Protein AF-0000000067283110 (afdb_homodimer)

Solvent-accessible surface area (backbone atoms only — not comparable to full-atom values): 58412 Å² total; per-residue (Å²): 108,68,33,59,52,44,34,51,53,49,51,52,48,57,60,72,46,69,89,55,92,74,64,93,56,37,54,59,49,19,28,51,47,27,44,28,62,72,72,53,41,29,33,39,37,26,55,25,31,50,46,54,70,70,47,65,63,54,57,22,48,48,50,26,48,62,68,42,80,55,42,30,35,39,29,29,51,67,73,54,46,50,47,38,65,72,44,50,48,54,55,47,30,65,75,69,70,52,62,61,26,34,45,78,48,74,61,65,90,55,88,87,64,50,27,40,36,38,27,35,52,66,42,50,49,50,48,71,71,40,82,66,87,61,64,81,72,61,49,34,32,37,35,52,58,47,78,47,42,65,59,55,50,46,59,70,56,42,38,75,46,44,68,67,53,53,54,45,47,34,38,47,34,46,86,49,30,69,57,52,52,48,45,53,50,51,48,49,55,58,59,68,66,52,76,90,52,98,76,37,53,39,60,64,47,71,69,51,46,49,51,53,48,56,51,53,75,73,48,67,59,87,76,43,57,67,69,54,37,51,42,51,54,42,47,49,39,48,56,74,63,75,69,78,72,72,77,68,74,63,76,78,70,84,83,63,82,74,71,73,83,72,78,89,45,48,26,44,50,32,36,38,54,42,72,93,78,72,42,56,34,40,35,36,29,58,68,61,50,14,79,72,38,30,62,60,58,71,43,26,28,37,39,38,30,27,27,53,78,46,94,51,56,74,25,64,66,62,30,56,54,48,31,52,71,84,79,47,48,55,40,59,53,76,61,82,84,50,54,44,28,33,33,32,57,69,83,87,54,55,50,81,92,41,86,61,16,60,63,52,49,52,52,50,50,52,52,53,51,59,45,40,68,79,27,86,34,27,33,36,38,36,28,77,50,66,71,58,38,53,51,52,41,51,55,48,25,73,73,59,39,86,39,43,36,69,75,59,82,87,66,56,73,61,11,32,37,35,27,36,63,67,59,43,64,73,42,52,85,83,42,78,53,25,41,33,38,36,34,47,57,75,65,51,71,50,68,82,39,38,70,48,34,53,51,41,50,50,26,52,74,66,73,42,63,38,54,75,71,43,34,48,47,53,18,50,37,52,52,36,54,65,48,22,48,24,28,77,55,52,12,37,38,36,45,60,36,38,54,48,77,74,39,84,64,15,60,58,52,54,57,58,57,49,54,62,43,81,40,89,72,93,50,61,69,76,47,51,71,84,66,80,66,88,109,106,69,35,59,52,45,33,51,53,49,51,52,48,57,59,71,46,69,89,56,92,74,64,91,56,36,54,60,48,20,28,51,47,26,43,26,63,74,72,53,41,28,32,39,38,27,56,24,32,49,46,53,71,71,47,66,64,52,55,21,50,48,50,26,49,62,69,41,80,54,41,32,36,39,29,29,51,67,73,55,46,50,46,38,64,71,45,50,48,54,54,48,28,64,74,70,68,51,63,61,26,34,47,76,49,74,62,64,89,56,89,87,64,50,27,40,38,37,26,35,52,68,41,49,48,49,46,71,72,40,82,66,85,58,64,80,71,60,48,35,32,38,36,52,59,46,78,47,42,66,59,55,50,45,59,70,57,43,39,74,47,44,68,66,53,53,55,45,48,35,38,46,35,47,83,50,28,68,57,52,52,48,46,53,50,50,47,50,55,58,59,69,66,52,77,88,52,97,77,36,52,39,59,64,48,71,68,52,47,50,52,50,48,57,52,54,73,72,49,69,58,88,76,44,57,66,70,54,38,51,43,51,54,43,46,50,38,48,56,74,65,75,70,80,70,73,76,69,73,65,77,79,70,83,83,64,83,73,69,74,82,71,77,91,44,49,26,45,50,32,33,38,54,43,72,93,78,71,44,57,32,41,36,36,29,61,69,62,50,15,79,72,38,30,62,60,59,71,42,24,28,38,38,38,33,25,27,53,80,48,94,51,56,76,26,64,66,61,30,55,56,47,33,52,72,84,81,46,49,58,40,60,53,77,63,83,83,51,53,45,29,34,34,33,58,70,82,88,53,54,48,82,91,42,86,62,16,61,61,52,49,51,53,50,50,52,52,51,51,60,45,40,67,78,28,86,34,28,34,36,39,36,29,76,51,66,70,58,38,53,50,50,41,52,55,47,25,73,75,57,38,85,37,41,37,69,75,58,83,89,67,57,74,61,12,34,37,35,27,37,64,68,61,43,65,74,43,51,85,82,43,78,53,25,42,30,37,38,34,46,56,75,65,51,73,49,66,82,40,37,69,50,32,51,51,40,51,51,26,51,74,67,73,41,64,41,54,73,71,43,34,48,46,52,18,51,36,50,51,36,53,65,47,24,47,24,26,78,55,53,14,35,38,35,45,60,36,38,55,48,77,74,39,84,66,14,61,58,52,53,57,58,58,48,56,61,43,81,40,88,71,94,52,61,68,75,47,51,72,86,65,80,66,87,110

Secondary structure (DSSP, 8-state):
-HHHHHHHHHHHHHHHTTTS---TTHHHHHHHHHHHHHHT--EEEE--HHHHHH-TTHHHHHHHHHH-SS-EEEE--HHHHHHIIIIIHHHHHHHHT----EEESSS---TT--SEEEE-HHHHHHHHHS-SS-S-SS--EEEE-GGGHHHHHHHHH-EEE-HHHHHHHHHH-GGGHHHHHHHHHHHHHHHTTSPP-TT-EEEPPHHHHHHHHHHHHTS-GGGS-HHHHHHHHHHHHHTT-S-----------TTS----------EEEEEEEETTTTEEEEEEEES--HHHHHHHHHHS-EEEEESS--SSTT-HHHHHHHT--S--EEEE---TTSPPEEEE--SSPPPTTSTHHHHHHHHHHHHHHHHHTTS-SEEEEE--SHHHHHHHHHHHHHHHGGGEEES-S---TT-EEEE-HHHHHHHGGGSPPEEEEEE-S--PPPTTSHHHHHHHHHHHHTT--HIIIIIHHHHHHHHHHHHHHHHHHT-EEEE--THHHHSTTHHHHHHHH-SEEEE-S--GGGTS---STT-/-HHHHHHHHHHHHHHHTTTS---TTHHHHHHHHHHHHHHT--EEEE--HHHHHH-TTHHHHHHHHHH-SS-EEEE--HHHHHHIIIIIHHHHHHHHT----EEESSS---TT--SEEEE-HHHHHHHHHS-SS-S-SS--EEEE-GGGHHHHHHHHH-EEE-HHHHHHHHHH-GGGHHHHHHHHHHHHHHHHTSPP-TT-EEEPPHHHHHHHHHHHHTS-GGGS-HHHHHHHHHHHHHTT-S-----------SSS----------EEEEEEEETTTTEEEEEEEES--HHHHHHHHHHS-EEEEES---SSTT-HHHHHHHT--S--EEEE---TTSPPEEEE--SSPPPTTSTHHHHHHHHHHHHHHHHHTTS-SEEEEE--SHHHHHHHHHHHHHHHGGGEEES-S---TT-EEEE-HHHHHHHGGGSPPEEEEEE-S--PPPTTSHHHHHHHHHHHHTT--HIIIIIHHHHHHHHHHHHHHHHHHT-EEEE--THHHHSTTHHHHHHHH-SEEEE-S--GGGTS---STT-

Nearest PDB structures (foldseek):
  7xex-assembly2_B  TM=6.942E-01  e=8.474E-16  Pseudomonas aeruginosa
  8rfj-assembly1_K  TM=5.687E-01  e=2.914E-15  Ectopseudomonas oleovorans
  5a9j-assembly4_D  TM=4.297E-01  e=9.945E-07  Homo sapiens
  8po6-assembly1_A  TM=5.218E-01  e=4.519E-04  Escherichia coli K-12
  8i0w-assembly1_Z  TM=4.887E-01  e=4.269E-03  Homo sapiens

pLDDT: mean 87.1, std 14.89, range [22.47, 98.56]

Sequence (1070 aa):
MIEAEVHLSLHNFLRSQAGFPSWPHHLTMARLVARALRLGRSALIQVGAACSYQGRYRTSFVASALMWHSPVIIVAAEVVQQRLVKVEIPRLQQWLGINKPIRIGDAWPGGDFQGLFLISPQAWLKAQLTPQEKFPAGIPTIIDGVDDLEVWARDQLTITWEAHDWDQLILGYPHIAEEIRSVRAKLTHELFQHPANPYECYLISQAETEILSSLYSNLDIDTLPDAWKQFWQQFQHCCSLTPPLPLIPTPLGEWGPRVPHRPTTPSLLWATIARRQGLFSLHSAPIDIAEILTPIWQRQPVVLIGSSLEPETEAPIFRQHLGLGEELTCLKFSDSQTEAIQLYIPYQLPLPNTPEFQAAFIHKVRTLVCLSATSPGLTVVLVGDVPLKSQVGAILASEFGSRVQVEKTCLDENGILISGWEFWREHQKVLPAPQLIIIATLPLPSLEHPLVAGRVAHYKRSHQDWFRLYLLPSALNELQRAIAPVRESQGIVALLDSRVINRSYGAQILTALSPLARINYLDPSLFSQHSKDDSMIEAEVHLSLHNFLRSQAGFPSWPHHLTMARLVARALRLGRSALIQVGAACSYQGRYRTSFVASALMWHSPVIIVAAEVVQQRLVKVEIPRLQQWLGINKPIRIGDAWPGGDFQGLFLISPQAWLKAQLTPQEKFPAGIPTIIDGVDDLEVWARDQLTITWEAHDWDQLILGYPHIAEEIRSVRAKLTHELFQHPANPYECYLISQAETEILSSLYSNLDIDTLPDAWKQFWQQFQHCCSLTPPLPLIPTPLGEWGPRVPHRPTTPSLLWATIARRQGLFSLHSAPIDIAEILTPIWQRQPVVLIGSSLEPETEAPIFRQHLGLGEELTCLKFSDSQTEAIQLYIPYQLPLPNTPEFQAAFIHKVRTLVCLSATSPGLTVVLVGDVPLKSQVGAILASEFGSRVQVEKTCLDENGILISGWEFWREHQKVLPAPQLIIIATLPLPSLEHPLVAGRVAHYKRSHQDWFRLYLLPSALNELQRAIAPVRESQGIVALLDSRVINRSYGAQILTALSPLARINYLDPSLFSQHSKDDS

Radius of gyration: 35.04 Å; Cα contacts (8 Å, |Δi|>4): 1730; chains: 2; bounding box: 68×96×82 Å

Foldseek 3Di:
DLLVVLLVLVVVLVVVVPPDDADPCLSVLLSVLLVCQVVQFAAEEAEAQLCLLVVRSVLRNLSSCQSDQAEEEEEDAPVVVVCCVVPNNVSSCVSVVGDFDEEEDLFDPDDRRGHYYYYYLLSVLLVLLDPDPGDAFAHEYEYEACVCVLVSNQVSQKFKAWPVNLVVVCVVCVVCNVLSVVLVVVLLVVLVPDDDDPQQKFFQDPVNLVSVVVVVVVDDLVSDPPSSVSVVVLSCLQVVPDDPPPPPPPDPDDDDPPPPPPPSAHKTWMKGDDVVVSIMMIMIGGLACQVVQQVVCVRGHYYYYHHPLDPDQQNVLVCRRNNNDDRYHTYYDDCVVFFAAAEEEADPQDAPVDPCNLVSLLVVVVVQLVLLVVFWFEEEEEDADPVSLVVSQVVVCVVVNPLEDELDQDHDRHHYYRYYLVSLLVCVSVHAQGQEYEYSEQPFDDCVPNSLVVSLVVCVVVVHDCCVSPRVSSRLSSVRNNNSSNSVVSHYYYYHHCCLPVPPCVVVSVVSNPPYDYDHDDDSVRNVDPPPPVD/DLLVVLLVLVVVLVVVVPPDDADPCLSVLLSVLLCCQVVQFAAEEAEAQLCLLVVRSVLRNLSSCQSDQAEEEEEDAPVVVVCCVVPSNVSSCVSVVGDFDEEEDLFDPDDRRGHYYYYYLLSVLLVLLDPPPGDAFAHEYEYEACVCVLVSNQVSQKFKAWPVNLVVVCVVCVVCNVLSVVLVVVLLVVLVPDDDDPQQKFFQDPVNLVSVVVVVVVDDLVSDPPSVVSVVVLSCLQVVPDDPPPPPPPDPDDDDPPPPPPPSAHKTWMKGDDVVVSIMMIMITGLACLVVQQVVCVRGHYYYYHHDQDPDQQNVLVCRRNNNDPRHHTYYDDCVVFFAAAEEEADPADAPPDPCNLVSLLVVVVVQLVLLVVFWFEEEEEDADPVSLVVSQVVVCVVVNPLGDELDQDHDRHHYYRYYLVSLLVCVSVHAQGQEYEYSEQPFDDCVPNSLVVSLVVCVVVVHDCCVSPRVSVRLSSVRNNNSSNSVVSHYYYYHHCCLVVPPCVVVSVVSSPPYDYDHDDDSVRNVDPPPPVD

Organism: NCBI:txid741277

Structure (mmCIF, N/CA/C/O backbone):
data_AF-0000000067283110-model_v1
#
loop_
_entity.id
_entity.type
_entity.pdbx_description
1 polymer 'ATP-dependent helicase C-terminal domain-containing protein'
#
loop_
_atom_site.group_PDB
_atom_site.id
_atom_site.type_symbol
_atom_site.label_atom_id
_atom_site.label_alt_id
_atom_site.label_comp_id
_atom_site.label_asym_id
_atom_site.label_entity_id
_atom_site.label_seq_id
_atom_site.pdbx_PDB_ins_code
_atom_site.Cartn_x
_atom_site.Cartn_y
_atom_site.Cartn_z
_atom_site.occupancy
_atom_site.B_iso_or_equiv
_atom_site.auth_seq_id
_atom_site.auth_comp_id
_atom_site.auth_asym_id
_atom_site.auth_atom_id
_atom_site.pdbx_PDB_model_num
ATOM 1 N N . MET A 1 1 ? -30.047 33.844 -3.631 1 85.94 1 MET A N 1
ATOM 2 C CA . MET A 1 1 ? -28.609 33.562 -3.689 1 85.94 1 MET A CA 1
ATOM 3 C C . MET A 1 1 ? -28.234 32.438 -2.707 1 85.94 1 MET A C 1
ATOM 5 O O . MET A 1 1 ? -28.891 32.281 -1.676 1 85.94 1 MET A O 1
ATOM 9 N N . ILE A 1 2 ? -27.438 31.531 -3.057 1 91.75 2 ILE A N 1
ATOM 10 C CA . ILE A 1 2 ? -27.094 30.375 -2.242 1 91.75 2 ILE A CA 1
ATOM 11 C C . ILE A 1 2 ? -26.641 30.828 -0.857 1 91.75 2 ILE A C 1
ATOM 13 O O . ILE A 1 2 ? -26.859 30.125 0.135 1 91.75 2 ILE A O 1
ATOM 17 N N . GLU A 1 3 ? -26.141 32.031 -0.716 1 93.5 3 GLU A N 1
ATOM 18 C CA . GLU A 1 3 ? -25.703 32.562 0.577 1 93.5 3 GLU A CA 1
ATOM 19 C C . GLU A 1 3 ? -26.875 32.719 1.543 1 93.5 3 GLU A C 1
ATOM 21 O O . GLU A 1 3 ? -26.766 32.312 2.711 1 93.5 3 GLU A O 1
ATOM 26 N N . ALA A 1 4 ? -27.922 33.25 1.039 1 93.44 4 ALA A N 1
ATOM 27 C CA . ALA A 1 4 ? -29.109 33.438 1.869 1 93.44 4 ALA A CA 1
ATOM 28 C C . ALA A 1 4 ? -29.75 32.125 2.234 1 93.44 4 ALA A C 1
ATOM 30 O O . ALA A 1 4 ? -30.203 31.938 3.363 1 93.44 4 ALA A O 1
ATOM 31 N N . GLU A 1 5 ? -29.766 31.312 1.325 1 93.94 5 GLU A N 1
ATOM 32 C CA . GLU A 1 5 ? -30.375 30 1.549 1 93.94 5 GLU A CA 1
ATOM 33 C C . GLU A 1 5 ? -29.625 29.219 2.609 1 93.94 5 GLU A C 1
ATOM 35 O O . GLU A 1 5 ? -30.219 28.625 3.51 1 93.94 5 GLU A O 1
ATOM 40 N N . VAL A 1 6 ? -28.328 29.234 2.479 1 94.88 6 VAL A N 1
ATOM 41 C CA . VAL A 1 6 ? -27.516 28.5 3.438 1 94.88 6 VAL A CA 1
ATOM 42 C C . VAL A 1 6 ? -27.656 29.141 4.82 1 94.88 6 VAL A C 1
ATOM 44 O O . VAL A 1 6 ? -27.75 28.422 5.828 1 94.88 6 VAL A O 1
ATOM 47 N N . HIS A 1 7 ? -27.656 30.453 4.832 1 94.44 7 HIS A N 1
ATOM 48 C CA . HIS A 1 7 ? -27.812 31.172 6.094 1 94.44 7 HIS A CA 1
ATOM 49 C C . HIS A 1 7 ? -29.094 30.766 6.809 1 94.44 7 HIS A C 1
ATOM 51 O O . HIS A 1 7 ? -29.078 30.422 7.992 1 94.44 7 HIS A O 1
ATOM 57 N N . LEU A 1 8 ? -30.141 30.781 6.105 1 93.81 8 LEU A N 1
ATOM 58 C CA . LEU A 1 8 ? -31.438 30.469 6.68 1 93.81 8 LEU A CA 1
ATOM 59 C C . LEU A 1 8 ? -31.531 29.016 7.113 1 93.81 8 LEU A C 1
ATOM 61 O O . LEU A 1 8 ? -31.969 28.719 8.219 1 93.81 8 LEU A O 1
ATOM 65 N N . SER A 1 9 ? -31.172 28.156 6.285 1 94 9 SER A N 1
ATOM 66 C CA . SER A 1 9 ? -31.25 26.734 6.562 1 94 9 SER A CA 1
ATOM 67 C C . SER A 1 9 ? -30.391 26.359 7.766 1 94 9 SER A C 1
ATOM 69 O O . SER A 1 9 ? -30.828 25.609 8.641 1 94 9 SER A O 1
ATOM 71 N N . LEU A 1 10 ? -29.156 26.906 7.773 1 92.94 10 LEU A N 1
ATOM 72 C CA . LEU A 1 10 ? -28.266 26.594 8.883 1 92.94 10 LEU A CA 1
ATOM 73 C C . LEU A 1 10 ? -28.766 27.219 10.18 1 92.94 10 LEU A C 1
ATOM 75 O O . LEU A 1 10 ? -28.656 26.609 11.25 1 92.94 10 LEU A O 1
ATOM 79 N N . HIS A 1 11 ? -29.25 28.406 10.023 1 92.81 11 HIS A N 1
ATOM 80 C CA . HIS A 1 11 ? -29.828 29.047 11.195 1 92.81 11 HIS A CA 1
ATOM 81 C C . HIS A 1 11 ? -30.922 28.172 11.82 1 92.81 11 HIS A C 1
ATOM 83 O O . HIS A 1 11 ? -30.938 27.969 13.031 1 92.81 11 HIS A O 1
ATOM 89 N N . ASN A 1 12 ? -31.766 27.703 11.023 1 92.5 12 ASN A N 1
ATOM 90 C CA . ASN A 1 12 ? -32.844 26.844 11.492 1 92.5 12 ASN A CA 1
ATOM 91 C C . ASN A 1 12 ? -32.312 25.531 12.062 1 92.5 12 ASN A C 1
ATOM 93 O O . ASN A 1 12 ? -32.844 25.031 13.062 1 92.5 12 ASN A O 1
ATOM 97 N N . PHE A 1 13 ? -31.422 25.047 11.422 1 92.75 13 PHE A N 1
ATOM 98 C CA . PHE A 1 13 ? -30.797 23.812 11.906 1 92.75 13 PHE A CA 1
ATOM 99 C C . PHE A 1 13 ? -30.203 24.016 13.297 1 92.75 13 PHE A C 1
ATOM 101 O O . PHE A 1 13 ? -30.453 23.219 14.203 1 92.75 13 PHE A O 1
ATOM 108 N N . LEU A 1 14 ? -29.406 25.078 13.445 1 92.25 14 LEU A N 1
ATOM 109 C CA . LEU A 1 14 ? -28.734 25.344 14.711 1 92.25 14 LEU A CA 1
ATOM 110 C C . LEU A 1 14 ? -29.75 25.594 15.82 1 92.25 14 LEU A C 1
ATOM 112 O O . LEU A 1 14 ? -29.531 25.188 16.969 1 92.25 14 LEU A O 1
ATOM 116 N N . ARG A 1 15 ? -30.828 26.156 15.469 1 89.44 15 ARG A N 1
ATOM 117 C CA . ARG A 1 15 ? -31.875 26.406 16.438 1 89.44 15 ARG A CA 1
ATOM 118 C C . ARG A 1 15 ? -32.531 25.094 16.891 1 89.44 15 ARG A C 1
ATOM 120 O O . ARG A 1 15 ? -32.906 24.953 18.047 1 89.44 15 ARG A O 1
ATOM 127 N N . SER A 1 16 ? -32.688 24.188 15.977 1 88.44 16 SER A N 1
ATOM 128 C CA . SER A 1 16 ? -33.281 22.891 16.281 1 88.44 16 SER A CA 1
ATOM 129 C C . SER A 1 16 ? -32.375 22.047 17.172 1 88.44 16 SER A C 1
ATOM 131 O O . SER A 1 16 ? -32.844 21.109 17.828 1 88.44 16 SER A O 1
ATOM 133 N N . GLN A 1 17 ? -31.172 22.359 17.047 1 81.38 17 GLN A N 1
ATOM 134 C CA . GLN A 1 17 ? -30.203 21.641 17.844 1 81.38 17 GLN A CA 1
ATOM 135 C C . GLN A 1 17 ? -30.016 22.281 19.219 1 81.38 17 GLN A C 1
ATOM 137 O O . GLN A 1 17 ? -28.922 22.25 19.781 1 81.38 17 GLN A O 1
ATOM 142 N N . ALA A 1 18 ? -31.016 22.75 19.734 1 71.44 18 ALA A N 1
ATOM 143 C CA . ALA A 1 18 ? -30.953 23.469 21 1 71.44 18 ALA A CA 1
ATOM 144 C C . ALA A 1 18 ? -30.281 22.625 22.094 1 71.44 18 ALA A C 1
ATOM 146 O O . ALA A 1 18 ? -30.562 21.438 22.203 1 71.44 18 ALA A O 1
ATOM 147 N N . GLY A 1 19 ? -29.219 23.203 22.781 1 67.38 19 GLY A N 1
ATOM 148 C CA . GLY A 1 19 ? -28.5 22.547 23.875 1 67.38 19 GLY A CA 1
ATOM 149 C C . GLY A 1 19 ? -27.094 22.141 23.484 1 67.38 19 GLY A C 1
ATOM 150 O O . GLY A 1 19 ? -26.281 21.797 24.344 1 67.38 19 GLY A O 1
ATOM 151 N N . PHE A 1 20 ? -26.844 22.141 22.219 1 68.69 20 PHE A N 1
ATOM 152 C CA . PHE A 1 20 ? -25.5 21.734 21.812 1 68.69 20 PHE A CA 1
ATOM 153 C C . PHE A 1 20 ? -24.578 22.953 21.688 1 68.69 20 PHE A C 1
ATOM 155 O O . PHE A 1 20 ? -25.031 24.047 21.344 1 68.69 20 PHE A O 1
ATOM 162 N N . PRO A 1 21 ? -23.375 22.812 22.25 1 68.44 21 PRO A N 1
ATOM 163 C CA . PRO A 1 21 ? -22.422 23.906 22.094 1 68.44 21 PRO A CA 1
ATOM 164 C C . PRO A 1 21 ? -22.312 24.391 20.656 1 68.44 21 PRO A C 1
ATOM 166 O O . PRO A 1 21 ? -22.297 23.578 19.719 1 68.44 21 PRO A O 1
ATOM 169 N N . SER A 1 22 ? -22.5 25.75 20.641 1 76.62 22 SER A N 1
ATOM 170 C CA . SER A 1 22 ? -22.5 26.297 19.281 1 76.62 22 SER A CA 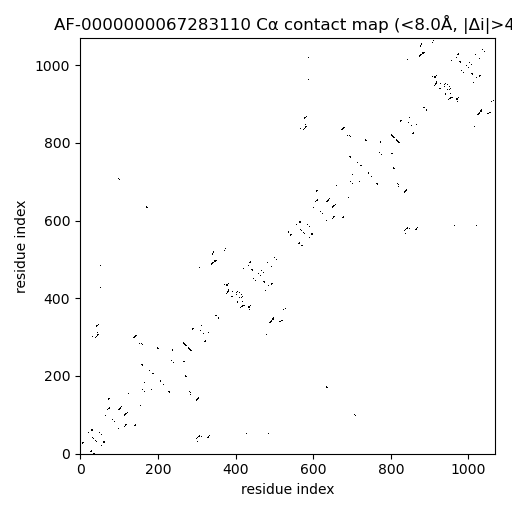1
ATOM 171 C C . SER A 1 22 ? -21.359 27.281 19.078 1 76.62 22 SER A C 1
ATOM 173 O O . SER A 1 22 ? -20.828 27.844 20.047 1 76.62 22 SER A O 1
ATOM 175 N N . TRP A 1 23 ? -20.844 27.359 18 1 87.25 23 TRP A N 1
ATOM 176 C CA . TRP A 1 23 ? -19.891 28.359 17.531 1 87.25 23 TRP A CA 1
ATOM 177 C C . TRP A 1 23 ? -20.609 29.578 16.984 1 87.25 23 TRP A C 1
ATOM 179 O O . TRP A 1 23 ? -21.484 29.469 16.125 1 87.25 23 TRP A O 1
ATOM 189 N N . PRO A 1 24 ? -20.359 30.734 17.531 1 87.88 24 PRO A N 1
ATOM 190 C CA . PRO A 1 24 ? -21.141 31.938 17.219 1 87.88 24 PRO A CA 1
ATOM 191 C C . PRO A 1 24 ? -21 32.375 15.766 1 87.88 24 PRO A C 1
ATOM 193 O O . PRO A 1 24 ? -21.844 33.125 15.25 1 87.88 24 PRO A O 1
ATOM 196 N N . HIS A 1 25 ? -19.984 31.922 15.07 1 92.69 25 HIS A N 1
ATOM 197 C CA . HIS A 1 25 ? -19.719 32.438 13.734 1 92.69 25 HIS A CA 1
ATOM 198 C C . HIS A 1 25 ? -20.156 31.438 12.664 1 92.69 25 HIS A C 1
ATOM 200 O O . HIS A 1 25 ? -19.703 31.531 11.516 1 92.69 25 HIS A O 1
ATOM 206 N N . HIS A 1 26 ? -21.016 30.5 13.016 1 93.75 26 HIS A N 1
ATOM 207 C CA . HIS A 1 26 ? -21.469 29.484 12.078 1 93.75 26 HIS A CA 1
ATOM 208 C C . HIS A 1 26 ? -22.047 30.109 10.812 1 93.75 26 HIS A C 1
ATOM 210 O O . HIS A 1 26 ? -21.672 29.75 9.703 1 93.75 26 HIS A O 1
ATOM 216 N N . LEU A 1 27 ? -22.906 31.062 11.016 1 95 27 LEU A N 1
ATOM 217 C CA . LEU A 1 27 ? -23.672 31.641 9.906 1 95 27 LEU A CA 1
ATOM 218 C C . LEU A 1 27 ? -22.75 32.469 9 1 95 27 LEU A C 1
ATOM 220 O O . LEU A 1 27 ? -22.844 32.375 7.77 1 95 27 LEU A O 1
ATOM 224 N N . THR A 1 28 ? -21.859 33.188 9.602 1 94.75 28 THR A N 1
ATOM 225 C CA . THR A 1 28 ? -20.922 33.969 8.828 1 94.75 28 THR A CA 1
ATOM 226 C C . THR A 1 28 ? -20.016 33.094 7.988 1 94.75 28 THR A C 1
ATOM 228 O O . THR A 1 28 ? -19.781 33.344 6.809 1 94.75 28 THR A O 1
ATOM 231 N N . MET A 1 29 ? -19.516 32.062 8.562 1 95.5 29 MET A N 1
ATOM 232 C CA . MET A 1 29 ? -18.641 31.125 7.844 1 95.5 29 MET A CA 1
ATOM 233 C C . MET A 1 29 ? -19.375 30.469 6.688 1 95.5 29 MET A C 1
ATOM 235 O O . MET A 1 29 ? -18.859 30.391 5.574 1 95.5 29 MET A O 1
ATOM 239 N N . ALA A 1 30 ? -20.562 30.016 6.969 1 96.75 30 ALA A N 1
ATOM 240 C CA . ALA A 1 30 ? -21.359 29.344 5.938 1 96.75 30 ALA A CA 1
ATOM 241 C C . ALA A 1 30 ? -21.594 30.266 4.75 1 96.75 30 ALA A C 1
ATOM 243 O O . ALA A 1 30 ? -21.516 29.844 3.596 1 96.75 30 ALA A O 1
ATOM 244 N N . ARG A 1 31 ? -21.891 31.516 5.059 1 96.31 31 ARG A N 1
ATOM 245 C CA . ARG A 1 31 ? -22.141 32.5 4 1 96.31 31 ARG A CA 1
ATOM 246 C C . ARG A 1 31 ? -20.875 32.719 3.174 1 96.31 31 ARG A C 1
ATOM 248 O O . ARG A 1 31 ? -20.938 32.844 1.947 1 96.31 31 ARG A O 1
ATOM 255 N N . LEU A 1 32 ? -19.812 32.844 3.848 1 95.56 32 LEU A N 1
ATOM 256 C CA . LEU A 1 32 ? -18.547 33.094 3.166 1 95.56 32 LEU A CA 1
ATOM 257 C C . LEU A 1 32 ? -18.188 31.938 2.252 1 95.56 32 LEU A C 1
ATOM 259 O O . LEU A 1 32 ? -17.75 32.125 1.117 1 95.56 32 LEU A O 1
ATOM 263 N N . VAL A 1 33 ? -18.312 30.766 2.729 1 97.38 33 VAL A N 1
ATOM 264 C CA . VAL A 1 33 ? -18.016 29.578 1.939 1 97.38 33 VAL A CA 1
ATOM 265 C C . VAL A 1 33 ? -18.969 29.484 0.747 1 97.38 33 VAL A C 1
ATOM 267 O O . VAL A 1 33 ? -18.531 29.219 -0.378 1 97.38 33 VAL A O 1
ATOM 270 N N . ALA A 1 34 ? -20.25 29.719 0.967 1 97.31 34 ALA A N 1
ATOM 271 C CA . ALA A 1 34 ? -21.234 29.719 -0.114 1 97.31 34 ALA A CA 1
ATOM 272 C C . ALA A 1 34 ? -20.875 30.734 -1.188 1 97.31 34 ALA A C 1
ATOM 274 O O . ALA A 1 34 ? -21 30.453 -2.383 1 97.31 34 ALA A O 1
ATOM 275 N N . ARG A 1 35 ? -20.438 31.859 -0.737 1 95.5 35 ARG A N 1
ATOM 276 C CA . ARG A 1 35 ? -20.047 32.906 -1.663 1 95.5 35 ARG A CA 1
ATOM 277 C C . ARG A 1 35 ? -18.844 32.469 -2.506 1 95.5 35 ARG A C 1
ATOM 279 O O . ARG A 1 35 ? -18.812 32.719 -3.713 1 95.5 35 ARG A O 1
ATOM 286 N N . ALA A 1 36 ? -17.859 31.891 -1.847 1 94.62 36 ALA A N 1
ATOM 287 C CA . ALA A 1 36 ? -16.688 31.375 -2.562 1 94.62 36 ALA A CA 1
ATOM 288 C C . ALA A 1 36 ? -17.094 30.359 -3.615 1 94.62 36 ALA A C 1
ATOM 290 O O . ALA A 1 36 ? -16.547 30.344 -4.723 1 94.62 36 ALA A O 1
ATOM 291 N N . LEU A 1 37 ? -18.031 29.5 -3.305 1 95.5 37 LEU A N 1
ATOM 292 C CA . LEU A 1 37 ? -18.516 28.5 -4.242 1 95.5 37 LEU A CA 1
ATOM 293 C C . LEU A 1 37 ? -19.219 29.156 -5.426 1 95.5 37 LEU A C 1
ATOM 295 O O . LEU A 1 37 ? -19 28.781 -6.578 1 95.5 37 LEU A O 1
ATOM 299 N N . ARG A 1 38 ? -20 30.125 -5.211 1 94.88 38 ARG A N 1
ATOM 300 C CA . ARG A 1 38 ? -20.812 30.766 -6.234 1 94.88 38 ARG A CA 1
ATOM 301 C C . ARG A 1 38 ? -19.938 31.625 -7.156 1 94.88 38 ARG A C 1
ATOM 303 O O . ARG A 1 38 ? -20.047 31.531 -8.383 1 94.88 38 ARG A O 1
ATOM 310 N N . LEU A 1 39 ? -19.078 32.438 -6.562 1 93.81 39 LEU A N 1
ATOM 311 C CA . LEU A 1 39 ? -18.297 33.406 -7.324 1 93.81 39 LEU A CA 1
ATOM 312 C C . LEU A 1 39 ? -17.047 32.781 -7.922 1 93.81 39 LEU A C 1
ATOM 314 O O . LEU A 1 39 ? -16.453 33.312 -8.844 1 93.81 39 LEU A O 1
ATOM 318 N N . GLY A 1 40 ? -16.656 31.656 -7.328 1 93.12 40 GLY A N 1
ATOM 319 C CA . GLY A 1 40 ? -15.406 31.047 -7.77 1 93.12 40 GLY A CA 1
ATOM 320 C C . GLY A 1 40 ? -14.172 31.812 -7.312 1 93.12 40 GLY A C 1
ATOM 321 O O . GLY A 1 40 ? -13.156 31.828 -8.008 1 93.12 40 GLY A O 1
ATOM 322 N N . ARG A 1 41 ? -14.328 32.562 -6.25 1 93.38 41 ARG A N 1
ATOM 323 C CA . ARG A 1 41 ? -13.211 33.281 -5.664 1 93.38 41 ARG A CA 1
ATOM 324 C C . ARG A 1 41 ? -12.703 32.594 -4.406 1 93.38 41 ARG A C 1
ATOM 326 O O . ARG A 1 41 ? -13.484 32.25 -3.518 1 93.38 41 ARG A O 1
ATOM 333 N N . SER A 1 42 ? -11.422 32.438 -4.375 1 96.19 42 SER A N 1
ATOM 334 C CA . SER A 1 42 ? -10.805 31.734 -3.266 1 96.19 42 SER A CA 1
ATOM 335 C C . SER A 1 42 ? -10.875 32.531 -1.974 1 96.19 42 SER A C 1
ATOM 337 O O . SER A 1 42 ? -11.023 33.75 -2.006 1 96.19 42 SER A O 1
ATOM 339 N N . ALA A 1 43 ? -10.812 31.859 -0.898 1 97.19 43 ALA A N 1
ATOM 340 C CA . ALA A 1 43 ? -10.891 32.469 0.418 1 97.19 43 ALA A CA 1
ATOM 341 C C . ALA A 1 43 ? -9.93 31.812 1.401 1 97.19 43 ALA A C 1
ATOM 343 O O . ALA A 1 43 ? -9.633 30.625 1.274 1 97.19 43 ALA A O 1
ATOM 344 N N . LEU A 1 44 ? -9.375 32.625 2.316 1 97.25 44 LEU A N 1
ATOM 345 C CA . LEU A 1 44 ? -8.562 32.156 3.438 1 97.25 44 LEU A CA 1
ATOM 346 C C . LEU A 1 44 ? -9.227 32.5 4.766 1 97.25 44 LEU A C 1
ATOM 348 O O . LEU A 1 44 ? -9.438 33.688 5.07 1 97.25 44 LEU A O 1
ATOM 352 N N . ILE A 1 45 ? -9.578 31.469 5.512 1 96.94 45 ILE A N 1
ATOM 353 C CA . ILE A 1 45 ? -10.328 31.688 6.742 1 96.94 45 ILE A CA 1
ATOM 354 C C . ILE A 1 45 ? -9.508 31.188 7.934 1 96.94 45 ILE A C 1
ATOM 356 O O . ILE A 1 45 ? -9 30.062 7.934 1 96.94 45 ILE A O 1
ATOM 360 N N . GLN A 1 46 ? -9.289 32 8.953 1 95.62 46 GLN A N 1
ATOM 361 C CA . GLN A 1 46 ? -8.656 31.656 10.219 1 95.62 46 GLN A CA 1
ATOM 362 C C . GLN A 1 46 ? -9.688 31.547 11.336 1 95.62 46 GLN A C 1
ATOM 364 O O . GLN A 1 46 ? -10.289 32.531 11.727 1 95.62 46 GLN A O 1
ATOM 369 N N . VAL A 1 47 ? -9.867 30.375 11.891 1 94.38 47 VAL A N 1
ATOM 370 C CA . VAL A 1 47 ? -10.961 30.141 12.82 1 94.38 47 VAL A CA 1
ATOM 371 C C . VAL A 1 47 ? -10.453 30.266 14.258 1 94.38 47 VAL A C 1
ATOM 373 O O . VAL A 1 47 ? -11.25 30.344 15.195 1 94.38 47 VAL A O 1
ATOM 376 N N . GLY A 1 48 ? -9.164 30.25 14.5 1 91.31 48 GLY A N 1
ATOM 377 C CA . GLY A 1 48 ? -8.594 30.234 15.844 1 91.31 48 GLY A CA 1
ATOM 378 C C . GLY A 1 48 ? -8.211 28.844 16.312 1 91.31 48 GLY A C 1
ATOM 379 O O . GLY A 1 48 ? -8.82 27.859 15.906 1 91.31 48 GLY A O 1
ATOM 380 N N . ALA A 1 49 ? -7.238 28.781 17.141 1 91.25 49 ALA A N 1
ATOM 381 C CA . ALA A 1 49 ? -6.676 27.5 17.562 1 91.25 49 ALA A CA 1
ATOM 382 C C . ALA A 1 49 ? -7.68 26.719 18.406 1 91.25 49 ALA A C 1
ATOM 384 O O . ALA A 1 49 ? -7.824 25.5 18.234 1 91.25 49 ALA A O 1
ATOM 385 N N . ALA A 1 50 ? -8.352 27.391 19.328 1 90.44 50 ALA A N 1
ATOM 386 C CA . ALA A 1 50 ? -9.32 26.719 20.188 1 90.44 50 ALA A CA 1
ATOM 387 C C . ALA A 1 50 ? -10.469 26.125 19.375 1 90.44 50 ALA A C 1
ATOM 389 O O . ALA A 1 50 ? -10.875 24.984 19.594 1 90.44 50 ALA A O 1
ATOM 390 N N . CYS A 1 51 ? -10.938 26.938 18.484 1 91.31 51 CYS A N 1
ATOM 391 C CA . CYS A 1 51 ? -12.031 26.484 17.625 1 91.31 51 CYS A CA 1
ATOM 392 C C . CYS A 1 51 ? -11.586 25.328 16.734 1 91.31 51 CYS A C 1
ATOM 394 O O . CYS A 1 51 ? -12.359 24.391 16.5 1 91.31 51 CYS A O 1
ATOM 396 N N . SER A 1 52 ? -10.406 25.469 16.219 1 92.56 52 SER A N 1
ATOM 397 C CA . SER A 1 52 ? -9.867 24.391 15.398 1 92.56 52 SER A CA 1
ATOM 398 C C . SER A 1 52 ? -9.773 23.078 16.188 1 92.56 52 SER A C 1
ATOM 400 O O . SER A 1 52 ? -10.039 22 15.648 1 92.56 52 SER A O 1
ATOM 402 N N . TYR A 1 53 ? -9.367 23.188 17.422 1 91.81 53 TYR A N 1
ATOM 403 C CA . TYR A 1 53 ? -9.281 22.031 18.297 1 91.81 53 TYR A CA 1
ATOM 404 C C . TYR A 1 53 ? -10.648 21.391 18.516 1 91.81 53 TYR A C 1
ATOM 406 O O . TYR A 1 53 ? -10.789 20.172 18.469 1 91.81 53 TYR A O 1
ATOM 414 N N . GLN A 1 54 ? -11.695 22.203 18.703 1 89.88 54 GLN A N 1
ATOM 415 C CA . GLN A 1 54 ? -13.047 21.703 18.938 1 89.88 54 GLN A CA 1
ATOM 416 C C . GLN A 1 54 ? -13.672 21.156 17.656 1 89.88 54 GLN A C 1
ATOM 418 O O . GLN A 1 54 ? -14.406 20.172 17.688 1 89.88 54 GLN A O 1
ATOM 423 N N . GLY A 1 55 ? -13.461 21.859 16.547 1 91.5 55 GLY A N 1
ATOM 424 C CA . GLY A 1 55 ? -13.891 21.375 15.234 1 91.5 55 GLY A CA 1
ATOM 425 C C . GLY A 1 55 ? -15.336 21.719 14.922 1 91.5 55 GLY A C 1
ATOM 426 O O . GLY A 1 55 ? -15.891 21.234 13.93 1 91.5 55 GLY A O 1
ATOM 427 N N . ARG A 1 56 ? -16 22.594 15.672 1 90.94 56 ARG A N 1
ATOM 428 C CA . ARG A 1 56 ? -17.422 22.859 15.539 1 90.94 56 ARG A CA 1
ATOM 429 C C . ARG A 1 56 ? -17.719 23.609 14.242 1 90.94 56 ARG A C 1
ATOM 431 O O . ARG A 1 56 ? -18.812 23.484 13.68 1 90.94 56 ARG A O 1
ATOM 438 N N . TYR A 1 57 ? -16.703 24.359 13.766 1 94.75 57 TYR A N 1
ATOM 439 C CA . TYR A 1 57 ? -16.906 25.203 12.594 1 94.75 57 TYR A CA 1
ATOM 440 C C . TYR A 1 57 ? -17.188 24.359 11.359 1 94.75 57 TYR A C 1
ATOM 442 O O . TYR A 1 57 ? -17.688 24.859 10.352 1 94.75 57 TYR A O 1
ATOM 450 N N . ARG A 1 58 ? -16.875 23.109 11.352 1 96.5 58 ARG A N 1
ATOM 451 C CA . ARG A 1 58 ? -16.938 22.25 10.172 1 96.5 58 ARG A CA 1
ATOM 452 C C . ARG A 1 58 ? -18.391 22.047 9.719 1 96.5 58 ARG A C 1
ATOM 454 O O . ARG A 1 58 ? -18.641 21.859 8.531 1 96.5 58 ARG A O 1
ATOM 461 N N . THR A 1 59 ? -19.344 22.141 10.648 1 95.19 59 THR A N 1
ATOM 462 C CA . THR A 1 59 ? -20.766 22.062 10.305 1 95.19 59 THR A CA 1
ATOM 463 C C . THR A 1 59 ? -21.125 23.141 9.289 1 95.19 59 THR A C 1
ATOM 465 O O . THR A 1 59 ? -21.938 22.906 8.391 1 95.19 59 THR A O 1
ATOM 468 N N . SER A 1 60 ? -20.469 24.297 9.406 1 96 60 SER A N 1
ATOM 469 C CA . SER A 1 60 ? -20.797 25.453 8.578 1 96 60 SER A CA 1
ATOM 470 C C . SER A 1 60 ? -20.406 25.219 7.125 1 96 60 SER A C 1
ATOM 472 O O . SER A 1 60 ? -21.219 25.375 6.215 1 96 60 SER A O 1
ATOM 474 N N . PHE A 1 61 ? -19.125 24.797 6.902 1 97.31 61 PHE A N 1
ATOM 475 C CA . PHE A 1 61 ? -18.719 24.656 5.508 1 97.31 61 PHE A CA 1
ATOM 476 C C . PHE A 1 61 ? -19.328 23.406 4.895 1 97.31 61 PHE A C 1
ATOM 478 O O . PHE A 1 61 ? -19.5 23.328 3.678 1 97.31 61 PHE A O 1
ATOM 485 N N . VAL A 1 62 ? -19.672 22.406 5.684 1 97.5 62 VAL A N 1
ATOM 486 C CA . VAL A 1 62 ? -20.328 21.219 5.176 1 97.5 62 VAL A CA 1
ATOM 487 C C . VAL A 1 62 ? -21.734 21.562 4.691 1 97.5 62 VAL A C 1
ATOM 489 O O . VAL A 1 62 ? -22.172 21.094 3.643 1 97.5 62 VAL A O 1
ATOM 492 N N . ALA A 1 63 ? -22.453 22.406 5.461 1 96.81 63 ALA A N 1
ATOM 493 C CA . ALA A 1 63 ? -23.781 22.844 5.051 1 96.81 63 ALA A CA 1
ATOM 494 C C . ALA A 1 63 ? -23.734 23.531 3.688 1 96.81 63 ALA A C 1
ATOM 496 O O . ALA A 1 63 ? -24.547 23.219 2.807 1 96.81 63 ALA A O 1
ATOM 497 N N . SER A 1 64 ? -22.766 24.438 3.533 1 97.69 64 SER A N 1
ATOM 498 C CA . SER A 1 64 ? -22.609 25.141 2.264 1 97.69 64 SER A CA 1
ATOM 499 C C . SER A 1 64 ? -22.297 24.188 1.131 1 97.69 64 SER A C 1
ATOM 501 O O . SER A 1 64 ? -22.828 24.297 0.032 1 97.69 64 SER A O 1
ATOM 503 N N . ALA A 1 65 ? -21.422 23.234 1.412 1 97.56 65 ALA A N 1
ATOM 504 C CA . ALA A 1 65 ? -21 22.25 0.406 1 97.56 65 ALA A CA 1
ATOM 505 C C . ALA A 1 65 ? -22.172 21.359 -0.003 1 97.56 65 ALA A C 1
ATOM 507 O O . ALA A 1 65 ? -22.312 21.016 -1.178 1 97.56 65 ALA A O 1
ATOM 508 N N . LEU A 1 66 ? -22.984 20.953 0.963 1 96.5 66 LEU A N 1
ATOM 509 C CA . LEU A 1 66 ? -24.109 20.078 0.701 1 96.5 66 LEU A CA 1
ATOM 510 C C . LEU A 1 66 ? -25.188 20.812 -0.109 1 96.5 66 LEU A C 1
ATOM 512 O O . LEU A 1 66 ? -25.828 20.203 -0.97 1 96.5 66 LEU A O 1
ATOM 516 N N . MET A 1 67 ? -25.359 22.078 0.15 1 96.44 67 MET A N 1
ATOM 517 C CA . MET A 1 67 ? -26.438 22.844 -0.47 1 96.44 67 MET A CA 1
ATOM 518 C C . MET A 1 67 ? -26.047 23.312 -1.859 1 96.44 67 MET A C 1
ATOM 520 O O . MET A 1 67 ? -26.891 23.672 -2.67 1 96.44 67 MET A O 1
ATOM 524 N N . TRP A 1 68 ? -24.703 23.375 -2.09 1 95.56 68 TRP A N 1
ATOM 525 C CA . TRP A 1 68 ? -24.25 23.75 -3.418 1 95.56 68 TRP A CA 1
ATOM 526 C C . TRP A 1 68 ? -24.625 22.703 -4.453 1 95.56 68 TRP A C 1
ATOM 528 O O . TRP A 1 68 ? -24.438 21.5 -4.227 1 95.56 68 TRP A O 1
ATOM 538 N N . HIS A 1 69 ? -25.125 23.047 -5.605 1 93.19 69 HIS A N 1
ATOM 539 C CA . HIS A 1 69 ? -25.703 22.125 -6.582 1 93.19 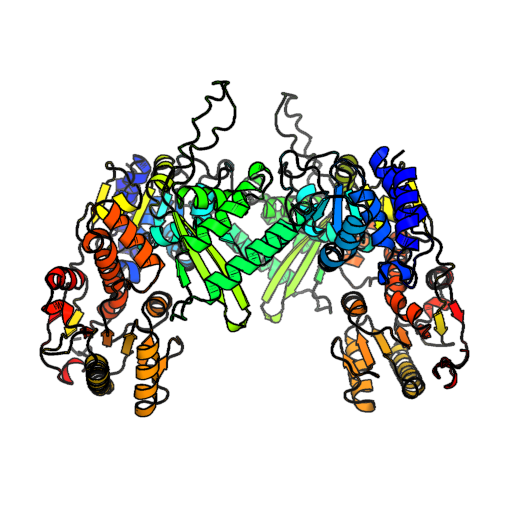69 HIS A CA 1
ATOM 540 C C . HIS A 1 69 ? -24.625 21.375 -7.355 1 93.19 69 HIS A C 1
ATOM 542 O O . HIS A 1 69 ? -24.875 20.297 -7.891 1 93.19 69 HIS A O 1
ATOM 548 N N . SER A 1 70 ? -23.484 22 -7.477 1 93.81 70 SER A N 1
ATOM 549 C CA . SER A 1 70 ? -22.391 21.391 -8.234 1 93.81 70 SER A CA 1
ATOM 550 C C . SER A 1 70 ? -21.422 20.656 -7.316 1 93.81 70 SER A C 1
ATOM 552 O O . SER A 1 70 ? -21.547 20.719 -6.094 1 93.81 70 SER A O 1
ATOM 554 N N . PRO A 1 71 ? -20.484 19.859 -7.902 1 95.06 71 PRO A N 1
ATOM 555 C CA . PRO A 1 71 ? -19.562 19.094 -7.078 1 95.06 71 PRO A CA 1
ATOM 556 C C . PRO A 1 71 ? -18.641 19.984 -6.23 1 95.06 71 PRO A C 1
ATOM 558 O O . PRO A 1 71 ? -18.281 21.078 -6.652 1 95.06 71 PRO A O 1
ATOM 561 N N . VAL A 1 72 ? -18.344 19.484 -5.086 1 97.25 72 VAL A N 1
ATOM 562 C CA . VAL A 1 72 ? -17.406 20.141 -4.18 1 97.25 72 VAL A CA 1
ATOM 563 C C . VAL A 1 72 ? -16.422 19.109 -3.637 1 97.25 72 VAL A C 1
ATOM 565 O O . VAL A 1 72 ? -16.781 17.969 -3.357 1 97.25 72 VAL A O 1
ATOM 568 N N . ILE A 1 73 ? -15.195 19.5 -3.514 1 96.94 73 ILE A N 1
ATOM 569 C CA . ILE A 1 73 ? -14.18 18.641 -2.924 1 96.94 73 ILE A CA 1
ATOM 570 C C . ILE A 1 73 ? -13.836 19.125 -1.519 1 96.94 73 ILE A C 1
ATOM 572 O O . ILE A 1 73 ? -13.633 20.328 -1.305 1 96.94 73 ILE A O 1
ATOM 576 N N . ILE A 1 74 ? -13.828 18.25 -0.594 1 98.31 74 ILE A N 1
ATOM 577 C CA . ILE A 1 74 ? -13.352 18.547 0.752 1 98.31 74 ILE A CA 1
ATOM 578 C C . ILE A 1 74 ? -12.062 17.781 1.032 1 98.31 74 ILE A C 1
ATOM 580 O O . ILE A 1 74 ? -12.047 16.547 1.009 1 98.31 74 ILE A O 1
ATOM 584 N N . VAL A 1 75 ? -11.031 18.484 1.229 1 98.38 75 VAL A N 1
ATOM 585 C CA . VAL A 1 75 ? -9.742 17.922 1.598 1 98.38 75 VAL A CA 1
ATOM 586 C C . VAL A 1 75 ? -9.57 17.969 3.115 1 98.38 75 VAL A C 1
ATOM 588 O O . VAL A 1 75 ? -9.516 19.047 3.707 1 98.38 75 VAL A O 1
ATOM 591 N N . ALA A 1 76 ? -9.492 16.844 3.73 1 98.06 76 ALA A N 1
ATOM 592 C CA . ALA A 1 76 ? -9.367 16.781 5.184 1 98.06 76 ALA A CA 1
ATOM 593 C C . ALA A 1 76 ? -8.648 15.5 5.617 1 98.06 76 ALA A C 1
ATOM 595 O O . ALA A 1 76 ? -8.648 14.508 4.891 1 98.06 76 ALA A O 1
ATOM 596 N N . ALA A 1 77 ? -8.039 15.594 6.797 1 95.94 77 ALA A N 1
ATOM 597 C CA . ALA A 1 77 ? -7.402 14.406 7.359 1 95.94 77 ALA A CA 1
ATOM 598 C C . ALA A 1 77 ? -8.414 13.281 7.559 1 95.94 77 ALA A C 1
ATOM 600 O O . ALA A 1 77 ? -9.617 13.539 7.68 1 95.94 77 ALA A O 1
ATOM 601 N N . GLU A 1 78 ? -7.91 12.125 7.637 1 94.31 78 GLU A N 1
ATOM 602 C CA . GLU A 1 78 ? -8.766 10.945 7.699 1 94.31 78 GLU A CA 1
ATOM 603 C C . GLU A 1 78 ? -9.672 10.984 8.93 1 94.31 78 GLU A C 1
ATOM 605 O O . GLU A 1 78 ? -10.844 10.625 8.844 1 94.31 78 GLU A O 1
ATOM 610 N N . VAL A 1 79 ? -9.148 11.328 10.055 1 92.38 79 VAL A N 1
ATOM 611 C CA . VAL A 1 79 ? -9.93 11.383 11.289 1 92.38 79 VAL A CA 1
ATOM 612 C C . VAL A 1 79 ? -11.07 12.383 11.133 1 92.38 79 VAL A C 1
ATOM 614 O O . VAL A 1 79 ? -12.188 12.133 11.602 1 92.38 79 VAL A O 1
ATOM 617 N N . VAL A 1 80 ? -10.805 13.469 10.469 1 95.75 80 VAL A N 1
ATOM 618 C CA . VAL A 1 80 ? -11.828 14.484 10.242 1 95.75 80 VAL A CA 1
ATOM 619 C C . VAL A 1 80 ? -12.867 13.961 9.25 1 95.75 80 VAL A C 1
ATOM 621 O O . VAL A 1 80 ? -14.07 14.156 9.438 1 95.75 80 VAL A O 1
ATOM 624 N N . GLN A 1 81 ? -12.414 13.289 8.211 1 96.12 81 GLN A N 1
ATOM 625 C CA . GLN A 1 81 ? -13.344 12.703 7.246 1 96.12 81 GLN A CA 1
ATOM 626 C C . GLN A 1 81 ? -14.328 11.758 7.934 1 96.12 81 GLN A C 1
ATOM 628 O O . GLN A 1 81 ? -15.523 11.789 7.645 1 96.12 81 GLN A O 1
ATOM 633 N N . GLN A 1 82 ? -13.844 11.008 8.82 1 92.31 82 GLN A N 1
ATOM 634 C CA . GLN A 1 82 ? -14.688 10.055 9.531 1 92.31 82 GLN A CA 1
ATOM 635 C C . GLN A 1 82 ? -15.766 10.766 10.336 1 92.31 82 GLN A C 1
ATOM 637 O O . GLN A 1 82 ? -16.922 10.359 10.328 1 92.31 82 GLN A O 1
ATOM 642 N N . ARG A 1 83 ? -15.359 11.766 10.938 1 93.12 83 ARG A N 1
ATOM 643 C CA . ARG A 1 83 ? -16.328 12.531 11.711 1 93.12 83 ARG A CA 1
ATOM 644 C C . ARG A 1 83 ? -17.359 13.188 10.805 1 93.12 83 ARG A C 1
ATOM 646 O O . ARG A 1 83 ? -18.547 13.211 11.133 1 93.12 83 ARG A O 1
ATOM 653 N N . LEU A 1 84 ? -16.891 13.719 9.711 1 96 84 LEU A N 1
ATOM 654 C CA . LEU A 1 84 ? -17.812 14.352 8.766 1 96 84 LEU A CA 1
ATOM 655 C C . LEU A 1 84 ? -18.859 13.352 8.266 1 96 84 LEU A C 1
ATOM 657 O O . LEU A 1 84 ? -20.047 13.648 8.266 1 96 84 LEU A O 1
ATOM 661 N N . VAL A 1 85 ? -18.406 12.188 7.934 1 93.62 85 VAL A N 1
ATOM 662 C CA . VAL A 1 85 ? -19.266 11.203 7.266 1 93.62 85 VAL A CA 1
ATOM 663 C C . VAL A 1 85 ? -20.172 10.531 8.289 1 93.62 85 VAL A C 1
ATOM 665 O O . VAL A 1 85 ? -21.328 10.203 7.984 1 93.62 85 VAL A O 1
ATOM 668 N N . LYS A 1 86 ? -19.781 10.422 9.516 1 90.06 86 LYS A N 1
ATOM 669 C CA . LYS A 1 86 ? -20.547 9.672 10.516 1 90.06 86 LYS A CA 1
ATOM 670 C C . LYS A 1 86 ? -21.469 10.586 11.312 1 90.06 86 LYS A C 1
ATOM 672 O O . LYS A 1 86 ? -22.5 10.148 11.828 1 90.06 86 LYS A O 1
ATOM 677 N N . VAL A 1 87 ? -21.109 11.867 11.297 1 91.44 87 VAL A N 1
ATOM 678 C CA . VAL A 1 87 ? -21.844 12.711 12.227 1 91.44 87 VAL A CA 1
ATOM 679 C C . VAL A 1 87 ? -22.391 13.93 11.5 1 91.44 87 VAL A C 1
ATOM 681 O O . VAL A 1 87 ? -23.609 14.062 11.305 1 91.44 87 VAL A O 1
ATOM 684 N N . GLU A 1 88 ? -21.547 14.742 10.969 1 92.94 88 GLU A N 1
ATOM 685 C CA . GLU A 1 88 ? -21.938 16.062 10.484 1 92.94 88 GLU A CA 1
ATOM 686 C C . GLU A 1 88 ? -22.828 15.961 9.25 1 92.94 88 GLU A C 1
ATOM 688 O O . GLU A 1 88 ? -23.891 16.578 9.188 1 92.94 88 GLU A O 1
ATOM 693 N N . ILE A 1 89 ? -22.391 15.148 8.336 1 94.69 89 ILE A N 1
ATOM 694 C CA . ILE A 1 89 ? -23.062 15.102 7.047 1 94.69 89 ILE A CA 1
ATOM 695 C C . ILE A 1 89 ? -24.438 14.453 7.215 1 94.69 89 ILE A C 1
ATOM 697 O O . ILE A 1 89 ? -25.453 15.016 6.785 1 94.69 89 ILE A O 1
ATOM 701 N N . PRO A 1 90 ? -24.516 13.305 7.902 1 90.12 90 PRO A N 1
ATOM 702 C CA . PRO A 1 90 ? -25.844 12.695 8.047 1 90.12 90 PRO A CA 1
ATOM 703 C C . PRO A 1 90 ? -26.828 13.602 8.773 1 90.12 90 PRO A C 1
ATOM 705 O O . PRO A 1 90 ? -28 13.672 8.391 1 90.12 90 PRO A O 1
ATOM 708 N N . ARG A 1 91 ? -26.391 14.312 9.781 1 90.5 91 ARG A N 1
ATOM 709 C CA . ARG A 1 91 ? -27.25 15.211 10.547 1 90.5 91 ARG A CA 1
ATOM 710 C C . ARG A 1 91 ? -27.781 16.344 9.664 1 90.5 91 ARG A C 1
ATOM 712 O O . ARG A 1 91 ? -28.969 16.656 9.711 1 90.5 91 ARG A O 1
ATOM 719 N N . LEU A 1 92 ? -26.938 16.859 8.914 1 93.62 92 LEU A N 1
ATOM 720 C CA . LEU A 1 92 ? -27.328 17.969 8.055 1 93.62 92 LEU A CA 1
ATOM 721 C C . LEU A 1 92 ? -28.188 17.484 6.895 1 93.62 92 LEU A C 1
ATOM 723 O O . LEU A 1 92 ? -29.156 18.156 6.52 1 93.62 92 LEU A O 1
ATOM 727 N N . GLN A 1 93 ? -27.859 16.375 6.289 1 92.12 93 GLN A N 1
ATOM 728 C CA . GLN A 1 93 ? -28.641 15.828 5.184 1 92.12 93 GLN A CA 1
ATOM 729 C C . GLN A 1 93 ? -30.078 15.539 5.613 1 92.12 93 GLN A C 1
ATOM 731 O O . GLN A 1 93 ? -31.031 15.852 4.883 1 92.12 93 GLN A O 1
ATOM 736 N N . GLN A 1 94 ? -30.234 14.961 6.762 1 88.06 94 GLN A N 1
ATOM 737 C CA . GLN A 1 94 ? -31.547 14.633 7.293 1 88.06 94 GLN A CA 1
ATOM 738 C C . GLN A 1 94 ? -32.375 15.898 7.531 1 88.06 94 GLN A C 1
ATOM 740 O O . GLN A 1 94 ? -33.531 15.961 7.145 1 88.06 94 GLN A O 1
ATOM 745 N N . TRP A 1 95 ? -31.828 16.875 8.109 1 90.25 95 TRP A N 1
ATOM 746 C CA . TRP A 1 95 ? -32.531 18.109 8.461 1 90.25 95 TRP A CA 1
ATOM 747 C C . TRP A 1 95 ? -32.844 18.922 7.215 1 90.25 95 TRP A C 1
ATOM 749 O O . TRP A 1 95 ? -33.938 19.469 7.094 1 90.25 95 TRP A O 1
ATOM 759 N N . LEU A 1 96 ? -31.859 18.984 6.27 1 91.25 96 LEU A N 1
ATOM 760 C CA . LEU A 1 96 ? -32 19.828 5.082 1 91.25 96 LEU A CA 1
ATOM 761 C C . LEU A 1 96 ? -32.812 19.094 4.016 1 91.25 96 LEU A C 1
ATOM 763 O O . LEU A 1 96 ? -33.344 19.719 3.086 1 91.25 96 LEU A O 1
ATOM 767 N N . GLY A 1 97 ? -32.938 17.797 4.145 1 89.88 97 GLY A N 1
ATOM 768 C CA . GLY A 1 97 ? -33.625 17.016 3.137 1 89.88 97 GLY A CA 1
ATOM 769 C C . GLY A 1 97 ? -32.875 16.953 1.814 1 89.88 97 GLY A C 1
ATOM 770 O O . GLY A 1 97 ? -33.5 17.031 0.749 1 89.88 97 GLY A O 1
ATOM 771 N N . ILE A 1 98 ? -31.562 17 1.927 1 90.25 98 ILE A N 1
ATOM 772 C CA . ILE A 1 98 ? -30.719 16.969 0.73 1 90.25 98 ILE A CA 1
ATOM 773 C C . ILE A 1 98 ? -30.109 15.57 0.56 1 90.25 98 ILE A C 1
ATOM 775 O O . ILE A 1 98 ? -29.672 14.961 1.533 1 90.25 98 ILE A O 1
ATOM 779 N N . ASN A 1 99 ? -30.141 15.086 -0.733 1 88 99 ASN A N 1
ATOM 780 C CA . ASN A 1 99 ? -29.609 13.758 -1.034 1 88 99 ASN A CA 1
ATOM 781 C C . ASN A 1 99 ? -28.391 13.836 -1.956 1 88 99 ASN A C 1
ATOM 783 O O . ASN A 1 99 ? -28.297 13.07 -2.914 1 88 99 ASN A O 1
ATOM 787 N N . LYS A 1 100 ? -27.547 14.766 -1.619 1 92.06 100 LYS A N 1
ATOM 788 C CA . LYS A 1 100 ? -26.328 14.898 -2.4 1 92.06 100 LYS A CA 1
ATOM 789 C C . LYS A 1 100 ? -25.406 13.703 -2.186 1 92.06 100 LYS A C 1
ATOM 791 O O . LYS A 1 100 ? -25.125 13.328 -1.045 1 92.06 100 LYS A O 1
ATOM 796 N N . PRO A 1 101 ? -24.938 13.023 -3.262 1 90.69 101 PRO A N 1
ATOM 797 C CA . PRO A 1 101 ? -24.062 11.875 -3.105 1 90.69 101 PRO A CA 1
ATOM 798 C C . PRO A 1 101 ? -22.719 12.242 -2.477 1 90.69 101 PRO A C 1
ATOM 800 O O . PRO A 1 101 ? -22.172 13.312 -2.758 1 90.69 101 PRO A O 1
ATOM 803 N N . ILE A 1 102 ? -22.219 11.367 -1.571 1 93.44 102 ILE A N 1
ATOM 804 C CA . ILE A 1 102 ? -20.922 11.562 -0.909 1 93.44 102 ILE A CA 1
ATOM 805 C C . ILE A 1 102 ? -19.969 10.43 -1.294 1 93.44 102 ILE A C 1
ATOM 807 O O . ILE A 1 102 ? -20.344 9.258 -1.264 1 93.44 102 ILE A O 1
ATOM 811 N N . ARG A 1 103 ? -18.812 10.781 -1.72 1 91.06 103 ARG A N 1
ATOM 812 C CA . ARG A 1 103 ? -17.797 9.789 -2.055 1 91.06 103 ARG A CA 1
ATOM 813 C C . ARG A 1 103 ? -16.484 10.094 -1.337 1 91.06 103 ARG A C 1
ATOM 815 O O . ARG A 1 103 ? -16.094 11.258 -1.214 1 91.06 103 ARG A O 1
ATOM 822 N N . ILE A 1 104 ? -15.875 9.023 -0.793 1 91.69 104 ILE A N 1
ATOM 823 C CA . ILE A 1 104 ? -14.562 9.125 -0.163 1 91.69 104 ILE A CA 1
ATOM 824 C C . ILE A 1 104 ? -13.547 8.32 -0.961 1 91.69 104 ILE A C 1
ATOM 826 O O . ILE A 1 104 ? -13.82 7.191 -1.374 1 91.69 104 ILE A O 1
ATOM 830 N N . GLY A 1 105 ? -12.383 8.898 -1.267 1 88.31 105 GLY A N 1
ATOM 831 C CA . GLY A 1 105 ? -11.375 8.125 -1.981 1 88.31 105 GLY A CA 1
ATOM 832 C C . GLY A 1 105 ? -10.125 8.922 -2.289 1 88.31 105 GLY A C 1
ATOM 833 O O . GLY A 1 105 ? -9.969 10.055 -1.836 1 88.31 105 GLY A O 1
ATOM 834 N N . ASP A 1 106 ? -9.266 8.281 -3.072 1 87.88 106 ASP A N 1
ATOM 835 C CA . ASP A 1 106 ? -7.988 8.898 -3.416 1 87.88 106 ASP A CA 1
ATOM 836 C C . ASP A 1 106 ? -7.988 9.398 -4.859 1 87.88 106 ASP A C 1
ATOM 838 O O . ASP A 1 106 ? -7.039 10.055 -5.293 1 87.88 106 ASP A O 1
ATOM 842 N N . ALA A 1 107 ? -9.031 9.031 -5.543 1 83.88 107 ALA A N 1
ATOM 843 C CA . ALA A 1 107 ? -9.141 9.469 -6.934 1 83.88 107 ALA A CA 1
ATOM 844 C C . ALA A 1 107 ? -10.555 9.969 -7.238 1 83.88 107 ALA A C 1
ATOM 846 O O . ALA A 1 107 ? -11.531 9.445 -6.703 1 83.88 107 ALA A O 1
ATOM 847 N N . TRP A 1 108 ? -10.555 10.883 -8.062 1 86.94 108 TRP A N 1
ATOM 848 C CA . TRP A 1 108 ? -11.836 11.453 -8.477 1 86.94 108 TRP A CA 1
ATOM 849 C C . TRP A 1 108 ? -12.727 10.391 -9.102 1 86.94 108 TRP A C 1
ATOM 851 O O . TRP A 1 108 ? -12.281 9.602 -9.938 1 86.94 108 TRP A O 1
ATOM 861 N N . PRO A 1 109 ? -13.891 10.188 -8.695 1 79.75 109 PRO A N 1
ATOM 862 C CA . PRO A 1 109 ? -14.789 9.133 -9.188 1 79.75 109 PRO A CA 1
ATOM 863 C C . PRO A 1 109 ? -15.023 9.219 -10.695 1 79.75 109 PRO A C 1
ATOM 865 O O . PRO A 1 109 ? -15.305 8.203 -11.336 1 79.75 109 PRO A O 1
ATOM 868 N N . GLY A 1 110 ? -14.859 10.359 -11.375 1 75.19 110 GLY A N 1
ATOM 869 C CA . GLY A 1 110 ? -15.031 10.5 -12.812 1 75.19 110 GLY A CA 1
ATOM 870 C C . GLY A 1 110 ? -16.469 10.797 -13.211 1 75.19 110 GLY A C 1
ATOM 871 O O . GLY A 1 110 ? -17.328 11.008 -12.359 1 75.19 110 GLY A O 1
ATOM 872 N N . GLY A 1 111 ? -16.688 10.945 -14.484 1 71.19 111 GLY A N 1
ATOM 873 C CA . GLY A 1 111 ? -18 11.133 -15.062 1 71.19 111 GLY A CA 1
ATOM 874 C C . GLY A 1 111 ? -18.641 12.453 -14.68 1 71.19 111 GLY A C 1
ATOM 875 O O . GLY A 1 111 ? -17.969 13.477 -14.617 1 71.19 111 GLY A O 1
ATOM 876 N N . ASP A 1 112 ? -20.016 12.328 -14.484 1 79.19 112 ASP A N 1
ATOM 877 C CA . ASP A 1 112 ? -20.844 13.484 -14.156 1 79.19 112 ASP A CA 1
ATOM 878 C C . ASP A 1 112 ? -21.156 13.531 -12.664 1 79.19 112 ASP A C 1
ATOM 880 O O . ASP A 1 112 ? -22.266 13.883 -12.266 1 79.19 112 ASP A O 1
ATOM 884 N N . PHE A 1 113 ? -20.031 13.172 -11.906 1 85.81 113 PHE A N 1
ATOM 885 C CA . PHE A 1 113 ? -20.219 13.188 -10.461 1 85.81 113 PHE A CA 1
ATOM 886 C C . PHE A 1 113 ? -20.594 14.586 -9.977 1 85.81 113 PHE A C 1
ATOM 888 O O . PHE A 1 113 ? -19.859 15.547 -10.219 1 85.81 113 PHE A O 1
ATOM 895 N N . GLN A 1 114 ? -21.734 14.734 -9.297 1 88.88 114 GLN A N 1
ATOM 896 C CA . GLN A 1 114 ? -22.219 16.031 -8.836 1 88.88 114 GLN A CA 1
ATOM 897 C C . GLN A 1 114 ? -22.328 16.062 -7.316 1 88.88 114 GLN A C 1
ATOM 899 O O . GLN A 1 114 ? -23.094 16.859 -6.766 1 88.88 114 GLN A O 1
ATOM 904 N N . GLY A 1 115 ? -21.531 15.227 -6.664 1 92.81 115 GLY A N 1
ATOM 905 C CA . GLY A 1 115 ? -21.656 15.109 -5.219 1 92.81 115 GLY A CA 1
ATOM 906 C C . GLY A 1 115 ? -20.5 15.727 -4.461 1 92.81 115 GLY A C 1
ATOM 907 O O . GLY A 1 115 ? -19.875 16.672 -4.941 1 92.81 115 GLY A O 1
ATOM 908 N N . LEU A 1 116 ? -20.406 15.336 -3.219 1 95.88 116 LEU A N 1
ATOM 909 C CA . LEU A 1 116 ? -19.344 15.758 -2.322 1 95.88 116 LEU A CA 1
ATOM 910 C C . LEU A 1 116 ? -18.234 14.719 -2.277 1 95.88 116 LEU A C 1
ATOM 912 O O . LEU A 1 116 ? -18.484 13.547 -1.979 1 95.88 116 LEU A O 1
ATOM 916 N N . PHE A 1 117 ? -17.062 15.156 -2.633 1 95.38 117 PHE A N 1
ATOM 917 C CA . PHE A 1 117 ? -15.938 14.242 -2.672 1 95.38 117 PHE A CA 1
ATOM 918 C C . PHE A 1 117 ? -14.961 14.531 -1.535 1 95.38 117 PHE A C 1
ATOM 920 O O . PHE A 1 117 ? -14.445 15.648 -1.423 1 95.38 117 PHE A O 1
ATOM 927 N N . LEU A 1 118 ? -14.758 13.539 -0.658 1 97 118 LEU A N 1
ATOM 928 C CA . LEU A 1 118 ? -13.812 13.664 0.444 1 97 118 LEU A CA 1
ATOM 929 C C . LEU A 1 118 ? -12.492 12.984 0.104 1 97 118 LEU A C 1
ATOM 931 O O . LEU A 1 118 ? -12.477 11.828 -0.327 1 97 118 LEU A O 1
ATOM 935 N N . ILE A 1 119 ? -11.406 13.695 0.305 1 96.31 119 ILE A N 1
ATOM 936 C CA . ILE A 1 119 ? -10.086 13.172 -0.046 1 96.31 119 ILE A CA 1
ATOM 937 C C . ILE A 1 119 ? -9.062 13.625 0.992 1 96.31 119 ILE A C 1
ATOM 939 O O . ILE A 1 119 ? -9.203 14.695 1.592 1 96.31 119 ILE A O 1
ATOM 943 N N . SER A 1 120 ? -8.055 12.891 1.231 1 97.38 120 SER A N 1
ATOM 944 C CA . SER A 1 120 ? -6.992 13.273 2.152 1 97.38 120 SER A CA 1
ATOM 945 C C . SER A 1 120 ? -6.078 14.328 1.535 1 97.38 120 SER A C 1
ATOM 947 O O . SER A 1 120 ? -5.977 14.422 0.311 1 97.38 120 SER A O 1
ATOM 949 N N . PRO A 1 121 ? -5.445 15.023 2.408 1 97.38 121 PRO A N 1
ATOM 950 C CA . PRO A 1 121 ? -4.52 16.016 1.871 1 97.38 121 PRO A CA 1
ATOM 951 C C . PRO A 1 121 ? -3.389 15.391 1.053 1 97.38 121 PRO A C 1
ATOM 953 O O . PRO A 1 121 ? -3 15.938 0.016 1 97.38 121 PRO A O 1
ATOM 956 N N . GLN A 1 122 ? -2.91 14.352 1.531 1 95.5 122 GLN A N 1
ATOM 957 C CA . GLN A 1 122 ? -1.826 13.672 0.827 1 95.5 122 GLN A CA 1
ATOM 958 C C . GLN A 1 122 ? -2.266 13.234 -0.568 1 95.5 122 GLN A C 1
ATOM 960 O O . GLN A 1 122 ? -1.561 13.477 -1.55 1 95.5 122 GLN A O 1
ATOM 965 N N . ALA A 1 123 ? -3.377 12.594 -0.605 1 93.81 123 ALA A N 1
ATOM 966 C CA . ALA A 1 123 ? -3.891 12.125 -1.887 1 93.81 123 ALA A CA 1
ATOM 967 C C . ALA A 1 123 ? -4.223 13.289 -2.812 1 93.81 123 ALA A C 1
ATOM 969 O O . ALA A 1 123 ? -3.982 13.219 -4.02 1 93.81 123 ALA A O 1
ATOM 970 N N . TRP A 1 124 ? -4.801 14.305 -2.281 1 95.81 124 TRP A N 1
ATOM 971 C CA . TRP A 1 124 ? -5.168 15.477 -3.078 1 95.81 124 TRP A CA 1
ATOM 972 C C . TRP A 1 124 ? -3.93 16.141 -3.668 1 95.81 124 TRP A C 1
ATOM 974 O O . TRP A 1 124 ? -3.896 16.453 -4.859 1 95.81 124 TRP A O 1
ATOM 984 N N . LEU A 1 125 ? -2.906 16.359 -2.812 1 95.31 125 LEU A N 1
ATOM 985 C CA . LEU A 1 125 ? -1.675 16.984 -3.273 1 95.31 125 LEU A CA 1
ATOM 986 C C . LEU A 1 125 ? -0.982 16.125 -4.324 1 95.31 125 LEU A C 1
ATOM 988 O O . LEU A 1 125 ? -0.466 16.641 -5.316 1 95.31 125 LEU A O 1
ATOM 992 N N . LYS A 1 126 ? -0.922 14.906 -4.039 1 91.44 126 LYS A N 1
ATOM 993 C CA . LYS A 1 126 ? -0.333 14 -5.02 1 91.44 126 LYS A CA 1
ATOM 994 C C . LYS A 1 126 ? -1.019 14.141 -6.379 1 91.44 126 LYS A C 1
ATOM 996 O O . LYS A 1 126 ? -0.351 14.203 -7.41 1 91.44 126 LYS A O 1
ATOM 1001 N N . ALA A 1 127 ? -2.297 14.172 -6.402 1 90.62 127 ALA A N 1
ATOM 1002 C CA . ALA A 1 127 ? -3.072 14.297 -7.633 1 90.62 127 ALA A CA 1
ATOM 1003 C C . ALA A 1 127 ? -2.801 15.633 -8.32 1 90.62 127 ALA A C 1
ATOM 1005 O O . ALA A 1 127 ? -2.725 15.703 -9.547 1 90.62 127 ALA A O 1
ATOM 1006 N N . GLN A 1 128 ? -2.691 16.609 -7.543 1 91.44 128 GLN A N 1
ATOM 1007 C CA . GLN A 1 128 ? -2.473 17.953 -8.094 1 91.44 128 GLN A CA 1
ATOM 1008 C C . GLN A 1 128 ? -1.066 18.078 -8.672 1 91.44 128 GLN A C 1
ATOM 1010 O O . GLN A 1 128 ? -0.855 18.812 -9.648 1 91.44 128 GLN A O 1
ATOM 1015 N N . LEU A 1 129 ? -0.163 17.406 -8.031 1 87.88 129 LEU A N 1
ATOM 1016 C CA . LEU A 1 129 ? 1.239 17.562 -8.398 1 87.88 129 LEU A CA 1
ATOM 1017 C C . LEU A 1 129 ? 1.618 16.609 -9.523 1 87.88 129 LEU A C 1
ATOM 1019 O O . LEU A 1 129 ? 2.641 16.797 -10.188 1 87.88 129 LEU A O 1
ATOM 1023 N N . THR A 1 130 ? 0.861 15.484 -9.688 1 78.12 130 THR A N 1
ATOM 1024 C CA . THR A 1 130 ? 1.156 14.531 -10.758 1 78.12 130 THR A CA 1
ATOM 1025 C C . THR A 1 130 ? 0.453 14.938 -12.047 1 78.12 130 THR A C 1
ATOM 1027 O O . THR A 1 130 ? -0.69 15.398 -12.023 1 78.12 130 THR A O 1
ATOM 1030 N N . PRO A 1 131 ? 1.159 14.859 -13.125 1 63.78 131 PRO A N 1
ATOM 1031 C CA . PRO A 1 131 ? 0.607 15.297 -14.414 1 63.78 131 PRO A CA 1
ATOM 1032 C C . PRO A 1 131 ? -0.604 14.477 -14.844 1 63.78 131 PRO A C 1
ATOM 1034 O O . PRO A 1 131 ? -1.39 14.922 -15.688 1 63.78 131 PRO A O 1
ATOM 1037 N N . GLN A 1 132 ? -0.702 13.328 -14.383 1 59.5 132 GLN A N 1
ATOM 1038 C CA . GLN A 1 132 ? -1.759 12.5 -14.961 1 59.5 132 GLN A CA 1
ATOM 1039 C C . GLN A 1 132 ? -3.139 13.062 -14.617 1 59.5 132 GLN A C 1
ATOM 1041 O O . GLN A 1 132 ? -3.34 13.617 -13.539 1 59.5 132 GLN A O 1
ATOM 1046 N N . GLU A 1 133 ? -3.932 13.594 -15.633 1 59 133 GLU A N 1
ATOM 1047 C CA . GLU A 1 133 ? -5.227 14.25 -15.742 1 59 133 GLU A CA 1
ATOM 1048 C C . GLU A 1 133 ? -6.289 13.531 -14.914 1 59 133 GLU A C 1
ATOM 1050 O O . GLU A 1 133 ? -7.336 13.148 -15.438 1 59 133 GLU A O 1
ATOM 1055 N N . LYS A 1 134 ? -5.902 13.344 -13.562 1 66.38 134 LYS A N 1
ATOM 1056 C CA . LYS A 1 134 ? -6.977 12.547 -12.984 1 66.38 134 LYS A CA 1
ATOM 1057 C C . LYS A 1 134 ? -7.941 13.414 -12.188 1 66.38 134 LYS A C 1
ATOM 1059 O O . LYS A 1 134 ? -9.039 12.969 -11.828 1 66.38 134 LYS A O 1
ATOM 1064 N N . PHE A 1 135 ? -7.516 14.789 -11.953 1 76.25 135 PHE A N 1
ATOM 1065 C CA . PHE A 1 135 ? -8.43 15.602 -11.164 1 76.25 135 PHE A CA 1
ATOM 1066 C C . PHE A 1 135 ? -8.984 16.75 -12 1 76.25 135 PHE A C 1
ATOM 1068 O O . PHE A 1 135 ? -8.227 17.516 -12.602 1 76.25 135 PHE A O 1
ATOM 1075 N N . PRO A 1 136 ? -10.25 16.797 -12.156 1 84.69 136 PRO A N 1
ATOM 1076 C CA . PRO A 1 136 ? -10.828 17.859 -12.977 1 84.69 136 PRO A CA 1
ATOM 1077 C C . PRO A 1 136 ? -10.539 19.266 -12.422 1 84.69 136 PRO A C 1
ATOM 1079 O O . PRO A 1 136 ? -10.398 19.438 -11.211 1 84.69 136 PRO A O 1
ATOM 1082 N N . ALA A 1 137 ? -10.438 20.234 -13.383 1 87.69 137 ALA A N 1
ATOM 1083 C CA . ALA A 1 137 ? -10.242 21.641 -13.008 1 87.69 137 ALA A CA 1
ATOM 1084 C C . ALA A 1 137 ? -11.578 22.312 -12.734 1 87.69 137 ALA A C 1
ATOM 1086 O O . ALA A 1 137 ? -12.625 21.859 -13.195 1 87.69 137 ALA A O 1
ATOM 1087 N N . GLY A 1 138 ? -11.57 23.266 -11.914 1 91.38 138 GLY A N 1
ATOM 1088 C CA . GLY A 1 138 ? -12.719 24.141 -11.734 1 91.38 138 GLY A CA 1
ATOM 1089 C C . GLY A 1 138 ? -13.641 23.688 -10.617 1 91.38 138 GLY A C 1
ATOM 1090 O O . GLY A 1 138 ? -14.656 24.344 -10.344 1 91.38 138 GLY A O 1
ATOM 1091 N N . ILE A 1 139 ? -13.352 22.609 -9.992 1 93.81 139 ILE A N 1
ATOM 1092 C CA . ILE A 1 139 ? -14.203 22.141 -8.898 1 93.81 139 ILE A CA 1
ATOM 1093 C C . ILE A 1 139 ? -13.812 22.844 -7.602 1 93.81 139 ILE A C 1
ATOM 1095 O O . ILE A 1 139 ? -12.68 22.703 -7.133 1 93.81 139 ILE A O 1
ATOM 1099 N N . PRO A 1 140 ? -14.742 23.594 -7.047 1 96.56 140 PRO A N 1
ATOM 1100 C CA . PRO A 1 140 ? -14.43 24.25 -5.777 1 96.56 140 PRO A CA 1
ATOM 1101 C C . PRO A 1 140 ? -13.93 23.281 -4.715 1 96.56 140 PRO A C 1
ATOM 1103 O O . PRO A 1 140 ? -14.508 22.203 -4.527 1 96.56 140 PRO A O 1
ATOM 1106 N N . THR A 1 141 ? -12.852 23.656 -4.027 1 97.62 141 THR A N 1
ATOM 1107 C CA . THR A 1 141 ? -12.18 22.75 -3.092 1 97.62 141 THR A CA 1
ATOM 1108 C C . THR A 1 141 ? -12.016 23.422 -1.73 1 97.62 141 THR A C 1
ATOM 1110 O O . THR A 1 141 ? -11.469 24.531 -1.638 1 97.62 141 THR A O 1
ATOM 1113 N N . ILE A 1 142 ? -12.531 22.797 -0.729 1 98.5 142 ILE A N 1
ATOM 1114 C CA . ILE A 1 142 ? -12.352 23.25 0.645 1 98.5 142 ILE A CA 1
ATOM 1115 C C . ILE A 1 142 ? -11.227 22.469 1.309 1 98.5 142 ILE A C 1
ATOM 1117 O O . ILE A 1 142 ? -11.305 21.234 1.411 1 98.5 142 ILE A O 1
ATOM 1121 N N . ILE A 1 143 ? -10.203 23.094 1.762 1 98.56 143 ILE A N 1
ATOM 1122 C CA . ILE A 1 143 ? -9.078 22.438 2.416 1 98.56 143 ILE A CA 1
ATOM 1123 C C . ILE A 1 143 ? -9.078 22.781 3.904 1 98.56 143 ILE A C 1
ATOM 1125 O O . ILE A 1 143 ? -8.828 23.938 4.285 1 98.56 143 ILE A O 1
ATOM 1129 N N . ASP A 1 144 ? -9.312 21.781 4.656 1 98.25 144 ASP A N 1
ATOM 1130 C CA . ASP A 1 144 ? -9.359 21.953 6.105 1 98.25 144 ASP A CA 1
ATOM 1131 C C . ASP A 1 144 ? -8.008 21.656 6.742 1 98.25 144 ASP A C 1
ATOM 1133 O O . ASP A 1 144 ? -7.328 20.703 6.344 1 98.25 144 ASP A O 1
ATOM 1137 N N . GLY A 1 145 ? -7.582 22.469 7.715 1 96.56 145 GLY A N 1
ATOM 1138 C CA . GLY A 1 145 ? -6.344 22.25 8.445 1 96.56 145 GLY A CA 1
ATOM 1139 C C . GLY A 1 145 ? -5.109 22.672 7.676 1 96.56 145 GLY A C 1
ATOM 1140 O O . GLY A 1 145 ? -4.109 21.953 7.648 1 96.56 145 GLY A O 1
ATOM 1141 N N . VAL A 1 146 ? -5.145 23.828 7.141 1 97.5 146 VAL A N 1
ATOM 1142 C CA . VAL A 1 146 ? -4.086 24.25 6.23 1 97.5 146 VAL A CA 1
ATOM 1143 C C . VAL A 1 146 ? -2.85 24.672 7.031 1 97.5 146 VAL A C 1
ATOM 1145 O O . VAL A 1 146 ? -1.804 24.984 6.457 1 97.5 146 VAL A O 1
ATOM 1148 N N . ASP A 1 147 ? -2.943 24.641 8.359 1 95.56 147 ASP A N 1
ATOM 1149 C CA . ASP A 1 147 ? -1.774 24.859 9.203 1 95.56 147 ASP A CA 1
ATOM 1150 C C . ASP A 1 147 ? -0.631 23.922 8.82 1 95.56 147 ASP A C 1
ATOM 1152 O O . ASP A 1 147 ? 0.541 24.281 8.953 1 95.56 147 ASP A O 1
ATOM 1156 N N . ASP A 1 148 ? -1.014 22.797 8.336 1 95.44 148 ASP A N 1
ATOM 1157 C CA . ASP A 1 148 ? -0.021 21.781 8.008 1 95.44 148 ASP A CA 1
ATOM 1158 C C . ASP A 1 148 ? 0.176 21.672 6.5 1 95.44 148 ASP A C 1
ATOM 1160 O O . ASP A 1 148 ? 0.859 20.766 6.02 1 95.44 148 ASP A O 1
ATOM 1164 N N . LEU A 1 149 ? -0.394 22.5 5.766 1 96.81 149 LEU A N 1
ATOM 1165 C CA . LEU A 1 149 ? -0.399 22.391 4.309 1 96.81 149 LEU A CA 1
ATOM 1166 C C . LEU A 1 149 ? 1.021 22.453 3.756 1 96.81 149 LEU A C 1
ATOM 1168 O O . LEU A 1 149 ? 1.365 21.719 2.836 1 96.81 149 LEU A O 1
ATOM 1172 N N . GLU A 1 150 ? 1.816 23.391 4.309 1 94.81 150 GLU A N 1
ATOM 1173 C CA . GLU A 1 150 ? 3.197 23.5 3.848 1 94.81 150 GLU A CA 1
ATOM 1174 C C . GLU A 1 150 ? 3.961 22.203 4.082 1 94.81 150 GLU A C 1
ATOM 1176 O O . GLU A 1 150 ? 4.699 21.734 3.209 1 94.81 150 GLU A O 1
ATOM 1181 N N . VAL A 1 151 ? 3.781 21.688 5.25 1 93.25 151 VAL A N 1
ATOM 1182 C CA . VAL A 1 151 ? 4.449 20.438 5.602 1 93.25 151 VAL A CA 1
ATOM 1183 C C . VAL A 1 151 ? 3.965 19.312 4.688 1 93.25 151 VAL A C 1
ATOM 1185 O O . VAL A 1 151 ? 4.766 18.516 4.184 1 93.25 151 VAL A O 1
ATOM 1188 N N . TRP A 1 152 ? 2.637 19.203 4.469 1 96.25 152 TRP A N 1
ATOM 1189 C CA . TRP A 1 152 ? 2.08 18.203 3.568 1 96.25 152 TRP A CA 1
ATOM 1190 C C . TRP A 1 152 ? 2.701 18.312 2.18 1 96.25 152 TRP A C 1
ATOM 1192 O O . TRP A 1 152 ? 3.082 17.297 1.581 1 96.25 152 TRP A O 1
ATOM 1202 N N . ALA A 1 153 ? 2.791 19.5 1.696 1 96.06 153 ALA A N 1
ATOM 1203 C CA . ALA A 1 153 ? 3.324 19.75 0.358 1 96.06 153 ALA A CA 1
ATOM 1204 C C . ALA A 1 153 ? 4.793 19.344 0.273 1 96.06 153 ALA A C 1
ATOM 1206 O O . ALA A 1 153 ? 5.211 18.688 -0.677 1 96.06 153 ALA A O 1
ATOM 1207 N N . ARG A 1 154 ? 5.539 19.75 1.268 1 92.81 154 ARG A N 1
ATOM 1208 C CA . ARG A 1 154 ? 6.961 19.422 1.278 1 92.81 154 ARG A CA 1
ATOM 1209 C C . ARG A 1 154 ? 7.184 17.922 1.341 1 92.81 154 ARG A C 1
ATOM 1211 O O . ARG A 1 154 ? 8.086 17.391 0.683 1 92.81 154 ARG A O 1
ATOM 1218 N N . ASP A 1 155 ? 6.438 17.328 2.158 1 93.44 155 ASP A N 1
ATOM 1219 C CA . ASP A 1 155 ? 6.539 15.867 2.256 1 93.44 155 ASP A CA 1
ATOM 1220 C C . ASP A 1 155 ? 6.281 15.211 0.904 1 93.44 155 ASP A C 1
ATOM 1222 O O . ASP A 1 155 ? 6.984 14.266 0.525 1 93.44 155 ASP A O 1
ATOM 1226 N N . GLN A 1 156 ? 5.25 15.703 0.251 1 92.5 156 GLN A N 1
ATOM 1227 C CA . GLN A 1 156 ? 4.91 15.156 -1.057 1 92.5 156 GLN A CA 1
ATOM 1228 C C . GLN A 1 156 ? 6.012 15.43 -2.074 1 92.5 156 GLN A C 1
ATOM 1230 O O . GLN A 1 156 ? 6.234 14.633 -2.986 1 92.5 156 GLN A O 1
ATOM 1235 N N . LEU A 1 157 ? 6.746 16.516 -1.936 1 91.38 157 LEU A N 1
ATOM 1236 C CA . LEU A 1 157 ? 7.746 16.938 -2.906 1 91.38 157 LEU A CA 1
ATOM 1237 C C . LEU A 1 157 ? 9.117 16.375 -2.561 1 91.38 157 LEU A C 1
ATOM 1239 O O . LEU A 1 157 ? 10.062 16.484 -3.344 1 91.38 157 LEU A O 1
ATOM 1243 N N . THR A 1 158 ? 9.227 15.805 -1.407 1 93.06 158 THR A N 1
ATOM 1244 C CA . THR A 1 158 ? 10.5 15.234 -0.981 1 93.06 158 THR A CA 1
ATOM 1245 C C . THR A 1 158 ? 10.781 13.922 -1.712 1 93.06 158 THR A C 1
ATOM 1247 O O . THR A 1 158 ? 9.906 13.062 -1.812 1 93.06 158 THR A O 1
ATOM 1250 N N . ILE A 1 159 ? 11.938 13.828 -2.273 1 91.44 159 ILE A N 1
ATOM 1251 C CA . ILE A 1 159 ? 12.391 12.609 -2.934 1 91.44 159 ILE A CA 1
ATOM 1252 C C . ILE A 1 159 ? 13.484 11.953 -2.104 1 91.44 159 ILE A C 1
ATOM 1254 O O . ILE A 1 159 ? 14.398 12.625 -1.623 1 91.44 159 ILE A O 1
ATOM 1258 N N . THR A 1 160 ? 13.398 10.727 -1.897 1 92.69 160 THR A N 1
ATOM 1259 C CA . THR A 1 160 ? 14.352 10 -1.068 1 92.69 160 THR A CA 1
ATOM 1260 C C . THR A 1 160 ? 15.055 8.914 -1.88 1 92.69 160 THR A C 1
ATOM 1262 O O . THR A 1 160 ? 14.422 8.227 -2.684 1 92.69 160 THR A O 1
ATOM 1265 N N . TRP A 1 161 ? 16.297 8.828 -1.809 1 91.19 161 TRP A N 1
ATOM 1266 C CA . TRP A 1 161 ? 17.141 7.805 -2.396 1 91.19 161 TRP A CA 1
ATOM 1267 C C . TRP A 1 161 ? 17.703 6.871 -1.323 1 91.19 161 TRP A C 1
ATOM 1269 O O . TRP A 1 161 ? 18.469 7.297 -0.458 1 91.19 161 TRP A O 1
ATOM 1279 N N . GLU A 1 162 ? 17.328 5.652 -1.365 1 92.56 162 GLU A N 1
ATOM 1280 C CA . GLU A 1 162 ? 17.719 4.68 -0.354 1 92.56 162 GLU A CA 1
ATOM 1281 C C . GLU A 1 162 ? 18.625 3.604 -0.951 1 92.56 162 GLU A C 1
ATOM 1283 O O . GLU A 1 162 ? 19 3.682 -2.121 1 92.56 162 GLU A O 1
ATOM 1288 N N . ALA A 1 163 ? 18.984 2.643 -0.084 1 92.12 163 ALA A N 1
ATOM 1289 C CA . ALA A 1 163 ? 19.922 1.588 -0.471 1 92.12 163 ALA A CA 1
ATOM 1290 C C . ALA A 1 163 ? 19.422 0.831 -1.696 1 92.12 163 ALA A C 1
ATOM 1292 O O . ALA A 1 163 ? 20.188 0.547 -2.619 1 92.12 163 ALA A O 1
ATOM 1293 N N . HIS A 1 164 ? 18.156 0.582 -1.767 1 87.94 164 HIS A N 1
ATOM 1294 C CA . HIS A 1 164 ? 17.594 -0.193 -2.873 1 87.94 164 HIS A CA 1
ATOM 1295 C C . HIS A 1 164 ? 17.688 0.58 -4.184 1 87.94 164 HIS A C 1
ATOM 1297 O O . HIS A 1 164 ? 17.781 -0.019 -5.258 1 87.94 164 HIS A O 1
ATOM 1303 N N . ASP A 1 165 ? 17.625 1.856 -4.145 1 88.75 165 ASP A N 1
ATOM 1304 C CA . ASP A 1 165 ? 17.734 2.68 -5.348 1 88.75 165 ASP A CA 1
ATOM 1305 C C . ASP A 1 165 ? 19.125 2.553 -5.965 1 88.75 165 ASP A C 1
ATOM 1307 O O . ASP A 1 165 ? 19.281 2.566 -7.188 1 88.75 165 ASP A O 1
ATOM 1311 N N . TRP A 1 166 ? 20.141 2.434 -5.109 1 90.5 166 TRP A N 1
ATOM 1312 C CA . TRP A 1 166 ? 21.5 2.211 -5.598 1 90.5 166 TRP A CA 1
ATOM 1313 C C . TRP A 1 166 ? 21.609 0.877 -6.332 1 90.5 166 TRP A C 1
ATOM 1315 O O . TRP A 1 166 ? 22.203 0.795 -7.402 1 90.5 166 TRP A O 1
ATOM 1325 N N . ASP A 1 167 ? 20.969 -0.066 -5.719 1 88.38 167 ASP A N 1
ATOM 1326 C CA . ASP A 1 167 ? 20.984 -1.392 -6.328 1 88.38 167 ASP A CA 1
ATOM 1327 C C . ASP A 1 167 ? 20.312 -1.373 -7.699 1 88.38 167 ASP A C 1
ATOM 1329 O O . ASP A 1 167 ? 20.812 -1.969 -8.656 1 88.38 167 ASP A O 1
ATOM 1333 N N . GLN A 1 168 ? 19.297 -0.683 -7.785 1 86.19 168 GLN A N 1
ATOM 1334 C CA . GLN A 1 168 ? 18.578 -0.579 -9.055 1 86.19 168 GLN A CA 1
ATOM 1335 C C . GLN A 1 168 ? 19.391 0.188 -10.086 1 86.19 168 GLN A C 1
ATOM 1337 O O . GLN A 1 168 ? 19.344 -0.125 -11.281 1 86.19 168 GLN A O 1
ATOM 1342 N N . LEU A 1 169 ? 20.062 1.158 -9.633 1 87.75 169 LEU A N 1
ATOM 1343 C CA . LEU A 1 169 ? 20.906 1.924 -10.531 1 87.75 169 LEU A CA 1
ATOM 1344 C C . LEU A 1 169 ? 22.016 1.045 -11.117 1 87.75 169 LEU A C 1
ATOM 1346 O O . LEU A 1 169 ? 22.328 1.148 -12.305 1 87.75 169 LEU A O 1
ATOM 1350 N N . ILE A 1 170 ? 22.547 0.249 -10.297 1 88.69 170 ILE A N 1
ATOM 1351 C CA . ILE A 1 170 ? 23.609 -0.661 -10.742 1 88.69 170 ILE A CA 1
ATOM 1352 C C . ILE A 1 170 ? 23.047 -1.616 -11.797 1 88.69 170 ILE A C 1
ATOM 1354 O O . ILE A 1 170 ? 23.703 -1.878 -12.805 1 88.69 170 ILE A O 1
ATOM 1358 N N . LEU A 1 171 ? 21.812 -2.043 -11.531 1 85.88 171 LEU A N 1
ATOM 1359 C CA . LEU A 1 171 ? 21.172 -2.957 -12.461 1 85.88 171 LEU A CA 1
ATOM 1360 C C . LEU A 1 171 ? 20.844 -2.25 -13.773 1 85.88 171 LEU A C 1
ATOM 1362 O O . LEU A 1 171 ? 20.984 -2.836 -14.852 1 85.88 171 LEU A O 1
ATOM 1366 N N . GLY A 1 172 ? 20.484 -1.0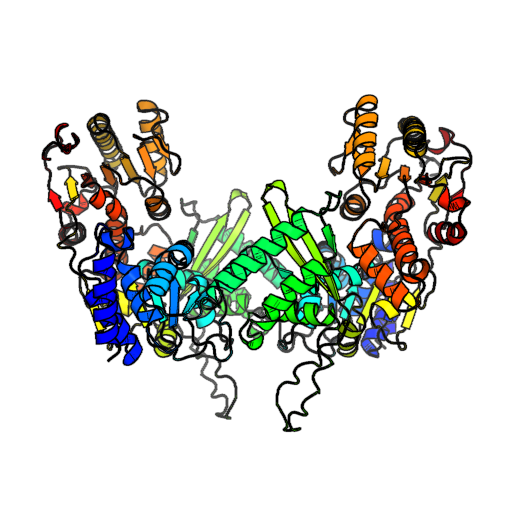06 -13.703 1 83.88 172 GLY A N 1
ATOM 1367 C CA . GLY A 1 172 ? 20.078 -0.241 -14.875 1 83.88 172 GLY A CA 1
ATOM 1368 C C . GLY A 1 172 ? 21.25 0.238 -15.703 1 83.88 172 GLY A C 1
ATOM 1369 O O . GLY A 1 172 ? 21.109 0.492 -16.906 1 83.88 172 GLY A O 1
ATOM 1370 N N . TYR A 1 173 ? 22.438 0.315 -15.016 1 85.44 173 TYR A N 1
ATOM 1371 C CA . TYR A 1 173 ? 23.656 0.771 -15.68 1 85.44 173 TYR A CA 1
ATOM 1372 C C . TYR A 1 173 ? 24.828 -0.152 -15.375 1 85.44 173 TYR A C 1
ATOM 1374 O O . TYR A 1 173 ? 25.812 0.267 -14.758 1 85.44 173 TYR A O 1
ATOM 1382 N N . PRO A 1 174 ? 24.734 -1.294 -16.016 1 84.5 174 PRO A N 1
ATOM 1383 C CA . PRO A 1 174 ? 25.766 -2.279 -15.688 1 84.5 174 PRO A CA 1
ATOM 1384 C C . PRO A 1 174 ? 27.156 -1.861 -16.172 1 84.5 174 PRO A C 1
ATOM 1386 O O . PRO A 1 174 ? 28.156 -2.26 -15.57 1 84.5 174 PRO A O 1
ATOM 1389 N N . HIS A 1 175 ? 27.266 -0.994 -17.234 1 84.75 175 HIS A N 1
ATOM 1390 C CA . HIS A 1 175 ? 28.547 -0.605 -17.797 1 84.75 175 HIS A CA 1
ATOM 1391 C C . HIS A 1 175 ? 29.312 0.303 -16.844 1 84.75 175 HIS A C 1
ATOM 1393 O O . HIS A 1 175 ? 30.547 0.407 -16.922 1 84.75 175 HIS A O 1
ATOM 1399 N N . ILE A 1 176 ? 28.625 0.989 -15.883 1 88.19 176 ILE A N 1
ATOM 1400 C CA . ILE A 1 176 ? 29.312 1.854 -14.922 1 88.19 176 ILE A CA 1
ATOM 1401 C C . ILE A 1 176 ? 29.031 1.359 -13.508 1 88.19 176 ILE A C 1
ATOM 1403 O O . ILE A 1 176 ? 28.953 2.156 -12.57 1 88.19 176 ILE A O 1
ATOM 1407 N N . ALA A 1 177 ? 28.797 0.098 -13.328 1 88.81 177 ALA A N 1
ATOM 1408 C CA . ALA A 1 177 ? 28.453 -0.489 -12.031 1 88.81 177 ALA A CA 1
ATOM 1409 C C . ALA A 1 177 ? 29.547 -0.237 -11.008 1 88.81 177 ALA A C 1
ATOM 1411 O O . ALA A 1 177 ? 29.281 0.134 -9.867 1 88.81 177 ALA A O 1
ATOM 1412 N N . GLU A 1 178 ? 30.797 -0.44 -11.445 1 91.12 178 GLU A N 1
ATOM 1413 C CA . GLU A 1 178 ? 31.922 -0.255 -10.531 1 91.12 178 GLU A CA 1
ATOM 1414 C C . GLU A 1 178 ? 32.062 1.204 -10.102 1 91.12 178 GLU A C 1
ATOM 1416 O O . GLU A 1 178 ? 32.406 1.49 -8.953 1 91.12 178 GLU A O 1
ATOM 1421 N N . GLU A 1 179 ? 31.766 2.057 -11.016 1 91.69 179 GLU A N 1
ATOM 1422 C CA . GLU A 1 179 ? 31.797 3.479 -10.68 1 91.69 179 GLU A CA 1
ATOM 1423 C C . GLU A 1 179 ? 30.703 3.83 -9.672 1 91.69 179 GLU A C 1
ATOM 1425 O O . GLU A 1 179 ? 30.938 4.609 -8.75 1 91.69 179 GLU A O 1
ATOM 1430 N N . ILE A 1 180 ? 29.516 3.291 -9.859 1 91.94 180 ILE A N 1
ATOM 1431 C CA . ILE A 1 180 ? 28.391 3.545 -8.953 1 91.94 180 ILE A CA 1
ATOM 1432 C C . ILE A 1 180 ? 28.734 3.012 -7.562 1 91.94 180 ILE A C 1
ATOM 1434 O O . ILE A 1 180 ? 28.5 3.691 -6.559 1 91.94 180 ILE A O 1
ATOM 1438 N N . ARG A 1 181 ? 29.344 1.819 -7.527 1 93.69 181 ARG A N 1
ATOM 1439 C CA . ARG A 1 181 ? 29.75 1.233 -6.25 1 93.69 181 ARG A CA 1
ATOM 1440 C C . ARG A 1 181 ? 30.797 2.086 -5.559 1 93.69 181 ARG A C 1
ATOM 1442 O O . ARG A 1 181 ? 30.75 2.283 -4.344 1 93.69 181 ARG A O 1
ATOM 1449 N N . SER A 1 182 ? 31.688 2.592 -6.363 1 95.25 182 SER A N 1
ATOM 1450 C CA . SER A 1 182 ? 32.75 3.438 -5.824 1 95.25 182 SER A CA 1
ATOM 1451 C C . SER A 1 182 ? 32.188 4.738 -5.266 1 95.25 182 SER A C 1
ATOM 1453 O O . SER A 1 182 ? 32.594 5.184 -4.188 1 95.25 182 SER A O 1
ATOM 1455 N N . VAL A 1 183 ? 31.297 5.324 -5.988 1 94.19 183 VAL A N 1
ATOM 1456 C CA . VAL A 1 183 ? 30.672 6.57 -5.547 1 94.19 183 VAL A CA 1
ATOM 1457 C C . VAL A 1 183 ? 29.906 6.332 -4.246 1 94.19 183 VAL A C 1
ATOM 1459 O O . VAL A 1 183 ? 30.016 7.133 -3.311 1 94.19 183 VAL A O 1
ATOM 1462 N N . ARG A 1 184 ? 29.094 5.262 -4.191 1 94.12 184 ARG A N 1
ATOM 1463 C CA . ARG A 1 184 ? 28.344 4.938 -2.986 1 94.12 184 ARG A CA 1
ATOM 1464 C C . ARG A 1 184 ? 29.266 4.734 -1.793 1 94.12 184 ARG A C 1
ATOM 1466 O O . ARG A 1 184 ? 28.984 5.207 -0.691 1 94.12 184 ARG A O 1
ATOM 1473 N N . ALA A 1 185 ? 30.375 4.07 -2.039 1 95.69 185 ALA A N 1
ATOM 1474 C CA . ALA A 1 185 ? 31.359 3.83 -0.979 1 95.69 185 ALA A CA 1
ATOM 1475 C C . ALA A 1 185 ? 31.984 5.137 -0.504 1 95.69 185 ALA A C 1
ATOM 1477 O O . ALA A 1 185 ? 32.125 5.355 0.7 1 95.69 185 ALA A O 1
ATOM 1478 N N . LYS A 1 186 ? 32.375 5.973 -1.44 1 95.81 186 LYS A N 1
ATOM 1479 C CA . LYS A 1 186 ? 32.938 7.27 -1.1 1 95.81 186 LYS A CA 1
ATOM 1480 C C . LYS A 1 186 ? 31.953 8.125 -0.309 1 95.81 186 LYS A C 1
ATOM 1482 O O . LYS A 1 186 ? 32.344 8.773 0.668 1 95.81 186 LYS A O 1
ATOM 1487 N N . LEU A 1 187 ? 30.719 8.133 -0.772 1 95.06 187 LEU A N 1
ATOM 1488 C CA . LEU A 1 187 ? 29.688 8.891 -0.084 1 95.06 187 LEU A CA 1
ATOM 1489 C C . LEU A 1 187 ? 29.469 8.367 1.333 1 95.06 187 LEU A C 1
ATOM 1491 O O . LEU A 1 187 ? 29.312 9.156 2.27 1 95.06 187 LEU A O 1
ATOM 1495 N N . THR A 1 188 ? 29.469 7.027 1.465 1 95.19 188 THR A N 1
ATOM 1496 C CA . THR A 1 188 ? 29.328 6.422 2.783 1 95.19 188 THR A CA 1
ATOM 1497 C C . THR A 1 188 ? 30.453 6.859 3.705 1 95.19 188 THR A C 1
ATOM 1499 O O . THR A 1 188 ? 30.219 7.242 4.852 1 95.19 188 THR A O 1
ATOM 1502 N N . HIS A 1 189 ? 31.609 6.82 3.123 1 95.06 189 HIS A N 1
ATOM 1503 C CA . HIS A 1 189 ? 32.781 7.211 3.902 1 95.06 189 HIS A CA 1
ATOM 1504 C C . HIS A 1 189 ? 32.688 8.664 4.355 1 95.06 189 HIS A C 1
ATOM 1506 O O . HIS A 1 189 ? 32.906 8.969 5.531 1 95.06 189 HIS A O 1
ATOM 1512 N N . GLU A 1 190 ? 32.344 9.57 3.475 1 95.12 190 GLU A N 1
ATOM 1513 C CA . GLU A 1 190 ? 32.25 10.992 3.795 1 95.12 190 GLU A CA 1
ATOM 1514 C C . GLU A 1 190 ? 31.109 11.266 4.781 1 95.12 190 GLU A C 1
ATOM 1516 O O . GLU A 1 190 ? 31.281 12.039 5.727 1 95.12 190 GLU A O 1
ATOM 1521 N N . LEU A 1 191 ? 29.953 10.656 4.602 1 94.81 191 LEU A N 1
ATOM 1522 C CA . LEU A 1 191 ? 28.766 10.898 5.426 1 94.81 191 LEU A CA 1
ATOM 1523 C C . LEU A 1 191 ? 28.984 10.391 6.848 1 94.81 191 LEU A C 1
ATOM 1525 O O . LEU A 1 191 ? 28.547 11.031 7.809 1 94.81 191 LEU A O 1
ATOM 1529 N N . PHE A 1 192 ? 29.688 9.281 6.957 1 94.06 192 PHE A N 1
ATOM 1530 C CA . PHE A 1 192 ? 29.844 8.672 8.273 1 94.06 192 PHE A CA 1
ATOM 1531 C C . PHE A 1 192 ? 30.938 9.375 9.062 1 94.06 192 PHE A C 1
ATOM 1533 O O . PHE A 1 192 ? 31.125 9.109 10.25 1 94.06 192 PHE A O 1
ATOM 1540 N N . GLN A 1 193 ? 31.641 10.352 8.398 1 92.5 193 GLN A N 1
ATOM 1541 C CA . GLN A 1 193 ? 32.625 11.172 9.102 1 92.5 193 GLN A CA 1
ATOM 1542 C C . GLN A 1 193 ? 31.953 12.297 9.875 1 92.5 193 GLN A C 1
ATOM 1544 O O . GLN A 1 193 ? 32.562 12.883 10.773 1 92.5 193 GLN A O 1
ATOM 1549 N N . HIS A 1 194 ? 30.688 12.555 9.5 1 91.69 194 HIS A N 1
ATOM 1550 C CA . HIS A 1 194 ? 29.969 13.602 10.227 1 91.69 194 HIS A CA 1
ATOM 1551 C C . HIS A 1 194 ? 29.719 13.18 11.672 1 91.69 194 HIS A C 1
ATOM 1553 O O . HIS A 1 194 ? 29.391 12.016 11.938 1 91.69 194 HIS A O 1
ATOM 1559 N N . PRO A 1 195 ? 29.922 14.102 12.562 1 88.44 195 PRO A N 1
ATOM 1560 C CA . PRO A 1 195 ? 29.656 13.758 13.961 1 88.44 195 PRO A CA 1
ATOM 1561 C C . PRO A 1 195 ? 28.203 13.422 14.219 1 88.44 195 PRO A C 1
ATOM 1563 O O . PRO A 1 195 ? 27.312 13.984 13.578 1 88.44 195 PRO A O 1
ATOM 1566 N N . ALA A 1 196 ? 28 12.523 15.102 1 86.5 196 ALA A N 1
ATOM 1567 C CA . ALA A 1 196 ? 26.641 12.109 15.438 1 86.5 196 ALA A CA 1
ATOM 1568 C C . ALA A 1 196 ? 25.844 13.281 16.031 1 86.5 196 ALA A C 1
ATOM 1570 O O . ALA A 1 196 ? 26.391 14.078 16.797 1 86.5 196 ALA A O 1
ATOM 1571 N N . ASN A 1 197 ? 24.719 13.508 15.578 1 83.94 197 ASN A N 1
ATOM 1572 C CA . ASN A 1 197 ? 23.781 14.469 16.141 1 83.94 197 ASN A CA 1
ATOM 1573 C C . ASN A 1 197 ? 22.438 13.82 16.453 1 83.94 197 ASN A C 1
ATOM 1575 O O . ASN A 1 197 ? 22.156 12.711 15.992 1 83.94 197 ASN A O 1
ATOM 1579 N N . PRO A 1 198 ? 21.672 14.453 17.312 1 80.69 198 PRO A N 1
ATOM 1580 C CA . PRO A 1 198 ? 20.422 13.828 17.75 1 80.69 198 PRO A CA 1
ATOM 1581 C C . PRO A 1 198 ? 19.453 13.57 16.609 1 80.69 198 PRO A C 1
ATOM 1583 O O . PRO A 1 198 ? 18.547 12.742 16.734 1 80.69 198 PRO A O 1
ATOM 1586 N N . TYR A 1 199 ? 19.578 14.227 15.5 1 85.94 199 TYR A N 1
ATOM 1587 C CA . TYR A 1 199 ? 18.641 14.109 14.383 1 85.94 199 TYR A CA 1
ATOM 1588 C C . TYR A 1 199 ? 19.141 13.086 13.367 1 85.94 199 TYR A C 1
ATOM 1590 O O . TYR A 1 199 ? 18.375 12.656 12.492 1 85.94 199 TYR A O 1
ATOM 1598 N N . GLU A 1 200 ? 20.344 12.703 13.383 1 89.75 200 GLU A N 1
ATOM 1599 C CA . GLU A 1 200 ? 20.984 11.805 12.422 1 89.75 200 GLU A CA 1
ATOM 1600 C C . GLU A 1 200 ? 20.734 12.281 10.992 1 89.75 200 GLU A C 1
ATOM 1602 O O . GLU A 1 200 ? 20.5 11.461 10.094 1 89.75 200 GLU A O 1
ATOM 1607 N N . CYS A 1 201 ? 20.656 13.5 10.891 1 92.56 201 CYS A N 1
ATOM 1608 C CA . CYS A 1 201 ? 20.406 14.203 9.633 1 92.56 201 CYS A CA 1
ATOM 1609 C C . CYS A 1 201 ? 21.5 15.227 9.352 1 92.56 201 CYS A C 1
ATOM 1611 O O . CYS A 1 201 ? 21.969 15.898 10.273 1 92.56 201 CYS A O 1
ATOM 1613 N N . TYR A 1 202 ? 21.953 15.344 8.039 1 93.25 202 TYR A N 1
ATOM 1614 C CA . TYR A 1 202 ? 23.031 16.234 7.676 1 93.25 202 TYR A CA 1
ATOM 1615 C C . TYR A 1 202 ? 22.797 16.875 6.309 1 93.25 202 TYR A C 1
ATOM 1617 O O . TYR A 1 202 ? 22.312 16.203 5.391 1 93.25 202 TYR A O 1
ATOM 1625 N N . LEU A 1 203 ? 23.141 18.141 6.227 1 92.12 203 LEU A N 1
ATOM 1626 C CA . LEU A 1 203 ? 23.141 18.766 4.906 1 92.12 203 LEU A CA 1
ATOM 1627 C C . LEU A 1 203 ? 24.312 18.266 4.07 1 92.12 203 LEU A C 1
ATOM 1629 O O . LEU A 1 203 ? 25.406 18.078 4.586 1 92.12 203 LEU A O 1
ATOM 1633 N N . ILE A 1 204 ? 24.047 18.094 2.871 1 91.5 204 ILE A N 1
ATOM 1634 C CA . ILE A 1 204 ? 25.094 17.578 1.986 1 91.5 204 ILE A CA 1
ATOM 1635 C C . ILE A 1 204 ? 26.188 18.625 1.814 1 91.5 204 ILE A C 1
ATOM 1637 O O . ILE A 1 204 ? 25.891 19.797 1.552 1 91.5 204 ILE A O 1
ATOM 1641 N N . SER A 1 205 ? 27.422 18.234 2.006 1 89.5 205 SER A N 1
ATOM 1642 C CA . SER A 1 205 ? 28.578 19.141 1.888 1 89.5 205 SER A CA 1
ATOM 1643 C C . SER A 1 205 ? 29.016 19.297 0.434 1 89.5 205 SER A C 1
ATOM 1645 O O . SER A 1 205 ? 28.469 18.625 -0.455 1 89.5 205 SER A O 1
ATOM 1647 N N . GLN A 1 206 ? 29.922 20.188 0.263 1 88.06 206 GLN A N 1
ATOM 1648 C CA . GLN A 1 206 ? 30.469 20.406 -1.071 1 88.06 206 GLN A CA 1
ATOM 1649 C C . GLN A 1 206 ? 31.188 19.156 -1.582 1 88.06 206 GLN A C 1
ATOM 1651 O O . GLN A 1 206 ? 31.094 18.812 -2.764 1 88.06 206 GLN A O 1
ATOM 1656 N N . ALA A 1 207 ? 31.875 18.531 -0.674 1 90.62 207 ALA A N 1
ATOM 1657 C CA . ALA A 1 207 ? 32.594 17.312 -1.049 1 90.62 207 ALA A CA 1
ATOM 1658 C C . ALA A 1 207 ? 31.625 16.234 -1.53 1 90.62 207 ALA A C 1
ATOM 1660 O O . ALA A 1 207 ? 31.875 15.578 -2.547 1 90.62 207 ALA A O 1
ATOM 1661 N N . GLU A 1 208 ? 30.609 16.078 -0.772 1 92.25 208 GLU A N 1
ATOM 1662 C CA . GLU A 1 208 ? 29.609 15.086 -1.135 1 92.25 208 GLU A CA 1
ATOM 1663 C C . GLU A 1 208 ? 28.891 15.469 -2.428 1 92.25 208 GLU A C 1
ATOM 1665 O O . GLU A 1 208 ? 28.578 14.602 -3.242 1 92.25 208 GLU A O 1
ATOM 1670 N N . THR A 1 209 ? 28.656 16.703 -2.627 1 89.88 209 THR A N 1
ATOM 1671 C CA . THR A 1 209 ? 28.031 17.203 -3.855 1 89.88 209 THR A CA 1
ATOM 1672 C C . THR A 1 209 ? 28.906 16.875 -5.066 1 89.88 209 THR A C 1
ATOM 1674 O O . THR A 1 209 ? 28.406 16.531 -6.133 1 89.88 209 THR A O 1
ATOM 1677 N N . GLU A 1 210 ? 30.172 17.031 -4.887 1 90.06 210 GLU A N 1
ATOM 1678 C CA . GLU A 1 210 ? 31.094 16.734 -5.973 1 90.06 210 GLU A CA 1
ATOM 1679 C C . GLU A 1 210 ? 31.062 15.25 -6.332 1 90.06 210 GLU A C 1
ATOM 1681 O O . GLU A 1 210 ? 31.109 14.883 -7.512 1 90.06 210 GLU A O 1
ATOM 1686 N N . ILE A 1 211 ? 30.984 14.477 -5.305 1 92.69 211 ILE A N 1
ATOM 1687 C CA . ILE A 1 211 ? 30.906 13.039 -5.523 1 92.69 211 ILE A CA 1
ATOM 1688 C C . ILE A 1 211 ? 29.641 12.711 -6.312 1 92.69 211 ILE A C 1
ATOM 1690 O O . ILE A 1 211 ? 29.688 11.969 -7.297 1 92.69 211 ILE A O 1
ATOM 1694 N N . LEU A 1 212 ? 28.531 13.266 -5.938 1 90.19 212 LEU A N 1
ATOM 1695 C CA . LEU A 1 212 ? 27.25 13.023 -6.598 1 90.19 212 LEU A CA 1
ATOM 1696 C C . LEU A 1 212 ? 27.25 13.586 -8.016 1 90.19 212 LEU A C 1
ATOM 1698 O O . LEU A 1 212 ? 26.688 12.984 -8.93 1 90.19 212 LEU A O 1
ATOM 1702 N N . SER A 1 213 ? 27.922 14.734 -8.18 1 87.88 213 SER A N 1
ATOM 1703 C CA . SER A 1 213 ? 28 15.359 -9.492 1 87.88 213 SER A CA 1
ATOM 1704 C C . SER A 1 213 ? 28.781 14.492 -10.469 1 87.88 213 SER A C 1
ATOM 1706 O O . SER A 1 213 ? 28.469 14.445 -11.664 1 87.88 213 SER A O 1
ATOM 1708 N N . SER A 1 214 ? 29.766 13.867 -9.961 1 87.75 214 SER A N 1
ATOM 1709 C CA . SER A 1 214 ? 30.547 12.969 -10.805 1 87.75 214 SER A CA 1
ATOM 1710 C C . SER A 1 214 ? 29.688 11.812 -11.312 1 87.75 214 SER A C 1
ATOM 1712 O O . SER A 1 214 ? 29.828 11.398 -12.469 1 87.75 214 SER A O 1
ATOM 1714 N N . LEU A 1 215 ? 28.891 11.328 -10.461 1 87.44 215 LEU A N 1
ATOM 1715 C CA . LEU A 1 215 ? 27.969 10.258 -10.852 1 87.44 215 LEU A CA 1
ATOM 1716 C C . LEU A 1 215 ? 26.953 10.758 -11.867 1 87.44 215 LEU A C 1
ATOM 1718 O O . LEU A 1 215 ? 26.672 10.078 -12.859 1 87.44 215 LEU A O 1
ATOM 1722 N N . TYR A 1 216 ? 26.422 11.914 -11.625 1 83.12 216 TYR A N 1
ATOM 1723 C CA . TYR A 1 216 ? 25.406 12.508 -12.492 1 83.12 216 TYR A CA 1
ATOM 1724 C C . TYR A 1 216 ? 25.938 12.664 -13.914 1 83.12 216 TYR A C 1
ATOM 1726 O O . TYR A 1 216 ? 25.203 12.414 -14.875 1 83.12 216 TYR A O 1
ATOM 1734 N N . SER A 1 217 ? 27.125 13.023 -14.031 1 82.5 217 SER A N 1
ATOM 1735 C CA . SER A 1 217 ? 27.734 13.281 -15.336 1 82.5 217 SER A CA 1
ATOM 1736 C C . SER A 1 217 ? 27.859 11.992 -16.141 1 82.5 217 SER A C 1
ATOM 1738 O O . SER A 1 217 ? 27.891 12.023 -17.375 1 82.5 217 SER A O 1
ATOM 1740 N N . ASN A 1 218 ? 27.812 10.93 -15.461 1 82.19 218 ASN A N 1
ATOM 1741 C CA . ASN A 1 218 ? 28.016 9.648 -16.125 1 82.19 218 ASN A CA 1
ATOM 1742 C C . ASN A 1 218 ? 26.688 8.93 -16.375 1 82.19 218 ASN A C 1
ATOM 1744 O O . ASN A 1 218 ? 26.672 7.863 -17 1 82.19 218 ASN A O 1
ATOM 1748 N N . LEU A 1 219 ? 25.641 9.562 -15.906 1 81.06 219 LEU A N 1
ATOM 1749 C CA . LEU A 1 219 ? 24.344 8.898 -16.016 1 81.06 219 LEU A CA 1
ATOM 1750 C C . LEU A 1 219 ? 23.5 9.523 -17.109 1 81.06 219 LEU A C 1
ATOM 1752 O O . LEU A 1 219 ? 23.594 10.727 -17.359 1 81.06 219 LEU A O 1
ATOM 1756 N N . ASP A 1 220 ? 22.859 8.641 -17.875 1 76.31 220 ASP A N 1
ATOM 1757 C CA . ASP A 1 220 ? 21.812 9.125 -18.781 1 76.31 220 ASP A CA 1
ATOM 1758 C C . ASP A 1 220 ? 20.484 9.305 -18.047 1 76.31 220 ASP A C 1
ATOM 1760 O O . ASP A 1 220 ? 19.734 8.344 -17.875 1 76.31 220 ASP A O 1
ATOM 1764 N N . ILE A 1 221 ? 20.188 10.508 -17.719 1 71.69 221 ILE A N 1
ATOM 1765 C CA . ILE A 1 221 ? 19.078 10.859 -16.812 1 71.69 221 ILE A CA 1
ATOM 1766 C C . ILE A 1 221 ? 17.75 10.469 -17.469 1 71.69 221 ILE A C 1
ATOM 1768 O O . ILE A 1 221 ? 16.828 10.055 -16.766 1 71.69 221 ILE A O 1
ATOM 1772 N N . ASP A 1 222 ? 17.641 10.539 -18.719 1 67.06 222 ASP A N 1
ATOM 1773 C CA . ASP A 1 222 ? 16.375 10.328 -19.422 1 67.06 222 ASP A CA 1
ATOM 1774 C C . ASP A 1 222 ? 15.938 8.867 -19.328 1 67.06 222 ASP A C 1
ATOM 1776 O O . ASP A 1 222 ? 14.75 8.562 -19.484 1 67.06 222 ASP A O 1
ATOM 1780 N N . THR A 1 223 ? 16.922 8.062 -19 1 68.75 223 THR A N 1
ATOM 1781 C CA . THR A 1 223 ? 16.578 6.641 -18.984 1 68.75 223 THR A CA 1
ATOM 1782 C C . THR A 1 223 ? 16.297 6.172 -17.562 1 68.75 223 THR A C 1
ATOM 1784 O O . THR A 1 223 ? 15.945 5.012 -17.344 1 68.75 223 THR A O 1
ATOM 1787 N N . LEU A 1 224 ? 16.422 7.125 -16.641 1 73.94 224 LEU A N 1
ATOM 1788 C CA . LEU A 1 224 ? 16.25 6.75 -15.234 1 73.94 224 LEU A CA 1
ATOM 1789 C C . LEU A 1 224 ? 14.781 6.746 -14.844 1 73.94 224 LEU A C 1
ATOM 1791 O O . LEU A 1 224 ? 13.953 7.379 -15.508 1 73.94 224 LEU A O 1
ATOM 1795 N N . PRO A 1 225 ? 14.484 5.875 -13.812 1 70 225 PRO A N 1
ATOM 1796 C CA . PRO A 1 225 ? 13.125 5.945 -13.273 1 70 225 PRO A CA 1
ATOM 1797 C C . PRO A 1 225 ? 12.734 7.355 -12.836 1 70 225 PRO A C 1
ATOM 1799 O O . PRO A 1 225 ? 13.609 8.18 -12.562 1 70 225 PRO A O 1
ATOM 1802 N N . ASP A 1 226 ? 11.477 7.574 -12.773 1 69.38 226 ASP A N 1
ATOM 1803 C CA . ASP A 1 226 ? 10.953 8.914 -12.508 1 69.38 226 ASP A CA 1
ATOM 1804 C C . ASP A 1 226 ? 11.484 9.461 -11.188 1 69.38 226 ASP A C 1
ATOM 1806 O O . ASP A 1 226 ? 11.875 10.625 -11.102 1 69.38 226 ASP A O 1
ATOM 1810 N N . ALA A 1 227 ? 11.523 8.602 -10.211 1 69.62 227 ALA A N 1
ATOM 1811 C CA . ALA A 1 227 ? 11.961 9.07 -8.898 1 69.62 227 ALA A CA 1
ATOM 1812 C C . ALA A 1 227 ? 13.406 9.562 -8.945 1 69.62 227 ALA A C 1
ATOM 1814 O O . ALA A 1 227 ? 13.75 10.562 -8.32 1 69.62 227 ALA A O 1
ATOM 1815 N N . TRP A 1 228 ? 14.172 8.938 -9.773 1 76.69 228 TRP A N 1
ATOM 1816 C CA . TRP A 1 228 ? 15.578 9.305 -9.875 1 76.69 228 TRP A CA 1
ATOM 1817 C C . TRP A 1 228 ? 15.758 10.562 -10.711 1 76.69 228 TRP A C 1
ATOM 1819 O O . TRP A 1 228 ? 16.578 11.422 -10.398 1 76.69 228 TRP A O 1
ATOM 1829 N N . LYS A 1 229 ? 14.906 10.539 -11.703 1 75.88 229 LYS A N 1
ATOM 1830 C CA . LYS A 1 229 ? 14.922 11.75 -12.531 1 75.88 229 LYS A CA 1
ATOM 1831 C C . LYS A 1 229 ? 14.617 12.992 -11.695 1 75.88 229 LYS A C 1
ATOM 1833 O O . LYS A 1 229 ? 15.32 14 -11.789 1 75.88 229 LYS A O 1
ATOM 1838 N N . GLN A 1 230 ? 13.656 12.781 -10.859 1 74.94 230 GLN A N 1
ATOM 1839 C CA . GLN A 1 230 ? 13.234 13.898 -10.016 1 74.94 230 GLN A CA 1
ATOM 1840 C C . GLN A 1 230 ? 14.32 14.258 -9.008 1 74.94 230 GLN A C 1
ATOM 1842 O O . GLN A 1 230 ? 14.555 15.438 -8.734 1 74.94 230 GLN A O 1
ATOM 1847 N N . PHE A 1 231 ? 14.984 13.297 -8.531 1 78.12 231 PHE A N 1
ATOM 1848 C CA . PHE A 1 231 ? 16.062 13.539 -7.574 1 78.12 231 PHE A CA 1
ATOM 1849 C C . PHE A 1 231 ? 17.188 14.336 -8.219 1 78.12 231 PHE A C 1
ATOM 1851 O O . PHE A 1 231 ? 17.656 15.328 -7.656 1 78.12 231 PHE A O 1
ATOM 1858 N N . TRP A 1 232 ? 17.516 13.953 -9.375 1 77.44 232 TRP A N 1
ATOM 1859 C CA . TRP A 1 232 ? 18.641 14.594 -10.039 1 77.44 232 TRP A CA 1
ATOM 1860 C C . TRP A 1 232 ? 18.266 15.984 -10.531 1 77.44 232 TRP A C 1
ATOM 1862 O O . TRP A 1 232 ? 19.094 16.891 -10.547 1 77.44 232 TRP A O 1
ATOM 1872 N N . GLN A 1 233 ? 16.969 16.062 -10.867 1 75.94 233 GLN A N 1
ATOM 1873 C CA . GLN A 1 233 ? 16.5 17.406 -11.219 1 75.94 233 GLN A CA 1
ATOM 1874 C C . GLN A 1 233 ? 16.594 18.359 -10.031 1 75.94 233 GLN A C 1
ATOM 1876 O O . GLN A 1 233 ? 17.031 19.5 -10.172 1 75.94 233 GLN A O 1
ATOM 1881 N N . GLN A 1 234 ? 16.234 17.891 -8.898 1 75.62 234 GLN A N 1
ATOM 1882 C CA . GLN A 1 234 ? 16.328 18.688 -7.68 1 75.62 234 GLN A CA 1
ATOM 1883 C C . GLN A 1 234 ? 17.781 18.922 -7.277 1 75.62 234 GLN A C 1
ATOM 1885 O O . GLN A 1 234 ? 18.125 19.984 -6.793 1 75.62 234 GLN A O 1
ATOM 1890 N N . PHE A 1 235 ? 18.578 17.938 -7.586 1 74.5 235 PHE A N 1
ATOM 1891 C CA . PHE A 1 235 ? 20 18 -7.273 1 74.5 235 PHE A CA 1
ATOM 1892 C C . PHE A 1 235 ? 20.672 19.109 -8.086 1 74.5 235 PHE A C 1
ATOM 1894 O O . PHE A 1 235 ? 21.484 19.859 -7.555 1 74.5 235 PHE A O 1
ATOM 1901 N N . GLN A 1 236 ? 20.266 19.203 -9.305 1 72.38 236 GLN A N 1
ATOM 1902 C CA . GLN A 1 236 ? 20.875 20.203 -10.188 1 72.38 236 GLN A CA 1
ATOM 1903 C C . GLN A 1 236 ? 20.531 21.609 -9.727 1 72.38 236 GLN A C 1
ATOM 1905 O O . GLN A 1 236 ? 21.344 22.531 -9.883 1 72.38 236 GLN A O 1
ATOM 1910 N N . HIS A 1 237 ? 19.422 21.688 -9.156 1 67.19 237 HIS A N 1
ATOM 1911 C CA . HIS A 1 237 ? 19 23 -8.688 1 67.19 237 HIS A CA 1
ATOM 1912 C C . HIS A 1 237 ? 19.688 23.359 -7.375 1 67.19 237 HIS A C 1
ATOM 1914 O O . HIS A 1 237 ? 19.766 24.547 -7.016 1 67.19 237 HIS A O 1
ATOM 1920 N N . CYS A 1 238 ? 20.078 22.344 -6.691 1 60.19 238 CYS A N 1
ATOM 1921 C CA . CYS A 1 238 ? 20.812 22.609 -5.465 1 60.19 238 CYS A CA 1
ATOM 1922 C C . CYS A 1 238 ? 22.219 23.125 -5.777 1 60.19 238 CYS A C 1
ATOM 1924 O O . CYS A 1 238 ? 22.703 24.031 -5.094 1 60.19 238 CYS A O 1
ATOM 1926 N N . CYS A 1 239 ? 22.953 22.406 -6.789 1 53.53 239 CYS A N 1
ATOM 1927 C CA . CYS A 1 239 ? 24.359 22.734 -7.055 1 53.53 239 CYS A CA 1
ATOM 1928 C C . CYS A 1 239 ? 24.469 23.75 -8.18 1 53.53 239 CYS A C 1
ATOM 1930 O O . CYS A 1 239 ? 25.578 24.078 -8.617 1 53.53 239 CYS A O 1
ATOM 1932 N N . SER A 1 240 ? 23.766 24.828 -8.195 1 50.78 240 SER A N 1
ATOM 1933 C CA . SER A 1 240 ? 23.953 25.875 -9.188 1 50.78 240 SER A CA 1
ATOM 1934 C C . SER A 1 240 ? 24.828 25.391 -10.336 1 50.78 240 SER A C 1
ATOM 1936 O O . SER A 1 240 ? 25.625 26.156 -10.883 1 50.78 240 SER A O 1
ATOM 1938 N N . LEU A 1 241 ? 25.297 24.125 -10.547 1 39.94 241 LEU A N 1
ATOM 1939 C CA . LEU A 1 241 ? 26.266 23.812 -11.586 1 39.94 241 LEU A CA 1
ATOM 1940 C C . LEU A 1 241 ? 25.797 24.312 -12.945 1 39.94 241 LEU A C 1
ATOM 1942 O O . LEU A 1 241 ? 26.609 24.75 -13.766 1 39.94 241 LEU A O 1
ATOM 1946 N N . THR A 1 242 ? 24.906 23.609 -13.773 1 38.56 242 THR A N 1
ATOM 1947 C CA . THR A 1 242 ? 24.734 23.984 -15.172 1 38.56 242 THR A CA 1
ATOM 1948 C C . THR A 1 242 ? 23.875 25.25 -15.289 1 38.56 242 THR A C 1
ATOM 1950 O O . THR A 1 242 ? 22.922 25.438 -14.539 1 38.56 242 THR A O 1
ATOM 1953 N N . PRO A 1 243 ? 24.438 26.312 -16.031 1 34.94 243 PRO A N 1
ATOM 1954 C CA . PRO A 1 243 ? 23.594 27.391 -16.562 1 34.94 243 PRO A CA 1
ATOM 1955 C C . PRO A 1 243 ? 22.203 26.891 -16.969 1 34.94 243 PRO A C 1
ATOM 1957 O O . PRO A 1 243 ? 22.031 25.703 -17.281 1 34.94 243 PRO A O 1
ATOM 1960 N N . PRO A 1 244 ? 21.203 27.641 -16.781 1 34.94 244 PRO A N 1
ATOM 1961 C CA . PRO A 1 244 ? 19.906 27.219 -17.344 1 34.94 244 PRO A CA 1
ATOM 1962 C C . PRO A 1 244 ? 20.047 26.578 -18.719 1 34.94 244 PRO A C 1
ATOM 1964 O O . PRO A 1 244 ? 20.719 27.109 -19.594 1 34.94 244 PRO A O 1
ATOM 1967 N N . LEU A 1 245 ? 20.25 25.391 -18.969 1 33.41 245 LEU A N 1
ATOM 1968 C CA . LEU A 1 245 ? 20.203 24.938 -20.344 1 33.41 245 LEU A CA 1
ATOM 1969 C C . LEU A 1 245 ? 19.172 25.734 -21.141 1 33.41 245 LEU A C 1
ATOM 1971 O O . LEU A 1 245 ? 18.062 25.984 -20.656 1 33.41 245 LEU A O 1
ATOM 1975 N N . PRO A 1 246 ? 19.641 26.5 -22.172 1 31.56 246 PRO A N 1
ATOM 1976 C CA . PRO A 1 246 ? 18.688 27.188 -23.047 1 31.56 246 PRO A CA 1
ATOM 1977 C C . PRO A 1 246 ? 17.453 26.328 -23.344 1 31.56 246 PRO A C 1
ATOM 1979 O O . PRO A 1 246 ? 17.562 25.109 -23.438 1 31.56 246 PRO A O 1
ATOM 1982 N N . LEU A 1 247 ? 16.359 26.844 -23.047 1 32.56 247 LEU A N 1
ATOM 1983 C CA . LEU A 1 247 ? 15.117 26.359 -23.625 1 32.56 247 LEU A CA 1
ATOM 1984 C C . LEU A 1 247 ? 15.312 26 -25.094 1 32.56 247 LEU A C 1
ATOM 1986 O O . LEU A 1 247 ? 15.594 26.859 -25.922 1 32.56 247 LEU A O 1
ATOM 1990 N N . ILE A 1 248 ? 16.031 25.016 -25.484 1 30.28 248 ILE A N 1
ATOM 1991 C CA . ILE A 1 248 ? 15.844 24.766 -26.922 1 30.28 248 ILE A CA 1
ATOM 1992 C C . ILE A 1 248 ? 14.367 24.891 -27.281 1 30.28 248 ILE A C 1
ATOM 1994 O O . ILE A 1 248 ? 13.516 24.219 -26.688 1 30.28 248 ILE A O 1
ATOM 1998 N N . PRO A 1 249 ? 14.039 25.984 -27.953 1 30.83 249 PRO A N 1
ATOM 1999 C CA . PRO A 1 249 ? 12.719 26.109 -28.578 1 30.83 249 PRO A CA 1
ATOM 2000 C C . PRO A 1 249 ? 12.258 24.812 -29.234 1 30.83 249 PRO A C 1
ATOM 2002 O O . PRO A 1 249 ? 12.883 24.344 -30.188 1 30.83 249 PRO A O 1
ATOM 2005 N N . THR A 1 250 ? 12.078 23.75 -28.531 1 31.58 250 THR A N 1
ATOM 2006 C CA . THR A 1 250 ? 11.453 22.844 -29.484 1 31.58 250 THR A CA 1
ATOM 2007 C C . THR A 1 250 ? 10.367 23.547 -30.297 1 31.58 250 THR A C 1
ATOM 2009 O O . THR A 1 250 ? 9.695 24.438 -29.781 1 31.58 250 THR A O 1
ATOM 2012 N N . PRO A 1 251 ? 10.555 23.516 -31.594 1 29.8 251 PRO A N 1
ATOM 2013 C CA . PRO A 1 251 ? 9.492 24.109 -32.406 1 29.8 251 PRO A CA 1
ATOM 2014 C C . PRO A 1 251 ? 8.109 23.938 -31.797 1 29.8 251 PRO A C 1
ATOM 2016 O O . PRO A 1 251 ? 7.887 23.016 -31.016 1 29.8 251 PRO A O 1
ATOM 2019 N N . LEU A 1 252 ? 7.293 25.031 -31.797 1 30.7 252 LEU A N 1
ATOM 2020 C CA . LEU A 1 252 ? 5.891 25.359 -31.562 1 30.7 252 LEU A CA 1
ATOM 2021 C C . LEU A 1 252 ? 4.98 24.219 -32 1 30.7 252 LEU A C 1
ATOM 2023 O O . LEU A 1 252 ? 3.77 24.406 -32.156 1 30.7 252 LEU A O 1
ATOM 2027 N N . GLY A 1 253 ? 5.496 23.125 -32.625 1 30.33 253 GLY A N 1
ATOM 2028 C CA . GLY A 1 253 ? 4.281 22.484 -33.094 1 30.33 253 GLY A CA 1
ATOM 2029 C C . GLY A 1 253 ? 3.297 22.172 -31.984 1 30.33 253 GLY A C 1
ATOM 2030 O O . GLY A 1 253 ? 3.67 22.141 -30.812 1 30.33 253 GLY A O 1
ATOM 2031 N N . GLU A 1 254 ? 1.932 22.078 -32.312 1 30.48 254 GLU A N 1
ATOM 2032 C CA . GLU A 1 254 ? 0.664 22.156 -31.594 1 30.48 254 GLU A CA 1
ATOM 2033 C C . GLU A 1 254 ? 0.733 21.391 -30.266 1 30.48 254 GLU A C 1
ATOM 2035 O O . GLU A 1 254 ? 0.381 21.938 -29.219 1 30.48 254 GLU A O 1
ATOM 2040 N N . TRP A 1 255 ? 0.274 20.125 -30.312 1 29.11 255 TRP A N 1
ATOM 2041 C CA . TRP A 1 255 ? -0.417 19.312 -29.312 1 29.11 255 TRP A CA 1
ATOM 2042 C C . TRP A 1 255 ? 0.573 18.672 -28.344 1 29.11 255 TRP A C 1
ATOM 2044 O O . TRP A 1 255 ? 0.267 17.672 -27.703 1 29.11 255 TRP A O 1
ATOM 2054 N N . GLY A 1 256 ? 1.867 18.984 -28.5 1 32.44 256 GLY A N 1
ATOM 2055 C CA . GLY A 1 256 ? 2.65 18.047 -27.703 1 32.44 256 GLY A CA 1
ATOM 2056 C C . GLY A 1 256 ? 2.619 18.359 -26.219 1 32.44 256 GLY A C 1
ATOM 2057 O O . GLY A 1 256 ? 2.422 19.5 -25.812 1 32.44 256 GLY A O 1
ATOM 2058 N N . PRO A 1 257 ? 2.447 17.422 -25.344 1 33.34 257 PRO A N 1
ATOM 2059 C CA . PRO A 1 257 ? 2.258 17.656 -23.922 1 33.34 257 PRO A CA 1
ATOM 2060 C C . PRO A 1 257 ? 3.371 18.5 -23.312 1 33.34 257 PRO A C 1
ATOM 2062 O O . PRO A 1 257 ? 4.547 18.312 -23.609 1 33.34 257 PRO A O 1
ATOM 2065 N N . ARG A 1 258 ? 3.197 19.938 -23.125 1 32.75 258 ARG A N 1
ATOM 2066 C CA . ARG A 1 258 ? 3.982 20.906 -22.375 1 32.75 258 ARG A CA 1
ATOM 2067 C C . ARG A 1 258 ? 4.746 20.234 -21.234 1 32.75 258 ARG A C 1
ATOM 2069 O O . ARG A 1 258 ? 4.145 19.594 -20.375 1 32.75 258 ARG A O 1
ATOM 2076 N N . VAL A 1 259 ? 5.902 19.828 -21.5 1 34.66 259 VAL A N 1
ATOM 2077 C CA . VAL A 1 259 ? 6.75 19.5 -20.344 1 34.66 259 VAL A CA 1
ATOM 2078 C C . VAL A 1 259 ? 6.668 20.625 -19.312 1 34.66 259 VAL A C 1
ATOM 2080 O O . VAL A 1 259 ? 6.938 21.797 -19.641 1 34.66 259 VAL A O 1
ATOM 2083 N N . PRO A 1 260 ? 5.824 20.594 -18.281 1 37.03 260 PRO A N 1
ATOM 2084 C CA . PRO A 1 260 ? 5.75 21.719 -17.359 1 37.03 260 PRO A CA 1
ATOM 2085 C C . PRO A 1 260 ? 7.117 22.344 -17.062 1 37.03 260 PRO A C 1
ATOM 2087 O O . PRO A 1 260 ? 8.117 21.625 -16.984 1 37.03 260 PRO A O 1
ATOM 2090 N N . HIS A 1 261 ? 7.434 23.562 -17.547 1 37.75 261 HIS A N 1
ATOM 2091 C CA . HIS A 1 261 ? 8.5 24.438 -17.094 1 37.75 261 HIS A CA 1
ATOM 2092 C C . HIS A 1 261 ? 8.828 24.188 -15.625 1 37.75 261 HIS A C 1
ATOM 2094 O O . HIS A 1 261 ? 7.996 24.438 -14.75 1 37.75 261 HIS A O 1
ATOM 2100 N N . ARG A 1 262 ? 9.539 23.172 -15.289 1 45.44 262 ARG A N 1
ATOM 2101 C CA . ARG A 1 262 ? 9.891 22.797 -13.922 1 45.44 262 ARG A CA 1
ATOM 2102 C C . ARG A 1 262 ? 10.547 23.969 -13.195 1 45.44 262 ARG A C 1
ATOM 2104 O O . ARG A 1 262 ? 11.594 24.469 -13.617 1 45.44 262 ARG A O 1
ATOM 2111 N N . PRO A 1 263 ? 9.891 24.75 -12.344 1 47.78 263 PRO A N 1
ATOM 2112 C CA . PRO A 1 263 ? 10.422 25.906 -11.602 1 47.78 263 PRO A CA 1
ATOM 2113 C C . PRO A 1 263 ? 11.812 25.656 -11.023 1 47.78 263 PRO A C 1
ATOM 2115 O O . PRO A 1 263 ? 12.109 24.531 -10.602 1 47.78 263 PRO A O 1
ATOM 2118 N N . THR A 1 264 ? 12.875 26.438 -11.43 1 58.47 264 THR A N 1
ATOM 2119 C CA . THR A 1 264 ? 14.258 26.5 -10.961 1 58.47 264 THR A CA 1
ATOM 2120 C C . THR A 1 264 ? 14.305 26.828 -9.469 1 58.47 264 THR A C 1
ATOM 2122 O O . THR A 1 264 ? 14.656 27.938 -9.078 1 58.47 264 THR A O 1
ATOM 2125 N N . THR A 1 265 ? 13.531 26.172 -8.617 1 69.69 265 THR A N 1
ATOM 2126 C CA . THR A 1 265 ? 13.531 26.469 -7.191 1 69.69 265 THR A CA 1
ATOM 2127 C C . THR A 1 265 ? 14.68 25.75 -6.492 1 69.69 265 THR A C 1
ATOM 2129 O O . THR A 1 265 ? 14.969 24.578 -6.785 1 69.69 265 THR A O 1
ATOM 2132 N N . PRO A 1 266 ? 15.383 26.625 -5.75 1 81.81 266 PRO A N 1
ATOM 2133 C CA . PRO A 1 266 ? 16.453 26 -4.977 1 81.81 266 PRO A CA 1
ATOM 2134 C C . PRO A 1 266 ? 15.961 24.812 -4.137 1 81.81 266 PRO A C 1
ATOM 2136 O O . PRO A 1 266 ? 14.812 24.812 -3.689 1 81.81 266 PRO A O 1
ATOM 2139 N N . SER A 1 267 ? 16.766 23.812 -4.074 1 88.31 267 SER A N 1
ATOM 2140 C CA . SER A 1 267 ? 16.406 22.625 -3.334 1 88.31 267 SER A CA 1
ATOM 2141 C C . SER A 1 267 ? 17.359 22.359 -2.178 1 88.31 267 SER A C 1
ATOM 2143 O O . SER A 1 267 ? 18.5 22.844 -2.188 1 88.31 267 SER A O 1
ATOM 2145 N N . LEU A 1 268 ? 16.891 21.797 -1.172 1 89.62 268 LEU A N 1
ATOM 2146 C CA . LEU A 1 268 ? 17.688 21.312 -0.057 1 89.62 268 LEU A CA 1
ATOM 2147 C C . LEU A 1 268 ? 18.047 19.844 -0.239 1 89.62 268 LEU A C 1
ATOM 2149 O O . LEU A 1 268 ? 17.188 19.031 -0.633 1 89.62 268 LEU A O 1
ATOM 2153 N N . LEU A 1 269 ? 19.266 19.562 -0.121 1 91.88 269 LEU A N 1
ATOM 2154 C CA . LEU A 1 269 ? 19.75 18.188 -0.159 1 91.88 269 LEU A CA 1
ATOM 2155 C C . LEU A 1 269 ? 20.344 17.781 1.188 1 91.88 269 LEU A C 1
ATOM 2157 O O . LEU A 1 269 ? 21.172 18.5 1.745 1 91.88 269 LEU A O 1
ATOM 2161 N N . TRP A 1 270 ? 19.828 16.703 1.749 1 93.81 270 TRP A N 1
ATOM 2162 C CA . TRP A 1 270 ? 20.359 16.25 3.039 1 93.81 270 TRP A CA 1
ATOM 2163 C C . TRP A 1 270 ? 20.406 14.734 3.111 1 93.81 270 TRP A C 1
ATOM 2165 O O . TRP A 1 270 ? 19.922 14.047 2.213 1 93.81 270 TRP A O 1
ATOM 2175 N N . ALA A 1 271 ? 21.109 14.227 4.059 1 95.56 271 ALA A N 1
ATOM 2176 C CA . ALA A 1 271 ? 21.266 12.789 4.258 1 95.56 271 ALA A CA 1
ATOM 2177 C C . ALA A 1 271 ? 20.844 12.375 5.668 1 95.56 271 ALA A C 1
ATOM 2179 O O . ALA A 1 271 ? 21.031 13.141 6.621 1 95.56 271 ALA A O 1
ATOM 2180 N N . THR A 1 272 ? 20.203 11.328 5.77 1 96.44 272 THR A N 1
ATOM 2181 C CA . THR A 1 272 ? 19.984 10.68 7.059 1 96.44 272 THR A CA 1
ATOM 2182 C C . THR A 1 272 ? 20.828 9.414 7.184 1 96.44 272 THR A C 1
ATOM 2184 O O . THR A 1 272 ? 21.031 8.688 6.203 1 96.44 272 THR A O 1
ATOM 2187 N N . ILE A 1 273 ? 21.359 9.156 8.398 1 95.44 273 ILE A N 1
ATOM 2188 C CA . ILE A 1 273 ? 22.312 8.055 8.594 1 95.44 273 ILE A CA 1
ATOM 2189 C C . ILE A 1 273 ? 21.766 7.098 9.656 1 95.44 273 ILE A C 1
ATOM 2191 O O . ILE A 1 273 ? 21.391 7.52 10.75 1 95.44 273 ILE A O 1
ATOM 2195 N N . ALA A 1 274 ? 21.625 5.875 9.273 1 94.06 274 ALA A N 1
ATOM 2196 C CA . ALA A 1 274 ? 21.391 4.793 10.227 1 94.06 274 ALA A CA 1
ATOM 2197 C C . ALA A 1 274 ? 22.703 4.113 10.602 1 94.06 274 ALA A C 1
ATOM 2199 O O . ALA A 1 274 ? 23.062 3.09 10.023 1 94.06 274 ALA A O 1
ATOM 2200 N N . ARG A 1 275 ? 23.359 4.539 11.586 1 91.31 275 ARG A N 1
ATOM 2201 C CA . ARG A 1 275 ? 24.734 4.176 11.914 1 91.31 275 ARG A CA 1
ATOM 2202 C C . ARG A 1 275 ? 24.828 2.701 12.297 1 91.31 275 ARG A C 1
ATOM 2204 O O . ARG A 1 275 ? 25.766 2.01 11.891 1 91.31 275 ARG A O 1
ATOM 2211 N N . ARG A 1 276 ? 23.875 2.232 13.016 1 91.06 276 ARG A N 1
ATOM 2212 C CA . ARG A 1 276 ? 23.906 0.841 13.461 1 91.06 276 ARG A CA 1
ATOM 2213 C C . ARG A 1 276 ? 23.844 -0.11 12.266 1 91.06 276 ARG A C 1
ATOM 2215 O O . ARG A 1 276 ? 24.531 -1.142 12.25 1 91.06 276 ARG A O 1
ATOM 2222 N N . GLN A 1 277 ? 23.094 0.238 11.266 1 91.69 277 GLN A N 1
ATOM 2223 C CA . GLN A 1 277 ? 22.922 -0.621 10.102 1 91.69 277 GLN A CA 1
ATOM 2224 C C . GLN A 1 277 ? 23.953 -0.301 9.016 1 91.69 277 GLN A C 1
ATOM 2226 O O . GLN A 1 277 ? 24.062 -1.027 8.031 1 91.69 277 GLN A O 1
ATOM 2231 N N . GLY A 1 278 ? 24.656 0.774 9.211 1 91.38 278 GLY A N 1
ATOM 2232 C CA . GLY A 1 278 ? 25.641 1.195 8.227 1 91.38 278 GLY A CA 1
ATOM 2233 C C . GLY A 1 278 ? 25.016 1.695 6.938 1 91.38 278 GLY A C 1
ATOM 2234 O O . GLY A 1 278 ? 25.594 1.54 5.863 1 91.38 278 GLY A O 1
ATOM 2235 N N . LEU A 1 279 ? 23.797 2.219 7.031 1 94.69 279 LEU A N 1
ATOM 2236 C CA . LEU A 1 279 ? 23.047 2.664 5.855 1 94.69 279 LEU A CA 1
ATOM 2237 C C . LEU A 1 279 ? 22.797 4.164 5.914 1 94.69 279 LEU A C 1
ATOM 2239 O O . LEU A 1 279 ? 22.844 4.766 6.988 1 94.69 279 LEU A O 1
ATOM 2243 N N . PHE A 1 280 ? 22.641 4.754 4.773 1 96.56 280 PHE A N 1
ATOM 2244 C CA . PHE A 1 280 ? 22.25 6.16 4.688 1 96.56 280 PHE A CA 1
ATOM 2245 C C . PHE A 1 280 ? 21.172 6.359 3.631 1 96.56 280 PHE A C 1
ATOM 2247 O O . PHE A 1 280 ? 20.969 5.496 2.773 1 96.56 280 PHE A O 1
ATOM 2254 N N . SER A 1 281 ? 20.453 7.445 3.713 1 96.38 281 SER A N 1
ATOM 2255 C CA . SER A 1 281 ? 19.469 7.871 2.719 1 96.38 281 SER A CA 1
ATOM 2256 C C . SER A 1 281 ? 19.688 9.328 2.32 1 96.38 281 SER A C 1
ATOM 2258 O O . SER A 1 281 ? 20.078 10.156 3.15 1 96.38 281 SER A O 1
ATOM 2260 N N . LEU A 1 282 ? 19.547 9.586 1.048 1 93.88 282 LEU A N 1
ATOM 2261 C CA . LEU A 1 282 ? 19.625 10.945 0.535 1 93.88 282 LEU A CA 1
ATOM 2262 C C . LEU A 1 282 ? 18.219 11.508 0.271 1 93.88 282 LEU A C 1
ATOM 2264 O O . LEU A 1 282 ? 17.344 10.789 -0.215 1 93.88 282 LEU A O 1
ATOM 2268 N N . HIS A 1 283 ? 18.047 12.727 0.655 1 93.81 283 HIS A N 1
ATOM 2269 C CA . HIS A 1 283 ? 16.766 13.391 0.475 1 93.81 283 HIS A CA 1
ATOM 2270 C C . HIS A 1 283 ? 16.922 14.719 -0.247 1 93.81 283 HIS A C 1
ATOM 2272 O O . HIS A 1 283 ? 17.969 15.375 -0.123 1 93.81 283 HIS A O 1
ATOM 2278 N N . SER A 1 284 ? 15.984 14.992 -0.981 1 91.75 284 SER A N 1
ATOM 2279 C CA . SER A 1 284 ? 15.938 16.297 -1.634 1 91.75 284 SER A CA 1
ATOM 2280 C C . SER A 1 284 ? 14.523 16.875 -1.61 1 91.75 284 SER A C 1
ATOM 2282 O O . SER A 1 284 ? 13.547 16.141 -1.779 1 91.75 284 SER A O 1
ATOM 2284 N N . ALA A 1 285 ? 14.414 18.141 -1.359 1 91.19 285 ALA A N 1
ATOM 2285 C CA . ALA A 1 285 ? 13.133 18.844 -1.35 1 91.19 285 ALA A CA 1
ATOM 2286 C C . ALA A 1 285 ? 13.32 20.328 -1.696 1 91.19 285 ALA A C 1
ATOM 2288 O O . ALA A 1 285 ? 14.344 20.922 -1.356 1 91.19 285 ALA A O 1
ATOM 2289 N N . PRO A 1 286 ? 12.375 20.875 -2.342 1 89.56 286 PRO A N 1
ATOM 2290 C CA . PRO A 1 286 ? 12.477 22.312 -2.605 1 89.56 286 PRO A CA 1
ATOM 2291 C C . PRO A 1 286 ? 12.414 23.156 -1.333 1 89.56 286 PRO A C 1
ATOM 2293 O O . PRO A 1 286 ? 11.672 22.828 -0.406 1 89.56 286 PRO A O 1
ATOM 2296 N N . ILE A 1 287 ? 13.195 24.203 -1.332 1 88.75 287 ILE A N 1
ATOM 2297 C CA . ILE A 1 287 ? 13.172 25.094 -0.185 1 88.75 287 ILE A CA 1
ATOM 2298 C C . ILE A 1 287 ? 11.906 25.953 -0.231 1 88.75 287 ILE A C 1
ATOM 2300 O O . ILE A 1 287 ? 11.172 26.047 0.757 1 88.75 287 ILE A O 1
ATOM 2304 N N . ASP A 1 288 ? 11.688 26.547 -1.359 1 88.19 288 ASP A N 1
ATOM 2305 C CA . ASP A 1 288 ? 10.484 27.344 -1.581 1 88.19 288 ASP A CA 1
ATOM 2306 C C . ASP A 1 288 ? 9.461 26.578 -2.416 1 88.19 288 ASP A C 1
ATOM 2308 O O . ASP A 1 288 ? 9.781 26.094 -3.502 1 88.19 288 ASP A O 1
ATOM 2312 N N . ILE A 1 289 ? 8.242 26.484 -1.919 1 92.38 289 ILE A N 1
ATOM 2313 C CA . ILE A 1 289 ? 7.25 25.672 -2.611 1 92.38 289 ILE A CA 1
ATOM 2314 C C . ILE A 1 289 ? 6.199 26.578 -3.248 1 92.38 289 ILE A C 1
ATOM 2316 O O . ILE A 1 289 ? 5.281 26.094 -3.92 1 92.38 289 ILE A O 1
ATOM 2320 N N . ALA A 1 290 ? 6.309 27.891 -3.117 1 93.5 290 ALA A N 1
ATOM 2321 C CA . ALA A 1 290 ? 5.301 28.828 -3.588 1 93.5 290 ALA A CA 1
ATOM 2322 C C . ALA A 1 290 ? 5.098 28.719 -5.094 1 93.5 290 ALA A C 1
ATOM 2324 O O . ALA A 1 290 ? 3.963 28.594 -5.57 1 93.5 290 ALA A O 1
ATOM 2325 N N . GLU A 1 291 ? 6.184 28.672 -5.793 1 90.56 291 GLU A N 1
ATOM 2326 C CA . GLU A 1 291 ? 6.109 28.625 -7.25 1 90.56 291 GLU A CA 1
ATOM 2327 C C . GLU A 1 291 ? 5.492 27.312 -7.734 1 90.56 291 GLU A C 1
ATOM 2329 O O . GLU A 1 291 ? 4.82 27.297 -8.766 1 90.56 291 GLU A O 1
ATOM 2334 N N . ILE A 1 292 ? 5.719 26.328 -6.984 1 91.5 292 ILE A N 1
ATOM 2335 C CA . ILE A 1 292 ? 5.223 25.016 -7.348 1 91.5 292 ILE A CA 1
ATOM 2336 C C . ILE A 1 292 ? 3.721 24.938 -7.086 1 91.5 292 ILE A C 1
ATOM 2338 O O . ILE A 1 292 ? 2.982 24.297 -7.844 1 91.5 292 ILE A O 1
ATOM 2342 N N . LEU A 1 293 ? 3.23 25.609 -6.062 1 95.12 293 LEU A N 1
ATOM 2343 C CA . LEU A 1 293 ? 1.842 25.484 -5.633 1 95.12 293 LEU A CA 1
ATOM 2344 C C . LEU A 1 293 ? 0.957 26.5 -6.348 1 95.12 293 LEU A C 1
ATOM 2346 O O . LEU A 1 293 ? -0.257 26.312 -6.449 1 95.12 293 LEU A O 1
ATOM 2350 N N . THR A 1 294 ? 1.508 27.547 -6.883 1 94.88 294 THR A N 1
ATOM 2351 C CA . THR A 1 294 ? 0.753 28.641 -7.488 1 94.88 294 THR A CA 1
ATOM 2352 C C . THR A 1 294 ? -0.18 28.109 -8.57 1 94.88 294 THR A C 1
ATOM 2354 O O . THR A 1 294 ? -1.368 28.438 -8.594 1 94.88 294 THR A O 1
ATOM 2357 N N . PRO A 1 295 ? 0.346 27.188 -9.477 1 92.06 295 PRO A N 1
ATOM 2358 C CA . PRO A 1 295 ? -0.546 26.703 -10.523 1 92.06 295 PRO A CA 1
ATOM 2359 C C . PRO A 1 295 ? -1.724 25.891 -9.969 1 92.06 295 PRO A C 1
ATOM 2361 O O . PRO A 1 295 ? -2.787 25.844 -10.586 1 92.06 295 PRO A O 1
ATOM 2364 N N . ILE A 1 296 ? -1.548 25.297 -8.852 1 92.94 296 ILE A N 1
ATOM 2365 C CA . ILE A 1 296 ? -2.598 24.484 -8.25 1 92.94 296 ILE A CA 1
ATOM 2366 C C . ILE A 1 296 ? -3.762 25.375 -7.828 1 92.94 296 ILE A C 1
ATOM 2368 O O . ILE A 1 296 ? -4.926 25.031 -8.047 1 92.94 296 ILE A O 1
ATOM 2372 N N . TRP A 1 297 ? -3.463 26.578 -7.312 1 95 297 TRP A N 1
ATOM 2373 C CA . TRP A 1 297 ? -4.488 27.484 -6.828 1 95 297 TRP A CA 1
ATOM 2374 C C . TRP A 1 297 ? -5.254 28.109 -7.988 1 95 297 TRP A C 1
ATOM 2376 O O . TRP A 1 297 ? -6.41 28.516 -7.832 1 95 297 TRP A O 1
ATOM 2386 N N . GLN A 1 298 ? -4.629 28.109 -9.133 1 91.62 298 GLN A N 1
ATOM 2387 C CA . GLN A 1 298 ? -5.242 28.719 -10.305 1 91.62 298 GLN A CA 1
ATOM 2388 C C . GLN A 1 298 ? -6.188 27.75 -11 1 91.62 298 GLN A C 1
ATOM 2390 O O . GLN A 1 298 ? -7.023 28.172 -11.812 1 91.62 298 GLN A O 1
ATOM 2395 N N . ARG A 1 299 ? -6.082 26.531 -10.641 1 91 299 ARG A N 1
ATOM 2396 C CA . ARG A 1 299 ? -6.859 25.5 -11.32 1 91 299 ARG A CA 1
ATOM 2397 C C . ARG A 1 299 ? -8.289 25.469 -10.805 1 91 299 ARG A C 1
ATOM 2399 O O . ARG A 1 299 ? -9.195 25 -11.5 1 91 299 ARG A O 1
ATOM 2406 N N . GLN A 1 300 ? -8.547 25.938 -9.562 1 92.69 300 GLN A N 1
ATOM 2407 C CA . GLN A 1 300 ? -9.867 25.859 -8.945 1 92.69 300 GLN A CA 1
ATOM 2408 C C . GLN A 1 300 ? -9.992 26.875 -7.805 1 92.69 300 GLN A C 1
ATOM 2410 O O . GLN A 1 300 ? -8.992 27.234 -7.18 1 92.69 300 GLN A O 1
ATOM 2415 N N . PRO A 1 301 ? -11.18 27.312 -7.598 1 94.69 301 PRO A N 1
ATOM 2416 C CA . PRO A 1 301 ? -11.359 28.094 -6.371 1 94.69 301 PRO A CA 1
ATOM 2417 C C . PRO A 1 301 ? -11.148 27.266 -5.105 1 94.69 301 PRO A C 1
ATOM 2419 O O . PRO A 1 301 ? -11.602 26.109 -5.035 1 94.69 301 PRO A O 1
ATOM 2422 N N . VAL A 1 302 ? -10.453 27.844 -4.141 1 97.06 302 VAL A N 1
ATOM 2423 C CA . VAL A 1 302 ? -10.148 27.094 -2.926 1 97.06 302 VAL A CA 1
ATOM 2424 C C . VAL A 1 302 ? -10.586 27.891 -1.701 1 97.06 302 VAL A C 1
ATOM 2426 O O . VAL A 1 302 ? -10.469 29.125 -1.679 1 97.06 302 VAL A O 1
ATOM 2429 N N . VAL A 1 303 ? -11.148 27.219 -0.777 1 98.12 303 VAL A N 1
ATOM 2430 C CA . VAL A 1 303 ? -11.391 27.75 0.559 1 98.12 303 VAL A CA 1
ATOM 2431 C C . VAL A 1 303 ? -10.422 27.109 1.556 1 98.12 303 VAL A C 1
ATOM 2433 O O . VAL A 1 303 ? -10.555 25.938 1.881 1 98.12 303 VAL A O 1
ATOM 2436 N N . LEU A 1 304 ? -9.484 27.922 2.01 1 98.25 304 LEU A N 1
ATOM 2437 C CA . LEU A 1 304 ? -8.469 27.438 2.945 1 98.25 304 LEU A CA 1
ATOM 2438 C C . LEU A 1 304 ? -8.859 27.766 4.383 1 98.25 304 LEU A C 1
ATOM 2440 O O . LEU A 1 304 ? -9.094 28.938 4.711 1 98.25 304 LEU A O 1
ATOM 2444 N N . ILE A 1 305 ? -8.938 26.75 5.18 1 98 305 ILE A N 1
ATOM 2445 C CA . ILE A 1 305 ? -9.344 26.969 6.562 1 98 305 ILE A CA 1
ATOM 2446 C C . ILE A 1 305 ? -8.227 26.531 7.508 1 98 305 ILE A C 1
ATOM 2448 O O . ILE A 1 305 ? -7.785 25.391 7.469 1 98 305 ILE A O 1
ATOM 2452 N N . GLY A 1 306 ? -7.723 27.438 8.305 1 96.25 306 GLY A N 1
ATOM 2453 C CA . GLY A 1 306 ? -6.68 27.156 9.281 1 96.25 306 GLY A CA 1
ATOM 2454 C C . GLY A 1 306 ? -6.992 27.719 10.664 1 96.25 306 GLY A C 1
ATOM 2455 O O . GLY A 1 306 ? -8.008 28.391 10.852 1 96.25 306 GLY A O 1
ATOM 2456 N N . SER A 1 307 ? -6.184 27.391 11.602 1 92.38 307 SER A N 1
ATOM 2457 C CA . SER A 1 307 ? -6.355 27.891 12.961 1 92.38 307 SER A CA 1
ATOM 2458 C C . SER A 1 307 ? -5.852 29.328 13.094 1 92.38 307 SER A C 1
ATOM 2460 O O . SER A 1 307 ? -6.477 30.25 12.586 1 92.38 307 SER A O 1
ATOM 2462 N N . SER A 1 308 ? -4.707 29.547 13.695 1 86.62 308 SER A N 1
ATOM 2463 C CA . SER A 1 308 ? -4.082 30.859 13.82 1 86.62 308 SER A CA 1
ATOM 2464 C C . SER A 1 308 ? -2.781 30.938 13.023 1 86.62 308 SER A C 1
ATOM 2466 O O . SER A 1 308 ? -1.692 30.891 13.602 1 86.62 308 SER A O 1
ATOM 2468 N N . LEU A 1 309 ? -2.949 31.188 11.734 1 91.19 309 LEU A N 1
ATOM 2469 C CA . LEU A 1 309 ? -1.812 31.188 10.82 1 91.19 309 LEU A CA 1
ATOM 2470 C C . LEU A 1 309 ? -0.916 32.406 11.07 1 91.19 309 LEU A C 1
ATOM 2472 O O . LEU A 1 309 ? 0.31 32.281 11.109 1 91.19 309 LEU A O 1
ATOM 2476 N N . GLU A 1 310 ? -1.541 33.594 11.141 1 89.75 310 GLU A N 1
ATOM 2477 C CA . GLU A 1 310 ? -0.862 34.875 11.422 1 89.75 310 GLU A CA 1
ATOM 2478 C C . GLU A 1 310 ? -1.767 35.812 12.203 1 89.75 310 GLU A C 1
ATOM 2480 O O . GLU A 1 310 ? -2.99 35.656 12.18 1 89.75 310 GLU A O 1
ATOM 2485 N N . PRO A 1 311 ? -1.103 36.719 12.883 1 86.25 311 PRO A N 1
ATOM 2486 C CA . PRO A 1 311 ? -1.916 37.719 13.57 1 86.25 311 PRO A CA 1
ATOM 2487 C C . PRO A 1 311 ? -2.703 38.594 12.602 1 86.25 311 PRO A C 1
ATOM 2489 O O . PRO A 1 311 ? -3.844 38.969 12.883 1 86.25 311 PRO A O 1
ATOM 2492 N N . GLU A 1 312 ? -2.156 38.781 11.469 1 89.19 312 GLU A N 1
ATOM 2493 C CA . GLU A 1 312 ? -2.83 39.625 10.477 1 89.19 312 GLU A CA 1
ATOM 2494 C C . GLU A 1 312 ? -3.889 38.812 9.719 1 89.19 312 GLU A C 1
ATOM 2496 O O . GLU A 1 312 ? -3.68 37.656 9.391 1 89.19 312 GLU A O 1
ATOM 2501 N N . THR A 1 313 ? -4.992 39.438 9.422 1 91.19 313 THR A N 1
ATOM 2502 C CA . THR A 1 313 ? -6.105 38.812 8.719 1 91.19 313 THR A CA 1
ATOM 2503 C C . THR A 1 313 ? -5.684 38.375 7.32 1 91.19 313 THR A C 1
ATOM 2505 O O . THR A 1 313 ? -6.078 37.281 6.859 1 91.19 313 THR A O 1
ATOM 2508 N N . GLU A 1 314 ? -4.887 39.188 6.668 1 93.38 314 GLU A N 1
ATOM 2509 C CA . GLU A 1 314 ? -4.5 38.906 5.289 1 93.38 314 GLU A CA 1
ATOM 2510 C C . GLU A 1 314 ? -3.451 37.812 5.227 1 93.38 314 GLU A C 1
ATOM 2512 O O . GLU A 1 314 ? -3.203 37.219 4.164 1 93.38 314 GLU A O 1
ATOM 2517 N N . ALA A 1 315 ? -2.783 37.562 6.332 1 93.56 315 ALA A N 1
ATOM 2518 C CA . ALA A 1 315 ? -1.779 36.531 6.461 1 93.56 315 ALA A CA 1
ATOM 2519 C C . ALA A 1 315 ? -0.782 36.562 5.309 1 93.56 315 ALA A C 1
ATOM 2521 O O . ALA A 1 315 ? -0.604 35.594 4.59 1 93.56 315 ALA A O 1
ATOM 2522 N N . PRO A 1 316 ? -0.062 37.656 5.18 1 94.06 316 PRO A N 1
ATOM 2523 C CA . PRO A 1 316 ? 0.828 37.812 4.031 1 94.06 316 PRO A CA 1
ATOM 2524 C C . PRO A 1 316 ? 1.955 36.781 3.988 1 94.06 316 PRO A C 1
ATOM 2526 O O . PRO A 1 316 ? 2.348 36.344 2.908 1 94.06 316 PRO A O 1
ATOM 2529 N N . ILE A 1 317 ? 2.512 36.406 5.102 1 93.12 317 ILE A N 1
ATOM 2530 C CA . ILE A 1 317 ? 3.621 35.438 5.137 1 93.12 317 ILE A CA 1
ATOM 2531 C C . ILE A 1 317 ? 3.141 34.062 4.672 1 93.12 317 ILE A C 1
ATOM 2533 O O . ILE A 1 317 ? 3.781 33.438 3.834 1 93.12 317 ILE A O 1
ATOM 2537 N N . PHE A 1 318 ? 1.994 33.688 5.191 1 94.81 318 PHE A N 1
ATOM 2538 C CA . PHE A 1 318 ? 1.409 32.406 4.82 1 94.81 318 PHE A CA 1
ATOM 2539 C C . PHE A 1 318 ? 1.117 32.344 3.324 1 94.81 318 PHE A C 1
ATOM 2541 O O . PHE A 1 318 ? 1.435 31.375 2.656 1 94.81 318 PHE A O 1
ATOM 2548 N N . ARG A 1 319 ? 0.551 33.375 2.836 1 95.5 319 ARG A N 1
ATOM 2549 C CA . ARG A 1 319 ? 0.205 33.469 1.42 1 95.5 319 ARG A CA 1
ATOM 2550 C C . ARG A 1 319 ? 1.455 33.406 0.547 1 95.5 319 ARG A C 1
ATOM 2552 O O . ARG A 1 319 ? 1.47 32.75 -0.484 1 95.5 319 ARG A O 1
ATOM 2559 N N . GLN A 1 320 ? 2.453 34.094 0.996 1 92.44 320 GLN A N 1
ATOM 2560 C CA . GLN A 1 320 ? 3.709 34.094 0.252 1 92.44 320 GLN A CA 1
ATOM 2561 C C . GLN A 1 320 ? 4.34 32.719 0.222 1 92.44 320 GLN A C 1
ATOM 2563 O O . GLN A 1 320 ? 4.809 32.25 -0.825 1 92.44 320 GLN A O 1
ATOM 2568 N N . HIS A 1 321 ? 4.289 32.094 1.36 1 93.06 321 HIS A N 1
ATOM 2569 C CA . HIS A 1 321 ? 4.895 30.766 1.472 1 93.06 321 HIS A CA 1
ATOM 2570 C C . HIS A 1 321 ? 4.199 29.75 0.561 1 93.06 321 HIS A C 1
ATOM 2572 O O . HIS A 1 321 ? 4.844 28.859 0.02 1 93.06 321 HIS A O 1
ATOM 2578 N N . LEU A 1 322 ? 2.885 29.953 0.373 1 96.06 322 LEU A N 1
ATOM 2579 C CA . LEU A 1 322 ? 2.115 28.953 -0.361 1 96.06 322 LEU A CA 1
ATOM 2580 C C . LEU A 1 322 ? 1.839 29.422 -1.787 1 96.06 322 LEU A C 1
ATOM 2582 O O . LEU A 1 322 ? 1.256 28.672 -2.584 1 96.06 322 LEU A O 1
ATOM 2586 N N . GLY A 1 323 ? 2.229 30.562 -2.105 1 95.38 323 GLY A N 1
ATOM 2587 C CA . GLY A 1 323 ? 2.02 31.094 -3.445 1 95.38 323 GLY A CA 1
ATOM 2588 C C . GLY A 1 323 ? 0.573 31.453 -3.729 1 95.38 323 GLY A C 1
ATOM 2589 O O . GLY A 1 323 ? 0.093 31.266 -4.852 1 95.38 323 GLY A O 1
ATOM 2590 N N . LEU A 1 324 ? -0.119 31.875 -2.707 1 95.5 324 LEU A N 1
ATOM 2591 C CA . LEU A 1 324 ? -1.512 32.281 -2.877 1 95.5 324 LEU A CA 1
ATOM 2592 C C . LEU A 1 324 ? -1.605 33.688 -3.424 1 95.5 324 LEU A C 1
ATOM 2594 O O . LEU A 1 324 ? -0.832 34.562 -3.029 1 95.5 324 LEU A O 1
ATOM 2598 N N . GLY A 1 325 ? -2.463 33.906 -4.285 1 87.31 325 GLY A N 1
ATOM 2599 C CA . GLY A 1 325 ? -2.607 35.219 -4.934 1 87.31 325 GLY A CA 1
ATOM 2600 C C . GLY A 1 325 ? -3.207 36.281 -4.023 1 87.31 325 GLY A C 1
ATOM 2601 O O . GLY A 1 325 ? -3.582 35.969 -2.887 1 87.31 325 GLY A O 1
ATOM 2602 N N . GLU A 1 326 ? -3.316 37.469 -4.602 1 81.19 326 GLU A N 1
ATOM 2603 C CA . GLU A 1 326 ? -3.773 38.625 -3.84 1 81.19 326 GLU A CA 1
ATOM 2604 C C . GLU A 1 326 ? -5.297 38.719 -3.838 1 81.19 326 GLU A C 1
ATOM 2606 O O . GLU A 1 326 ? -5.887 39.344 -2.949 1 81.19 326 GLU A O 1
ATOM 2611 N N . GLU A 1 327 ? -5.891 38.031 -4.754 1 82.69 327 GLU A N 1
ATOM 2612 C CA . GLU A 1 327 ? -7.336 38.219 -4.895 1 82.69 327 GLU A CA 1
ATOM 2613 C C . GLU A 1 327 ? -8.086 37.219 -4.004 1 82.69 327 GLU A C 1
ATOM 2615 O O . GLU A 1 327 ? -9.188 36.781 -4.352 1 82.69 327 GLU A O 1
ATOM 2620 N N . LEU A 1 328 ? -7.598 36.969 -2.861 1 89.75 328 LEU A N 1
ATOM 2621 C CA . LEU A 1 328 ? -8.258 36.062 -1.932 1 89.75 328 LEU A CA 1
ATOM 2622 C C . LEU A 1 328 ? -9.016 36.844 -0.859 1 89.75 328 LEU A C 1
ATOM 2624 O O . LEU A 1 328 ? -8.57 37.906 -0.422 1 89.75 328 LEU A O 1
ATOM 2628 N N . THR A 1 329 ? -10.227 36.406 -0.586 1 90.31 329 THR A N 1
ATOM 2629 C CA . THR A 1 329 ? -10.945 36.938 0.562 1 90.31 329 THR A CA 1
ATOM 2630 C C . THR A 1 329 ? -10.406 36.344 1.863 1 90.31 329 THR A C 1
ATOM 2632 O O . THR A 1 329 ? -10.32 35.125 2.012 1 90.31 329 THR A O 1
ATOM 2635 N N . CYS A 1 330 ? -9.992 37.25 2.701 1 92.69 330 CYS A N 1
ATOM 2636 C CA . CYS A 1 330 ? -9.43 36.812 3.973 1 92.69 330 CYS A CA 1
ATOM 2637 C C . CYS A 1 330 ? -10.352 37.188 5.133 1 92.69 330 CYS A C 1
ATOM 2639 O O . CYS A 1 330 ? -10.914 38.281 5.172 1 92.69 330 CYS A O 1
ATOM 2641 N N . LEU A 1 331 ? -10.578 36.156 5.922 1 93.5 331 LEU A N 1
ATOM 2642 C CA . LEU A 1 331 ? -11.383 36.375 7.125 1 93.5 331 LEU A CA 1
ATOM 2643 C C . LEU A 1 331 ? -10.719 35.719 8.336 1 93.5 331 LEU A C 1
ATOM 2645 O O . LEU A 1 331 ? -10.18 34.625 8.25 1 93.5 331 LEU A O 1
ATOM 2649 N N . LYS A 1 332 ? -10.648 36.5 9.383 1 93.06 332 LYS A N 1
ATOM 2650 C CA . LYS A 1 332 ? -10.172 36 10.672 1 93.06 332 LYS A CA 1
ATOM 2651 C C . LYS A 1 332 ? -11.234 36.156 11.75 1 93.06 332 LYS A C 1
ATOM 2653 O O . LYS A 1 332 ? -11.695 37.281 12.016 1 93.06 332 LYS A O 1
ATOM 2658 N N . PHE A 1 333 ? -11.633 35.062 12.281 1 90.31 333 PHE A N 1
ATOM 2659 C CA . PHE A 1 333 ? -12.656 35.125 13.312 1 90.31 333 PHE A CA 1
ATOM 2660 C C . PHE A 1 333 ? -12.039 35.438 14.664 1 90.31 333 PHE A C 1
ATOM 2662 O O . PHE A 1 333 ? -10.914 35.031 14.961 1 90.31 333 PHE A O 1
ATOM 2669 N N . SER A 1 334 ? -12.758 36.25 15.414 1 73.69 334 SER A N 1
ATOM 2670 C CA . SER A 1 334 ? -12.273 36.719 16.703 1 73.69 334 SER A CA 1
ATOM 2671 C C . SER A 1 334 ? -12.312 35.594 17.75 1 73.69 334 SER A C 1
ATOM 2673 O O . SER A 1 334 ? -13.188 34.719 17.703 1 73.69 334 SER A O 1
ATOM 2675 N N . ASP A 1 335 ? -11.32 35.625 18.625 1 67 335 ASP A N 1
ATOM 2676 C CA . ASP A 1 335 ? -11.219 34.688 19.734 1 67 335 ASP A CA 1
ATOM 2677 C C . ASP A 1 335 ? -11.969 35.219 20.953 1 67 335 ASP A C 1
ATOM 2679 O O . ASP A 1 335 ? -11.734 34.75 22.078 1 67 335 ASP A O 1
ATOM 2683 N N . SER A 1 336 ? -12.75 36.188 20.781 1 61.19 336 SER A N 1
ATOM 2684 C CA . SER A 1 336 ? -13.336 36.875 21.938 1 61.19 336 SER A CA 1
ATOM 2685 C C . SER A 1 336 ? -14.102 35.906 22.828 1 61.19 336 SER A C 1
ATOM 2687 O O . SER A 1 336 ? -14.188 36.094 24.031 1 61.19 336 SER A O 1
ATOM 2689 N N . GLN A 1 337 ? -14.5 34.844 22.266 1 64.75 337 GLN A N 1
ATOM 2690 C CA . GLN A 1 337 ? -15.289 33.906 23.078 1 64.75 337 GLN A CA 1
ATOM 2691 C C . GLN A 1 337 ? -14.422 32.75 23.578 1 64.75 337 GLN A C 1
ATOM 2693 O O . GLN A 1 337 ? -14.906 31.891 24.297 1 64.75 337 GLN A O 1
ATOM 2698 N N . THR A 1 338 ? -13.188 32.969 23.281 1 74.88 338 THR A N 1
ATOM 2699 C CA . THR A 1 338 ? -12.273 31.922 23.734 1 74.88 338 THR A CA 1
ATOM 2700 C C . THR A 1 338 ? -11.898 32.125 25.188 1 74.88 338 THR A C 1
ATOM 2702 O O . THR A 1 338 ? -11.688 33.25 25.625 1 74.88 338 THR A O 1
ATOM 2705 N N . GLU A 1 339 ? -11.93 31.109 25.875 1 81.31 339 GLU A N 1
ATOM 2706 C CA . GLU A 1 339 ? -11.594 31.156 27.297 1 81.31 339 GLU A CA 1
ATOM 2707 C C . GLU A 1 339 ? -10.141 31.562 27.516 1 81.31 339 GLU A C 1
ATOM 2709 O O . GLU A 1 339 ? -9.25 31.125 26.766 1 81.31 339 GLU A O 1
ATOM 2714 N N . ALA A 1 340 ? -9.992 32.375 28.422 1 88.5 340 ALA A N 1
ATOM 2715 C CA . ALA A 1 340 ? -8.641 32.844 28.75 1 88.5 340 ALA A CA 1
ATOM 2716 C C . ALA A 1 340 ? -7.863 31.766 29.5 1 88.5 340 ALA A C 1
ATOM 2718 O O . ALA A 1 340 ? -8.438 31.031 30.312 1 88.5 340 ALA A O 1
ATOM 2719 N N . ILE A 1 341 ? -6.625 31.75 29.203 1 91.06 341 ILE A N 1
ATOM 2720 C CA . ILE A 1 341 ? -5.75 30.875 29.969 1 91.06 341 ILE A CA 1
ATOM 2721 C C . ILE A 1 341 ? -5.113 31.641 31.125 1 91.06 341 ILE A C 1
ATOM 2723 O O . ILE A 1 341 ? -5.027 32.875 31.078 1 91.06 341 ILE A O 1
ATOM 2727 N N . GLN A 1 342 ? -4.73 30.844 32.125 1 93.19 342 GLN A N 1
ATOM 2728 C CA . GLN A 1 342 ? -3.873 31.391 33.156 1 93.19 342 GLN A CA 1
ATOM 2729 C C . GLN A 1 342 ? -2.398 31.188 32.844 1 93.19 342 GLN A C 1
ATOM 2731 O O . GLN A 1 342 ? -1.934 30.047 32.719 1 93.19 342 GLN A O 1
ATOM 2736 N N . LEU A 1 343 ? -1.715 32.375 32.688 1 95.44 343 LEU A N 1
ATOM 2737 C CA . LEU A 1 343 ? -0.333 32.25 32.219 1 95.44 343 LEU A CA 1
ATOM 2738 C C . LEU A 1 343 ? 0.638 32.562 33.344 1 95.44 343 LEU A C 1
ATOM 2740 O O . LEU A 1 343 ? 0.546 33.625 34 1 95.44 343 LEU A O 1
ATOM 2744 N N . TYR A 1 344 ? 1.465 31.625 33.594 1 95.38 344 TYR A N 1
ATOM 2745 C CA . TYR A 1 344 ? 2.529 31.781 34.594 1 95.38 344 TYR A CA 1
ATOM 2746 C C . TYR A 1 344 ? 3.891 31.875 33.906 1 95.38 344 TYR A C 1
ATOM 2748 O O . TYR A 1 344 ? 4.293 30.969 33.188 1 95.38 344 TYR A O 1
ATOM 2756 N N . ILE A 1 345 ? 4.594 33 34.125 1 94.38 345 ILE A N 1
ATOM 2757 C CA . ILE A 1 345 ? 5.965 33.188 33.688 1 94.38 345 ILE A CA 1
ATOM 2758 C C . ILE A 1 345 ? 6.863 33.531 34.844 1 94.38 345 ILE A C 1
ATOM 2760 O O . ILE A 1 345 ? 6.785 34.656 35.406 1 94.38 345 ILE A O 1
ATOM 2764 N N . PRO A 1 346 ? 7.629 32.594 35.188 1 90.19 346 PRO A N 1
ATOM 2765 C CA . PRO A 1 346 ? 8.477 32.906 36.344 1 90.19 346 PRO A CA 1
ATOM 2766 C C . PRO A 1 346 ? 9.508 34 36.062 1 90.19 346 PRO A C 1
ATOM 2768 O O . PRO A 1 346 ? 9.977 34.094 34.906 1 90.19 346 PRO A O 1
ATOM 2771 N N . TYR A 1 347 ? 9.773 34.656 37.25 1 80.19 347 TYR A N 1
ATOM 2772 C CA . TYR A 1 347 ? 10.797 35.688 37.156 1 80.19 347 TYR A CA 1
ATOM 2773 C C . TYR A 1 347 ? 12.188 35.094 37.406 1 80.19 347 TYR A C 1
ATOM 2775 O O . TYR A 1 347 ? 12.336 34.125 38.156 1 80.19 347 TYR A O 1
ATOM 2783 N N . GLN A 1 348 ? 13.211 35.375 36.656 1 80.5 348 GLN A N 1
ATOM 2784 C CA . GLN A 1 348 ? 14.625 35.125 36.906 1 80.5 348 GLN A CA 1
ATOM 2785 C C . GLN A 1 348 ? 15.031 33.719 36.531 1 80.5 348 GLN A C 1
ATOM 2787 O O . GLN A 1 348 ? 15.875 33.094 37.188 1 80.5 348 GLN A O 1
ATOM 2792 N N . LEU A 1 349 ? 14.297 33.062 35.719 1 90.62 349 LEU A N 1
ATOM 2793 C CA . LEU A 1 349 ? 14.781 31.781 35.188 1 90.62 349 LEU A CA 1
ATOM 2794 C C . LEU A 1 349 ? 15.938 32 34.219 1 90.62 349 LEU A C 1
ATOM 2796 O O . LEU A 1 349 ? 15.914 32.938 33.406 1 90.62 349 LEU A O 1
ATOM 2800 N N . PRO A 1 350 ? 16.953 31.125 34.375 1 94.06 350 PRO A N 1
ATOM 2801 C CA . PRO A 1 350 ? 18.062 31.219 33.438 1 94.06 350 PRO A CA 1
ATOM 2802 C C . PRO A 1 350 ? 17.625 31.016 32 1 94.06 350 PRO A C 1
ATOM 2804 O O . PRO A 1 350 ? 16.625 30.344 31.734 1 94.06 350 PRO A O 1
ATOM 2807 N N . LEU A 1 351 ? 18.406 31.609 31.125 1 93 351 LEU A N 1
ATOM 2808 C CA . LEU A 1 351 ? 18.141 31.438 29.703 1 93 351 LEU A CA 1
ATOM 2809 C C . LEU A 1 351 ? 18.375 30 29.281 1 93 351 LEU A C 1
ATOM 2811 O O . LEU A 1 351 ? 19.281 29.328 29.797 1 93 351 LEU A O 1
ATOM 2815 N N . PRO A 1 352 ? 17.578 29.469 28.312 1 90.56 352 PRO A N 1
ATOM 2816 C CA . PRO A 1 352 ? 17.641 28.062 27.891 1 90.56 352 PRO A CA 1
ATOM 2817 C C . PRO A 1 352 ? 19.031 27.656 27.438 1 90.56 352 PRO A C 1
ATOM 2819 O O . PRO A 1 352 ? 19.406 26.484 27.547 1 90.56 352 PRO A O 1
ATOM 2822 N N . ASN A 1 353 ? 19.875 28.516 26.922 1 87.62 353 ASN A N 1
ATOM 2823 C CA . ASN A 1 353 ? 21.172 28.156 26.375 1 87.62 353 ASN A CA 1
ATOM 2824 C C . ASN A 1 353 ? 22.266 28.219 27.453 1 87.62 353 ASN A C 1
ATOM 2826 O O . ASN A 1 353 ? 23.438 28.047 27.156 1 87.62 353 ASN A O 1
ATOM 2830 N N . THR A 1 354 ? 21.828 28.344 28.734 1 92.31 354 THR A N 1
ATOM 2831 C CA . THR A 1 354 ? 22.797 28.391 29.844 1 92.31 354 THR A CA 1
ATOM 2832 C C . THR A 1 354 ? 22.844 27.062 30.578 1 92.31 354 THR A C 1
ATOM 2834 O O . THR A 1 354 ? 21.844 26.328 30.625 1 92.31 354 THR A O 1
ATOM 2837 N N . PRO A 1 355 ? 23.891 26.734 31.172 1 92.12 355 PRO A N 1
ATOM 2838 C CA . PRO A 1 355 ? 24.047 25.469 31.891 1 92.12 355 PRO A CA 1
ATOM 2839 C C . PRO A 1 355 ? 23.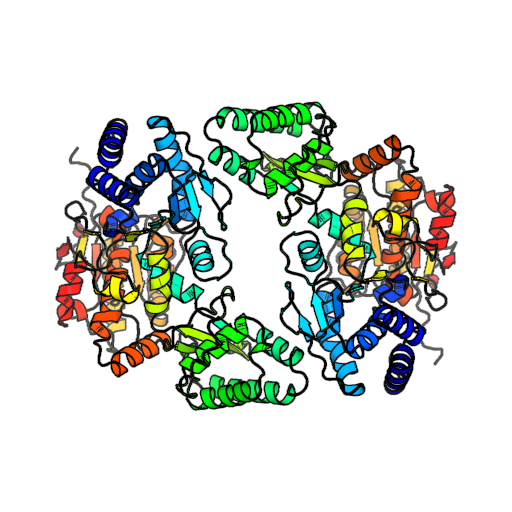125 25.375 33.094 1 92.12 355 PRO A C 1
ATOM 2841 O O . PRO A 1 355 ? 22.75 24.266 33.531 1 92.12 355 PRO A O 1
ATOM 2844 N N . GLU A 1 356 ? 22.75 26.5 33.656 1 94 356 GLU A N 1
ATOM 2845 C CA . GLU A 1 356 ? 21.938 26.516 34.844 1 94 356 GLU A CA 1
ATOM 2846 C C . GLU A 1 356 ? 20.469 26.234 34.531 1 94 356 GLU A C 1
ATOM 2848 O O . GLU A 1 356 ? 19.672 25.953 35.406 1 94 356 GLU A O 1
ATOM 2853 N N . PHE A 1 357 ? 20.141 26.312 33.344 1 94.81 357 PHE A N 1
ATOM 2854 C CA . PHE A 1 357 ? 18.734 26.266 32.938 1 94.81 357 PHE A CA 1
ATOM 2855 C C . PHE A 1 357 ? 18.125 24.906 33.312 1 94.81 357 PHE A C 1
ATOM 2857 O O . PHE A 1 357 ? 17.031 24.859 33.875 1 94.81 357 PHE A O 1
ATOM 2864 N N . GLN A 1 358 ? 18.812 23.812 33.031 1 94.12 358 GLN A N 1
ATOM 2865 C CA . GLN A 1 358 ? 18.266 22.469 33.219 1 94.12 358 GLN A CA 1
ATOM 2866 C C . GLN A 1 358 ? 17.859 22.25 34.688 1 94.12 358 GLN A C 1
ATOM 2868 O O . GLN A 1 358 ? 16.734 21.797 34.938 1 94.12 358 GLN A O 1
ATOM 2873 N N . ALA A 1 359 ? 18.766 22.547 35.5 1 94.12 359 ALA A N 1
ATOM 2874 C CA . ALA A 1 359 ? 18.5 22.344 36.938 1 94.12 359 ALA A CA 1
ATOM 2875 C C . ALA A 1 359 ? 17.344 23.234 37.406 1 94.12 359 ALA A C 1
ATOM 2877 O O . ALA A 1 359 ? 16.469 22.781 38.156 1 94.12 359 ALA A O 1
ATOM 2878 N N . ALA A 1 360 ? 17.375 24.453 36.969 1 95.12 360 ALA A N 1
ATOM 2879 C CA . ALA A 1 360 ? 16.312 25.391 37.344 1 95.12 360 ALA A CA 1
ATOM 2880 C C . ALA A 1 360 ? 14.969 24.953 36.812 1 95.12 360 ALA A C 1
ATOM 2882 O O . ALA A 1 360 ? 13.945 25.047 37.5 1 95.12 360 ALA A O 1
ATOM 2883 N N . PHE A 1 361 ? 14.953 24.516 35.594 1 95.5 361 PHE A N 1
ATOM 2884 C CA . PHE A 1 361 ? 13.75 24.031 34.938 1 95.5 361 PHE A CA 1
ATOM 2885 C C . PHE A 1 361 ? 13.156 22.859 35.719 1 95.5 361 PHE A C 1
ATOM 2887 O O . PHE A 1 361 ? 11.969 22.844 36.031 1 95.5 361 PHE A O 1
ATOM 2894 N N . ILE A 1 362 ? 13.984 21.859 36.031 1 94.94 362 ILE A N 1
ATOM 2895 C CA . ILE A 1 362 ? 13.523 20.656 36.688 1 94.94 362 ILE A CA 1
ATOM 2896 C C . ILE A 1 362 ? 12.953 21.016 38.062 1 94.94 362 ILE A C 1
ATOM 2898 O O . ILE A 1 362 ? 11.906 20.484 38.469 1 94.94 362 ILE A O 1
ATOM 2902 N N . HIS A 1 363 ? 13.617 21.891 38.719 1 94.19 363 HIS A N 1
ATOM 2903 C CA . HIS A 1 363 ? 13.141 22.328 40.031 1 94.19 363 HIS A CA 1
ATOM 2904 C C . HIS A 1 363 ? 11.766 22.969 39.938 1 94.19 363 HIS A C 1
ATOM 2906 O O . HIS A 1 363 ? 10.883 22.703 40.75 1 94.19 363 HIS A O 1
ATOM 2912 N N . LYS A 1 364 ? 11.625 23.828 38.969 1 94.31 364 LYS A N 1
ATOM 2913 C CA . LYS A 1 364 ? 10.352 24.531 38.812 1 94.31 364 LYS A CA 1
ATOM 2914 C C . LYS A 1 364 ? 9.242 23.562 38.406 1 94.31 364 LYS A C 1
ATOM 2916 O O . LYS A 1 364 ? 8.109 23.688 38.875 1 94.31 364 LYS A O 1
ATOM 2921 N N . VAL A 1 365 ? 9.539 22.625 37.562 1 95.44 365 VAL A N 1
ATOM 2922 C CA . VAL A 1 365 ? 8.562 21.625 37.125 1 95.44 365 VAL A CA 1
ATOM 2923 C C . VAL A 1 365 ? 8.086 20.828 38.344 1 95.44 365 VAL A C 1
ATOM 2925 O O . VAL A 1 365 ? 6.883 20.594 38.5 1 95.44 365 VAL A O 1
ATOM 2928 N N . ARG A 1 366 ? 9.047 20.422 39.156 1 93.31 366 ARG A N 1
ATOM 2929 C CA . ARG A 1 366 ? 8.703 19.672 40.375 1 93.31 366 ARG A CA 1
ATOM 2930 C C . ARG A 1 366 ? 7.754 20.469 41.25 1 93.31 366 ARG A C 1
ATOM 2932 O O . ARG A 1 366 ? 6.766 19.938 41.75 1 93.31 366 ARG A O 1
ATOM 2939 N N . THR A 1 367 ? 8.07 21.688 41.406 1 91.06 367 THR A N 1
ATOM 2940 C CA . THR A 1 367 ? 7.25 22.562 42.25 1 91.06 367 THR A CA 1
ATOM 2941 C C . THR A 1 367 ? 5.832 22.656 41.688 1 91.06 367 THR A C 1
ATOM 2943 O O . THR A 1 367 ? 4.855 22.547 42.438 1 91.06 367 THR A O 1
ATOM 2946 N N . LEU A 1 368 ? 5.723 22.875 40.406 1 93.12 368 LEU A N 1
ATOM 2947 C CA . LEU A 1 368 ? 4.426 23.031 39.781 1 93.12 368 LEU A CA 1
ATOM 2948 C C . LEU A 1 368 ? 3.615 21.75 39.844 1 93.12 368 LEU A C 1
ATOM 2950 O O . LEU A 1 368 ? 2.41 21.781 40.094 1 93.12 368 LEU A O 1
ATOM 2954 N N . VAL A 1 369 ? 4.258 20.641 39.625 1 92.75 369 VAL A N 1
ATOM 2955 C CA . VAL A 1 369 ? 3.582 19.344 39.656 1 92.75 369 VAL A CA 1
ATOM 2956 C C . VAL A 1 369 ? 3.094 19.047 41.062 1 92.75 369 VAL A C 1
ATOM 2958 O O . VAL A 1 369 ? 1.988 18.531 41.25 1 92.75 369 VAL A O 1
ATOM 2961 N N . CYS A 1 370 ? 3.859 19.375 42.062 1 89.5 370 CYS A N 1
ATOM 2962 C CA . CYS A 1 370 ? 3.475 19.172 43.438 1 89.5 370 CYS A CA 1
ATOM 2963 C C . CYS A 1 370 ? 2.256 20.016 43.812 1 89.5 370 CYS A C 1
ATOM 2965 O O . CYS A 1 370 ? 1.353 19.547 44.5 1 89.5 370 CYS A O 1
ATOM 2967 N N . LEU A 1 371 ? 2.297 21.188 43.312 1 87.19 371 LEU A N 1
ATOM 2968 C CA . LEU A 1 371 ? 1.179 22.078 43.562 1 87.19 371 LEU A CA 1
ATOM 2969 C C . LEU A 1 371 ? -0.089 21.594 42.875 1 87.19 371 LEU A C 1
ATOM 2971 O O . LEU A 1 371 ? -1.189 21.734 43.406 1 87.19 371 LEU A O 1
ATOM 2975 N N . SER A 1 372 ? 0.045 21.016 41.719 1 84 372 SER A N 1
ATOM 2976 C CA . SER A 1 372 ? -1.092 20.562 40.938 1 84 372 SER A CA 1
ATOM 2977 C C . SER A 1 372 ? -1.617 19.219 41.438 1 84 372 SER A C 1
ATOM 2979 O O . SER A 1 372 ? -2.729 18.812 41.094 1 84 372 SER A O 1
ATOM 2981 N N . ALA A 1 373 ? -0.842 18.484 42.125 1 76.25 373 ALA A N 1
ATOM 2982 C CA . ALA A 1 373 ? -1.196 17.156 42.625 1 76.25 373 ALA A CA 1
ATOM 2983 C C . ALA A 1 373 ? -2.455 17.203 43.469 1 76.25 373 ALA A C 1
ATOM 2985 O O . ALA A 1 373 ? -3.143 16.188 43.625 1 76.25 373 ALA A O 1
ATOM 2986 N N . THR A 1 374 ? -2.748 18.375 43.906 1 70.81 374 THR A N 1
ATOM 2987 C CA . THR A 1 374 ? -3.896 18.516 44.812 1 70.81 374 THR A CA 1
ATOM 2988 C C . THR A 1 374 ? -5.195 18.594 44 1 70.81 374 THR A C 1
ATOM 2990 O O . THR A 1 374 ? -6.285 18.453 44.562 1 70.81 374 THR A O 1
ATOM 2993 N N . SER A 1 375 ? -5.117 18.719 42.75 1 74.44 375 SER A N 1
ATOM 2994 C CA . SER A 1 375 ? -6.297 18.828 41.906 1 74.44 375 SER A CA 1
ATOM 2995 C C . SER A 1 375 ? -6.301 17.766 40.812 1 74.44 375 SER A C 1
ATOM 2997 O O . SER A 1 375 ? -5.242 17.391 40.281 1 74.44 375 SER A O 1
ATOM 2999 N N . PRO A 1 376 ? -7.453 17.234 40.688 1 83.56 376 PRO A N 1
ATOM 3000 C CA . PRO A 1 376 ? -7.547 16.234 39.594 1 83.56 376 PRO A CA 1
ATOM 3001 C C . PRO A 1 376 ? -7.352 16.828 38.219 1 83.56 376 PRO A C 1
ATOM 3003 O O . PRO A 1 376 ? -7.68 18 38 1 83.56 376 PRO A O 1
ATOM 3006 N N . GLY A 1 377 ? -6.668 16.141 37.375 1 90.38 377 GLY A N 1
ATOM 3007 C CA . GLY A 1 377 ? -6.535 16.562 35.969 1 90.38 377 GLY A CA 1
ATOM 3008 C C . GLY A 1 377 ? -5.203 16.188 35.375 1 90.38 377 GLY A C 1
ATOM 3009 O O . GLY A 1 377 ? -4.262 15.828 36.062 1 90.38 377 GLY A O 1
ATOM 3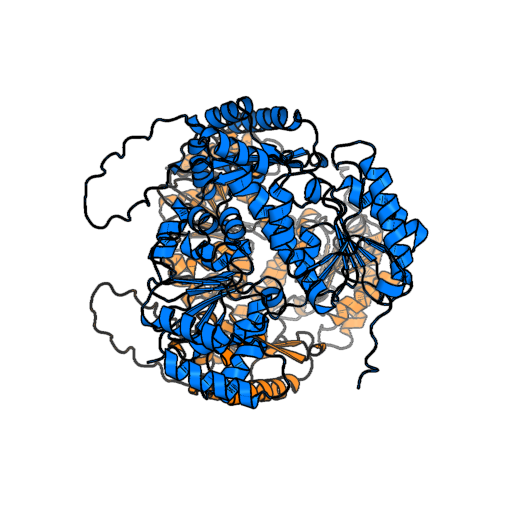010 N N . LEU A 1 378 ? -5.098 16.328 34.188 1 93.94 378 LEU A N 1
ATOM 3011 C CA . LEU A 1 378 ? -3.92 15.953 33.406 1 93.94 378 LEU A CA 1
ATOM 3012 C C . LEU A 1 378 ? -2.885 17.078 33.406 1 93.94 378 LEU A C 1
ATOM 3014 O O . LEU A 1 378 ? -3.234 18.25 33.25 1 93.94 378 LEU A O 1
ATOM 3018 N N . THR A 1 379 ? -1.662 16.766 33.688 1 95.62 379 THR A N 1
ATOM 3019 C CA . THR A 1 379 ? -0.529 17.672 33.562 1 95.62 379 THR A CA 1
ATOM 3020 C C . THR A 1 379 ? 0.348 17.281 32.375 1 95.62 379 THR A C 1
ATOM 3022 O O . THR A 1 379 ? 0.69 16.094 32.219 1 95.62 379 THR A O 1
ATOM 3025 N N . VAL A 1 380 ? 0.665 18.234 31.547 1 97.19 380 VAL A N 1
ATOM 3026 C CA . VAL A 1 380 ? 1.507 17.969 30.391 1 97.19 380 VAL A CA 1
ATOM 3027 C C . VAL A 1 380 ? 2.779 18.812 30.469 1 97.19 380 VAL A C 1
ATOM 3029 O O . VAL A 1 380 ? 2.719 20.031 30.688 1 97.19 380 VAL A O 1
ATOM 3032 N N . VAL A 1 381 ? 3.902 18.188 30.359 1 97.94 381 VAL A N 1
ATOM 3033 C CA . VAL A 1 381 ? 5.191 18.875 30.312 1 97.94 381 VAL A CA 1
ATOM 3034 C C . VAL A 1 381 ? 5.781 18.766 28.906 1 97.94 381 VAL A C 1
ATOM 3036 O O . VAL A 1 381 ? 6.145 17.672 28.453 1 97.94 381 VAL A O 1
ATOM 3039 N N . LEU A 1 382 ? 5.883 19.875 28.203 1 98.12 382 LEU A N 1
ATOM 3040 C CA . LEU A 1 382 ? 6.398 19.906 26.828 1 98.12 382 LEU A CA 1
ATOM 3041 C C . LEU A 1 382 ? 7.883 20.25 26.812 1 98.12 382 LEU A C 1
ATOM 3043 O O . LEU A 1 382 ? 8.266 21.359 27.172 1 98.12 382 LEU A O 1
ATOM 3047 N N . VAL A 1 383 ? 8.664 19.281 26.406 1 96.88 383 VAL A N 1
ATOM 3048 C CA . VAL A 1 383 ? 10.109 19.453 26.344 1 96.88 383 VAL A CA 1
ATOM 3049 C C . VAL A 1 383 ? 10.609 19.094 24.953 1 96.88 383 VAL A C 1
ATOM 3051 O O . VAL A 1 383 ? 10.555 17.938 24.531 1 96.88 383 VAL A O 1
ATOM 3054 N N . GLY A 1 384 ? 11.117 20.078 24.234 1 91.44 384 GLY A N 1
ATOM 3055 C CA . GLY A 1 384 ? 11.57 19.875 22.875 1 91.44 384 GLY A CA 1
ATOM 3056 C C . GLY A 1 384 ? 12.898 19.141 22.797 1 91.44 384 GLY A C 1
ATOM 3057 O O . GLY A 1 384 ? 13.125 18.344 21.875 1 91.44 384 GLY A O 1
ATOM 3058 N N . ASP A 1 385 ? 13.773 19.375 23.766 1 87.75 385 ASP A N 1
ATOM 3059 C CA . ASP A 1 385 ? 15.086 18.75 23.812 1 87.75 385 ASP A CA 1
ATOM 3060 C C . ASP A 1 385 ? 14.984 17.281 24.25 1 87.75 385 ASP A C 1
ATOM 3062 O O . ASP A 1 385 ? 14.547 17 25.359 1 87.75 385 ASP A O 1
ATOM 3066 N N . VAL A 1 386 ? 15.516 16.453 23.406 1 85.31 386 VAL A N 1
ATOM 3067 C CA . VAL A 1 386 ? 15.328 15.016 23.609 1 85.31 386 VAL A CA 1
ATOM 3068 C C . VAL A 1 386 ? 16.031 14.578 24.891 1 85.31 386 VAL A C 1
ATOM 3070 O O . VAL A 1 386 ? 15.422 13.93 25.766 1 85.31 386 VAL A O 1
ATOM 3073 N N . PRO A 1 387 ? 17.25 14.961 25.125 1 86.62 387 PRO A N 1
ATOM 3074 C CA . PRO A 1 387 ? 17.906 14.547 26.375 1 86.62 387 PRO A CA 1
ATOM 3075 C C . PRO A 1 387 ? 17.234 15.102 27.625 1 86.62 387 PRO A C 1
ATOM 3077 O O . PRO A 1 387 ? 17.094 14.391 28.609 1 86.62 387 PRO A O 1
ATOM 3080 N N . LEU A 1 388 ? 16.844 16.312 27.531 1 92 388 LEU A N 1
ATOM 3081 C CA . LEU A 1 388 ? 16.188 16.938 28.672 1 92 388 LEU A CA 1
ATOM 3082 C C . LEU A 1 388 ? 14.836 16.266 28.938 1 92 388 LEU A C 1
ATOM 3084 O O . LEU A 1 388 ? 14.469 16.047 30.094 1 92 388 LEU A O 1
ATOM 3088 N N . LYS A 1 389 ? 14.078 15.945 27.953 1 94.62 389 LYS A N 1
ATOM 3089 C CA . LYS A 1 389 ? 12.789 15.273 28.094 1 94.62 389 LYS A CA 1
ATOM 3090 C C . LYS A 1 389 ? 12.938 13.953 28.844 1 94.62 389 LYS A C 1
ATOM 3092 O O . LYS A 1 389 ? 12.164 13.672 29.766 1 94.62 389 LYS A O 1
ATOM 3097 N N . SER A 1 390 ? 13.977 13.219 28.469 1 92.94 390 SER A N 1
ATOM 3098 C CA . SER A 1 390 ? 14.227 11.938 29.125 1 92.94 390 SER A CA 1
ATOM 3099 C C . SER A 1 390 ? 14.594 12.133 30.594 1 92.94 390 SER A C 1
ATOM 3101 O O . SER A 1 390 ? 14.141 11.367 31.453 1 92.94 390 SER A O 1
ATOM 3103 N N . GLN A 1 391 ? 15.406 13.078 30.828 1 94.25 391 GLN A N 1
ATOM 3104 C CA . GLN A 1 391 ? 15.844 13.367 32.188 1 94.25 391 GLN A CA 1
ATOM 3105 C C . GLN A 1 391 ? 14.672 13.773 33.062 1 94.25 391 GLN A C 1
ATOM 3107 O O . GLN A 1 391 ? 14.523 13.281 34.188 1 94.25 391 GLN A O 1
ATOM 3112 N N . VAL A 1 392 ? 13.844 14.656 32.562 1 95.88 392 VAL A N 1
ATOM 3113 C CA . VAL A 1 392 ? 12.672 15.125 33.312 1 95.88 392 VAL A CA 1
ATOM 3114 C C . VAL A 1 392 ? 11.734 13.953 33.594 1 95.88 392 VAL A C 1
ATOM 3116 O O . VAL A 1 392 ? 11.227 13.805 34.688 1 95.88 392 VAL A O 1
ATOM 3119 N N . GLY A 1 393 ? 11.523 13.133 32.562 1 95.56 393 GLY A N 1
ATOM 3120 C CA . GLY A 1 393 ? 10.688 11.953 32.75 1 95.56 393 GLY A CA 1
ATOM 3121 C C . GLY A 1 393 ? 11.18 11.023 33.844 1 95.56 393 GLY A C 1
ATOM 3122 O O . GLY A 1 393 ? 10.391 10.578 34.688 1 95.56 393 GLY A O 1
ATOM 3123 N N . ALA A 1 394 ? 12.461 10.812 33.812 1 95.69 394 ALA A N 1
ATOM 3124 C CA . ALA A 1 394 ? 13.055 9.906 34.812 1 95.69 394 ALA A CA 1
ATOM 3125 C C . ALA A 1 394 ? 12.938 10.477 36.219 1 95.69 394 ALA A C 1
ATOM 3127 O O . ALA A 1 394 ? 12.562 9.758 37.156 1 95.69 394 ALA A O 1
ATOM 3128 N N . ILE A 1 395 ? 13.227 11.688 36.344 1 95.12 395 ILE A N 1
ATOM 3129 C CA . ILE A 1 395 ? 13.227 12.336 37.656 1 95.12 395 ILE A CA 1
ATOM 3130 C C . ILE A 1 395 ? 11.805 12.375 38.219 1 95.12 395 ILE A C 1
ATOM 3132 O O . ILE A 1 395 ? 11.57 12.016 39.375 1 95.12 395 ILE A O 1
ATOM 3136 N N . LEU A 1 396 ? 10.82 12.766 37.438 1 95.19 396 LEU A N 1
ATOM 3137 C CA . LEU A 1 396 ? 9.438 12.859 37.906 1 95.19 396 LEU A CA 1
ATOM 3138 C C . LEU A 1 396 ? 8.859 11.469 38.188 1 95.19 396 LEU A C 1
ATOM 3140 O O . LEU A 1 396 ? 8.062 11.297 39.094 1 95.19 396 LEU A O 1
ATOM 3144 N N . ALA A 1 397 ? 9.25 10.523 37.312 1 94.25 397 ALA A N 1
ATOM 3145 C CA . ALA A 1 397 ? 8.773 9.156 37.531 1 94.25 397 ALA A CA 1
ATOM 3146 C C . ALA A 1 397 ? 9.266 8.617 38.844 1 94.25 397 ALA A C 1
ATOM 3148 O O . ALA A 1 397 ? 8.57 7.848 39.531 1 94.25 397 ALA A O 1
ATOM 3149 N N . SER A 1 398 ? 10.516 8.961 39.188 1 94.5 398 SER A N 1
ATOM 3150 C CA . SER A 1 398 ? 11.062 8.523 40.469 1 94.5 398 SER A CA 1
ATOM 3151 C C . SER A 1 398 ? 10.281 9.109 41.625 1 94.5 398 SER A C 1
ATOM 3153 O O . SER A 1 398 ? 10.172 8.484 42.688 1 94.5 398 SER A O 1
ATOM 3155 N N . GLU A 1 399 ? 9.656 10.195 41.5 1 92.56 399 GLU A N 1
ATOM 3156 C CA . GLU A 1 399 ? 8.977 10.906 42.562 1 92.56 399 GLU A CA 1
ATOM 3157 C C . GLU A 1 399 ? 7.477 10.625 42.562 1 92.56 399 GLU A C 1
ATOM 3159 O O . GLU A 1 399 ? 6.848 10.523 43.594 1 92.56 399 GLU A O 1
ATOM 3164 N N . PHE A 1 400 ? 6.875 10.461 41.344 1 92.06 400 PHE A N 1
ATOM 3165 C CA . PHE A 1 400 ? 5.422 10.398 41.25 1 92.06 400 PHE A CA 1
ATOM 3166 C C . PHE A 1 400 ? 4.977 9.039 40.719 1 92.06 400 PHE A C 1
ATOM 3168 O O . PHE A 1 400 ? 3.779 8.797 40.562 1 92.06 400 PHE A O 1
ATOM 3175 N N . GLY A 1 401 ? 5.938 8.242 40.375 1 91 401 GLY A N 1
ATOM 3176 C CA . GLY A 1 401 ? 5.668 6.852 40.031 1 91 401 GLY A CA 1
ATOM 3177 C C . GLY A 1 401 ? 4.984 6.691 38.688 1 91 401 GLY A C 1
ATOM 3178 O O . GLY A 1 401 ? 5.383 7.324 37.719 1 91 401 GLY A O 1
ATOM 3179 N N . SER A 1 402 ? 3.936 5.863 38.688 1 90.5 402 SER A N 1
ATOM 3180 C CA . SER A 1 402 ? 3.287 5.43 37.438 1 90.5 402 SER A CA 1
ATOM 3181 C C . SER A 1 402 ? 2.402 6.531 36.875 1 90.5 402 SER A C 1
ATOM 3183 O O . SER A 1 402 ? 1.957 6.441 35.719 1 90.5 402 SER A O 1
ATOM 3185 N N . ARG A 1 403 ? 2.256 7.551 37.594 1 91.69 403 ARG A N 1
ATOM 3186 C CA . ARG A 1 403 ? 1.487 8.68 37.094 1 91.69 403 ARG A CA 1
ATOM 3187 C C . ARG A 1 403 ? 2.207 9.359 35.938 1 91.69 403 ARG A C 1
ATOM 3189 O O . ARG A 1 403 ? 1.585 10.062 35.125 1 91.69 403 ARG A O 1
ATOM 3196 N N . VAL A 1 404 ? 3.51 9.133 35.938 1 94.69 404 VAL A N 1
ATOM 3197 C CA . VAL A 1 404 ? 4.328 9.812 34.938 1 94.69 404 VAL A CA 1
ATOM 3198 C C . VAL A 1 404 ? 4.52 8.906 33.719 1 94.69 404 VAL A C 1
ATOM 3200 O O . VAL A 1 404 ? 4.957 7.762 33.875 1 94.69 404 VAL A O 1
ATOM 3203 N N . GLN A 1 405 ? 4.109 9.383 32.625 1 95.5 405 GLN A N 1
ATOM 3204 C CA . GLN A 1 405 ? 4.309 8.656 31.375 1 95.5 405 GLN A CA 1
ATOM 3205 C C . GLN A 1 405 ? 5.008 9.531 30.344 1 95.5 405 GLN A C 1
ATOM 3207 O O . GLN A 1 405 ? 4.719 10.719 30.234 1 95.5 405 GLN A O 1
ATOM 3212 N N . VAL A 1 406 ? 5.945 8.953 29.641 1 95.88 406 VAL A N 1
ATOM 3213 C CA . VAL A 1 406 ? 6.633 9.656 28.562 1 95.88 406 VAL A CA 1
ATOM 3214 C C . VAL A 1 406 ? 6.043 9.25 27.219 1 95.88 406 VAL A C 1
ATOM 3216 O O . VAL A 1 406 ? 6.219 8.109 26.781 1 95.88 406 VAL A O 1
ATOM 3219 N N . GLU A 1 407 ? 5.352 10.141 26.578 1 95.5 407 GLU A N 1
ATOM 3220 C CA . GLU A 1 407 ? 4.781 10 25.234 1 95.5 407 GLU A CA 1
ATOM 3221 C C . GLU A 1 407 ? 3.967 8.719 25.125 1 95.5 407 GLU A C 1
ATOM 3223 O O . GLU A 1 407 ? 4.168 7.934 24.188 1 95.5 407 GLU A O 1
ATOM 3228 N N . LYS A 1 408 ? 3.148 8.547 26.031 1 93.56 408 LYS A N 1
ATOM 3229 C CA . LYS A 1 408 ? 2.125 7.504 26.016 1 93.56 408 LYS A CA 1
ATOM 3230 C C . LYS A 1 408 ? 0.733 8.102 26.203 1 93.56 408 LYS A C 1
ATOM 3232 O O . LYS A 1 408 ? 0.56 9.078 26.938 1 93.56 408 LYS A O 1
ATOM 3237 N N . THR A 1 409 ? -0.217 7.516 25.578 1 91.25 409 THR A N 1
ATOM 3238 C CA . THR A 1 409 ? -1.56 8.086 25.609 1 91.25 409 THR A CA 1
ATOM 3239 C C . THR A 1 409 ? -2.408 7.418 26.688 1 91.25 409 THR A C 1
ATOM 3241 O O . THR A 1 409 ? -3.475 7.922 27.047 1 91.25 409 THR A O 1
ATOM 3244 N N . CYS A 1 410 ? -2.039 6.297 27.156 1 88.94 410 CYS A N 1
ATOM 3245 C CA . CYS A 1 410 ? -2.76 5.641 28.25 1 88.94 410 CYS A CA 1
ATOM 3246 C C . CYS A 1 410 ? -2.336 6.199 29.594 1 88.94 410 CYS A C 1
ATOM 3248 O O . CYS A 1 410 ? -1.319 5.781 30.156 1 88.94 410 CYS A O 1
ATOM 3250 N N . LEU A 1 411 ? -3.158 7.148 30.172 1 88.69 411 LEU A N 1
ATOM 3251 C CA . LEU A 1 411 ? -2.793 7.855 31.391 1 88.69 411 LEU A CA 1
ATOM 3252 C C . LEU A 1 411 ? -3.881 7.707 32.469 1 88.69 411 LEU A C 1
ATOM 3254 O O . LEU A 1 411 ? -5.051 7.508 32.125 1 88.69 411 LEU A O 1
ATOM 3258 N N . ASP A 1 412 ? -3.492 7.84 33.594 1 83.25 412 ASP A N 1
ATOM 3259 C CA . ASP A 1 412 ? -4.426 7.918 34.719 1 83.25 412 ASP A CA 1
ATOM 3260 C C . ASP A 1 412 ? -5.133 9.273 34.75 1 83.25 412 ASP A C 1
ATOM 3262 O O . ASP A 1 412 ? -4.754 10.195 34.031 1 83.25 412 ASP A O 1
ATOM 3266 N N . GLU A 1 413 ? -6.203 9.391 35.594 1 79.69 413 GLU A N 1
ATOM 3267 C CA . GLU A 1 413 ? -6.984 10.617 35.719 1 79.69 413 GLU A CA 1
ATOM 3268 C C . GLU A 1 413 ? -6.102 11.805 36.094 1 79.69 413 GLU A C 1
ATOM 3270 O O . GLU A 1 413 ? -6.297 12.914 35.594 1 79.69 413 GLU A O 1
ATOM 3275 N N . ASN A 1 414 ? -5.117 11.539 36.969 1 87.94 414 ASN A N 1
ATOM 3276 C CA . ASN A 1 414 ? -4.168 12.578 37.344 1 87.94 414 ASN A CA 1
ATOM 3277 C C . ASN A 1 414 ? -2.783 12.32 36.75 1 87.94 414 ASN A C 1
ATOM 3279 O O . ASN A 1 414 ? -1.771 12.531 37.438 1 87.94 414 ASN A O 1
ATOM 3283 N N . GLY A 1 415 ? -2.836 11.922 35.562 1 92.62 415 GLY A N 1
ATOM 3284 C CA . GLY A 1 415 ? -1.593 11.539 34.906 1 92.62 415 GLY A CA 1
ATOM 3285 C C . GLY A 1 415 ? -0.717 12.727 34.531 1 92.62 415 GLY A C 1
ATOM 3286 O O . GLY A 1 415 ? -1.206 13.852 34.438 1 92.62 415 GLY A O 1
ATOM 3287 N N . ILE A 1 416 ? 0.577 12.5 34.531 1 95.62 416 ILE A N 1
ATOM 3288 C CA . ILE A 1 416 ? 1.584 13.469 34.094 1 95.62 416 ILE A CA 1
ATOM 3289 C C . ILE A 1 416 ? 2.246 13 32.812 1 95.62 416 ILE A C 1
ATOM 3291 O O . ILE A 1 416 ? 2.939 11.984 32.781 1 95.62 416 ILE A O 1
ATOM 3295 N N . LEU A 1 417 ? 2.043 13.734 31.766 1 97.19 417 LEU A N 1
ATOM 3296 C CA . LEU A 1 417 ? 2.584 13.367 30.469 1 97.19 417 LEU A CA 1
ATOM 3297 C C . LEU A 1 417 ? 3.818 14.203 30.141 1 97.19 417 LEU A C 1
ATOM 3299 O O . LEU A 1 417 ? 3.754 15.43 30.109 1 97.19 417 LEU A O 1
ATOM 3303 N N . ILE A 1 418 ? 4.926 13.555 30 1 97.69 418 ILE A N 1
ATOM 3304 C CA . ILE A 1 418 ? 6.125 14.188 29.453 1 97.69 418 ILE A CA 1
ATOM 3305 C C . ILE A 1 418 ? 6.195 13.977 27.953 1 97.69 418 ILE A C 1
ATOM 3307 O O . ILE A 1 418 ? 6.219 12.836 27.484 1 97.69 418 ILE A O 1
ATOM 3311 N N . SER A 1 419 ? 6.211 15.07 27.219 1 97.19 419 SER A N 1
ATOM 3312 C CA . SER A 1 419 ? 6.039 14.914 25.781 1 97.19 419 SER A CA 1
ATOM 3313 C C . SER A 1 419 ? 6.832 15.961 25 1 97.19 419 SER A C 1
ATOM 3315 O O . SER A 1 419 ? 7.145 17.031 25.547 1 97.19 419 SER A O 1
ATOM 3317 N N . GLY A 1 420 ? 7.191 15.578 23.844 1 96.31 420 GLY A N 1
ATOM 3318 C CA . GLY A 1 420 ? 7.625 16.578 22.875 1 96.31 420 GLY A CA 1
ATOM 3319 C C . GLY A 1 420 ? 6.473 17.281 22.188 1 96.31 420 GLY A C 1
ATOM 3320 O O . GLY A 1 420 ? 5.305 16.953 22.422 1 96.31 420 GLY A O 1
ATOM 3321 N N . TRP A 1 421 ? 6.812 18.281 21.359 1 95.88 421 TRP A N 1
ATOM 3322 C CA . TRP A 1 421 ? 5.805 19.094 20.703 1 95.88 421 TRP A CA 1
ATOM 3323 C C . TRP A 1 421 ? 5 18.266 19.703 1 95.88 421 TRP A C 1
ATOM 3325 O O . TRP A 1 421 ? 3.77 18.328 19.688 1 95.88 421 TRP A O 1
ATOM 3335 N N . GLU A 1 422 ? 5.656 17.5 18.938 1 92.5 422 GLU A N 1
ATOM 3336 C CA . GLU A 1 422 ? 5.004 16.734 17.875 1 92.5 422 GLU A CA 1
ATOM 3337 C C . GLU A 1 422 ? 4.039 15.703 18.469 1 92.5 422 GLU A C 1
ATOM 3339 O O . GLU A 1 422 ? 2.908 15.57 17.984 1 92.5 422 GLU A O 1
ATOM 3344 N N . PHE A 1 423 ? 4.477 14.969 19.406 1 95.19 423 PHE A N 1
ATOM 3345 C CA . PHE A 1 423 ? 3.625 13.961 20.031 1 95.19 423 PHE A CA 1
ATOM 3346 C C . PHE A 1 423 ? 2.373 14.602 20.609 1 95.19 423 PHE A C 1
ATOM 3348 O O . PHE A 1 423 ? 1.267 14.086 20.438 1 95.19 423 PHE A O 1
ATOM 3355 N N . TRP A 1 424 ? 2.582 15.625 21.328 1 96.88 424 TRP A N 1
ATOM 3356 C CA . TRP A 1 424 ? 1.446 16.312 21.938 1 96.88 424 TRP A CA 1
ATOM 3357 C C . TRP A 1 424 ? 0.448 16.766 20.891 1 96.88 424 TRP A C 1
ATOM 3359 O O . TRP A 1 424 ? -0.755 16.516 21.016 1 96.88 424 TRP A O 1
ATOM 3369 N N . ARG A 1 425 ? 0.937 17.359 19.875 1 93.31 425 ARG A N 1
ATOM 3370 C CA . ARG A 1 425 ? 0.073 17.844 18.797 1 93.31 425 ARG A CA 1
ATOM 3371 C C . ARG A 1 425 ? -0.721 16.703 18.172 1 93.31 425 ARG A C 1
ATOM 3373 O O . ARG A 1 425 ? -1.907 16.859 17.875 1 93.31 425 ARG A O 1
ATOM 3380 N N . GLU A 1 426 ? -0.097 15.664 18.031 1 91.81 426 GLU A N 1
ATOM 3381 C CA . GLU A 1 426 ? -0.709 14.516 17.359 1 91.81 426 GLU A CA 1
ATOM 3382 C C . GLU A 1 426 ? -1.775 13.875 18.25 1 91.81 426 GLU A C 1
ATOM 3384 O O . GLU A 1 426 ? -2.771 13.344 17.75 1 91.81 426 GLU A O 1
ATOM 3389 N N . HIS A 1 427 ? -1.623 13.984 19.578 1 94 427 HIS A N 1
ATOM 3390 C CA . HIS A 1 427 ? -2.455 13.148 20.438 1 94 427 HIS A CA 1
ATOM 3391 C C . HIS A 1 427 ? -3.332 14 21.359 1 94 427 HIS A C 1
ATOM 3393 O O . HIS A 1 427 ? -4.109 13.461 22.141 1 94 427 HIS A O 1
ATOM 3399 N N . GLN A 1 428 ? -3.289 15.203 21.25 1 93.94 428 GLN A N 1
ATOM 3400 C CA . GLN A 1 428 ? -4.012 16.078 22.188 1 93.94 428 GLN A CA 1
ATOM 3401 C C . GLN A 1 428 ? -5.52 15.836 22.094 1 93.94 428 GLN A C 1
ATOM 3403 O O . GLN A 1 428 ? -6.238 16 23.078 1 93.94 428 GLN A O 1
ATOM 3408 N N . LYS A 1 429 ? -5.988 15.336 20.984 1 89.94 429 LYS A N 1
ATOM 3409 C CA . LYS A 1 429 ? -7.426 15.164 20.797 1 89.94 429 LYS A CA 1
ATOM 3410 C C . LYS A 1 429 ? -7.922 13.906 21.5 1 89.94 429 LYS A C 1
ATOM 3412 O O . LYS A 1 429 ? -9.117 13.781 21.797 1 89.94 429 LYS A O 1
ATOM 3417 N N . VAL A 1 430 ? -7.062 13.023 21.766 1 90.69 430 VAL A N 1
ATOM 3418 C CA . VAL A 1 430 ? -7.488 11.773 22.391 1 90.69 430 VAL A CA 1
ATOM 3419 C C . VAL A 1 430 ? -7.164 11.797 23.875 1 90.69 430 VAL A C 1
ATOM 3421 O O . VAL A 1 430 ? -7.43 10.828 24.594 1 90.69 430 VAL A O 1
ATOM 3424 N N . LEU A 1 431 ? -6.598 12.883 24.344 1 93.19 431 LEU A N 1
ATOM 3425 C CA . LEU A 1 431 ? -6.285 13.07 25.766 1 93.19 431 LEU A CA 1
ATOM 3426 C C . LEU A 1 431 ? -7.203 14.102 26.391 1 93.19 431 LEU A C 1
ATOM 3428 O O . LEU A 1 431 ? -7.711 14.992 25.703 1 93.19 431 LEU A O 1
ATOM 3432 N N . PRO A 1 432 ? -7.465 13.969 27.688 1 92.44 432 PRO A N 1
ATOM 3433 C CA . PRO A 1 432 ? -8.266 15 28.344 1 92.44 432 PRO A CA 1
ATOM 3434 C C . PRO A 1 432 ? -7.594 16.375 28.312 1 92.44 432 PRO A C 1
ATOM 3436 O O . PRO A 1 432 ? -6.367 16.469 28.203 1 92.44 432 PRO A O 1
ATOM 3439 N N . ALA A 1 433 ? -8.398 17.406 28.375 1 93.31 433 ALA A N 1
ATOM 3440 C CA . ALA A 1 433 ? -7.84 18.75 28.453 1 93.31 433 ALA A CA 1
ATOM 3441 C C . ALA A 1 433 ? -6.98 18.906 29.703 1 93.31 433 ALA A C 1
ATOM 3443 O O . ALA A 1 433 ? -7.43 18.609 30.812 1 93.31 433 ALA A O 1
ATOM 3444 N N . PRO A 1 434 ? -5.824 19.359 29.547 1 95 434 PRO A N 1
ATOM 3445 C CA . PRO A 1 434 ? -4.941 19.484 30.719 1 95 434 PRO A CA 1
ATOM 3446 C C . PRO A 1 434 ? -5.312 20.656 31.625 1 95 434 PRO A C 1
ATOM 3448 O O . PRO A 1 434 ? -5.766 21.688 31.141 1 95 434 PRO A O 1
ATOM 3451 N N . GLN A 1 435 ? -5.062 20.422 32.875 1 93.19 435 GLN A N 1
ATOM 3452 C CA . GLN A 1 435 ? -5.227 21.5 33.844 1 93.19 435 GLN A CA 1
ATOM 3453 C C . GLN A 1 435 ? -3.965 22.344 33.938 1 93.19 435 GLN A C 1
ATOM 3455 O O . GLN A 1 435 ? -4.027 23.516 34.312 1 93.19 435 GLN A O 1
ATOM 3460 N N . LEU A 1 436 ? -2.9 21.672 33.625 1 94.88 436 LEU A N 1
ATOM 3461 C CA . LEU A 1 436 ? -1.603 22.328 33.656 1 94.88 436 LEU A CA 1
ATOM 3462 C C . LEU A 1 436 ? -0.733 21.891 32.469 1 94.88 436 LEU A C 1
ATOM 3464 O O . LEU A 1 436 ? -0.567 20.688 32.25 1 94.88 436 LEU A O 1
ATOM 3468 N N . ILE A 1 437 ? -0.263 22.859 31.75 1 97 437 ILE A N 1
ATOM 3469 C CA . ILE A 1 437 ? 0.739 22.594 30.719 1 97 437 ILE A CA 1
ATOM 3470 C C . ILE A 1 437 ? 2.01 23.375 31.016 1 97 437 ILE A C 1
ATOM 3472 O O . ILE A 1 437 ? 1.957 24.594 31.25 1 97 437 ILE A O 1
ATOM 3476 N N . ILE A 1 438 ? 3.084 22.672 31.125 1 97.62 438 ILE A N 1
ATOM 3477 C CA . ILE A 1 438 ? 4.379 23.297 31.391 1 97.62 438 ILE A CA 1
ATOM 3478 C C . ILE A 1 438 ? 5.234 23.25 30.125 1 97.62 438 ILE A C 1
ATOM 3480 O O . ILE A 1 438 ? 5.484 22.172 29.562 1 97.62 438 ILE A O 1
ATOM 3484 N N . ILE A 1 439 ? 5.676 24.375 29.688 1 98.06 439 ILE A N 1
ATOM 3485 C CA . ILE A 1 439 ? 6.473 24.484 28.469 1 98.06 439 ILE A CA 1
ATOM 3486 C C . ILE A 1 439 ? 7.914 24.844 28.828 1 98.06 439 ILE A C 1
ATOM 3488 O O . ILE A 1 439 ? 8.172 25.906 29.391 1 98.06 439 ILE A O 1
ATOM 3492 N N . ALA A 1 440 ? 8.797 24.031 28.484 1 97.31 440 ALA A N 1
ATOM 3493 C CA . ALA A 1 440 ? 10.195 24.219 28.844 1 97.31 440 ALA A CA 1
ATOM 3494 C C . ALA A 1 440 ? 10.805 25.375 28.062 1 97.31 440 ALA A C 1
ATOM 3496 O O . ALA A 1 440 ? 11.383 26.297 28.656 1 97.31 440 ALA A O 1
ATOM 3497 N N . THR A 1 441 ? 10.75 25.219 26.734 1 96.5 441 THR A N 1
ATOM 3498 C CA . THR A 1 441 ? 11.328 26.234 25.844 1 96.5 441 THR A CA 1
ATOM 3499 C C . THR A 1 441 ? 10.367 26.562 24.703 1 96.5 441 THR A C 1
ATOM 3501 O O . THR A 1 441 ? 9.516 25.75 24.344 1 96.5 441 THR A O 1
ATOM 3504 N N . LEU A 1 442 ? 10.539 27.812 24.234 1 96.62 442 LEU A N 1
ATOM 3505 C CA . LEU A 1 442 ? 9.758 28.203 23.062 1 96.62 442 LEU A CA 1
ATOM 3506 C C . LEU A 1 442 ? 10.039 27.25 21.906 1 96.62 442 LEU A C 1
ATOM 3508 O O . LEU A 1 442 ? 11.188 26.844 21.688 1 96.62 442 LEU A O 1
ATOM 3512 N N . PRO A 1 443 ? 9.023 26.844 21.234 1 96.19 443 PRO A N 1
ATOM 3513 C CA . PRO A 1 443 ? 9.203 25.891 20.125 1 96.19 443 PRO A CA 1
ATOM 3514 C C . PRO A 1 443 ? 9.766 26.547 18.875 1 96.19 443 PRO A C 1
ATOM 3516 O O . PRO A 1 443 ? 9.242 26.328 17.781 1 96.19 443 PRO A O 1
ATOM 3519 N N . LEU A 1 444 ? 10.805 27.344 18.984 1 95.94 444 LEU A N 1
ATOM 3520 C CA . LEU A 1 444 ? 11.531 27.844 17.828 1 95.94 444 LEU A CA 1
ATOM 3521 C C . LEU A 1 444 ? 12.297 26.719 17.141 1 95.94 444 LEU A C 1
ATOM 3523 O O . LEU A 1 444 ? 13.016 25.953 17.781 1 95.94 444 LEU A O 1
ATOM 3527 N N . PRO A 1 445 ? 12.062 26.625 15.82 1 94.75 445 PRO A N 1
ATOM 3528 C CA . PRO A 1 445 ? 12.867 25.609 15.148 1 94.75 445 PRO A CA 1
ATOM 3529 C C . PRO A 1 445 ? 14.359 25.75 15.438 1 94.75 445 PRO A C 1
ATOM 3531 O O . PRO A 1 445 ? 14.883 26.859 15.477 1 94.75 445 PRO A O 1
ATOM 3534 N N . SER A 1 446 ? 14.992 24.672 15.648 1 90.94 446 SER A N 1
ATOM 3535 C CA . SER A 1 446 ? 16.391 24.688 16.078 1 90.94 446 SER A CA 1
ATOM 3536 C C . SER A 1 446 ? 17.328 24.844 14.875 1 90.94 446 SER A C 1
ATOM 3538 O O . SER A 1 446 ? 17.188 24.141 13.875 1 90.94 446 SER A O 1
ATOM 3540 N N . LEU A 1 447 ? 18.266 25.703 15 1 90.94 447 LEU A N 1
ATOM 3541 C CA . LEU A 1 447 ? 19.266 25.891 13.953 1 90.94 447 LEU A CA 1
ATOM 3542 C C . LEU A 1 447 ? 20.219 24.703 13.906 1 90.94 447 LEU A C 1
ATOM 3544 O O . LEU A 1 447 ? 20.969 24.547 12.938 1 90.94 447 LEU A O 1
ATOM 3548 N N . GLU A 1 448 ? 20.125 23.906 14.906 1 85.38 448 GLU A N 1
ATOM 3549 C CA . GLU A 1 448 ? 20.938 22.703 14.922 1 85.38 448 GLU A CA 1
ATOM 3550 C C . GLU A 1 448 ? 20.375 21.641 13.977 1 85.38 448 GLU A C 1
ATOM 3552 O O . GLU A 1 448 ? 21.094 20.703 13.578 1 85.38 448 GLU A O 1
ATOM 3557 N N . HIS A 1 449 ? 19.125 21.797 13.742 1 89.31 449 HIS A N 1
ATOM 3558 C CA . HIS A 1 449 ? 18.531 20.906 12.75 1 89.31 449 HIS A CA 1
ATOM 3559 C C . HIS A 1 449 ? 18.953 21.297 11.336 1 89.31 449 HIS A C 1
ATOM 3561 O O . HIS A 1 449 ? 18.688 22.406 10.891 1 89.31 449 HIS A O 1
ATOM 3567 N N . PRO A 1 450 ? 19.562 20.406 10.719 1 88 450 PRO A N 1
ATOM 3568 C CA . PRO A 1 450 ? 20.141 20.734 9.414 1 88 450 PRO A CA 1
ATOM 3569 C C . PRO A 1 450 ? 19.109 21.297 8.438 1 88 450 PRO A C 1
ATOM 3571 O O . PRO A 1 450 ? 19.422 22.203 7.668 1 88 450 PRO A O 1
ATOM 3574 N N . LEU A 1 451 ? 17.922 20.859 8.453 1 91.31 451 LEU A N 1
ATOM 3575 C CA . LEU A 1 451 ? 16.906 21.359 7.531 1 91.31 451 LEU A CA 1
ATOM 3576 C C . LEU A 1 451 ? 16.531 22.797 7.859 1 91.31 451 LEU A C 1
ATOM 3578 O O . LEU A 1 451 ? 16.297 23.609 6.953 1 91.31 451 LEU A O 1
ATOM 3582 N N . VAL A 1 452 ? 16.469 23.094 9.094 1 94.19 452 VAL A N 1
ATOM 3583 C CA . VAL A 1 452 ? 16.188 24.453 9.531 1 94.19 452 VAL A CA 1
ATOM 3584 C C . VAL A 1 452 ? 17.359 25.359 9.156 1 94.19 452 VAL A C 1
ATOM 3586 O O . VAL A 1 452 ? 17.156 26.453 8.602 1 94.19 452 VAL A O 1
ATOM 3589 N N . ALA A 1 453 ? 18.531 24.812 9.383 1 92.56 453 ALA A N 1
ATOM 3590 C CA . ALA A 1 453 ? 19.734 25.578 9.047 1 92.56 453 ALA A CA 1
ATOM 3591 C C . ALA A 1 453 ? 19.812 25.859 7.551 1 92.56 453 ALA A C 1
ATOM 3593 O O . ALA A 1 453 ? 20.172 26.969 7.141 1 92.56 453 ALA A O 1
ATOM 3594 N N . GLY A 1 454 ? 19.5 24.828 6.805 1 90.12 454 GLY A N 1
ATOM 3595 C CA . GLY A 1 454 ? 19.484 25 5.359 1 90.12 454 GLY A CA 1
ATOM 3596 C C . GLY A 1 454 ? 18.5 26.047 4.891 1 90.12 454 GLY A C 1
ATOM 3597 O O . GLY A 1 454 ? 18.812 26.875 4.031 1 90.12 454 GLY A O 1
ATOM 3598 N N . ARG A 1 455 ? 17.344 26.094 5.477 1 92.12 455 ARG A N 1
ATOM 3599 C CA . ARG A 1 455 ? 16.312 27.062 5.117 1 92.12 455 ARG A CA 1
ATOM 3600 C C . ARG A 1 455 ? 16.734 28.469 5.539 1 92.12 455 ARG A C 1
ATOM 3602 O O . ARG A 1 455 ? 16.547 29.438 4.785 1 92.12 455 ARG A O 1
ATOM 3609 N N . VAL A 1 456 ? 17.297 28.562 6.684 1 95.25 456 VAL A N 1
ATOM 3610 C CA . VAL A 1 456 ? 17.75 29.859 7.199 1 95.25 456 VAL A CA 1
ATOM 3611 C C . VAL A 1 456 ? 18.859 30.406 6.301 1 95.25 456 VAL A C 1
ATOM 3613 O O . VAL A 1 456 ? 18.891 31.594 5.992 1 95.25 456 VAL A O 1
ATOM 3616 N N . ALA A 1 457 ? 19.75 29.484 5.914 1 91.56 457 ALA A N 1
ATOM 3617 C CA . ALA A 1 457 ? 20.812 29.906 5.012 1 91.56 457 ALA A CA 1
ATOM 3618 C C . ALA A 1 457 ? 20.25 30.484 3.715 1 91.56 457 ALA A C 1
ATOM 3620 O O . ALA A 1 457 ? 20.797 31.453 3.178 1 91.56 457 ALA A O 1
ATOM 3621 N N . HIS A 1 458 ? 19.25 29.906 3.275 1 88.5 458 HIS A N 1
ATOM 3622 C CA . HIS A 1 458 ? 18.609 30.391 2.062 1 88.5 458 HIS A CA 1
ATOM 3623 C C . HIS A 1 458 ? 18.031 31.781 2.27 1 88.5 458 HIS A C 1
ATOM 3625 O O . HIS A 1 458 ? 18.219 32.656 1.426 1 88.5 458 HIS A O 1
ATOM 3631 N N . TYR A 1 459 ? 17.328 32 3.35 1 92.62 459 TYR A N 1
ATOM 3632 C CA . TYR A 1 459 ? 16.797 33.312 3.676 1 92.62 459 TYR A CA 1
ATOM 3633 C C . TYR A 1 459 ? 17.906 34.375 3.766 1 92.62 459 TYR A C 1
ATOM 3635 O O . TYR A 1 459 ? 17.766 35.469 3.273 1 92.62 459 TYR A O 1
ATOM 3643 N N . LYS A 1 460 ? 19 33.938 4.316 1 93.62 460 LYS A N 1
ATOM 3644 C CA . LYS A 1 460 ? 20.141 34.844 4.469 1 93.62 460 LYS A CA 1
ATOM 3645 C C . LYS A 1 460 ? 20.703 35.25 3.109 1 93.62 460 LYS A C 1
ATOM 3647 O O . LYS A 1 460 ? 20.984 36.438 2.877 1 93.62 460 LYS A O 1
ATOM 3652 N N . ARG A 1 461 ? 20.797 34.312 2.285 1 89.56 461 ARG A N 1
ATOM 3653 C CA . ARG A 1 461 ? 21.312 34.562 0.945 1 89.56 461 ARG A CA 1
ATOM 3654 C C . ARG A 1 461 ? 20.391 35.5 0.178 1 89.56 461 ARG A C 1
ATOM 3656 O O . ARG A 1 461 ? 20.859 36.312 -0.641 1 89.56 461 ARG A O 1
ATOM 3663 N N . SER A 1 462 ? 19.188 35.406 0.463 1 88.75 462 SER A N 1
ATOM 3664 C CA . SER A 1 462 ? 18.203 36.25 -0.215 1 88.75 462 SER A CA 1
ATOM 3665 C C . SER A 1 462 ? 17.969 37.531 0.544 1 88.75 462 SER A C 1
ATOM 3667 O O . SER A 1 462 ? 17.016 38.281 0.254 1 88.75 462 SER A O 1
ATOM 3669 N N . HIS A 1 463 ? 18.703 37.781 1.578 1 94.31 463 HIS A N 1
ATOM 3670 C CA . HIS A 1 463 ? 18.641 39 2.4 1 94.31 463 HIS A CA 1
ATOM 3671 C C . HIS A 1 463 ? 17.25 39.188 3.002 1 94.31 463 HIS A C 1
ATOM 3673 O O . HIS A 1 463 ? 16.719 40.281 3.006 1 94.31 463 HIS A O 1
ATOM 3679 N N . GLN A 1 464 ? 16.688 38.094 3.383 1 93.12 464 GLN A N 1
ATOM 3680 C CA . GLN A 1 464 ? 15.391 38.094 4.039 1 93.12 464 GLN A CA 1
ATOM 3681 C C . GLN A 1 464 ? 15.516 37.781 5.52 1 93.12 464 GLN A C 1
ATOM 3683 O O . GLN A 1 464 ? 16.453 37.094 5.93 1 93.12 464 GLN A O 1
ATOM 3688 N N . ASP A 1 465 ? 14.648 38.281 6.293 1 95.62 465 ASP A N 1
ATOM 3689 C CA . ASP A 1 465 ? 14.664 38.062 7.734 1 95.62 465 ASP A CA 1
ATOM 3690 C C . ASP A 1 465 ? 14.125 36.688 8.078 1 95.62 465 ASP A C 1
ATOM 3692 O O . ASP A 1 465 ? 12.914 36.5 8.234 1 95.62 465 ASP A O 1
ATOM 3696 N N . TRP A 1 466 ? 15.047 35.781 8.258 1 94.94 466 TRP A N 1
ATOM 3697 C CA . TRP A 1 466 ? 14.711 34.375 8.469 1 94.94 466 TRP A CA 1
ATOM 3698 C C . TRP A 1 466 ? 13.977 34.188 9.789 1 94.94 466 TRP A C 1
ATOM 3700 O O . TRP A 1 466 ? 13.156 33.281 9.938 1 94.94 466 TRP A O 1
ATOM 3710 N N . PHE A 1 467 ? 14.25 34.938 10.797 1 96.25 467 PHE A N 1
ATOM 3711 C CA . PHE A 1 467 ? 13.609 34.812 12.102 1 96.25 467 PHE A CA 1
ATOM 3712 C C . PHE A 1 467 ? 12.164 35.281 12.047 1 96.25 467 PHE A C 1
ATOM 3714 O O . PHE A 1 467 ? 11.258 34.562 12.484 1 96.25 467 PHE A O 1
ATOM 3721 N N . ARG A 1 468 ? 11.883 36.375 11.445 1 94.31 468 ARG A N 1
ATOM 3722 C CA . ARG A 1 468 ? 10.547 36.969 11.359 1 94.31 468 ARG A CA 1
ATOM 3723 C C . ARG A 1 468 ? 9.672 36.188 10.383 1 94.31 468 ARG A C 1
ATOM 3725 O O . ARG A 1 468 ? 8.469 36.031 10.602 1 94.31 468 ARG A O 1
ATOM 3732 N N . LEU A 1 469 ? 10.297 35.656 9.367 1 93.56 469 LEU A N 1
ATOM 3733 C CA . LEU A 1 469 ? 9.531 35.062 8.266 1 93.56 469 LEU A CA 1
ATOM 3734 C C . LEU A 1 469 ? 9.359 33.562 8.453 1 93.56 469 LEU A C 1
ATOM 3736 O O . LEU A 1 469 ? 8.461 32.969 7.871 1 93.56 469 LEU A O 1
ATOM 3740 N N . TYR A 1 470 ? 10.188 33.031 9.266 1 94.06 470 TYR A N 1
ATOM 3741 C CA . TYR A 1 470 ? 10.172 31.562 9.328 1 94.06 470 TYR A CA 1
ATOM 3742 C C . TYR A 1 470 ? 10.125 31.078 10.773 1 94.06 470 TYR A C 1
ATOM 3744 O O . TYR A 1 470 ? 9.117 30.531 11.219 1 94.06 470 TYR A O 1
ATOM 3752 N N . LEU A 1 471 ? 11.07 31.312 11.625 1 96.31 471 LEU A N 1
ATOM 3753 C CA . LEU A 1 471 ? 11.188 30.719 12.953 1 96.31 471 LEU A CA 1
ATOM 3754 C C . LEU A 1 471 ? 10.055 31.188 13.859 1 96.31 471 LEU A C 1
ATOM 3756 O O . LEU A 1 471 ? 9.391 30.375 14.5 1 96.31 471 LEU A O 1
ATOM 3760 N N . LEU A 1 472 ? 9.883 32.469 13.906 1 95.75 472 LEU A N 1
ATOM 3761 C CA . LEU A 1 472 ? 8.906 33.031 14.836 1 95.75 472 LEU A CA 1
ATOM 3762 C C . LEU A 1 472 ? 7.492 32.594 14.469 1 95.75 472 LEU A C 1
ATOM 3764 O O . LEU A 1 472 ? 6.758 32.094 15.305 1 95.75 472 LEU A O 1
ATOM 3768 N N . PRO A 1 473 ? 7.113 32.75 13.188 1 93.75 473 PRO A N 1
ATOM 3769 C CA . PRO A 1 473 ? 5.77 32.312 12.828 1 93.75 473 PRO A CA 1
ATOM 3770 C C . PRO A 1 473 ? 5.551 30.828 13.117 1 93.75 473 PRO A C 1
ATOM 3772 O O . PRO A 1 473 ? 4.465 30.438 13.555 1 93.75 473 PRO A O 1
ATOM 3775 N N . SER A 1 474 ? 6.535 30.031 12.859 1 94.38 474 SER A N 1
ATOM 3776 C CA . SER A 1 474 ? 6.434 28.594 13.156 1 94.38 474 SER A CA 1
ATOM 3777 C C . SER A 1 474 ? 6.207 28.359 14.641 1 94.38 474 SER A C 1
ATOM 3779 O O . SER A 1 474 ? 5.371 27.531 15.023 1 94.38 474 SER A O 1
ATOM 3781 N N . ALA A 1 475 ? 6.914 29.062 15.422 1 96.06 475 ALA A N 1
ATOM 3782 C CA . ALA A 1 475 ? 6.809 28.938 16.875 1 96.06 475 ALA A CA 1
ATOM 3783 C C . ALA A 1 475 ? 5.434 29.375 17.359 1 96.06 475 ALA A C 1
ATOM 3785 O O . ALA A 1 475 ? 4.828 28.719 18.219 1 96.06 475 ALA A O 1
ATOM 3786 N N . LEU A 1 476 ? 4.992 30.5 16.875 1 95.19 476 LEU A N 1
ATOM 3787 C CA . LEU A 1 476 ? 3.699 31.031 17.297 1 95.19 476 LEU A CA 1
ATOM 3788 C C . LEU A 1 476 ? 2.576 30.062 16.953 1 95.19 476 LEU A C 1
ATOM 3790 O O . LEU A 1 476 ? 1.679 29.828 17.766 1 95.19 476 LEU A O 1
ATOM 3794 N N . ASN A 1 477 ? 2.629 29.516 15.789 1 93.31 477 ASN A N 1
ATOM 3795 C CA . ASN A 1 477 ? 1.634 28.547 15.359 1 93.31 477 ASN A CA 1
ATOM 3796 C C . ASN A 1 477 ? 1.628 27.312 16.266 1 93.31 477 ASN A C 1
ATOM 3798 O O . ASN A 1 477 ? 0.573 26.906 16.75 1 93.31 477 ASN A O 1
ATOM 3802 N N . GLU A 1 478 ? 2.814 26.844 16.531 1 94.94 478 GLU A N 1
ATOM 3803 C CA . GLU A 1 478 ? 2.949 25.656 17.375 1 94.94 478 GLU A CA 1
ATOM 3804 C C . GLU A 1 478 ? 2.451 25.922 18.797 1 94.94 478 GLU A C 1
ATOM 3806 O O . GLU A 1 478 ? 1.754 25.094 19.375 1 94.94 478 GLU A O 1
ATOM 3811 N N . LEU A 1 479 ? 2.795 27.047 19.312 1 95.88 479 LEU A N 1
ATOM 3812 C CA . LEU A 1 479 ? 2.414 27.406 20.672 1 95.88 479 LEU A CA 1
ATOM 3813 C C . LEU A 1 479 ? 0.897 27.5 20.797 1 95.88 479 LEU A C 1
ATOM 3815 O O . LEU A 1 479 ? 0.314 26.953 21.734 1 95.88 479 LEU A O 1
ATOM 3819 N N . GLN A 1 480 ? 0.291 28.188 19.906 1 94.31 480 GLN A N 1
ATOM 3820 C CA . GLN A 1 480 ? -1.153 28.391 19.969 1 94.31 480 GLN A CA 1
ATOM 3821 C C . GLN A 1 480 ? -1.896 27.062 19.875 1 94.31 480 GLN A C 1
ATOM 3823 O O . GLN A 1 480 ? -2.859 26.828 20.594 1 94.31 480 GLN A O 1
ATOM 3828 N N . ARG A 1 481 ? -1.457 26.25 19 1 93.81 481 ARG A N 1
ATOM 3829 C CA . ARG A 1 481 ? -2.102 24.953 18.812 1 93.81 481 ARG A CA 1
ATOM 3830 C C . ARG A 1 481 ? -1.889 24.062 20.031 1 93.81 481 ARG A C 1
ATOM 3832 O O . ARG A 1 481 ? -2.783 23.297 20.422 1 93.81 481 ARG A O 1
ATOM 3839 N N . ALA A 1 482 ? -0.747 24.172 20.641 1 96.06 482 ALA A N 1
ATOM 3840 C CA . ALA A 1 482 ? -0.408 23.312 21.781 1 96.06 482 ALA A CA 1
ATOM 3841 C C . ALA A 1 482 ? -1.259 23.672 22.984 1 96.06 482 ALA A C 1
ATOM 3843 O O . ALA A 1 482 ? -1.61 22.781 23.781 1 96.06 482 ALA A O 1
ATOM 3844 N N . ILE A 1 483 ? -1.661 24.891 23.172 1 95.62 483 ILE A N 1
ATOM 3845 C CA . ILE A 1 483 ? -2.328 25.281 24.406 1 95.62 483 ILE A CA 1
ATOM 3846 C C . ILE A 1 483 ? -3.84 25.297 24.203 1 95.62 483 ILE A C 1
ATOM 3848 O O . ILE A 1 483 ? -4.598 25.594 25.125 1 95.62 483 ILE A O 1
ATOM 3852 N N . ALA A 1 484 ? -4.293 25.016 22.984 1 93.75 484 ALA A N 1
ATOM 3853 C CA . ALA A 1 484 ? -5.711 25.078 22.656 1 93.75 484 ALA A CA 1
ATOM 3854 C C . ALA A 1 484 ? -6.539 24.234 23.625 1 93.75 484 ALA A C 1
ATOM 3856 O O . ALA A 1 484 ? -7.559 24.688 24.141 1 93.75 484 ALA A O 1
ATOM 3857 N N . PRO A 1 485 ? -6.117 23.047 23.984 1 94.31 485 PRO A N 1
ATOM 3858 C CA . PRO A 1 485 ? -6.93 22.219 24.891 1 94.31 485 PRO A CA 1
ATOM 3859 C C . PRO A 1 485 ? -7.051 22.828 26.281 1 94.31 485 PRO A C 1
ATOM 3861 O O . PRO A 1 485 ? -8.07 22.641 26.953 1 94.31 485 PRO A O 1
ATOM 3864 N N . VAL A 1 486 ? -6.02 23.484 26.734 1 94.31 486 VAL A N 1
ATOM 3865 C CA . VAL A 1 486 ? -5.988 24.047 28.078 1 94.31 486 VAL A CA 1
ATOM 3866 C C . VAL A 1 486 ? -7.07 25.109 28.234 1 94.31 486 VAL A C 1
ATOM 3868 O O . VAL A 1 486 ? -7.609 25.312 29.328 1 94.31 486 VAL A O 1
ATOM 3871 N N . ARG A 1 487 ? -7.371 25.734 27.156 1 91.56 487 ARG A N 1
ATOM 3872 C CA . ARG A 1 487 ? -8.391 26.781 27.172 1 91.56 487 ARG A CA 1
ATOM 3873 C C . ARG A 1 487 ? -9.758 26.203 27.531 1 91.56 487 ARG A C 1
ATOM 3875 O O . ARG A 1 487 ? -10.578 26.891 28.156 1 91.56 487 ARG A O 1
ATOM 3882 N N . GLU A 1 488 ? -9.961 25 27.219 1 86.06 488 GLU A N 1
ATOM 3883 C CA . GLU A 1 488 ? -11.227 24.328 27.516 1 86.06 488 GLU A CA 1
ATOM 3884 C C . GLU A 1 488 ? -11.383 24.109 29.016 1 86.06 488 GLU A C 1
ATOM 3886 O O . GLU A 1 488 ? -12.5 24.156 29.531 1 86.06 488 GLU A O 1
ATOM 3891 N N . SER A 1 489 ? -10.266 23.875 29.641 1 86 489 SER A N 1
ATOM 3892 C CA . SER A 1 489 ? -10.305 23.609 31.078 1 86 489 SER A CA 1
ATOM 3893 C C . SER A 1 489 ? -10.008 24.875 31.875 1 86 489 SER A C 1
ATOM 3895 O O . SER A 1 489 ? -9.977 24.859 33.094 1 86 489 SER A O 1
ATOM 3897 N N . GLN A 1 490 ? -9.828 25.922 31.125 1 87.12 490 GLN A N 1
ATOM 3898 C CA . GLN A 1 490 ? -9.383 27.141 31.781 1 87.12 490 GLN A CA 1
ATOM 3899 C C . GLN A 1 490 ? -8.188 26.875 32.688 1 87.12 490 GLN A C 1
ATOM 3901 O O . GLN A 1 490 ? -8.172 27.328 33.844 1 87.12 490 GLN A O 1
ATOM 3906 N N . GLY A 1 491 ? -7.332 26.156 32.156 1 91.19 491 GLY A N 1
ATOM 3907 C CA . GLY A 1 491 ? -6.191 25.688 32.938 1 91.19 491 GLY A CA 1
ATOM 3908 C C . GLY A 1 491 ? -5.031 26.672 32.938 1 91.19 491 GLY A C 1
ATOM 3909 O O . GLY A 1 491 ? -5.199 27.828 32.562 1 91.19 491 GLY A O 1
ATOM 3910 N N . ILE A 1 492 ? -3.895 26.141 33.469 1 93.81 492 ILE A N 1
ATOM 3911 C CA . ILE A 1 492 ? -2.709 26.969 33.656 1 93.81 492 ILE A CA 1
ATOM 3912 C C . ILE A 1 492 ? -1.652 26.594 32.594 1 93.81 492 ILE A C 1
ATOM 3914 O O . ILE A 1 492 ? -1.423 25.406 32.344 1 93.81 492 ILE A O 1
ATOM 3918 N N . VAL A 1 493 ? -1.094 27.641 32.031 1 96.38 493 VAL A N 1
ATOM 3919 C CA . VAL A 1 493 ? 0.069 27.469 31.156 1 96.38 493 VAL A CA 1
ATOM 3920 C C . VAL A 1 493 ? 1.301 28.078 31.828 1 96.38 493 VAL A C 1
ATOM 3922 O O . VAL A 1 493 ? 1.354 29.281 32.062 1 96.38 493 VAL A O 1
ATOM 3925 N N . ALA A 1 494 ? 2.195 27.219 32.156 1 96.62 494 ALA A N 1
ATOM 3926 C CA . ALA A 1 494 ? 3.471 27.688 32.719 1 96.62 494 ALA A CA 1
ATOM 3927 C C . ALA A 1 494 ? 4.539 27.734 31.609 1 96.62 494 ALA A C 1
ATOM 3929 O O . ALA A 1 494 ? 5.004 26.703 31.141 1 96.62 494 ALA A O 1
ATOM 3930 N N . LEU A 1 495 ? 4.895 28.906 31.219 1 96.81 495 LEU A N 1
ATOM 3931 C CA . LEU A 1 495 ? 5.926 29.109 30.219 1 96.81 495 LEU A CA 1
ATOM 3932 C C . LEU A 1 495 ? 7.273 29.406 30.859 1 96.81 495 LEU A C 1
ATOM 3934 O O . LEU A 1 495 ? 7.508 30.516 31.344 1 96.81 495 LEU A O 1
ATOM 3938 N N . LEU A 1 496 ? 8.172 28.406 30.812 1 96.88 496 LEU A N 1
ATOM 3939 C CA . LEU A 1 496 ? 9.414 28.484 31.562 1 96.88 496 LEU A CA 1
ATOM 3940 C C . LEU A 1 496 ? 10.578 28.875 30.672 1 96.88 496 LEU A C 1
ATOM 3942 O O . LEU A 1 496 ? 11.664 28.281 30.75 1 96.88 496 LEU A O 1
ATOM 3946 N N . ASP A 1 497 ? 10.367 29.734 29.719 1 96.06 497 ASP A N 1
ATOM 3947 C CA . ASP A 1 497 ? 11.375 30.297 28.828 1 96.06 497 ASP A CA 1
ATOM 3948 C C . ASP A 1 497 ? 11.469 31.812 29 1 96.06 497 ASP A C 1
ATOM 3950 O O . ASP A 1 497 ? 10.602 32.562 28.531 1 96.06 497 ASP A O 1
ATOM 3954 N N . SER A 1 498 ? 12.516 32.25 29.547 1 93.88 498 SER A N 1
ATOM 3955 C CA . SER A 1 498 ? 12.664 33.656 29.938 1 93.88 498 SER A CA 1
ATOM 3956 C C . SER A 1 498 ? 12.812 34.562 28.703 1 93.88 498 SER A C 1
ATOM 3958 O O . SER A 1 498 ? 12.711 35.781 28.812 1 93.88 498 SER A O 1
ATOM 3960 N N . ARG A 1 499 ? 13 34.031 27.562 1 94.44 499 ARG A N 1
ATOM 3961 C CA . ARG A 1 499 ? 13.125 34.812 26.344 1 94.44 499 ARG A CA 1
ATOM 3962 C C . ARG A 1 499 ? 11.828 35.562 26.047 1 94.44 499 ARG A C 1
ATOM 3964 O O . ARG A 1 499 ? 11.828 36.594 25.359 1 94.44 499 ARG A O 1
ATOM 3971 N N . VAL A 1 500 ? 10.727 35.094 26.594 1 94.69 500 VAL A N 1
ATOM 3972 C CA . VAL A 1 500 ? 9.43 35.719 26.375 1 94.69 500 VAL A CA 1
ATOM 3973 C C . VAL A 1 500 ? 9.422 37.094 27.016 1 94.69 500 VAL A C 1
ATOM 3975 O O . VAL A 1 500 ? 8.75 38 26.516 1 94.69 500 VAL A O 1
ATOM 3978 N N . ILE A 1 501 ? 10.188 37.281 28.047 1 91.88 501 ILE A N 1
ATOM 3979 C CA . ILE A 1 501 ? 10.195 38.531 28.75 1 91.88 501 ILE A CA 1
ATOM 3980 C C . ILE A 1 501 ? 11.43 39.344 28.344 1 91.88 501 ILE A C 1
ATOM 3982 O O . ILE A 1 501 ? 11.398 40.594 28.344 1 91.88 501 ILE A O 1
ATOM 3986 N N . ASN A 1 502 ? 12.461 38.719 27.953 1 91.56 502 ASN A N 1
ATOM 3987 C CA . ASN A 1 502 ? 13.75 39.344 27.766 1 91.56 502 ASN A CA 1
ATOM 3988 C C . ASN A 1 502 ? 13.984 39.75 26.312 1 91.56 502 ASN A C 1
ATOM 3990 O O . ASN A 1 502 ? 14.852 40.594 26.031 1 91.56 502 ASN A O 1
ATOM 3994 N N . ARG A 1 503 ? 13.273 39.156 25.422 1 93.56 503 ARG A N 1
ATOM 3995 C CA . ARG A 1 503 ? 13.508 39.438 24.016 1 93.56 503 ARG A CA 1
ATOM 3996 C C . ARG A 1 503 ? 12.398 40.312 23.438 1 93.56 503 ARG A C 1
ATOM 3998 O O . ARG A 1 503 ? 11.297 40.344 23.984 1 93.56 503 ARG A O 1
ATOM 4005 N N . SER A 1 504 ? 12.695 40.906 22.312 1 94.62 504 SER A N 1
ATOM 4006 C CA . SER A 1 504 ? 11.773 41.844 21.688 1 94.62 504 SER A CA 1
ATOM 4007 C C . SER A 1 504 ? 10.539 41.125 21.141 1 94.62 504 SER A C 1
ATOM 4009 O O . SER A 1 504 ? 9.438 41.656 21.156 1 94.62 504 SER A O 1
ATOM 4011 N N . TYR A 1 505 ? 10.742 39.938 20.703 1 95.25 505 TYR A N 1
ATOM 4012 C CA . TYR A 1 505 ? 9.617 39.219 20.109 1 95.25 505 TYR A CA 1
ATOM 4013 C C . TYR A 1 505 ? 8.695 38.656 21.188 1 95.25 505 TYR A C 1
ATOM 4015 O O . TYR A 1 505 ? 7.684 38.031 20.875 1 95.25 505 TYR A O 1
ATOM 4023 N N . GLY A 1 506 ? 8.969 38.812 22.484 1 95.5 506 GLY A N 1
ATOM 4024 C CA . GLY A 1 506 ? 8.141 38.375 23.594 1 95.5 506 GLY A CA 1
ATOM 4025 C C . GLY A 1 506 ? 6.723 38.938 23.531 1 95.5 506 GLY A C 1
ATOM 4026 O O . GLY A 1 506 ? 5.77 38.219 23.844 1 95.5 506 GLY A O 1
ATOM 4027 N N . ALA A 1 507 ? 6.672 40.125 23.109 1 94.81 507 ALA A N 1
ATOM 4028 C CA . ALA A 1 507 ? 5.352 40.719 23 1 94.81 507 ALA A CA 1
ATOM 4029 C C . ALA A 1 507 ? 4.477 39.969 22 1 94.81 507 ALA A C 1
ATOM 4031 O O . ALA A 1 507 ? 3.275 39.812 22.219 1 94.81 507 ALA A O 1
ATOM 4032 N N . GLN A 1 508 ? 5.051 39.562 20.938 1 94.31 508 GLN A N 1
ATOM 4033 C CA . GLN A 1 508 ? 4.32 38.812 19.922 1 94.31 508 GLN A CA 1
ATOM 4034 C C . GLN A 1 508 ? 3.877 37.469 20.484 1 94.31 508 GLN A C 1
ATOM 4036 O O . GLN A 1 508 ? 2.781 37 20.172 1 94.31 508 GLN A O 1
ATOM 4041 N N . ILE A 1 509 ? 4.719 36.875 21.281 1 95.75 509 ILE A N 1
ATOM 4042 C CA . ILE A 1 509 ? 4.391 35.625 21.906 1 95.75 509 ILE A CA 1
ATOM 4043 C C . ILE A 1 509 ? 3.195 35.781 22.844 1 95.75 509 ILE A C 1
ATOM 4045 O O . ILE A 1 509 ? 2.242 35 22.797 1 95.75 509 ILE A O 1
ATOM 4049 N N . LEU A 1 510 ? 3.229 36.812 23.625 1 94.44 510 LEU A N 1
ATOM 4050 C CA . LEU A 1 510 ? 2.152 37.062 24.578 1 94.44 510 LEU A CA 1
ATOM 4051 C C . LEU A 1 510 ? 0.85 37.375 23.844 1 94.44 510 LEU A C 1
ATOM 4053 O O . LEU A 1 510 ? -0.225 36.969 24.281 1 94.44 510 LEU A O 1
ATOM 4057 N N . THR A 1 511 ? 0.982 38.062 22.766 1 91.19 511 THR A N 1
ATOM 4058 C CA . THR A 1 511 ? -0.191 38.344 21.953 1 91.19 511 THR A CA 1
ATOM 4059 C C . THR A 1 511 ? -0.79 37.062 21.391 1 91.19 511 THR A C 1
ATOM 4061 O O . THR A 1 511 ? -2.01 36.875 21.391 1 91.19 511 THR A O 1
ATOM 4064 N N . ALA A 1 512 ? 0.037 36.156 20.938 1 90.56 512 ALA A N 1
ATOM 4065 C CA . ALA A 1 512 ? -0.41 34.875 20.375 1 90.56 512 ALA A CA 1
ATOM 4066 C C . ALA A 1 512 ? -1.091 34.031 21.438 1 90.56 512 ALA A C 1
ATOM 4068 O O . ALA A 1 512 ? -1.999 33.25 21.125 1 90.56 512 ALA A O 1
ATOM 4069 N N . LEU A 1 513 ? -0.678 34.219 22.703 1 92.5 513 LEU A N 1
ATOM 4070 C CA . LEU A 1 513 ? -1.216 33.438 23.797 1 92.5 513 LEU A CA 1
ATOM 4071 C C . LEU A 1 513 ? -2.49 34.062 24.359 1 92.5 513 LEU A C 1
ATOM 4073 O O . LEU A 1 513 ? -3.201 33.406 25.141 1 92.5 513 LEU A O 1
ATOM 4077 N N . SER A 1 514 ? -2.809 35.125 23.906 1 90.19 514 SER A N 1
ATOM 4078 C CA . SER A 1 514 ? -3.998 35.812 24.406 1 90.19 514 SER A CA 1
ATOM 4079 C C . SER A 1 514 ? -5.273 35.188 23.859 1 90.19 514 SER A C 1
ATOM 4081 O O . SER A 1 514 ? -5.27 34.625 22.75 1 90.19 514 SER A O 1
ATOM 4083 N N . PRO A 1 515 ? -6.387 35.281 24.609 1 90.94 515 PRO A N 1
ATOM 4084 C CA . PRO A 1 515 ? -6.547 35.969 25.891 1 90.94 515 PRO A CA 1
ATOM 4085 C C . PRO A 1 515 ? -5.91 35.219 27.047 1 90.94 515 PRO A C 1
ATOM 4087 O O . PRO A 1 515 ? -5.93 34 27.078 1 90.94 515 PRO A O 1
ATOM 4090 N N . LEU A 1 516 ? -5.336 36.031 27.953 1 92.44 516 LEU A N 1
ATOM 4091 C CA . LEU A 1 516 ? -4.625 35.406 29.062 1 92.44 516 LEU A CA 1
ATOM 4092 C C . LEU A 1 516 ? -4.668 36.281 30.297 1 92.44 516 LEU A C 1
ATOM 4094 O O . LEU A 1 516 ? -4.883 37.5 30.203 1 92.44 516 LEU A O 1
ATOM 4098 N N . ALA A 1 517 ? -4.656 35.625 31.375 1 91.44 517 ALA A N 1
ATOM 4099 C CA . ALA A 1 517 ? -4.469 36.281 32.688 1 91.44 517 ALA A CA 1
ATOM 4100 C C . ALA A 1 517 ? -3.119 35.906 33.281 1 91.44 517 ALA A C 1
ATOM 4102 O O . ALA A 1 517 ? -2.85 34.719 33.531 1 91.44 517 ALA A O 1
ATOM 4103 N N . ARG A 1 518 ? -2.324 36.875 33.562 1 91.38 518 ARG A N 1
ATOM 4104 C CA . ARG A 1 518 ? -0.993 36.625 34.094 1 91.38 518 ARG A CA 1
ATOM 4105 C C . ARG A 1 518 ? -1.05 36.344 35.594 1 91.38 518 ARG A C 1
ATOM 4107 O O . ARG A 1 518 ? -1.72 37.062 36.344 1 91.38 518 ARG A O 1
ATOM 4114 N N . ILE A 1 519 ? -0.383 35.281 35.875 1 88.5 519 ILE A N 1
ATOM 4115 C CA . ILE A 1 519 ? -0.303 34.938 37.281 1 88.5 519 ILE A CA 1
ATOM 4116 C C . ILE A 1 519 ? 1.145 35.031 37.781 1 88.5 519 ILE A C 1
ATOM 4118 O O . ILE A 1 519 ? 2.051 34.469 37.156 1 88.5 519 ILE A O 1
ATOM 4122 N N . ASN A 1 520 ? 1.383 35.812 38.781 1 78.75 520 ASN A N 1
ATOM 4123 C CA . ASN A 1 520 ? 2.75 36.062 39.219 1 78.75 520 ASN A CA 1
ATOM 4124 C C . ASN A 1 520 ? 3.088 35.188 40.438 1 78.75 520 ASN A C 1
ATOM 4126 O O . ASN A 1 520 ? 4.246 35.125 40.844 1 78.75 520 ASN A O 1
ATOM 4130 N N . TYR A 1 521 ? 2.092 34.625 41.094 1 77.56 521 TYR A N 1
ATOM 4131 C CA . TYR A 1 521 ? 2.369 33.812 42.281 1 77.56 521 TYR A CA 1
ATOM 4132 C C . TYR A 1 521 ? 1.719 32.438 42.156 1 77.56 521 TYR A C 1
ATOM 4134 O O . TYR A 1 521 ? 0.69 32.281 41.5 1 77.56 521 TYR A O 1
ATOM 4142 N N . LEU A 1 522 ? 2.477 31.453 42.656 1 75 522 LEU A N 1
ATOM 4143 C CA . LEU A 1 522 ? 1.977 30.078 42.625 1 75 522 LEU A CA 1
ATOM 4144 C C . LEU A 1 522 ? 1.337 29.734 43.969 1 75 522 LEU A C 1
ATOM 4146 O O . LEU A 1 522 ? 1.991 29.797 45.031 1 75 522 LEU A O 1
ATOM 4150 N N . ASP A 1 523 ? -0.004 29.734 44 1 75.94 523 ASP A N 1
ATOM 4151 C CA . ASP A 1 523 ? -0.736 29.297 45.156 1 75.94 523 ASP A CA 1
ATOM 4152 C C . ASP A 1 523 ? -1.578 28.062 44.875 1 75.94 523 ASP A C 1
ATOM 4154 O O . ASP A 1 523 ? -2.088 27.906 43.75 1 75.94 523 ASP A O 1
ATOM 4158 N N . PRO A 1 524 ? -1.562 27.125 45.812 1 70.94 524 PRO A N 1
ATOM 4159 C CA . PRO A 1 524 ? -2.363 25.922 45.594 1 70.94 524 PRO A CA 1
ATOM 4160 C C . PRO A 1 524 ? -3.812 26.219 45.219 1 70.94 524 PRO A C 1
ATOM 4162 O O . PRO A 1 524 ? -4.48 25.406 44.594 1 70.94 524 PRO A O 1
ATOM 4165 N N . SER A 1 525 ? -4.262 27.391 45.594 1 71.38 525 SER A N 1
ATOM 4166 C CA . SER A 1 525 ? -5.648 27.766 45.312 1 71.38 525 SER A CA 1
ATOM 4167 C C . SER A 1 525 ? -5.895 27.938 43.812 1 71.38 525 SER A C 1
ATOM 4169 O O . SER A 1 525 ? -7.035 27.859 43.375 1 71.38 525 SER A O 1
ATOM 4171 N N . LEU A 1 526 ? -4.777 28.125 43.125 1 73.62 526 LEU A N 1
ATOM 4172 C CA . LEU A 1 526 ? -4.871 28.312 41.688 1 73.62 526 LEU A CA 1
ATOM 4173 C C . LEU A 1 526 ? -5.344 27.031 41 1 73.62 526 LEU A C 1
ATOM 4175 O O . LEU A 1 526 ? -5.945 27.094 39.938 1 73.62 526 LEU A O 1
ATOM 4179 N N . PHE A 1 527 ? -5.086 25.953 41.656 1 70.94 527 PHE A N 1
ATOM 4180 C CA . PHE A 1 527 ? -5.391 24.672 41.031 1 70.94 527 PHE A CA 1
ATOM 4181 C C . PHE A 1 527 ? -6.695 24.109 41.594 1 70.94 527 PHE A C 1
ATOM 4183 O O . PHE A 1 527 ? -7.188 23.094 41.094 1 70.94 527 PHE A O 1
ATOM 4190 N N . SER A 1 528 ? -7.168 24.719 42.719 1 61.31 528 SER A N 1
ATOM 4191 C CA . SER A 1 528 ? -8.398 24.234 43.312 1 61.31 528 SER A CA 1
ATOM 4192 C C . SER A 1 528 ? -9.617 24.641 42.5 1 61.31 528 SER A C 1
ATOM 4194 O O . SER A 1 528 ? -9.68 25.75 41.969 1 61.31 528 SER A O 1
ATOM 4196 N N . GLN A 1 529 ? -10.219 23.875 41.688 1 53.03 529 GLN A N 1
ATOM 4197 C CA . GLN A 1 529 ? -11.383 23.938 40.812 1 53.03 529 GLN A CA 1
ATOM 4198 C C . GLN A 1 529 ? -12.469 24.828 41.406 1 53.03 529 GLN A C 1
ATOM 4200 O O . GLN A 1 529 ? -12.742 24.766 42.594 1 53.03 529 GLN A O 1
ATOM 4205 N N . HIS A 1 530 ? -12.742 25.984 40.781 1 47.44 530 HIS A N 1
ATOM 4206 C CA . HIS A 1 530 ? -14.078 26.547 40.906 1 47.44 530 HIS A CA 1
ATOM 4207 C C . HIS A 1 530 ? -15.156 25.469 40.781 1 47.44 530 HIS A C 1
ATOM 4209 O O . HIS A 1 530 ? -15.359 24.938 39.688 1 47.44 530 HIS A O 1
ATOM 4215 N N . SER A 1 531 ? -15.453 24.516 41.562 1 40.66 531 SER A N 1
ATOM 4216 C CA . SER A 1 531 ? -16.641 23.688 41.531 1 40.66 531 SER A CA 1
ATOM 4217 C C . SER A 1 531 ? -17.906 24.516 41.281 1 40.66 531 SER A C 1
ATOM 4219 O O . SER A 1 531 ? -17.938 25.703 41.594 1 40.66 531 SER A O 1
ATOM 4221 N N . LYS A 1 532 ? -19.078 23.859 40.5 1 42.56 532 LYS A N 1
ATOM 4222 C CA . LYS A 1 532 ? -20.453 24.25 40.219 1 42.56 532 LYS A CA 1
ATOM 4223 C C . LYS A 1 532 ? -21.125 24.828 41.469 1 42.56 532 LYS A C 1
ATOM 4225 O O . LYS A 1 532 ? -22.062 24.25 42 1 42.56 532 LYS A O 1
ATOM 4230 N N . ASP A 1 533 ? -20.594 25.203 42.531 1 32.16 533 ASP A N 1
ATOM 4231 C CA . ASP A 1 533 ? -21.672 25.594 43.438 1 32.16 533 ASP A CA 1
ATOM 4232 C C . ASP A 1 533 ? -22.484 26.75 42.875 1 32.16 533 ASP A C 1
ATOM 4234 O O . ASP A 1 533 ? -23.359 27.297 43.562 1 32.16 533 ASP A O 1
ATOM 4238 N N . ASP A 1 534 ? -21.969 27.5 41.875 1 30.75 534 ASP A N 1
ATOM 4239 C CA . ASP A 1 534 ? -22.922 28.562 41.594 1 30.75 534 ASP A CA 1
ATOM 4240 C C . ASP A 1 534 ? -24.047 28.047 40.688 1 30.75 534 ASP A C 1
ATOM 4242 O O . ASP A 1 534 ? -24.125 28.391 39.5 1 30.75 534 ASP A O 1
ATOM 4246 N N . SER A 1 535 ? -24.453 26.672 40.656 1 22.52 535 SER A N 1
ATOM 4247 C CA . SER A 1 535 ? -25.906 26.609 40.5 1 22.52 535 SER A CA 1
ATOM 4248 C C . SER A 1 535 ? -26.609 27.047 41.781 1 22.52 535 SER A C 1
ATOM 4250 O O . SER A 1 535 ? -26.141 26.75 42.906 1 22.52 535 SER A O 1
ATOM 4252 N N . MET B 1 1 ? 22.125 -16.531 -36.594 1 86.31 1 MET B N 1
ATOM 4253 C CA . MET B 1 1 ? 20.828 -16.5 -35.938 1 86.31 1 MET B CA 1
ATOM 4254 C C . MET B 1 1 ? 20.969 -16.484 -34.406 1 86.31 1 MET B C 1
ATOM 4256 O O . MET B 1 1 ? 21.953 -17 -33.875 1 86.31 1 MET B O 1
ATOM 4260 N N . ILE B 1 2 ? 20.234 -15.711 -33.719 1 92.06 2 ILE B N 1
ATOM 4261 C CA . ILE B 1 2 ? 20.375 -15.539 -32.281 1 92.06 2 ILE B CA 1
ATOM 4262 C C . ILE B 1 2 ? 20.359 -16.891 -31.578 1 92.06 2 ILE B C 1
ATOM 4264 O O . ILE B 1 2 ? 21 -17.078 -30.547 1 92.06 2 ILE B O 1
ATOM 4268 N N . GLU B 1 3 ? 19.75 -17.922 -32.188 1 93.69 3 GLU B N 1
ATOM 4269 C CA . GLU B 1 3 ? 19.703 -19.25 -31.594 1 93.69 3 GLU B CA 1
ATOM 4270 C C . GLU B 1 3 ? 21.094 -19.859 -31.5 1 93.69 3 GLU B C 1
ATOM 4272 O O . GLU B 1 3 ? 21.469 -20.438 -30.469 1 93.69 3 GLU B O 1
ATOM 4277 N N . ALA B 1 4 ? 21.812 -19.734 -32.562 1 93.81 4 ALA B N 1
ATOM 4278 C CA . ALA B 1 4 ? 23.172 -20.281 -32.594 1 93.81 4 ALA B CA 1
ATOM 4279 C C . ALA B 1 4 ? 24.078 -19.531 -31.641 1 93.81 4 ALA B C 1
ATOM 4281 O O . ALA B 1 4 ? 24.922 -20.125 -30.953 1 93.81 4 ALA B O 1
ATOM 4282 N N . GLU B 1 5 ? 23.922 -18.312 -31.641 1 94.25 5 GLU B N 1
ATOM 4283 C CA . GLU B 1 5 ? 24.766 -17.484 -30.781 1 94.25 5 GLU B CA 1
ATOM 4284 C C . GLU B 1 5 ? 24.531 -17.797 -29.312 1 94.25 5 GLU B C 1
ATOM 4286 O O . GLU B 1 5 ? 25.484 -17.953 -28.531 1 94.25 5 GLU B O 1
ATOM 4291 N N . VAL B 1 6 ? 23.281 -17.922 -28.953 1 95.06 6 VAL B N 1
ATOM 4292 C CA . VAL B 1 6 ? 22.953 -18.219 -27.562 1 95.06 6 VAL B CA 1
ATOM 4293 C C . VAL B 1 6 ? 23.453 -19.609 -27.203 1 95.06 6 VAL B C 1
ATOM 4295 O O . VAL B 1 6 ? 23.984 -19.828 -26.109 1 95.06 6 VAL B O 1
ATOM 4298 N N . HIS B 1 7 ? 23.266 -20.531 -28.125 1 94.69 7 HIS B N 1
ATOM 4299 C CA . HIS B 1 7 ? 23.734 -21.891 -27.906 1 94.69 7 HIS B CA 1
ATOM 4300 C C . HIS B 1 7 ? 25.219 -21.938 -27.625 1 94.69 7 HIS B C 1
ATOM 4302 O O . HIS B 1 7 ? 25.656 -22.531 -26.625 1 94.69 7 HIS B O 1
ATOM 4308 N N . LEU B 1 8 ? 25.953 -21.281 -28.422 1 94 8 LEU B N 1
ATOM 4309 C CA . LEU B 1 8 ? 27.406 -21.297 -28.297 1 94 8 LEU B CA 1
ATOM 4310 C C . LEU B 1 8 ? 27.844 -20.578 -27.016 1 94 8 LEU B C 1
ATOM 4312 O O . LEU B 1 8 ? 28.688 -21.094 -26.266 1 94 8 LEU B O 1
ATOM 4316 N N . SER B 1 9 ? 27.375 -19.453 -26.797 1 94.12 9 SER B N 1
ATOM 4317 C CA . SER B 1 9 ? 27.75 -18.656 -25.641 1 94.12 9 SER B CA 1
ATOM 4318 C C . SER B 1 9 ? 27.406 -19.391 -24.344 1 94.12 9 SER B C 1
ATOM 4320 O O . SER B 1 9 ? 28.219 -19.422 -23.422 1 94.12 9 SER B O 1
ATOM 4322 N N . LEU B 1 10 ? 26.188 -19.953 -24.312 1 93.12 10 LEU B N 1
ATOM 4323 C CA . LEU B 1 10 ? 25.781 -20.656 -23.094 1 93.12 10 LEU B CA 1
ATOM 4324 C C . LEU B 1 10 ? 26.594 -21.938 -22.906 1 93.12 10 LEU B C 1
ATOM 4326 O O . LEU B 1 10 ? 26.953 -22.297 -21.781 1 93.12 10 LEU B O 1
ATOM 4330 N N . HIS B 1 11 ? 26.828 -22.562 -24.016 1 93.06 11 HIS B N 1
ATOM 4331 C CA . HIS B 1 11 ? 27.672 -23.75 -23.938 1 93.06 11 HIS B CA 1
ATOM 4332 C C . HIS B 1 11 ? 29.016 -23.438 -23.312 1 93.06 11 HIS B C 1
ATOM 4334 O O . HIS B 1 11 ? 29.469 -24.141 -22.422 1 93.06 11 HIS B O 1
ATOM 4340 N N . ASN B 1 12 ? 29.594 -22.406 -23.766 1 92.5 12 ASN B N 1
ATOM 4341 C CA . ASN B 1 12 ? 30.891 -21.984 -23.234 1 92.5 12 ASN B CA 1
ATOM 4342 C C . ASN B 1 12 ? 30.797 -21.562 -21.766 1 92.5 12 ASN B C 1
ATOM 4344 O O . ASN B 1 12 ? 31.688 -21.859 -20.969 1 92.5 12 ASN B O 1
ATOM 4348 N N . PHE B 1 13 ? 29.812 -20.906 -21.484 1 92.94 13 PHE B N 1
ATOM 4349 C CA . PHE B 1 13 ? 29.594 -20.5 -20.109 1 92.94 13 PHE B CA 1
ATOM 4350 C C . PHE B 1 13 ? 29.484 -21.703 -19.188 1 92.94 13 PHE B C 1
ATOM 4352 O O . PHE B 1 13 ? 30.125 -21.766 -18.156 1 92.94 13 PHE B O 1
ATOM 4359 N N . LEU B 1 14 ? 28.625 -22.672 -19.594 1 92.31 14 LEU B N 1
ATOM 4360 C CA . LEU B 1 14 ? 28.391 -23.859 -18.766 1 92.31 14 LEU B CA 1
ATOM 4361 C C . LEU B 1 14 ? 29.672 -24.656 -18.594 1 92.31 14 LEU B C 1
ATOM 4363 O O . LEU B 1 14 ? 29.922 -25.234 -17.531 1 92.31 14 LEU B O 1
ATOM 4367 N N . ARG B 1 15 ? 30.469 -24.641 -19.594 1 89.56 15 ARG B N 1
ATOM 4368 C CA . ARG B 1 15 ? 31.75 -25.344 -19.531 1 89.56 15 ARG B CA 1
ATOM 4369 C C . ARG B 1 15 ? 32.688 -24.656 -18.547 1 89.56 15 ARG B C 1
ATOM 4371 O O . ARG B 1 15 ? 33.469 -25.328 -17.859 1 89.56 15 ARG B O 1
ATOM 4378 N N . SER B 1 16 ? 32.656 -23.375 -18.516 1 88.5 16 SER B N 1
ATOM 4379 C CA . SER B 1 16 ? 33.5 -22.609 -17.609 1 88.5 16 SER B CA 1
ATOM 4380 C C . SER B 1 16 ? 33.094 -22.781 -16.156 1 88.5 16 SER B C 1
ATOM 4382 O O . SER B 1 16 ? 33.875 -22.531 -15.242 1 88.5 16 SER B O 1
ATOM 4384 N N . GLN B 1 17 ? 31.891 -23.094 -16.047 1 81.69 17 GLN B N 1
ATOM 4385 C CA . GLN B 1 17 ? 31.375 -23.312 -14.703 1 81.69 17 GLN B CA 1
ATOM 4386 C C . GLN B 1 17 ? 31.562 -24.75 -14.258 1 81.69 17 GLN B C 1
ATOM 4388 O O . GLN B 1 17 ? 30.734 -25.297 -13.523 1 81.69 17 GLN B O 1
ATOM 4393 N N . ALA B 1 18 ? 32.594 -25.312 -14.578 1 71.06 18 ALA B N 1
ATOM 4394 C CA . ALA B 1 18 ? 32.875 -26.703 -14.289 1 71.06 18 ALA B CA 1
ATOM 4395 C C . ALA B 1 18 ? 32.719 -27 -12.797 1 71.06 18 ALA B C 1
ATOM 4397 O O . ALA B 1 18 ? 33.188 -26.219 -11.961 1 71.06 18 ALA B O 1
ATOM 4398 N N . GLY B 1 19 ? 31.891 -28.031 -12.391 1 67.38 19 GLY B N 1
ATOM 4399 C CA . GLY B 1 19 ? 31.672 -28.469 -11.023 1 67.38 19 GLY B CA 1
ATOM 4400 C C . GLY B 1 19 ? 30.281 -28.125 -10.5 1 67.38 19 GLY B C 1
ATOM 4401 O O . GLY B 1 19 ? 29.859 -28.625 -9.461 1 67.38 19 GLY B O 1
ATOM 4402 N N . PHE B 1 20 ? 29.625 -27.266 -11.211 1 68.44 20 PHE B N 1
ATOM 4403 C CA . PHE B 1 20 ? 28.297 -26.906 -10.742 1 68.44 20 PHE B CA 1
ATOM 4404 C C . PHE B 1 20 ? 27.234 -27.797 -11.367 1 68.44 20 PHE B C 1
ATOM 4406 O O . PHE B 1 20 ? 27.391 -28.234 -12.508 1 68.44 20 PHE B O 1
ATOM 4413 N N . PRO B 1 21 ? 26.328 -28.281 -10.508 1 68.12 21 PRO B N 1
ATOM 4414 C CA . PRO B 1 21 ? 25.234 -29.094 -11.062 1 68.12 21 PRO B CA 1
ATOM 4415 C C . PRO B 1 21 ? 24.578 -28.422 -12.266 1 68.12 21 PRO B C 1
ATOM 4417 O O . PRO B 1 21 ? 24.328 -27.219 -12.25 1 68.12 21 PRO B O 1
ATOM 4420 N N . SER B 1 22 ? 24.562 -29.312 -13.32 1 76.5 22 SER B N 1
ATOM 4421 C CA . SER B 1 22 ? 24.031 -28.734 -14.539 1 76.5 22 SER B CA 1
ATOM 4422 C C . SER B 1 22 ? 22.75 -29.438 -14.977 1 76.5 22 SER B C 1
ATOM 4424 O O . SER B 1 22 ? 22.516 -30.594 -14.609 1 76.5 22 SER B O 1
ATOM 4426 N N . TRP B 1 23 ? 21.875 -28.797 -15.5 1 87.19 23 TRP B N 1
ATOM 4427 C CA . TRP B 1 23 ? 20.672 -29.281 -16.172 1 87.19 23 TRP B CA 1
ATOM 4428 C C . TRP B 1 23 ? 20.969 -29.641 -17.625 1 87.19 23 TRP B C 1
ATOM 4430 O O . TRP B 1 23 ? 21.5 -28.812 -18.375 1 87.19 23 TRP B O 1
ATOM 4440 N N . PRO B 1 24 ? 20.766 -30.844 -18.031 1 87.94 24 PRO B N 1
ATOM 4441 C CA . PRO B 1 24 ? 21.203 -31.328 -19.344 1 87.94 24 PRO B CA 1
ATOM 4442 C C . PRO B 1 24 ? 20.516 -30.609 -20.5 1 87.94 24 PRO B C 1
ATOM 4444 O O . PRO B 1 24 ? 21.016 -30.641 -21.625 1 87.94 24 PRO B O 1
ATOM 4447 N N . HIS B 1 25 ? 19.406 -29.969 -20.266 1 92.69 25 HIS B N 1
ATOM 4448 C CA . HIS B 1 25 ? 18.625 -29.406 -21.359 1 92.69 25 HIS B CA 1
ATOM 4449 C C . HIS B 1 25 ? 18.812 -27.891 -21.453 1 92.69 25 HIS B C 1
ATOM 4451 O O . HIS B 1 25 ? 18 -27.203 -22.078 1 92.69 25 HIS B O 1
ATOM 4457 N N . HIS B 1 26 ? 19.875 -27.375 -20.875 1 93.81 26 HIS B N 1
ATOM 4458 C CA . HIS B 1 26 ? 20.125 -25.938 -20.875 1 93.81 26 HIS B CA 1
ATOM 4459 C C . HIS B 1 26 ? 20.156 -25.391 -22.297 1 93.81 26 HIS B C 1
ATOM 4461 O O . HIS B 1 26 ? 19.469 -24.406 -22.594 1 93.81 26 HIS B O 1
ATOM 4467 N N . LEU B 1 27 ? 20.875 -26.062 -23.141 1 95.06 27 LEU B N 1
ATOM 4468 C CA . LEU B 1 27 ? 21.109 -25.562 -24.5 1 95.06 27 LEU B CA 1
ATOM 4469 C C . LEU B 1 27 ? 19.828 -25.609 -25.328 1 95.06 27 LEU B C 1
ATOM 4471 O O . LEU B 1 27 ? 19.516 -24.656 -26.047 1 95.06 27 LEU B O 1
ATOM 4475 N N . THR B 1 28 ? 19.109 -26.672 -25.156 1 94.81 28 THR B N 1
ATOM 4476 C CA . THR B 1 28 ? 17.844 -26.812 -25.891 1 94.81 28 THR B CA 1
ATOM 4477 C C . THR B 1 28 ? 16.859 -25.734 -25.469 1 94.81 28 THR B C 1
ATOM 4479 O O . THR B 1 28 ? 16.203 -25.109 -26.312 1 94.81 28 THR B O 1
ATOM 4482 N N . MET B 1 29 ? 16.75 -25.516 -24.219 1 95.5 29 MET B N 1
ATOM 4483 C CA . MET B 1 29 ? 15.828 -24.5 -23.719 1 95.5 29 MET B CA 1
ATOM 4484 C C . MET B 1 29 ? 16.219 -23.109 -24.203 1 95.5 29 MET B C 1
ATOM 4486 O O . MET B 1 29 ? 15.375 -22.344 -24.656 1 95.5 29 MET B O 1
ATOM 4490 N N . ALA B 1 30 ? 17.484 -22.812 -24.109 1 96.81 30 ALA B N 1
ATOM 4491 C CA . ALA B 1 30 ? 17.969 -21.5 -24.531 1 96.81 30 ALA B CA 1
ATOM 4492 C C . ALA B 1 30 ? 17.656 -21.266 -26.016 1 96.81 30 ALA B C 1
ATOM 4494 O O . ALA B 1 30 ? 17.234 -20.156 -26.391 1 96.81 30 ALA B O 1
ATOM 4495 N N . ARG B 1 31 ? 17.828 -22.297 -26.797 1 96.38 31 ARG B N 1
ATOM 4496 C CA . ARG B 1 31 ? 17.562 -22.188 -28.234 1 96.38 31 ARG B CA 1
ATOM 4497 C C . ARG B 1 31 ? 16.078 -21.953 -28.484 1 96.38 31 ARG B C 1
ATOM 4499 O O . ARG B 1 31 ? 15.711 -21.141 -29.344 1 96.38 31 ARG B O 1
ATOM 4506 N N . LEU B 1 32 ? 15.305 -22.672 -27.781 1 95.62 32 LEU B N 1
ATOM 4507 C CA . LEU B 1 32 ? 13.859 -22.547 -27.953 1 95.62 32 LEU B CA 1
ATOM 4508 C C . LEU B 1 32 ? 13.383 -21.141 -27.562 1 95.62 32 LEU B C 1
ATOM 4510 O O . LEU B 1 32 ? 12.57 -20.547 -28.266 1 95.62 32 LEU B O 1
ATOM 4514 N N . VAL B 1 33 ? 13.852 -20.656 -26.5 1 97.44 33 VAL B N 1
ATOM 4515 C CA . VAL B 1 33 ? 13.477 -19.328 -26.031 1 97.44 33 VAL B CA 1
ATOM 4516 C C . VAL B 1 33 ? 1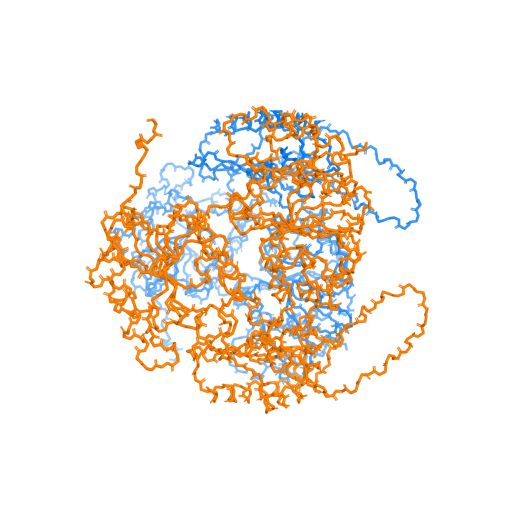3.969 -18.281 -27.031 1 97.44 33 VAL B C 1
ATOM 4518 O O . VAL B 1 33 ? 13.227 -17.359 -27.391 1 97.44 33 VAL B O 1
ATOM 4521 N N . ALA B 1 34 ? 15.195 -18.391 -27.5 1 97.38 34 ALA B N 1
ATOM 4522 C CA . ALA B 1 34 ? 15.742 -17.484 -28.484 1 97.38 34 ALA B CA 1
ATOM 4523 C C . ALA B 1 34 ? 14.891 -17.469 -29.75 1 97.38 34 ALA B C 1
ATOM 4525 O O . ALA B 1 34 ? 14.648 -16.422 -30.344 1 97.38 34 ALA B O 1
ATOM 4526 N N . ARG B 1 35 ? 14.477 -18.641 -30.125 1 95.56 35 ARG B N 1
ATOM 4527 C CA . ARG B 1 35 ? 13.633 -18.766 -31.312 1 95.56 35 ARG B CA 1
ATOM 4528 C C . ARG B 1 35 ? 12.305 -18.047 -31.125 1 95.56 35 ARG B C 1
ATOM 4530 O O . ARG B 1 35 ? 11.828 -17.359 -32.031 1 95.56 35 ARG B O 1
ATOM 4537 N N . ALA B 1 36 ? 11.711 -18.25 -29.969 1 94.69 36 ALA B N 1
ATOM 4538 C CA . ALA B 1 36 ? 10.461 -17.562 -29.656 1 94.69 36 ALA B CA 1
ATOM 4539 C C . ALA B 1 36 ? 10.625 -16.047 -29.703 1 94.69 36 ALA B C 1
ATOM 4541 O O . ALA B 1 36 ? 9.75 -15.336 -30.188 1 94.69 36 ALA B O 1
ATOM 4542 N N . LEU B 1 37 ? 11.734 -15.547 -29.234 1 95.62 37 LEU B N 1
ATOM 4543 C CA . LEU B 1 37 ? 12.016 -14.117 -29.25 1 95.62 37 LEU B CA 1
ATOM 4544 C C . LEU B 1 37 ? 12.172 -13.625 -30.688 1 95.62 37 LEU B C 1
ATOM 4546 O O . LEU B 1 37 ? 11.633 -12.578 -31.047 1 95.62 37 LEU B O 1
ATOM 4550 N N . ARG B 1 38 ? 12.82 -14.328 -31.5 1 94.94 38 ARG B N 1
ATOM 4551 C CA . ARG B 1 38 ? 13.133 -13.922 -32.875 1 94.94 38 ARG B CA 1
ATOM 4552 C C . ARG B 1 38 ? 11.891 -13.984 -33.75 1 94.94 38 ARG B C 1
ATOM 4554 O O . ARG B 1 38 ? 11.586 -13.039 -34.469 1 94.94 38 ARG B O 1
ATOM 4561 N N . LEU B 1 39 ? 11.156 -15.102 -33.656 1 93.94 39 LEU B N 1
ATOM 4562 C CA . LEU B 1 39 ? 10.047 -15.352 -34.562 1 93.94 39 LEU B CA 1
ATOM 4563 C C . LEU B 1 39 ? 8.773 -14.672 -34.062 1 93.94 39 LEU B C 1
ATOM 4565 O O . LEU B 1 39 ? 7.82 -14.484 -34.812 1 93.94 39 LEU B O 1
ATOM 4569 N N . GLY B 1 40 ? 8.766 -14.391 -32.781 1 93.19 40 GLY B N 1
ATOM 4570 C CA . GLY B 1 40 ? 7.543 -13.844 -32.188 1 93.19 40 GLY B CA 1
ATOM 4571 C C . GLY B 1 40 ? 6.445 -14.875 -32.031 1 93.19 40 GLY B C 1
ATOM 4572 O O . GLY B 1 40 ? 5.258 -14.547 -32.125 1 93.19 40 GLY B O 1
ATOM 4573 N N . ARG B 1 41 ? 6.836 -16.125 -31.984 1 93.5 41 ARG B N 1
ATOM 4574 C CA . ARG B 1 41 ? 5.887 -17.203 -31.75 1 93.5 41 ARG B CA 1
ATOM 4575 C C . ARG B 1 41 ? 5.941 -17.703 -30.312 1 93.5 41 ARG B C 1
ATOM 4577 O O . ARG B 1 41 ? 7.02 -17.984 -29.797 1 93.5 41 ARG B O 1
ATOM 4584 N N . SER B 1 42 ? 4.785 -17.797 -29.75 1 96.19 42 SER B N 1
ATOM 4585 C CA . SER B 1 42 ? 4.699 -18.172 -28.344 1 96.19 42 SER B CA 1
ATOM 4586 C C . SER B 1 42 ? 5.078 -19.641 -28.141 1 96.19 42 SER B C 1
ATOM 4588 O O . SER B 1 42 ? 5.016 -20.438 -29.078 1 96.19 42 SER B O 1
ATOM 4590 N N . ALA B 1 43 ? 5.488 -19.938 -26.969 1 97.25 43 ALA B N 1
ATOM 4591 C CA . ALA B 1 43 ? 5.91 -21.297 -26.625 1 97.25 43 ALA B CA 1
ATOM 4592 C C . ALA B 1 43 ? 5.449 -21.688 -25.234 1 97.25 43 ALA B C 1
ATOM 4594 O O . ALA B 1 43 ? 5.309 -20.828 -24.359 1 97.25 43 ALA B O 1
ATOM 4595 N N . LEU B 1 44 ? 5.125 -22.969 -25.047 1 97.25 44 LEU B N 1
ATOM 4596 C CA . LEU B 1 44 ? 4.816 -23.562 -23.75 1 97.25 44 LEU B CA 1
ATOM 4597 C C . LEU B 1 44 ? 5.828 -24.656 -23.391 1 97.25 44 LEU B C 1
ATOM 4599 O O . LEU B 1 44 ? 5.957 -25.641 -24.109 1 97.25 44 LEU B O 1
ATOM 4603 N N . ILE B 1 45 ? 6.547 -24.422 -22.328 1 96.94 45 ILE B N 1
ATOM 4604 C CA . ILE B 1 45 ? 7.633 -25.328 -21.969 1 96.94 45 ILE B CA 1
ATOM 4605 C C . ILE B 1 45 ? 7.344 -25.953 -20.609 1 96.94 45 ILE B C 1
ATOM 4607 O O . ILE B 1 45 ? 7.035 -25.25 -19.641 1 96.94 45 ILE B O 1
ATOM 4611 N N . GLN B 1 46 ? 7.371 -27.266 -20.484 1 95.56 46 GLN B N 1
ATOM 4612 C CA . GLN B 1 46 ? 7.262 -28.016 -19.234 1 95.56 46 GLN B CA 1
ATOM 4613 C C . GLN B 1 46 ? 8.609 -28.578 -18.812 1 95.56 46 GLN B C 1
ATOM 4615 O O . GLN B 1 46 ? 9.156 -29.469 -19.484 1 95.56 46 GLN B O 1
ATOM 4620 N N . VAL B 1 47 ? 9.133 -28.141 -17.703 1 94.31 47 VAL B N 1
ATOM 4621 C CA . VAL B 1 47 ? 10.508 -28.484 -17.328 1 94.31 47 VAL B CA 1
ATOM 4622 C C . VAL B 1 47 ? 10.5 -29.656 -16.359 1 94.31 47 VAL B C 1
ATOM 4624 O O . VAL B 1 47 ? 11.539 -30.266 -16.109 1 94.31 47 VAL B O 1
ATOM 4627 N N . GLY B 1 48 ? 9.383 -30 -15.758 1 91.19 48 GLY B N 1
ATOM 4628 C CA . GLY B 1 48 ? 9.305 -31.031 -14.734 1 91.19 48 GLY B CA 1
ATOM 4629 C C . GLY B 1 48 ? 9.312 -30.469 -13.328 1 91.19 48 GLY B C 1
ATOM 4630 O O . GLY B 1 48 ? 9.898 -29.406 -13.078 1 91.19 48 GLY B O 1
ATOM 4631 N N . ALA B 1 49 ? 8.703 -31.156 -12.43 1 91.12 49 ALA B N 1
ATOM 4632 C CA . ALA B 1 49 ? 8.523 -30.672 -11.07 1 91.12 49 ALA B CA 1
ATOM 4633 C C . ALA B 1 49 ? 9.852 -30.578 -10.336 1 91.12 49 ALA B C 1
ATOM 4635 O O . ALA B 1 49 ? 10.109 -29.594 -9.625 1 91.12 49 ALA B O 1
ATOM 4636 N N . ALA B 1 50 ? 10.688 -31.594 -10.461 1 90.38 50 ALA B N 1
ATOM 4637 C CA . ALA B 1 50 ? 11.984 -31.594 -9.789 1 90.38 50 ALA B CA 1
ATOM 4638 C C . ALA B 1 50 ? 12.859 -30.438 -10.266 1 90.38 50 ALA B C 1
ATOM 4640 O O . ALA B 1 50 ? 13.484 -29.75 -9.453 1 90.38 50 ALA B O 1
ATOM 4641 N N . CYS B 1 51 ? 12.883 -30.281 -11.555 1 91.25 51 CYS B N 1
ATOM 4642 C CA . CYS B 1 51 ? 13.672 -29.203 -12.141 1 91.25 51 CYS B CA 1
ATOM 4643 C C . CYS B 1 51 ? 13.133 -27.844 -11.711 1 91.25 51 CYS B C 1
ATOM 4645 O O . CYS B 1 51 ? 13.914 -26.922 -11.445 1 91.25 51 CYS B O 1
ATOM 4647 N N . SER B 1 52 ? 11.836 -27.766 -11.711 1 92.5 52 SER B N 1
ATOM 4648 C CA . SER B 1 52 ? 11.219 -26.516 -11.273 1 92.5 52 SER B CA 1
ATOM 4649 C C . SER B 1 52 ? 11.594 -26.188 -9.828 1 92.5 52 SER B C 1
ATOM 4651 O O . SER B 1 52 ? 11.82 -25.031 -9.492 1 92.5 52 SER B O 1
ATOM 4653 N N . TYR B 1 53 ? 11.617 -27.188 -9.008 1 91.81 53 TYR B N 1
ATOM 4654 C CA . TYR B 1 53 ? 12.008 -27.031 -7.609 1 91.81 53 TYR B CA 1
ATOM 4655 C C . TYR B 1 53 ? 13.445 -26.547 -7.496 1 91.81 53 TYR B C 1
ATOM 4657 O O . TYR B 1 53 ? 13.742 -25.641 -6.711 1 91.81 53 TYR B O 1
ATOM 4665 N N . GLN B 1 54 ? 14.359 -27.078 -8.312 1 89.94 54 GLN B N 1
ATOM 4666 C CA . GLN B 1 54 ? 15.766 -26.703 -8.273 1 89.94 54 GLN B CA 1
ATOM 4667 C C . GLN B 1 54 ? 15.992 -25.328 -8.891 1 89.94 54 GLN B C 1
ATOM 4669 O O . GLN B 1 54 ? 16.844 -24.562 -8.422 1 89.94 54 GLN B O 1
ATOM 4674 N N . GLY B 1 55 ? 15.32 -25.047 -10 1 91.5 55 GLY B N 1
ATOM 4675 C CA . GLY B 1 55 ? 15.352 -23.719 -10.602 1 91.5 55 GLY B CA 1
ATOM 4676 C C . GLY B 1 55 ? 16.531 -23.516 -11.531 1 91.5 55 GLY B C 1
ATOM 4677 O O . GLY B 1 55 ? 16.781 -22.406 -11.984 1 91.5 55 GLY B O 1
ATOM 4678 N N . ARG B 1 56 ? 17.281 -24.562 -11.906 1 91.06 56 ARG B N 1
ATOM 4679 C CA . ARG B 1 56 ? 18.516 -24.453 -12.672 1 91.06 56 ARG B CA 1
ATOM 4680 C C . ARG B 1 56 ? 18.234 -24 -14.102 1 91.06 56 ARG B C 1
ATOM 4682 O O . ARG B 1 56 ? 19.078 -23.344 -14.727 1 91.06 56 ARG B O 1
ATOM 4689 N N . TYR B 1 57 ? 17.016 -24.312 -14.586 1 94.81 57 TYR B N 1
ATOM 4690 C CA . TYR B 1 57 ? 16.688 -24.031 -15.977 1 94.81 57 TYR B CA 1
ATOM 4691 C C . TYR B 1 57 ? 16.641 -22.531 -16.234 1 94.81 57 TYR B C 1
ATOM 4693 O O . TYR B 1 57 ? 16.703 -22.094 -17.375 1 94.81 57 TYR B O 1
ATOM 4701 N N . ARG B 1 58 ? 16.547 -21.703 -15.25 1 96.5 58 ARG B N 1
ATOM 4702 C CA . ARG B 1 58 ? 16.344 -20.266 -15.383 1 96.5 58 ARG B CA 1
ATOM 4703 C C . ARG B 1 58 ? 17.562 -19.594 -16 1 96.5 58 ARG B C 1
ATOM 4705 O O . ARG B 1 58 ? 17.438 -18.578 -16.703 1 96.5 58 ARG B O 1
ATOM 4712 N N . THR B 1 59 ? 18.75 -20.188 -15.828 1 95.25 59 THR B N 1
ATOM 4713 C CA . THR B 1 59 ? 19.969 -19.688 -16.469 1 95.25 59 THR B CA 1
ATOM 4714 C C . THR B 1 59 ? 19.797 -19.641 -17.984 1 95.25 59 THR B C 1
ATOM 4716 O O . THR B 1 59 ? 20.297 -18.734 -18.641 1 95.25 59 THR B O 1
ATOM 4719 N N . SER B 1 60 ? 19.062 -20.625 -18.5 1 96.06 60 SER B N 1
ATOM 4720 C CA . SER B 1 60 ? 18.922 -20.781 -19.953 1 96.06 60 SER B CA 1
ATOM 4721 C C . SER B 1 60 ? 18.078 -19.656 -20.547 1 96.06 60 SER B C 1
ATOM 4723 O O . SER B 1 60 ? 18.516 -19 -21.5 1 96.06 60 SER B O 1
ATOM 4725 N N . PHE B 1 61 ? 16.891 -19.391 -19.953 1 97.31 61 PHE B N 1
ATOM 4726 C CA . PHE B 1 61 ? 16.062 -18.375 -20.578 1 97.31 61 PHE B CA 1
ATOM 4727 C C . PHE B 1 61 ? 16.594 -16.984 -20.266 1 97.31 61 PHE B C 1
ATOM 4729 O O . PHE B 1 61 ? 16.359 -16.031 -21.031 1 97.31 61 PHE B O 1
ATOM 4736 N N . VAL B 1 62 ? 17.328 -16.812 -19.188 1 97.56 62 VAL B N 1
ATOM 4737 C CA . VAL B 1 62 ? 17.953 -15.523 -18.891 1 97.56 62 VAL B CA 1
ATOM 4738 C C . VAL B 1 62 ? 19.047 -15.219 -19.906 1 97.56 62 VAL B C 1
ATOM 4740 O O . VAL B 1 62 ? 19.172 -14.078 -20.359 1 97.56 62 VAL B O 1
ATOM 4743 N N . ALA B 1 63 ? 19.844 -16.219 -20.266 1 96.88 63 ALA B N 1
ATOM 4744 C CA . ALA B 1 63 ? 20.875 -16.031 -21.281 1 96.88 63 ALA B CA 1
ATOM 4745 C C . ALA B 1 63 ? 20.266 -15.547 -22.594 1 96.88 63 ALA B C 1
ATOM 4747 O O . ALA B 1 63 ? 20.766 -14.594 -23.203 1 96.88 63 ALA B O 1
ATOM 4748 N N . SER B 1 64 ? 19.188 -16.219 -23.016 1 97.75 64 SER B N 1
ATOM 4749 C CA . SER B 1 64 ? 18.516 -15.82 -24.25 1 97.75 64 SER B CA 1
ATOM 4750 C C . SER B 1 64 ? 17.969 -14.398 -24.141 1 97.75 64 SER B C 1
ATOM 4752 O O . SER B 1 64 ? 18.094 -13.609 -25.094 1 97.75 64 SER B O 1
ATOM 4754 N N . ALA B 1 65 ? 17.391 -14.07 -23.016 1 97.62 65 ALA B N 1
ATOM 4755 C CA . ALA B 1 65 ? 16.812 -12.75 -22.797 1 97.62 65 ALA B CA 1
ATOM 4756 C C . ALA B 1 65 ? 17.891 -11.672 -22.812 1 97.62 65 ALA B C 1
ATOM 4758 O O . ALA B 1 65 ? 17.672 -10.578 -23.328 1 97.62 65 ALA B O 1
ATOM 4759 N N . LEU B 1 66 ? 19.016 -11.953 -22.203 1 96.56 66 LEU B N 1
ATOM 4760 C CA . LEU B 1 66 ? 20.125 -11 -22.125 1 96.56 66 LEU B CA 1
ATOM 4761 C C . LEU B 1 66 ? 20.734 -10.758 -23.5 1 96.56 66 LEU B C 1
ATOM 4763 O O . LEU B 1 66 ? 21.125 -9.641 -23.812 1 96.56 66 LEU B O 1
ATOM 4767 N N . MET B 1 67 ? 20.797 -11.789 -24.297 1 96.5 67 MET B N 1
ATOM 4768 C CA . MET B 1 67 ? 21.484 -11.703 -25.578 1 96.5 67 MET B CA 1
ATOM 4769 C C . MET B 1 67 ? 20.562 -11.117 -26.656 1 96.5 67 MET B C 1
ATOM 4771 O O . MET B 1 67 ? 21.031 -10.656 -27.688 1 96.5 67 MET B O 1
ATOM 4775 N N . TRP B 1 68 ? 19.234 -11.188 -26.375 1 95.62 68 TRP B N 1
ATOM 4776 C CA . TRP B 1 68 ? 18.297 -10.578 -27.312 1 95.62 68 TRP B CA 1
ATOM 4777 C C . TRP B 1 68 ? 18.469 -9.062 -27.344 1 95.62 68 TRP B C 1
ATOM 4779 O O . TRP B 1 68 ? 18.547 -8.422 -26.297 1 95.62 68 TRP B O 1
ATOM 4789 N N . HIS B 1 69 ? 18.484 -8.406 -28.484 1 93.25 69 HIS B N 1
ATOM 4790 C CA . HIS B 1 69 ? 18.828 -7 -28.625 1 93.25 69 HIS B CA 1
ATOM 4791 C C . HIS B 1 69 ? 17.672 -6.098 -28.219 1 93.25 69 HIS B C 1
ATOM 4793 O O . HIS B 1 69 ? 17.891 -4.93 -27.875 1 93.25 69 HIS B O 1
ATOM 4799 N N . SER B 1 70 ? 16.484 -6.598 -28.312 1 93.94 70 SER B N 1
ATOM 4800 C CA . SER B 1 70 ? 15.297 -5.809 -27.984 1 93.94 70 SER B CA 1
ATOM 4801 C C . SER B 1 70 ? 14.82 -6.094 -26.562 1 93.94 70 SER B C 1
ATOM 4803 O O . SER B 1 70 ? 15.344 -6.988 -25.891 1 93.94 70 SER B O 1
ATOM 4805 N N . PRO B 1 71 ? 13.875 -5.281 -26.062 1 95.06 71 PRO B N 1
ATOM 4806 C CA . PRO B 1 71 ? 13.398 -5.473 -24.688 1 95.06 71 PRO B CA 1
ATOM 4807 C C . PRO B 1 71 ? 12.711 -6.82 -24.484 1 95.06 71 PRO B C 1
ATOM 4809 O O . PRO B 1 71 ? 12.07 -7.336 -25.406 1 95.06 71 PRO B O 1
ATOM 4812 N N . VAL B 1 72 ? 12.891 -7.34 -23.328 1 97.31 72 VAL B N 1
ATOM 4813 C CA . VAL B 1 72 ? 12.227 -8.57 -22.906 1 97.31 72 VAL B CA 1
ATOM 4814 C C . VAL B 1 72 ? 11.641 -8.398 -21.516 1 97.31 72 VAL B C 1
ATOM 4816 O O . VAL B 1 72 ? 12.25 -7.754 -20.656 1 97.31 72 VAL B O 1
ATOM 4819 N N . ILE B 1 73 ? 10.492 -8.922 -21.297 1 96.94 73 ILE B N 1
ATOM 4820 C CA . ILE B 1 73 ? 9.875 -8.906 -19.984 1 96.94 73 ILE B CA 1
ATOM 4821 C C . ILE B 1 73 ? 9.961 -10.289 -19.344 1 96.94 73 ILE B C 1
ATOM 4823 O O . ILE B 1 73 ? 9.672 -11.297 -20 1 96.94 73 ILE B O 1
ATOM 4827 N N . ILE B 1 74 ? 10.398 -10.344 -18.141 1 98.31 74 ILE B N 1
ATOM 4828 C CA . ILE B 1 74 ? 10.367 -11.578 -17.359 1 98.31 74 ILE B CA 1
ATOM 4829 C C . ILE B 1 74 ? 9.375 -11.445 -16.203 1 98.31 74 ILE B C 1
ATOM 4831 O O . ILE B 1 74 ? 9.539 -10.578 -15.344 1 98.31 74 ILE B O 1
ATOM 4835 N N . VAL B 1 75 ? 8.383 -12.219 -16.25 1 98.38 75 VAL B N 1
ATOM 4836 C CA . VAL B 1 75 ? 7.387 -12.281 -15.18 1 98.38 75 VAL B CA 1
ATOM 4837 C C . VAL B 1 75 ? 7.734 -13.414 -14.219 1 98.38 75 VAL B C 1
ATOM 4839 O O . VAL B 1 75 ? 7.727 -14.586 -14.602 1 98.38 75 VAL B O 1
ATOM 4842 N N . ALA B 1 76 ? 8.039 -13.086 -13.008 1 98.06 76 ALA B N 1
ATOM 4843 C CA . ALA B 1 76 ? 8.43 -14.094 -12.023 1 98.06 76 ALA B CA 1
ATOM 4844 C C . ALA B 1 76 ? 8.094 -13.633 -10.609 1 98.06 76 ALA B C 1
ATOM 4846 O O . ALA B 1 76 ? 7.992 -12.43 -10.352 1 98.06 76 ALA B O 1
ATOM 4847 N N . ALA B 1 77 ? 7.918 -14.625 -9.734 1 96 77 ALA B N 1
ATOM 4848 C CA . ALA B 1 77 ? 7.688 -14.297 -8.328 1 96 77 ALA B CA 1
ATOM 4849 C C . ALA B 1 77 ? 8.859 -13.516 -7.75 1 96 77 ALA B C 1
ATOM 4851 O O . ALA B 1 77 ? 9.984 -13.594 -8.258 1 96 77 ALA B O 1
ATOM 4852 N N . GLU B 1 78 ? 8.586 -12.852 -6.711 1 94.38 78 GLU B N 1
ATOM 4853 C CA . GLU B 1 78 ? 9.57 -11.953 -6.121 1 94.38 78 GLU B CA 1
ATOM 4854 C C . GLU B 1 78 ? 10.828 -12.711 -5.691 1 94.38 78 GLU B C 1
ATOM 4856 O O . GLU B 1 78 ? 11.945 -12.234 -5.891 1 94.38 78 GLU B O 1
ATOM 4861 N N . VAL B 1 79 ? 10.672 -13.828 -5.078 1 92.5 79 VAL B N 1
ATOM 4862 C CA . VAL B 1 79 ? 11.805 -14.625 -4.613 1 92.5 79 VAL B CA 1
ATOM 4863 C C . VAL B 1 79 ? 12.672 -15.039 -5.801 1 92.5 79 VAL B C 1
ATOM 4865 O O . VAL B 1 79 ? 13.898 -15.031 -5.711 1 92.5 79 VAL B O 1
ATOM 4868 N N . VAL B 1 80 ? 12.031 -15.352 -6.891 1 95.75 80 VAL B N 1
ATOM 4869 C CA . VAL B 1 80 ? 12.758 -15.742 -8.102 1 95.75 80 VAL B CA 1
ATOM 4870 C C . VAL B 1 80 ? 13.461 -14.523 -8.688 1 95.75 80 VAL B C 1
ATOM 4872 O O . VAL B 1 80 ? 14.617 -14.617 -9.125 1 95.75 80 VAL B O 1
ATOM 4875 N N . GLN B 1 81 ? 12.797 -13.391 -8.695 1 96.19 81 GLN B N 1
ATOM 4876 C CA . GLN B 1 81 ? 13.414 -12.164 -9.188 1 96.19 81 GLN B CA 1
ATOM 4877 C C . GLN B 1 81 ? 14.703 -11.859 -8.43 1 96.19 81 GLN B C 1
ATOM 4879 O O . GLN B 1 81 ? 15.719 -11.492 -9.031 1 96.19 81 GLN B O 1
ATOM 4884 N N . GLN B 1 82 ? 14.664 -12.047 -7.191 1 92.44 82 GLN B N 1
ATOM 4885 C CA . GLN B 1 82 ? 15.828 -11.773 -6.359 1 92.44 82 GLN B CA 1
ATOM 4886 C C . GLN B 1 82 ? 17 -12.68 -6.73 1 92.44 82 GLN B C 1
ATOM 4888 O O . GLN B 1 82 ? 18.141 -12.219 -6.848 1 92.44 82 GLN B O 1
ATOM 4893 N N . ARG B 1 83 ? 16.672 -13.852 -6.934 1 93.25 83 ARG B N 1
ATOM 4894 C CA . ARG B 1 83 ? 17.719 -14.789 -7.328 1 93.25 83 ARG B CA 1
ATOM 4895 C C . ARG B 1 83 ? 18.281 -14.438 -8.703 1 93.25 83 ARG B C 1
ATOM 4897 O O . ARG B 1 83 ? 19.5 -14.5 -8.922 1 93.25 83 ARG B O 1
ATOM 4904 N N . LEU B 1 84 ? 17.391 -14.086 -9.602 1 96.06 84 LEU B N 1
ATOM 4905 C CA . LEU B 1 84 ? 17.828 -13.711 -10.938 1 96.06 84 LEU B CA 1
ATOM 4906 C C . LEU B 1 84 ? 18.781 -12.516 -10.891 1 96.06 84 LEU B C 1
ATOM 4908 O O . LEU B 1 84 ? 19.844 -12.539 -11.508 1 96.06 84 LEU B O 1
ATOM 4912 N N . VAL B 1 85 ? 18.438 -11.547 -10.117 1 93.69 85 VAL B N 1
ATOM 4913 C CA . VAL B 1 85 ? 19.141 -10.273 -10.125 1 93.69 85 VAL B CA 1
ATOM 4914 C C . VAL B 1 85 ? 20.438 -10.398 -9.32 1 93.69 85 VAL B C 1
ATOM 4916 O O . VAL B 1 85 ? 21.453 -9.781 -9.664 1 93.69 85 VAL B O 1
ATOM 4919 N N . LYS B 1 86 ? 20.5 -11.25 -8.352 1 90.19 86 LYS B N 1
ATOM 4920 C CA . LYS B 1 86 ? 21.656 -11.328 -7.457 1 90.19 86 LYS B CA 1
ATOM 4921 C C . LYS B 1 86 ? 22.656 -12.383 -7.93 1 90.19 86 LYS B C 1
ATOM 4923 O O . LYS B 1 86 ? 23.844 -12.289 -7.648 1 90.19 86 LYS B O 1
ATOM 4928 N N . VAL B 1 87 ? 22.109 -13.312 -8.727 1 91.56 87 VAL B N 1
ATOM 4929 C CA . VAL B 1 87 ? 23 -14.438 -9 1 91.56 87 VAL B CA 1
ATOM 4930 C C . VAL B 1 87 ? 23.078 -14.68 -10.5 1 91.56 87 VAL B C 1
ATOM 4932 O O . VAL B 1 87 ? 24.125 -14.445 -11.125 1 91.56 87 VAL B O 1
ATOM 4935 N N . GLU B 1 88 ? 21.984 -14.984 -11.117 1 93 88 GLU B N 1
ATOM 4936 C CA . GLU B 1 88 ? 22 -15.5 -12.484 1 93 88 GLU B CA 1
ATOM 4937 C C . GLU B 1 88 ? 22.406 -14.414 -13.477 1 93 88 GLU B C 1
ATOM 4939 O O . GLU B 1 88 ? 23.297 -14.641 -14.312 1 93 88 GLU B O 1
ATOM 4944 N N . ILE B 1 89 ? 21.828 -13.273 -13.312 1 94.69 89 ILE B N 1
ATOM 4945 C CA . ILE B 1 89 ? 22.031 -12.219 -14.305 1 94.69 89 ILE B CA 1
ATOM 4946 C C . ILE B 1 89 ? 23.453 -11.695 -14.211 1 94.69 89 ILE B C 1
ATOM 4948 O O . ILE B 1 89 ? 24.172 -11.625 -15.211 1 94.69 89 ILE B O 1
ATOM 4952 N N . PRO B 1 90 ? 23.922 -11.383 -12.992 1 90.25 90 PRO B N 1
ATOM 4953 C CA . PRO B 1 90 ? 25.297 -10.867 -12.914 1 90.25 90 PRO B CA 1
ATOM 4954 C C . PRO B 1 90 ? 26.328 -11.859 -13.438 1 90.25 90 PRO B C 1
ATOM 4956 O O . PRO B 1 90 ? 27.281 -11.469 -14.117 1 90.25 90 PRO B O 1
ATOM 4959 N N . ARG B 1 91 ? 26.156 -13.133 -13.172 1 90.56 91 ARG B N 1
ATOM 4960 C CA . ARG B 1 91 ? 27.078 -14.172 -13.625 1 90.56 91 ARG B CA 1
ATOM 4961 C C . ARG B 1 91 ? 27.109 -14.242 -15.148 1 90.56 91 ARG B C 1
ATOM 4963 O O . ARG B 1 91 ? 28.188 -14.32 -15.75 1 90.56 91 ARG B O 1
ATOM 4970 N N . LEU B 1 92 ? 26 -14.18 -15.703 1 93.69 92 LEU B N 1
ATOM 4971 C CA . LEU B 1 92 ? 25.906 -14.281 -17.156 1 93.69 92 LEU B CA 1
ATOM 4972 C C . LEU B 1 92 ? 26.391 -13 -17.828 1 93.69 92 LEU B C 1
ATOM 4974 O O . LEU B 1 92 ? 27.062 -13.047 -18.859 1 93.69 92 LEU B O 1
ATOM 4978 N N . GLN B 1 93 ? 26.062 -11.852 -17.297 1 92.12 93 GLN B N 1
ATOM 4979 C CA . GLN B 1 93 ? 26.484 -10.57 -17.859 1 92.12 93 GLN B CA 1
ATOM 4980 C C . GLN B 1 93 ? 28.016 -10.469 -17.875 1 92.12 93 GLN B C 1
ATOM 4982 O O . GLN B 1 93 ? 28.594 -10.023 -18.859 1 92.12 93 GLN B O 1
ATOM 4987 N N . GLN B 1 94 ? 28.609 -10.867 -16.797 1 88.12 94 GLN B N 1
ATOM 4988 C CA . GLN B 1 94 ? 30.062 -10.82 -16.688 1 88.12 94 GLN B CA 1
ATOM 4989 C C . GLN B 1 94 ? 30.734 -11.734 -17.703 1 88.12 94 GLN B C 1
ATOM 4991 O O . GLN B 1 94 ? 31.672 -11.328 -18.391 1 88.12 94 GLN B O 1
ATOM 4996 N N . TRP B 1 95 ? 30.266 -12.906 -17.859 1 90.31 95 TRP B N 1
ATOM 4997 C CA . TRP B 1 95 ? 30.875 -13.891 -18.75 1 90.31 95 TRP B CA 1
ATOM 4998 C C . TRP B 1 95 ? 30.625 -13.523 -20.219 1 90.31 95 TRP B C 1
ATOM 5000 O O . TRP B 1 95 ? 31.531 -13.656 -21.047 1 90.31 95 TRP B O 1
ATOM 5010 N N . LEU B 1 96 ? 29.375 -13.039 -20.5 1 91.25 96 LEU B N 1
ATOM 5011 C CA . LEU B 1 96 ? 28.984 -12.75 -21.891 1 91.25 96 LEU B CA 1
ATOM 5012 C C . LEU B 1 96 ? 29.484 -11.375 -22.312 1 91.25 96 LEU B C 1
ATOM 5014 O O . LEU B 1 96 ? 29.562 -11.07 -23.5 1 91.25 96 LEU B O 1
ATOM 5018 N N . GLY B 1 97 ? 29.812 -10.555 -21.344 1 89.88 97 GLY B N 1
ATOM 5019 C CA . GLY B 1 97 ? 30.234 -9.195 -21.641 1 89.88 97 GLY B CA 1
ATOM 5020 C C . GLY B 1 97 ? 29.109 -8.328 -22.156 1 89.88 97 GLY B C 1
ATOM 5021 O O . GLY B 1 97 ? 29.297 -7.531 -23.078 1 89.88 97 GLY B O 1
ATOM 5022 N N . ILE B 1 98 ? 27.906 -8.641 -21.688 1 90.19 98 ILE B N 1
ATOM 5023 C CA . ILE B 1 98 ? 26.734 -7.898 -22.109 1 90.19 98 ILE B CA 1
ATOM 5024 C C . ILE B 1 98 ? 26.328 -6.906 -21.031 1 90.19 98 ILE B C 1
ATOM 5026 O O . ILE B 1 98 ? 26.344 -7.234 -19.844 1 90.19 98 ILE B O 1
ATOM 5030 N N . ASN B 1 99 ? 25.969 -5.648 -21.5 1 88.12 99 ASN B N 1
ATOM 5031 C CA . ASN B 1 99 ? 25.578 -4.598 -20.578 1 88.12 99 ASN B CA 1
ATOM 5032 C C . ASN B 1 99 ? 24.125 -4.176 -20.781 1 88.12 99 ASN B C 1
ATOM 5034 O O . ASN B 1 99 ? 23.812 -2.984 -20.797 1 88.12 99 ASN B O 1
ATOM 5038 N N . LYS B 1 100 ? 23.312 -5.184 -20.938 1 92.12 100 LYS B N 1
ATOM 5039 C CA . LYS B 1 100 ? 21.891 -4.898 -21.109 1 92.12 100 LYS B CA 1
ATOM 5040 C C . LYS B 1 100 ? 21.281 -4.359 -19.812 1 92.12 100 LYS B C 1
ATOM 5042 O O . LYS B 1 100 ? 21.453 -4.949 -18.75 1 92.12 100 LYS B O 1
ATOM 5047 N N . PRO B 1 101 ? 20.594 -3.199 -19.859 1 90.75 101 PRO B N 1
ATOM 5048 C CA . PRO B 1 101 ? 19.984 -2.645 -18.641 1 90.75 101 PRO B CA 1
ATOM 5049 C C . PRO B 1 101 ? 18.906 -3.545 -18.062 1 90.75 101 PRO B C 1
ATOM 5051 O O . PRO B 1 101 ? 18.141 -4.168 -18.797 1 90.75 101 PRO B O 1
ATOM 5054 N N . ILE B 1 102 ? 18.859 -3.662 -16.703 1 93.5 102 ILE B N 1
ATOM 5055 C CA . ILE B 1 102 ? 17.859 -4.453 -15.992 1 93.5 102 ILE B CA 1
ATOM 5056 C C . ILE B 1 102 ? 17.016 -3.543 -15.109 1 93.5 102 ILE B C 1
ATOM 5058 O O . ILE B 1 102 ? 17.547 -2.697 -14.383 1 93.5 102 ILE B O 1
ATOM 5062 N N . ARG B 1 103 ? 15.742 -3.656 -15.234 1 91.19 103 ARG B N 1
ATOM 5063 C CA . ARG B 1 103 ? 14.828 -2.889 -14.391 1 91.19 103 ARG B CA 1
ATOM 5064 C C . ARG B 1 103 ? 13.812 -3.803 -13.719 1 91.19 103 ARG B C 1
ATOM 5066 O O . ARG B 1 103 ? 13.312 -4.75 -14.336 1 91.19 103 ARG B O 1
ATOM 5073 N N . ILE B 1 104 ? 13.578 -3.549 -12.414 1 91.81 104 ILE B N 1
ATOM 5074 C CA . ILE B 1 104 ? 12.562 -4.262 -11.656 1 91.81 104 ILE B CA 1
ATOM 5075 C C . ILE B 1 104 ? 11.461 -3.287 -11.227 1 91.81 104 ILE B C 1
ATOM 5077 O O . ILE B 1 104 ? 11.75 -2.178 -10.773 1 91.81 104 ILE B O 1
ATOM 5081 N N . GLY B 1 105 ? 10.203 -3.639 -11.43 1 88.56 105 GLY B N 1
ATOM 5082 C CA . GLY B 1 105 ? 9.148 -2.75 -10.984 1 88.56 105 GLY B CA 1
ATOM 5083 C C . GLY B 1 105 ? 7.758 -3.266 -11.305 1 88.56 105 GLY B C 1
ATOM 5084 O O . GLY B 1 105 ? 7.602 -4.398 -11.766 1 88.56 105 GLY B O 1
ATOM 5085 N N . ASP B 1 106 ? 6.793 -2.402 -11.055 1 88.06 106 ASP B N 1
ATOM 5086 C CA . ASP B 1 106 ? 5.398 -2.773 -11.266 1 88.06 106 ASP B CA 1
ATOM 5087 C C . ASP B 1 106 ? 4.832 -2.096 -12.516 1 88.06 106 ASP B C 1
ATOM 5089 O O . ASP B 1 106 ? 3.699 -2.375 -12.914 1 88.06 106 ASP B O 1
ATOM 5093 N N . ALA B 1 107 ? 5.625 -1.203 -13.031 1 84.06 107 ALA B N 1
ATOM 5094 C CA . ALA B 1 107 ? 5.191 -0.499 -14.234 1 84.06 107 ALA B CA 1
ATOM 5095 C C . ALA B 1 107 ? 6.32 -0.416 -15.258 1 84.06 107 ALA B C 1
ATOM 5097 O O . ALA B 1 107 ? 7.492 -0.28 -14.891 1 84.06 107 ALA B O 1
ATOM 5098 N N . TRP B 1 108 ? 5.91 -0.476 -16.438 1 87.19 108 TRP B N 1
ATOM 5099 C CA . TRP B 1 108 ? 6.871 -0.383 -17.531 1 87.19 108 TRP B CA 1
ATOM 5100 C C . TRP B 1 108 ? 7.648 0.927 -17.453 1 87.19 108 TRP B C 1
ATOM 5102 O O . TRP B 1 108 ? 7.062 1.994 -17.266 1 87.19 108 TRP B O 1
ATOM 5112 N N . PRO B 1 109 ? 8.898 0.945 -17.453 1 80 109 PRO B N 1
ATOM 5113 C CA . PRO B 1 109 ? 9.719 2.148 -17.312 1 80 109 PRO B CA 1
ATOM 5114 C C . PRO B 1 109 ? 9.414 3.201 -18.375 1 80 109 PRO B C 1
ATOM 5116 O O . PRO B 1 109 ? 9.609 4.398 -18.125 1 80 109 PRO B O 1
ATOM 5119 N N . GLY B 1 110 ? 8.867 2.877 -19.547 1 75.25 110 GLY B N 1
ATOM 5120 C CA . GLY B 1 110 ? 8.523 3.828 -20.594 1 75.25 110 GLY B CA 1
ATOM 5121 C C . GLY B 1 110 ? 9.672 4.117 -21.531 1 75.25 110 GLY B C 1
ATOM 5122 O O . GLY B 1 110 ? 10.727 3.49 -21.453 1 75.25 110 GLY B O 1
ATOM 5123 N N . GLY B 1 111 ? 9.422 4.953 -22.5 1 71.25 111 GLY B N 1
ATOM 5124 C CA . GLY B 1 111 ? 10.422 5.434 -23.438 1 71.25 111 GLY B CA 1
ATOM 5125 C C . GLY B 1 111 ? 10.945 4.348 -24.359 1 71.25 111 GLY B C 1
ATOM 5126 O O . GLY B 1 111 ? 10.188 3.496 -24.828 1 71.25 111 GLY B O 1
ATOM 5127 N N . ASP B 1 112 ? 12.305 4.5 -24.609 1 79.38 112 ASP B N 1
ATOM 5128 C CA . ASP B 1 112 ? 13.016 3.594 -25.516 1 79.38 112 ASP B CA 1
ATOM 5129 C C . ASP B 1 112 ? 13.812 2.551 -24.719 1 79.38 112 ASP B C 1
ATOM 5131 O O . ASP B 1 112 ? 14.93 2.195 -25.109 1 79.38 112 ASP B O 1
ATOM 5135 N N . PHE B 1 113 ? 13.055 2.078 -23.625 1 86 113 PHE B N 1
ATOM 5136 C CA . PHE B 1 113 ? 13.734 1.075 -22.812 1 86 113 PHE B CA 1
ATOM 5137 C C . PHE B 1 113 ? 14.031 -0.174 -23.625 1 86 113 PHE B C 1
ATOM 5139 O O . PHE B 1 113 ? 13.125 -0.772 -24.219 1 86 113 PHE B O 1
ATOM 5146 N N . GLN B 1 114 ? 15.305 -0.575 -23.703 1 88.94 114 GLN B N 1
ATOM 5147 C CA . GLN B 1 114 ? 15.727 -1.72 -24.5 1 88.94 114 GLN B CA 1
ATOM 5148 C C . GLN B 1 114 ? 16.344 -2.805 -23.625 1 88.94 114 GLN B C 1
ATOM 5150 O O . GLN B 1 114 ? 17.141 -3.619 -24.109 1 88.94 114 GLN B O 1
ATOM 5155 N N . GLY B 1 115 ? 15.938 -2.816 -22.359 1 92.88 115 GLY B N 1
ATOM 5156 C CA . GLY B 1 115 ? 16.562 -3.738 -21.422 1 92.88 115 GLY B CA 1
ATOM 5157 C C . GLY B 1 115 ? 15.656 -4.875 -21 1 92.88 115 GLY B C 1
ATOM 5158 O O . GLY B 1 115 ? 14.766 -5.273 -21.75 1 92.88 115 GLY B O 1
ATOM 5159 N N . LEU B 1 116 ? 16.047 -5.504 -19.938 1 95.94 116 LEU B N 1
ATOM 5160 C CA . LEU B 1 116 ? 15.297 -6.586 -19.312 1 95.94 116 LEU B CA 1
ATOM 5161 C C . LEU B 1 116 ? 14.43 -6.066 -18.172 1 95.94 116 LEU B C 1
ATOM 5163 O O . LEU B 1 116 ? 14.938 -5.426 -17.25 1 95.94 116 LEU B O 1
ATOM 5167 N N . PHE B 1 117 ? 13.164 -6.289 -18.312 1 95.38 117 PHE B N 1
ATOM 5168 C CA . PHE B 1 117 ? 12.234 -5.797 -17.312 1 95.38 117 PHE B CA 1
ATOM 5169 C C . PHE B 1 117 ? 11.672 -6.949 -16.484 1 95.38 117 PHE B C 1
ATOM 5171 O O . PHE B 1 117 ? 11.07 -7.875 -17.031 1 95.38 117 PHE B O 1
ATOM 5178 N N . LEU B 1 118 ? 11.93 -6.914 -15.164 1 97 118 LEU B N 1
ATOM 5179 C CA . LEU B 1 118 ? 11.398 -7.922 -14.25 1 97 118 LEU B CA 1
ATOM 5180 C C . LEU B 1 118 ? 10.156 -7.41 -13.531 1 97 118 LEU B C 1
ATOM 5182 O O . LEU B 1 118 ? 10.172 -6.312 -12.969 1 97 118 LEU B O 1
ATOM 5186 N N . ILE B 1 119 ? 9.125 -8.203 -13.539 1 96.44 119 ILE B N 1
ATOM 5187 C CA . ILE B 1 119 ? 7.859 -7.793 -12.945 1 96.44 119 ILE B CA 1
ATOM 5188 C C . ILE B 1 119 ? 7.191 -8.992 -12.281 1 96.44 119 ILE B C 1
ATOM 5190 O O . ILE B 1 119 ? 7.371 -10.133 -12.711 1 96.44 119 ILE B O 1
ATOM 5194 N N . SER B 1 120 ? 6.445 -8.82 -11.258 1 97.44 120 SER B N 1
ATOM 5195 C CA . SER B 1 120 ? 5.707 -9.891 -10.602 1 97.44 120 SER B CA 1
ATOM 5196 C C . SER B 1 120 ? 4.496 -10.32 -11.422 1 97.44 120 SER B C 1
ATOM 5198 O O . SER B 1 120 ? 3.975 -9.539 -12.219 1 97.44 120 SER B O 1
ATOM 5200 N N . PRO B 1 121 ? 4.102 -11.508 -11.156 1 97.38 121 PRO B N 1
ATOM 5201 C CA . PRO B 1 121 ? 2.91 -11.953 -11.883 1 97.38 121 PRO B CA 1
ATOM 5202 C C . PRO B 1 121 ? 1.679 -11.109 -11.562 1 97.38 121 PRO B C 1
ATOM 5204 O O . PRO B 1 121 ? 0.886 -10.805 -12.461 1 97.38 121 PRO B O 1
ATOM 5207 N N . GLN B 1 122 ? 1.548 -10.797 -10.367 1 95.56 122 GLN B N 1
ATOM 5208 C CA . GLN B 1 122 ? 0.404 -9.984 -9.961 1 95.56 122 GLN B CA 1
ATOM 5209 C C . GLN B 1 122 ? 0.406 -8.633 -10.664 1 95.56 122 GLN B C 1
ATOM 5211 O O . GLN B 1 122 ? -0.616 -8.203 -11.203 1 95.56 122 GLN B O 1
ATOM 5216 N N . ALA B 1 123 ? 1.525 -8 -10.609 1 93.81 123 ALA B N 1
ATOM 5217 C CA . ALA B 1 123 ? 1.639 -6.684 -11.234 1 93.81 123 ALA B CA 1
ATOM 5218 C C . ALA B 1 123 ? 1.463 -6.781 -12.742 1 93.81 123 ALA B C 1
ATOM 5220 O O . ALA B 1 123 ? 0.837 -5.914 -13.359 1 93.81 123 ALA B O 1
ATOM 5221 N N . TRP B 1 124 ? 2.023 -7.773 -13.336 1 95.88 124 TRP B N 1
ATOM 5222 C CA . TRP B 1 124 ? 1.921 -7.953 -14.781 1 95.88 124 TRP B CA 1
ATOM 5223 C C . TRP B 1 124 ? 0.472 -8.18 -15.195 1 95.88 124 TRP B C 1
ATOM 5225 O O . TRP B 1 124 ? -0.009 -7.555 -16.141 1 95.88 124 TRP B O 1
ATOM 5235 N N . LEU B 1 125 ? -0.224 -9.086 -14.477 1 95.31 125 LEU B N 1
ATOM 5236 C CA . LEU B 1 125 ? -1.618 -9.375 -14.789 1 95.31 125 LEU B CA 1
ATOM 5237 C C . LEU B 1 125 ? -2.488 -8.141 -14.594 1 95.31 125 LEU B C 1
ATOM 5239 O O . LEU B 1 125 ? -3.381 -7.867 -15.398 1 95.31 125 LEU B O 1
ATOM 5243 N N . LYS B 1 126 ? -2.264 -7.512 -13.531 1 91.5 126 LYS B N 1
ATOM 5244 C CA . LYS B 1 126 ? -3.012 -6.281 -13.297 1 91.5 126 LYS B CA 1
ATOM 5245 C C . LYS B 1 126 ? -2.854 -5.309 -14.469 1 91.5 126 LYS B C 1
ATOM 5247 O O . LYS B 1 126 ? -3.832 -4.719 -14.922 1 91.5 126 LYS B O 1
ATOM 5252 N N . ALA B 1 127 ? -1.672 -5.129 -14.93 1 90.69 127 ALA B N 1
ATOM 5253 C CA . ALA B 1 127 ? -1.385 -4.227 -16.047 1 90.69 127 ALA B CA 1
ATOM 5254 C C . ALA B 1 127 ? -2.068 -4.699 -17.312 1 90.69 127 ALA B C 1
ATOM 5256 O O . ALA B 1 127 ? -2.561 -3.887 -18.109 1 90.69 127 ALA B O 1
ATOM 5257 N N . GLN B 1 128 ? -2.051 -5.945 -17.516 1 91.5 128 GLN B N 1
ATOM 5258 C CA . GLN B 1 128 ? -2.637 -6.504 -18.734 1 91.5 128 GLN B CA 1
ATOM 5259 C C . GLN B 1 128 ? -4.16 -6.391 -18.703 1 91.5 128 GLN B C 1
ATOM 5261 O O . GLN B 1 128 ? -4.789 -6.215 -19.75 1 91.5 128 GLN B O 1
ATOM 5266 N N . LEU B 1 129 ? -4.684 -6.523 -17.531 1 87.88 129 LEU B N 1
ATOM 5267 C CA . LEU B 1 129 ? -6.137 -6.578 -17.391 1 87.88 129 LEU B CA 1
ATOM 5268 C C . LEU B 1 129 ? -6.727 -5.176 -17.281 1 87.88 129 LEU B C 1
ATOM 5270 O O . LEU B 1 129 ? -7.93 -4.988 -17.484 1 87.88 129 LEU B O 1
ATOM 5274 N N . THR B 1 130 ? -5.918 -4.176 -16.844 1 78.19 130 THR B N 1
ATOM 5275 C CA . THR B 1 130 ? -6.41 -2.811 -16.719 1 78.19 130 THR B CA 1
ATOM 5276 C C . THR B 1 130 ? -6.262 -2.064 -18.047 1 78.19 130 THR B C 1
ATOM 5278 O O . THR B 1 130 ? -5.266 -2.234 -18.75 1 78.19 130 THR B O 1
ATOM 5281 N N . PRO B 1 131 ? -7.281 -1.335 -18.406 1 63.44 131 PRO B N 1
ATOM 5282 C CA . PRO B 1 131 ? -7.273 -0.638 -19.688 1 63.44 131 PRO B CA 1
ATOM 5283 C C . PRO B 1 131 ? -6.156 0.4 -19.797 1 63.44 131 PRO B C 1
ATOM 5285 O O . PRO B 1 131 ? -5.773 0.79 -20.906 1 63.44 131 PRO B O 1
ATOM 5288 N N . GLN B 1 132 ? -5.746 0.884 -18.734 1 59.41 132 GLN B N 1
ATOM 5289 C CA . GLN B 1 132 ? -4.824 2.008 -18.859 1 59.41 132 GLN B CA 1
ATOM 5290 C C . GLN B 1 132 ? -3.51 1.568 -19.5 1 59.41 132 GLN B C 1
ATOM 5292 O O . GLN B 1 132 ? -3.053 0.443 -19.281 1 59.41 132 GLN B O 1
ATOM 5297 N N . GLU B 1 133 ? -3.18 2.035 -20.781 1 59.25 133 GLU B N 1
ATOM 5298 C CA . GLU B 1 133 ? -2.113 1.83 -21.75 1 59.25 133 GLU B CA 1
ATOM 5299 C C . GLU B 1 133 ? -0.74 1.878 -21.078 1 59.25 133 GLU B C 1
ATOM 5301 O O . GLU B 1 133 ? 0.13 2.646 -21.5 1 59.25 133 GLU B O 1
ATOM 5306 N N . LYS B 1 134 ? -0.655 0.999 -19.969 1 66.44 134 LYS B N 1
ATOM 5307 C CA . LYS B 1 134 ? 0.658 1.297 -19.406 1 66.44 134 LYS B CA 1
ATOM 5308 C C . LYS B 1 134 ? 1.703 0.291 -19.875 1 66.44 134 LYS B C 1
ATOM 5310 O O . LYS B 1 134 ? 2.904 0.511 -19.719 1 66.44 134 LYS B O 1
ATOM 5315 N N . PHE B 1 135 ? 1.201 -0.892 -20.578 1 76.19 135 PHE B N 1
ATOM 5316 C CA . PHE B 1 135 ? 2.213 -1.855 -21 1 76.19 135 PHE B CA 1
ATOM 5317 C C . PHE B 1 135 ? 2.271 -1.952 -22.516 1 76.19 135 PHE B C 1
ATOM 5319 O O . PHE B 1 135 ? 1.246 -2.146 -23.172 1 76.19 135 PHE B O 1
ATOM 5326 N N . PRO B 1 136 ? 3.398 -1.682 -23.078 1 84.75 136 PRO B N 1
ATOM 5327 C CA . PRO B 1 136 ? 3.5 -1.742 -24.531 1 84.75 136 PRO B CA 1
ATOM 5328 C C . PRO B 1 136 ? 3.215 -3.137 -25.094 1 84.75 136 PRO B C 1
ATOM 5330 O O . PRO B 1 136 ? 3.475 -4.137 -24.422 1 84.75 136 PRO B O 1
ATOM 5333 N N . ALA B 1 137 ? 2.639 -3.156 -26.344 1 87.75 137 ALA B N 1
ATOM 5334 C CA . ALA B 1 137 ? 2.377 -4.41 -27.031 1 87.75 137 ALA B CA 1
ATOM 5335 C C . ALA B 1 137 ? 3.613 -4.883 -27.797 1 87.75 137 ALA B C 1
ATOM 5337 O O . ALA B 1 137 ? 4.496 -4.082 -28.109 1 87.75 137 ALA B O 1
ATOM 5338 N N . GLY B 1 138 ? 3.734 -6.109 -27.953 1 91.5 138 GLY B N 1
ATOM 5339 C CA . GLY B 1 138 ? 4.734 -6.668 -28.844 1 91.5 138 GLY B CA 1
ATOM 5340 C C . GLY B 1 138 ? 6.031 -7.023 -28.156 1 91.5 138 GLY B C 1
ATOM 5341 O O . GLY B 1 138 ? 6.965 -7.523 -28.781 1 91.5 138 GLY B O 1
ATOM 5342 N N . ILE B 1 139 ? 6.133 -6.766 -26.891 1 93.88 139 ILE B N 1
ATOM 5343 C CA . ILE B 1 139 ? 7.359 -7.086 -26.172 1 93.88 139 ILE B CA 1
ATOM 5344 C C . ILE B 1 139 ? 7.332 -8.547 -25.734 1 93.88 139 ILE B C 1
ATOM 5346 O O . ILE B 1 139 ? 6.457 -8.961 -24.969 1 93.88 139 ILE B O 1
ATOM 5350 N N . PRO B 1 140 ? 8.281 -9.312 -26.234 1 96.62 140 PRO B N 1
ATOM 5351 C CA . PRO B 1 140 ? 8.32 -10.719 -25.812 1 96.62 140 PRO B CA 1
ATOM 5352 C C . PRO B 1 140 ? 8.359 -10.875 -24.297 1 96.62 140 PRO B C 1
ATOM 5354 O O . PRO B 1 140 ? 9.125 -10.18 -23.625 1 96.62 140 PRO B O 1
ATOM 5357 N N . THR B 1 141 ? 7.535 -11.773 -23.766 1 97.69 141 THR B N 1
ATOM 5358 C CA . THR B 1 141 ? 7.359 -11.914 -22.328 1 97.69 141 THR B CA 1
ATOM 5359 C C . THR B 1 141 ? 7.562 -13.367 -21.906 1 97.69 141 THR B C 1
ATOM 5361 O O . THR B 1 141 ? 6.918 -14.273 -22.438 1 97.69 141 THR B O 1
ATOM 5364 N N . ILE B 1 142 ? 8.477 -13.57 -21.016 1 98.56 142 ILE B N 1
ATOM 5365 C CA . ILE B 1 142 ? 8.711 -14.883 -20.438 1 98.56 142 ILE B CA 1
ATOM 5366 C C . ILE B 1 142 ? 8.008 -14.977 -19.078 1 98.56 142 ILE B C 1
ATOM 5368 O O . ILE B 1 142 ? 8.289 -14.195 -18.172 1 98.56 142 ILE B O 1
ATOM 5372 N N . ILE B 1 143 ? 7.109 -15.891 -18.906 1 98.56 143 ILE B N 1
ATOM 5373 C CA . ILE B 1 143 ? 6.379 -16.078 -17.656 1 98.56 143 ILE B CA 1
ATOM 5374 C C . ILE B 1 143 ? 6.832 -17.375 -16.984 1 98.56 143 ILE B C 1
ATOM 5376 O O . ILE B 1 143 ? 6.559 -18.469 -17.484 1 98.56 143 ILE B O 1
ATOM 5380 N N . ASP B 1 144 ? 7.453 -17.188 -15.883 1 98.25 144 ASP B N 1
ATOM 5381 C CA . ASP B 1 144 ? 7.965 -18.312 -15.117 1 98.25 144 ASP B CA 1
ATOM 5382 C C . ASP B 1 144 ? 6.965 -18.766 -14.055 1 98.25 144 ASP B C 1
ATOM 5384 O O . ASP B 1 144 ? 6.336 -17.922 -13.398 1 98.25 144 ASP B O 1
ATOM 5388 N N . GLY B 1 145 ? 6.777 -20.078 -13.898 1 96.56 145 GLY B N 1
ATOM 5389 C CA . GLY B 1 145 ? 5.91 -20.625 -12.867 1 96.56 145 GLY B CA 1
ATOM 5390 C C . GLY B 1 145 ? 4.438 -20.562 -13.227 1 96.56 145 GLY B C 1
ATOM 5391 O O . GLY B 1 145 ? 3.605 -20.188 -12.398 1 96.56 145 GLY B O 1
ATOM 5392 N N . VAL B 1 146 ? 4.125 -20.969 -14.391 1 97.5 146 VAL B N 1
ATOM 5393 C CA . VAL B 1 146 ? 2.771 -20.781 -14.898 1 97.5 146 VAL B CA 1
ATOM 5394 C C . VAL B 1 146 ? 1.832 -21.812 -14.281 1 97.5 146 VAL B C 1
ATOM 5396 O O . VAL B 1 146 ? 0.62 -21.766 -14.508 1 97.5 146 VAL B O 1
ATOM 5399 N N . ASP B 1 147 ? 2.369 -22.719 -13.461 1 95.62 147 ASP B N 1
ATOM 5400 C CA . ASP B 1 147 ? 1.529 -23.641 -12.711 1 95.62 147 ASP B CA 1
ATOM 5401 C C . ASP B 1 147 ? 0.476 -22.906 -11.898 1 95.62 147 ASP B C 1
ATOM 5403 O O . ASP B 1 147 ? -0.625 -23.406 -11.68 1 95.62 147 ASP B O 1
ATOM 5407 N N . ASP B 1 148 ? 0.83 -21.734 -11.531 1 95.44 148 ASP B N 1
ATOM 5408 C CA . ASP B 1 148 ? -0.054 -20.938 -10.68 1 95.44 148 ASP B CA 1
ATOM 5409 C C . ASP B 1 148 ? -0.729 -19.828 -11.469 1 95.44 148 ASP B C 1
ATOM 5411 O O . ASP B 1 148 ? -1.393 -18.953 -10.883 1 95.44 148 ASP B O 1
ATOM 5415 N N . LEU B 1 149 ? -0.565 -19.781 -12.703 1 96.81 149 LEU B N 1
ATOM 5416 C CA . LEU B 1 149 ? -1.032 -18.672 -13.523 1 96.81 149 LEU B CA 1
ATOM 5417 C C . LEU B 1 149 ? -2.549 -18.531 -13.438 1 96.81 149 LEU B C 1
ATOM 5419 O O . LEU B 1 149 ? -3.07 -17.422 -13.359 1 96.81 149 LEU B O 1
ATOM 5423 N N . GLU B 1 150 ? -3.24 -19.688 -13.492 1 94.75 150 GLU B N 1
ATOM 5424 C CA . GLU B 1 150 ? -4.695 -19.641 -13.391 1 94.75 150 GLU B CA 1
ATOM 5425 C C . GLU B 1 150 ? -5.141 -19.031 -12.07 1 94.75 150 GLU B C 1
ATOM 5427 O O . GLU B 1 150 ? -6.051 -18.203 -12.039 1 94.75 150 GLU B O 1
ATOM 5432 N N . VAL B 1 151 ? -4.512 -19.484 -11.039 1 93.31 151 VAL B N 1
ATOM 5433 C CA . VAL B 1 151 ? -4.836 -18.969 -9.711 1 93.31 151 VAL B CA 1
ATOM 5434 C C . VAL B 1 151 ? -4.527 -17.469 -9.641 1 93.31 151 VAL B C 1
ATOM 5436 O O . VAL B 1 151 ? -5.332 -16.688 -9.133 1 93.31 151 VAL B O 1
ATOM 5439 N N . TRP B 1 152 ? -3.344 -17.047 -10.141 1 96.19 152 TRP B N 1
ATOM 5440 C CA . TRP B 1 152 ? -2.98 -15.633 -10.172 1 96.19 152 TRP B CA 1
ATOM 5441 C C . TRP B 1 152 ? -4.039 -14.812 -10.898 1 96.19 152 TRP B C 1
ATOM 5443 O O . TRP B 1 152 ? -4.449 -13.758 -10.422 1 96.19 152 TRP B O 1
ATOM 5453 N N . ALA B 1 153 ? -4.461 -15.297 -12.008 1 96.06 153 ALA B N 1
ATOM 5454 C CA . ALA B 1 153 ? -5.438 -14.594 -12.836 1 96.06 153 ALA B CA 1
ATOM 5455 C C . ALA B 1 153 ? -6.781 -14.477 -12.117 1 96.06 153 ALA B C 1
ATOM 5457 O O . ALA B 1 153 ? -7.387 -13.406 -12.094 1 96.06 153 ALA B O 1
ATOM 5458 N N . ARG B 1 154 ? -7.188 -15.562 -11.531 1 92.88 154 ARG B N 1
ATOM 5459 C CA . ARG B 1 154 ? -8.461 -15.562 -10.82 1 92.88 154 ARG B CA 1
ATOM 5460 C C . ARG B 1 154 ? -8.43 -14.602 -9.641 1 92.88 154 ARG B C 1
ATOM 5462 O O . ARG B 1 154 ? -9.406 -13.906 -9.367 1 92.88 154 ARG B O 1
ATOM 5469 N N . ASP B 1 155 ? -7.383 -14.672 -8.961 1 93.5 155 ASP B N 1
ATOM 5470 C CA . ASP B 1 155 ? -7.234 -13.758 -7.832 1 93.5 155 ASP B CA 1
ATOM 5471 C C . ASP B 1 155 ? -7.352 -12.305 -8.281 1 93.5 155 ASP B C 1
ATOM 5473 O O . ASP B 1 155 ? -7.992 -11.492 -7.609 1 93.5 155 ASP B O 1
ATOM 5477 N N . GLN B 1 156 ? -6.688 -12.023 -9.383 1 92.56 156 GLN B N 1
ATOM 5478 C CA . GLN B 1 156 ? -6.727 -10.672 -9.922 1 92.56 156 GLN B CA 1
ATOM 5479 C C . GLN B 1 156 ? -8.141 -10.297 -10.375 1 92.56 156 GLN B C 1
ATOM 5481 O O . GLN B 1 156 ? -8.539 -9.141 -10.289 1 92.56 156 GLN B O 1
ATOM 5486 N N . LEU B 1 157 ? -8.93 -11.258 -10.812 1 91.38 157 LEU B N 1
ATOM 5487 C CA . LEU B 1 157 ? -10.25 -11 -11.375 1 91.38 157 LEU B CA 1
ATOM 5488 C C . LEU B 1 157 ? -11.32 -11.055 -10.289 1 91.38 157 LEU B C 1
ATOM 5490 O O . LEU B 1 157 ? -12.484 -10.727 -10.547 1 91.38 157 LEU B O 1
ATOM 5494 N N . THR B 1 158 ? -10.953 -11.5 -9.141 1 93.12 158 THR B N 1
ATOM 5495 C CA . THR B 1 158 ? -11.914 -11.602 -8.047 1 93.12 158 THR B CA 1
ATOM 5496 C C . THR B 1 158 ? -12.227 -10.219 -7.473 1 93.12 158 THR B C 1
ATOM 5498 O O . THR B 1 158 ? -11.312 -9.43 -7.211 1 93.12 158 THR B O 1
ATOM 5501 N N . ILE B 1 159 ? -13.469 -9.922 -7.371 1 91.5 159 ILE B N 1
ATOM 5502 C CA . ILE B 1 159 ? -13.93 -8.68 -6.758 1 91.5 159 ILE B CA 1
ATOM 5503 C C . ILE B 1 159 ? -14.578 -8.984 -5.406 1 91.5 159 ILE B C 1
ATOM 5505 O O . ILE B 1 159 ? -15.367 -9.922 -5.285 1 91.5 159 ILE B O 1
ATOM 5509 N N . THR B 1 160 ? -14.242 -8.281 -4.441 1 92.69 160 THR B N 1
ATOM 5510 C CA . THR B 1 160 ? -14.742 -8.508 -3.094 1 92.69 160 THR B CA 1
ATOM 5511 C C . THR B 1 160 ? -15.523 -7.297 -2.594 1 92.69 160 THR B C 1
ATOM 5513 O O . THR B 1 160 ? -15.109 -6.156 -2.82 1 92.69 160 THR B O 1
ATOM 5516 N N . TRP B 1 161 ? -16.625 -7.469 -2.076 1 91.19 161 TRP B N 1
ATOM 5517 C CA . TRP B 1 161 ? -17.484 -6.477 -1.437 1 91.19 161 TRP B CA 1
ATOM 5518 C C . TRP B 1 161 ? -17.516 -6.668 0.076 1 91.19 161 TRP B C 1
ATOM 5520 O O . TRP B 1 161 ? -17.984 -7.688 0.572 1 91.19 161 TRP B O 1
ATOM 5530 N N . GLU B 1 162 ? -17 -5.738 0.792 1 92.5 162 GLU B N 1
ATOM 5531 C CA . GLU B 1 162 ? -16.891 -5.844 2.244 1 92.5 162 GLU B CA 1
ATOM 5532 C C . GLU B 1 162 ? -17.781 -4.812 2.939 1 92.5 162 GLU B C 1
ATOM 5534 O O . GLU B 1 162 ? -18.531 -4.09 2.285 1 92.5 162 GLU B O 1
ATOM 5539 N N . ALA B 1 163 ? -17.672 -4.809 4.277 1 92.06 163 ALA B N 1
ATOM 5540 C CA . ALA B 1 163 ? -18.516 -3.943 5.102 1 92.06 163 ALA B CA 1
ATOM 5541 C C . ALA B 1 163 ? -18.344 -2.477 4.711 1 92.06 163 ALA B C 1
ATOM 5543 O O . ALA B 1 163 ? -19.328 -1.739 4.602 1 92.06 163 ALA B O 1
ATOM 5544 N N . HIS B 1 164 ? -17.156 -2.072 4.426 1 87.88 164 HIS B N 1
ATOM 5545 C CA . HIS B 1 164 ? -16.906 -0.673 4.105 1 87.88 164 HIS B CA 1
ATOM 5546 C C . HIS B 1 164 ? -17.531 -0.287 2.771 1 87.88 164 HIS B C 1
ATOM 5548 O O . HIS B 1 164 ? -17.891 0.874 2.562 1 87.88 164 HIS B O 1
ATOM 5554 N N . ASP B 1 165 ? -17.656 -1.186 1.868 1 88.69 165 ASP B N 1
ATOM 5555 C CA . ASP B 1 165 ? -18.281 -0.918 0.581 1 88.69 165 ASP B CA 1
ATOM 5556 C C . ASP B 1 165 ? -19.766 -0.593 0.754 1 88.69 165 ASP B C 1
ATOM 5558 O O . ASP B 1 165 ? -20.312 0.246 0.035 1 88.69 165 ASP B O 1
ATOM 5562 N N . TRP B 1 166 ? -20.406 -1.264 1.708 1 90.44 166 TRP B N 1
ATOM 5563 C CA . TRP B 1 166 ? -21.797 -0.96 2.02 1 90.44 166 TRP B CA 1
ATOM 5564 C C . TRP B 1 166 ? -21.938 0.464 2.547 1 90.44 166 TRP B C 1
ATOM 5566 O O . TRP B 1 166 ? -22.844 1.193 2.143 1 90.44 166 TRP B O 1
ATOM 5576 N N . ASP B 1 167 ? -21.016 0.769 3.375 1 88.12 167 ASP B N 1
ATOM 5577 C CA . ASP B 1 167 ? -21.031 2.113 3.943 1 88.12 167 ASP B CA 1
ATOM 5578 C C . ASP B 1 167 ? -20.859 3.172 2.857 1 88.12 167 ASP B C 1
ATOM 5580 O O . ASP B 1 167 ? -21.562 4.184 2.857 1 88.12 167 ASP B O 1
ATOM 5584 N N . GLN B 1 168 ? -20.047 2.912 1.979 1 86 168 GLN B N 1
ATOM 5585 C CA . GLN B 1 168 ? -19.828 3.844 0.88 1 86 168 GLN B CA 1
ATOM 5586 C C . GLN B 1 168 ? -21.047 3.93 -0.033 1 86 168 GLN B C 1
ATOM 5588 O O . GLN B 1 168 ? -21.344 5 -0.568 1 86 168 GLN B O 1
ATOM 5593 N N . LEU B 1 169 ? -21.641 2.828 -0.211 1 87.75 169 LEU B N 1
ATOM 5594 C CA . LEU B 1 169 ? -22.859 2.818 -1.028 1 87.75 169 LEU B CA 1
ATOM 5595 C C . LEU B 1 169 ? -23.938 3.676 -0.395 1 87.75 169 LEU B C 1
ATOM 5597 O O . LEU B 1 169 ? -24.656 4.402 -1.096 1 87.75 169 LEU B O 1
ATOM 5601 N N . ILE B 1 170 ? -24.047 3.564 0.851 1 88.69 170 ILE B N 1
ATOM 5602 C CA . ILE B 1 170 ? -25.047 4.352 1.579 1 88.69 170 ILE B CA 1
ATOM 5603 C C . ILE B 1 170 ? -24.75 5.84 1.42 1 88.69 170 ILE B C 1
ATOM 5605 O O . ILE B 1 170 ? -25.656 6.641 1.196 1 88.69 170 ILE B O 1
ATOM 5609 N N . LEU B 1 171 ? -23.453 6.133 1.471 1 85.69 171 LEU B N 1
ATOM 5610 C CA . LEU B 1 171 ? -23.031 7.52 1.325 1 85.69 171 LEU B CA 1
ATOM 5611 C C . LEU B 1 171 ? -23.266 8.016 -0.098 1 85.69 171 LEU B C 1
ATOM 5613 O O . LEU B 1 171 ? -23.672 9.164 -0.302 1 85.69 171 LEU B O 1
ATOM 5617 N N . GLY B 1 172 ? -23.094 7.156 -1.052 1 83.81 172 GLY B N 1
ATOM 5618 C CA . GLY B 1 172 ? -23.234 7.52 -2.453 1 83.81 172 GLY B CA 1
ATOM 5619 C C . GLY B 1 172 ? -24.672 7.609 -2.912 1 83.81 172 GLY B C 1
ATOM 5620 O O . GLY B 1 172 ? -24.984 8.297 -3.885 1 83.81 172 GLY B O 1
ATOM 5621 N N . TYR B 1 173 ? -25.562 6.887 -2.135 1 85.44 173 TYR B N 1
ATOM 5622 C CA . TYR B 1 173 ? -26.984 6.863 -2.459 1 85.44 173 TYR B CA 1
ATOM 5623 C C . TYR B 1 173 ? -27.828 7.109 -1.217 1 85.44 173 TYR B C 1
ATOM 5625 O O . TYR B 1 173 ? -28.594 6.234 -0.798 1 85.44 173 TYR B O 1
ATOM 5633 N N . PRO B 1 174 ? -27.781 8.367 -0.843 1 84.44 174 PRO B N 1
ATOM 5634 C CA . PRO B 1 174 ? -28.484 8.664 0.406 1 84.44 174 PRO B CA 1
ATOM 5635 C C . PRO B 1 174 ? -30 8.508 0.278 1 84.44 174 PRO B C 1
ATOM 5637 O O . PRO B 1 174 ? -30.672 8.211 1.265 1 84.44 174 PRO B O 1
ATOM 5640 N N . HIS B 1 175 ? -30.594 8.648 -0.963 1 84.81 175 HIS B N 1
ATOM 5641 C CA . HIS B 1 175 ? -32.031 8.594 -1.155 1 84.81 175 HIS B CA 1
ATOM 5642 C C . HIS B 1 175 ? -32.562 7.18 -0.95 1 84.81 175 HIS B C 1
ATOM 5644 O O . HIS B 1 175 ? -33.75 6.988 -0.664 1 84.81 175 HIS B O 1
ATOM 5650 N N . ILE B 1 176 ? -31.703 6.129 -1.072 1 88.25 176 ILE B N 1
ATOM 5651 C CA . ILE B 1 176 ? -32.156 4.754 -0.864 1 88.25 176 ILE B CA 1
ATOM 5652 C C . ILE B 1 176 ? -31.344 4.125 0.272 1 88.25 176 ILE B C 1
ATOM 5654 O O . ILE B 1 176 ? -31.062 2.92 0.259 1 88.25 176 ILE B O 1
ATOM 5658 N N . ALA B 1 177 ? -30.859 4.895 1.192 1 88.75 177 ALA B N 1
ATOM 5659 C CA . ALA B 1 177 ? -30.031 4.43 2.293 1 88.75 177 ALA B CA 1
ATOM 5660 C C . ALA B 1 177 ? -30.75 3.363 3.117 1 88.75 177 ALA B C 1
ATOM 5662 O O . ALA B 1 177 ? -30.156 2.338 3.465 1 88.75 177 ALA B O 1
ATOM 5663 N N . GLU B 1 178 ? -32 3.631 3.418 1 91.12 178 GLU B N 1
ATOM 5664 C CA . GLU B 1 178 ? -32.781 2.686 4.23 1 91.12 178 GLU B CA 1
ATOM 5665 C C . GLU B 1 178 ? -32.969 1.359 3.5 1 91.12 178 GLU B C 1
ATOM 5667 O O . GLU B 1 178 ? -32.938 0.295 4.125 1 91.12 178 GLU B O 1
ATOM 5672 N N . GLU B 1 179 ? -33.156 1.458 2.229 1 91.56 179 GLU B N 1
ATOM 5673 C CA . GLU B 1 179 ? -33.281 0.241 1.433 1 91.56 179 GLU B CA 1
ATOM 5674 C C . GLU B 1 179 ? -31.969 -0.557 1.438 1 91.56 179 GLU B C 1
ATOM 5676 O O . GLU B 1 179 ? -31.984 -1.785 1.535 1 91.56 179 GLU B O 1
ATOM 5681 N N . ILE B 1 180 ? -30.844 0.129 1.311 1 91.94 180 ILE B N 1
ATOM 5682 C CA . ILE B 1 180 ? -29.547 -0.524 1.313 1 91.94 180 ILE B CA 1
ATOM 5683 C C . ILE B 1 180 ? -29.312 -1.194 2.664 1 91.94 180 ILE B C 1
ATOM 5685 O O . ILE B 1 180 ? -28.859 -2.342 2.725 1 91.94 180 ILE B O 1
ATOM 5689 N N . ARG B 1 181 ? -29.703 -0.502 3.742 1 93.69 181 ARG B N 1
ATOM 5690 C CA . ARG B 1 181 ? -29.547 -1.064 5.078 1 93.69 181 ARG B CA 1
ATOM 5691 C C . ARG B 1 181 ? -30.422 -2.299 5.258 1 93.69 181 ARG B C 1
ATOM 5693 O O . ARG B 1 181 ? -30 -3.291 5.852 1 93.69 181 ARG B O 1
ATOM 5700 N N . SER B 1 182 ? -31.594 -2.201 4.703 1 95.25 182 SER B N 1
ATOM 5701 C CA . SER B 1 182 ? -32.531 -3.324 4.793 1 95.25 182 SER B CA 1
ATOM 5702 C C . SER B 1 182 ? -32 -4.531 4.023 1 95.25 182 SER B C 1
ATOM 5704 O O . SER B 1 182 ? -32.062 -5.664 4.508 1 95.25 182 SER B O 1
ATOM 5706 N N . VAL B 1 183 ? -31.5 -4.297 2.861 1 94.25 183 VAL B N 1
ATOM 5707 C CA . VAL B 1 183 ? -30.953 -5.371 2.039 1 94.25 183 VAL B CA 1
ATOM 5708 C C . VAL B 1 183 ? -29.781 -6.023 2.762 1 94.25 183 VAL B C 1
ATOM 5710 O O . VAL B 1 183 ? -29.672 -7.25 2.809 1 94.25 183 VAL B O 1
ATOM 5713 N N . ARG B 1 184 ? -28.844 -5.199 3.279 1 94.12 184 ARG B N 1
ATOM 5714 C CA . ARG B 1 184 ? -27.688 -5.719 4 1 94.12 184 ARG B CA 1
ATOM 5715 C C . ARG B 1 184 ? -28.109 -6.566 5.191 1 94.12 184 ARG B C 1
ATOM 5717 O O . ARG B 1 184 ? -27.547 -7.633 5.441 1 94.12 184 ARG B O 1
ATOM 5724 N N . ALA B 1 185 ? -29.141 -6.102 5.883 1 95.75 185 ALA B N 1
ATOM 5725 C CA . ALA B 1 185 ? -29.656 -6.832 7.039 1 95.75 185 ALA B CA 1
ATOM 5726 C C . ALA B 1 185 ? -30.266 -8.164 6.613 1 95.75 185 ALA B C 1
ATOM 5728 O O . ALA B 1 185 ? -30.047 -9.195 7.254 1 95.75 185 ALA B O 1
ATOM 5729 N N . LYS B 1 186 ? -31.062 -8.133 5.566 1 95.81 186 LYS B N 1
ATOM 5730 C CA . LYS B 1 186 ? -31.672 -9.352 5.051 1 95.81 186 LYS B CA 1
ATOM 5731 C C . LYS B 1 186 ? -30.625 -10.352 4.605 1 95.81 186 LYS B C 1
ATOM 5733 O O . LYS B 1 186 ? -30.734 -11.555 4.879 1 95.81 186 LYS B O 1
ATOM 5738 N N . LEU B 1 187 ? -29.625 -9.852 3.893 1 95.12 187 LEU B N 1
ATOM 5739 C CA . LEU B 1 187 ? -28.547 -10.711 3.432 1 95.12 187 LEU B CA 1
ATOM 5740 C C . LEU B 1 187 ? -27.797 -11.328 4.613 1 95.12 187 LEU B C 1
ATOM 5742 O O . LEU B 1 187 ? -27.438 -12.508 4.582 1 95.12 187 LEU B O 1
ATOM 5746 N N . THR B 1 188 ? -27.547 -10.5 5.652 1 95.19 188 THR B N 1
ATOM 5747 C CA . THR B 1 188 ? -26.875 -10.992 6.855 1 95.19 188 THR B CA 1
ATOM 5748 C C . THR B 1 188 ? -27.688 -12.117 7.492 1 95.19 188 THR B C 1
ATOM 5750 O O . THR B 1 188 ? -27.141 -13.164 7.848 1 95.19 188 THR B O 1
ATOM 5753 N N . HIS B 1 189 ? -28.953 -11.852 7.531 1 95.12 189 HIS B N 1
ATOM 5754 C CA . HIS B 1 189 ? -29.844 -12.844 8.125 1 95.12 189 HIS B CA 1
ATOM 5755 C C . HIS B 1 189 ? -29.797 -14.156 7.344 1 95.12 189 HIS B C 1
ATOM 5757 O O . HIS B 1 189 ? -29.641 -15.227 7.93 1 95.12 189 HIS B O 1
ATOM 5763 N N . GLU B 1 190 ? -29.906 -14.102 6.039 1 95.12 190 GLU B N 1
ATOM 5764 C CA . GLU B 1 190 ? -29.906 -15.297 5.195 1 95.12 190 GLU B CA 1
ATOM 5765 C C . GLU B 1 190 ? -28.562 -16.016 5.234 1 95.12 190 GLU B C 1
ATOM 5767 O O . GLU B 1 190 ? -28.516 -17.234 5.34 1 95.12 190 GLU B O 1
ATOM 5772 N N . LEU B 1 191 ? -27.469 -15.289 5.164 1 94.81 191 LEU B N 1
ATOM 5773 C CA . LEU B 1 191 ? -26.125 -15.867 5.109 1 94.81 191 LEU B CA 1
ATOM 5774 C C . LEU B 1 191 ? -25.766 -16.562 6.422 1 94.81 191 LEU B C 1
ATOM 5776 O O . LEU B 1 191 ? -25.141 -17.609 6.422 1 94.81 191 LEU B O 1
ATOM 5780 N N . PHE B 1 192 ? -26.219 -15.977 7.52 1 94.12 192 PHE B N 1
ATOM 5781 C CA . PHE B 1 192 ? -25.844 -16.516 8.82 1 94.12 192 PHE B CA 1
ATOM 5782 C C . PHE B 1 192 ? -26.703 -17.719 9.18 1 94.12 192 PHE B C 1
ATOM 5784 O O . PHE B 1 192 ? -26.422 -18.406 10.164 1 94.12 192 PHE B O 1
ATOM 5791 N N . GLN B 1 193 ? -27.703 -18.031 8.305 1 92.62 193 GLN B N 1
ATOM 5792 C CA . GLN B 1 193 ? -28.5 -19.234 8.492 1 92.62 193 GLN B CA 1
ATOM 5793 C C . GLN B 1 193 ? -27.781 -20.469 7.941 1 92.62 193 GLN B C 1
ATOM 5795 O O . GLN B 1 193 ? -28.141 -21.594 8.281 1 92.62 193 GLN B O 1
ATOM 5800 N N . HIS B 1 194 ? -26.781 -20.188 7.094 1 91.69 194 HIS B N 1
ATOM 5801 C CA . HIS B 1 194 ? -26.016 -21.312 6.566 1 91.69 194 HIS B CA 1
ATOM 5802 C C . HIS B 1 194 ? -25.234 -22.016 7.672 1 91.69 194 HIS B C 1
ATOM 5804 O O . HIS B 1 194 ? -24.672 -21.359 8.547 1 91.69 194 HIS B O 1
ATOM 5810 N N . PRO B 1 195 ? -25.266 -23.312 7.645 1 88.75 195 PRO B N 1
ATOM 5811 C CA . PRO B 1 195 ? -24.5 -24.031 8.664 1 88.75 195 PRO B CA 1
ATOM 5812 C C . PRO B 1 195 ? -23 -23.766 8.57 1 88.75 195 PRO B C 1
ATOM 5814 O O . PRO B 1 195 ? -22.469 -23.562 7.477 1 88.75 195 PRO B O 1
ATOM 5817 N N . ALA B 1 196 ? -22.391 -23.75 9.695 1 86.75 196 ALA B N 1
ATOM 5818 C CA . ALA B 1 196 ? -20.953 -23.5 9.734 1 86.75 196 ALA B CA 1
ATOM 5819 C C . ALA B 1 196 ? -20.188 -24.609 9.008 1 86.75 196 ALA B C 1
ATOM 5821 O O . ALA B 1 196 ? -20.547 -25.781 9.094 1 86.75 196 ALA B O 1
ATOM 5822 N N . ASN B 1 197 ? -19.328 -24.281 8.18 1 84.25 197 ASN B N 1
ATOM 5823 C CA . ASN B 1 197 ? -18.391 -25.203 7.527 1 84.25 197 ASN B CA 1
ATOM 5824 C C . ASN B 1 197 ? -16.938 -24.781 7.734 1 84.25 197 ASN B C 1
ATOM 5826 O O . ASN B 1 197 ? -16.672 -23.641 8.141 1 84.25 197 ASN B O 1
ATOM 5830 N N . PRO B 1 198 ? -16.031 -25.703 7.555 1 81 198 PRO B N 1
ATOM 5831 C CA . PRO B 1 198 ? -14.641 -25.406 7.859 1 81 198 PRO B CA 1
ATOM 5832 C C . PRO B 1 198 ? -14.078 -24.266 7.004 1 81 198 PRO B C 1
ATOM 5834 O O . PRO B 1 198 ? -13.07 -23.656 7.375 1 81 198 PRO B O 1
ATOM 5837 N N . TYR B 1 199 ? -14.672 -23.953 5.895 1 86.19 199 TYR B N 1
ATOM 5838 C CA . TYR B 1 199 ? -14.156 -22.938 4.977 1 86.19 199 TYR B CA 1
ATOM 5839 C C . TYR B 1 199 ? -14.812 -21.578 5.238 1 86.19 199 TYR B C 1
ATOM 5841 O O . TYR B 1 199 ? -14.336 -20.547 4.75 1 86.19 199 TYR B O 1
ATOM 5849 N N . GLU B 1 200 ? -15.883 -21.516 5.938 1 90 200 GLU B N 1
ATOM 5850 C CA . GLU B 1 200 ? -16.672 -20.312 6.188 1 90 200 GLU B CA 1
ATOM 5851 C C . GLU B 1 200 ? -16.984 -19.578 4.887 1 90 200 GLU B C 1
ATOM 5853 O O . GLU B 1 200 ? -16.953 -18.359 4.832 1 90 200 GLU B O 1
ATOM 5858 N N . CYS B 1 201 ? -17.125 -20.344 3.93 1 92.62 201 CYS B N 1
ATOM 5859 C CA . CYS B 1 201 ? -17.406 -19.891 2.572 1 92.62 201 CYS B CA 1
ATOM 5860 C C . CYS B 1 201 ? -18.672 -20.562 2.037 1 92.62 201 CYS B C 1
ATOM 5862 O O . CYS B 1 201 ? -18.906 -21.75 2.287 1 92.62 201 CYS B O 1
ATOM 5864 N N . TYR B 1 202 ? -19.547 -19.766 1.293 1 93.44 202 TYR B N 1
ATOM 5865 C CA . TYR B 1 202 ? -20.812 -20.297 0.801 1 93.44 202 TYR B CA 1
ATOM 5866 C C . TYR B 1 202 ? -21.141 -19.719 -0.572 1 93.44 202 TYR B C 1
ATOM 5868 O O . TYR B 1 202 ? -20.906 -18.547 -0.834 1 93.44 202 TYR B O 1
ATOM 5876 N N . LEU B 1 203 ? -21.672 -20.594 -1.416 1 92.19 203 LEU B N 1
ATOM 5877 C CA . LEU B 1 203 ? -22.203 -20.078 -2.674 1 92.19 203 LEU B CA 1
ATOM 5878 C C . LEU B 1 203 ? -23.5 -19.312 -2.439 1 92.19 203 LEU B C 1
ATOM 5880 O O . LEU B 1 203 ? -24.328 -19.719 -1.618 1 92.19 203 LEU B O 1
ATOM 5884 N N . ILE B 1 204 ? -23.641 -18.312 -3.16 1 91.38 204 ILE B N 1
ATOM 5885 C CA . ILE B 1 204 ? -24.828 -17.484 -2.99 1 91.38 204 ILE B CA 1
ATOM 5886 C C . ILE B 1 204 ? -26.062 -18.25 -3.465 1 91.38 204 ILE B C 1
ATOM 5888 O O . ILE B 1 204 ? -26.047 -18.828 -4.551 1 91.38 204 ILE B O 1
ATOM 5892 N N . SER B 1 205 ? -27.094 -18.297 -2.65 1 89.38 205 SER B N 1
ATOM 5893 C CA . SER B 1 205 ? -28.328 -19 -2.965 1 89.38 205 SER B CA 1
ATOM 5894 C C . SER B 1 205 ? -29.25 -18.141 -3.832 1 89.38 205 SER B C 1
ATOM 5896 O O . SER B 1 205 ? -28.938 -16.984 -4.102 1 89.38 205 SER B O 1
ATOM 5898 N N . GLN B 1 206 ? -30.297 -18.766 -4.262 1 88 206 GLN B N 1
ATOM 5899 C CA . GLN B 1 206 ? -31.281 -18.062 -5.059 1 88 206 GLN B CA 1
ATOM 5900 C C . GLN B 1 206 ? -31.938 -16.938 -4.254 1 88 206 GLN B C 1
ATOM 5902 O O . GLN B 1 206 ? -32.188 -15.852 -4.781 1 88 206 GLN B O 1
ATOM 5907 N N . ALA B 1 207 ? -32.188 -17.25 -3.021 1 90.62 207 ALA B N 1
ATOM 5908 C CA . ALA B 1 207 ? -32.781 -16.234 -2.154 1 90.62 207 ALA B CA 1
ATOM 5909 C C . ALA B 1 207 ? -31.891 -15.016 -2.012 1 90.62 207 ALA B C 1
ATOM 5911 O O . ALA B 1 207 ? -32.375 -13.883 -2.1 1 90.62 207 ALA B O 1
ATOM 5912 N N . GLU B 1 208 ? -30.688 -15.312 -1.771 1 92.19 208 GLU B N 1
ATOM 5913 C CA . GLU B 1 208 ? -29.719 -14.219 -1.621 1 92.19 208 GLU B CA 1
ATOM 5914 C C . GLU B 1 208 ? -29.547 -13.461 -2.932 1 92.19 208 GLU B C 1
ATOM 5916 O O . GLU B 1 208 ? -29.391 -12.234 -2.928 1 92.19 208 GLU B O 1
ATOM 5921 N N . THR B 1 209 ? -29.578 -14.133 -4.023 1 89.81 209 THR B N 1
ATOM 5922 C CA . THR B 1 209 ? -29.484 -13.508 -5.34 1 89.81 209 THR B CA 1
ATOM 5923 C C . THR B 1 209 ? -30.656 -12.555 -5.566 1 89.81 209 THR B C 1
ATOM 5925 O O . THR B 1 209 ? -30.484 -11.484 -6.148 1 89.81 209 THR B O 1
ATOM 5928 N N . GLU B 1 210 ? -31.781 -12.969 -5.145 1 90 210 GLU B N 1
ATOM 5929 C CA . GLU B 1 210 ? -32.969 -12.125 -5.293 1 90 210 GLU B CA 1
ATOM 5930 C C . GLU B 1 210 ? -32.844 -10.844 -4.477 1 90 210 GLU B C 1
ATOM 5932 O O . GLU B 1 210 ? -33.219 -9.766 -4.934 1 90 210 GLU B O 1
ATOM 5937 N N . ILE B 1 211 ? -32.312 -11.039 -3.322 1 92.56 211 ILE B N 1
ATOM 5938 C CA . ILE B 1 211 ? -32.094 -9.883 -2.465 1 92.56 211 ILE B CA 1
ATOM 5939 C C . ILE B 1 211 ? -31.141 -8.906 -3.15 1 92.56 211 ILE B C 1
ATOM 5941 O O . ILE B 1 211 ? -31.406 -7.703 -3.215 1 92.56 211 ILE B O 1
ATOM 5945 N N . LEU B 1 212 ? -30.062 -9.383 -3.68 1 90.06 212 LEU B N 1
ATOM 5946 C CA . LEU B 1 212 ? -29.062 -8.555 -4.344 1 90.06 212 LEU B CA 1
ATOM 5947 C C . LEU B 1 212 ? -29.625 -7.945 -5.621 1 90.06 212 LEU B C 1
ATOM 5949 O O . LEU B 1 212 ? -29.312 -6.801 -5.961 1 90.06 212 LEU B O 1
ATOM 5953 N N . SER B 1 213 ? -30.453 -8.719 -6.312 1 87.88 213 SER B N 1
ATOM 5954 C CA . SER B 1 213 ? -31.078 -8.234 -7.543 1 87.88 213 SER B CA 1
ATOM 5955 C C . SER B 1 213 ? -32 -7.055 -7.27 1 87.88 213 SER B C 1
ATOM 5957 O O . SER B 1 213 ? -32.094 -6.133 -8.078 1 87.88 213 SER B O 1
ATOM 5959 N N . SER B 1 214 ? -32.656 -7.137 -6.18 1 87.69 214 SER B N 1
ATOM 5960 C CA . SER B 1 214 ? -33.531 -6.027 -5.805 1 87.69 214 SER B CA 1
ATOM 5961 C C . SER B 1 214 ? -32.719 -4.746 -5.586 1 87.69 214 SER B C 1
ATOM 5963 O O . SER B 1 214 ? -33.188 -3.66 -5.961 1 87.69 214 SER B O 1
ATOM 5965 N N . LEU B 1 215 ? -31.625 -4.906 -4.98 1 87.38 215 LEU B N 1
ATOM 5966 C CA . LEU B 1 215 ? -30.75 -3.752 -4.77 1 87.38 215 LEU B CA 1
ATOM 5967 C C . LEU B 1 215 ? -30.219 -3.227 -6.094 1 87.38 215 LEU B C 1
ATOM 5969 O O . LEU B 1 215 ? -30.188 -2.016 -6.32 1 87.38 215 LEU B O 1
ATOM 5973 N N . TYR B 1 216 ? -29.812 -4.109 -6.949 1 83.5 216 TYR B N 1
ATOM 5974 C CA . TYR B 1 216 ? -29.25 -3.756 -8.25 1 83.5 216 TYR B CA 1
ATOM 5975 C C . TYR B 1 216 ? -30.234 -2.922 -9.062 1 83.5 216 TYR B C 1
ATOM 5977 O O . TYR B 1 216 ? -29.844 -1.96 -9.727 1 83.5 216 TYR B O 1
ATOM 5985 N N . SER B 1 217 ? -31.438 -3.268 -8.984 1 82.62 217 SER B N 1
ATOM 5986 C CA . SER B 1 217 ? -32.469 -2.6 -9.766 1 82.62 217 SER B CA 1
ATOM 5987 C C . SER B 1 217 ? -32.656 -1.16 -9.305 1 82.62 217 SER B C 1
ATOM 5989 O O . SER B 1 217 ? -33.125 -0.312 -10.078 1 82.62 217 SER B O 1
ATOM 5991 N N . ASN B 1 218 ? -32.25 -0.915 -8.148 1 82.5 218 ASN B N 1
ATOM 5992 C CA . ASN B 1 218 ? -32.469 0.411 -7.578 1 82.5 218 ASN B CA 1
ATOM 5993 C C . ASN B 1 218 ? -31.203 1.278 -7.672 1 82.5 218 ASN B C 1
ATOM 5995 O O . ASN B 1 218 ? -31.234 2.451 -7.297 1 82.5 218 ASN B O 1
ATOM 5999 N N . LEU B 1 219 ? -30.172 0.673 -8.188 1 81.31 219 LEU B N 1
ATOM 6000 C CA . LEU B 1 219 ? -28.906 1.396 -8.211 1 81.31 219 LEU B CA 1
ATOM 6001 C C . LEU B 1 219 ? -28.594 1.89 -9.625 1 81.31 219 LEU B C 1
ATOM 6003 O O . LEU B 1 219 ? -28.953 1.245 -10.609 1 81.31 219 LEU B O 1
ATOM 6007 N N . ASP B 1 220 ? -28.109 3.129 -9.672 1 76.62 220 ASP B N 1
ATOM 6008 C CA . ASP B 1 220 ? -27.516 3.611 -10.914 1 76.62 220 ASP B CA 1
ATOM 6009 C C . ASP B 1 220 ? -26.062 3.168 -11.047 1 76.62 220 ASP B C 1
ATOM 6011 O O . ASP B 1 220 ? -25.156 3.82 -10.516 1 76.62 220 ASP B O 1
ATOM 6015 N N . ILE B 1 221 ? -25.828 2.145 -11.797 1 71.69 221 ILE B N 1
ATOM 6016 C CA . ILE B 1 221 ? -24.562 1.43 -11.859 1 71.69 221 ILE B CA 1
ATOM 6017 C C . ILE B 1 221 ? -23.484 2.346 -12.438 1 71.69 221 ILE B C 1
ATOM 6019 O O . ILE B 1 221 ? -22.328 2.277 -12.031 1 71.69 221 ILE B O 1
ATOM 6023 N N . ASP B 1 222 ? -23.812 3.197 -13.297 1 67 222 ASP B N 1
ATOM 6024 C CA . ASP B 1 222 ? -22.844 4.023 -14.008 1 67 222 ASP B CA 1
ATOM 6025 C C . ASP B 1 222 ? -22.188 5.035 -13.07 1 67 222 ASP B C 1
ATOM 6027 O O . ASP B 1 222 ? -21.109 5.535 -13.359 1 67 222 ASP B O 1
ATOM 6031 N N . THR B 1 223 ? -22.875 5.219 -11.961 1 68.5 223 THR B N 1
ATOM 6032 C CA . THR B 1 223 ? -22.344 6.23 -11.055 1 68.5 223 THR B CA 1
ATOM 6033 C C . THR B 1 223 ? -21.531 5.586 -9.938 1 68.5 223 THR B C 1
ATOM 6035 O O . THR B 1 223 ? -20.953 6.281 -9.102 1 68.5 223 THR B O 1
ATOM 6038 N N . LEU B 1 224 ? -21.469 4.25 -10.023 1 73.69 224 LEU B N 1
ATOM 6039 C CA . LEU B 1 224 ? -20.781 3.537 -8.945 1 73.69 224 LEU B CA 1
ATOM 6040 C C . LEU B 1 224 ? -19.281 3.477 -9.203 1 73.69 224 LEU B C 1
ATOM 6042 O O . LEU B 1 224 ? -18.828 3.641 -10.336 1 73.69 224 LEU B O 1
ATOM 6046 N N . PRO B 1 225 ? -18.531 3.387 -8.039 1 69.31 225 PRO B N 1
ATOM 6047 C CA . PRO B 1 225 ? -17.094 3.152 -8.211 1 69.31 225 PRO B CA 1
ATOM 6048 C C . PRO B 1 225 ? -16.797 1.931 -9.07 1 69.31 225 PRO B C 1
ATOM 6050 O O . PRO B 1 225 ? -17.641 1.034 -9.195 1 69.31 225 PRO B O 1
ATOM 6053 N N . ASP B 1 226 ? -15.633 1.922 -9.633 1 68.94 226 ASP B N 1
ATOM 6054 C CA . ASP B 1 226 ? -15.266 0.893 -10.594 1 68.94 226 ASP B CA 1
ATOM 6055 C C . ASP B 1 226 ? -15.391 -0.502 -9.992 1 68.94 226 ASP B C 1
ATOM 6057 O O . ASP B 1 226 ? -15.906 -1.42 -10.625 1 68.94 226 ASP B O 1
ATOM 6061 N N . ALA B 1 227 ? -14.961 -0.618 -8.766 1 69.12 227 ALA B N 1
ATOM 6062 C CA . ALA B 1 227 ? -14.992 -1.94 -8.148 1 69.12 227 ALA B CA 1
ATOM 6063 C C . ALA B 1 227 ? -16.422 -2.451 -8.016 1 69.12 227 ALA B C 1
ATOM 6065 O O . ALA B 1 227 ? -16.688 -3.639 -8.219 1 69.12 227 ALA B O 1
ATOM 6066 N N . TRP B 1 228 ? -17.312 -1.541 -7.801 1 76.44 228 TRP B N 1
ATOM 6067 C CA . TRP B 1 228 ? -18.703 -1.931 -7.633 1 76.44 228 TRP B CA 1
ATOM 6068 C C . TRP B 1 228 ? -19.359 -2.234 -8.977 1 76.44 228 TRP B C 1
ATOM 6070 O O . TRP B 1 228 ? -20.141 -3.178 -9.094 1 76.44 228 TRP B O 1
ATOM 6080 N N . LYS B 1 229 ? -18.891 -1.393 -9.883 1 75.62 229 LYS B N 1
ATOM 6081 C CA . LYS B 1 229 ? -19.375 -1.646 -11.242 1 75.62 229 LYS B CA 1
ATOM 6082 C C . LYS B 1 229 ? -19 -3.051 -11.703 1 75.62 229 LYS B C 1
ATOM 6084 O O . LYS B 1 229 ? -19.844 -3.779 -12.234 1 75.62 229 LYS B O 1
ATOM 6089 N N . GLN B 1 230 ? -17.797 -3.355 -11.375 1 74.44 230 GLN B N 1
ATOM 6090 C CA . GLN B 1 230 ? -17.297 -4.664 -11.789 1 74.44 230 GLN B CA 1
ATOM 6091 C C . GLN B 1 230 ? -18.016 -5.785 -11.047 1 74.44 230 GLN B C 1
ATOM 6093 O O . GLN B 1 230 ? -18.312 -6.824 -11.633 1 74.44 230 GLN B O 1
ATOM 6098 N N . PHE B 1 231 ? -18.328 -5.555 -9.852 1 77.75 231 PHE B N 1
ATOM 6099 C CA . PHE B 1 231 ? -19.047 -6.555 -9.07 1 77.75 231 PHE B CA 1
ATOM 6100 C C . PHE B 1 231 ? -20.422 -6.816 -9.648 1 77.75 231 PHE B C 1
ATOM 6102 O O . PHE B 1 231 ? -20.812 -7.969 -9.852 1 77.75 231 PHE B O 1
ATOM 6109 N N . TRP B 1 232 ? -21.062 -5.773 -9.969 1 77.12 232 TRP B N 1
ATOM 6110 C CA . TRP B 1 232 ? -22.438 -5.906 -10.445 1 77.12 232 TRP B CA 1
ATOM 6111 C C . TRP B 1 232 ? -22.469 -6.449 -11.867 1 77.12 232 TRP B C 1
ATOM 6113 O O . TRP B 1 232 ? -23.391 -7.172 -12.242 1 77.12 232 TRP B O 1
ATOM 6123 N N . GLN B 1 233 ? -21.375 -6.109 -12.562 1 75.81 233 GLN B N 1
ATOM 6124 C CA . GLN B 1 233 ? -21.25 -6.703 -13.891 1 75.81 233 GLN B CA 1
ATOM 6125 C C . GLN B 1 233 ? -21.078 -8.219 -13.805 1 75.81 233 GLN B C 1
ATOM 6127 O O . GLN B 1 233 ? -21.719 -8.969 -14.547 1 75.81 233 GLN B O 1
ATOM 6132 N N . GLN B 1 234 ? -20.281 -8.648 -12.898 1 75.44 234 GLN B N 1
ATOM 6133 C CA . GLN B 1 234 ? -20.078 -10.078 -12.688 1 75.44 234 GLN B CA 1
ATOM 6134 C C . GLN B 1 234 ? -21.328 -10.734 -12.109 1 75.44 234 GLN B C 1
ATOM 6136 O O . GLN B 1 234 ? -21.656 -11.867 -12.453 1 75.44 234 GLN B O 1
ATOM 6141 N N . PHE B 1 235 ? -22.031 -9.953 -11.32 1 74.62 235 PHE B N 1
ATOM 6142 C CA . PHE B 1 235 ? -23.266 -10.445 -10.703 1 74.62 235 PHE B CA 1
ATOM 6143 C C . PHE B 1 235 ? -24.328 -10.719 -11.758 1 74.62 235 PHE B C 1
ATOM 6145 O O . PHE B 1 235 ? -25.016 -11.742 -11.703 1 74.62 235 PHE B O 1
ATOM 6152 N N . GLN B 1 236 ? -24.375 -9.852 -12.703 1 72.25 236 GLN B N 1
ATOM 6153 C CA . GLN B 1 236 ? -25.375 -10 -13.758 1 72.25 236 GLN B CA 1
ATOM 6154 C C . GLN B 1 236 ? -25.125 -11.242 -14.594 1 72.25 236 GLN B C 1
ATOM 6156 O O . GLN B 1 236 ? -26.062 -11.883 -15.078 1 72.25 236 GLN B O 1
ATOM 6161 N N . HIS B 1 237 ? -23.891 -11.531 -14.68 1 67 237 HIS B N 1
ATOM 6162 C CA . HIS B 1 237 ? -23.547 -12.703 -15.469 1 67 237 HIS B CA 1
ATOM 6163 C C . HIS B 1 237 ? -23.781 -13.992 -14.688 1 67 237 HIS B C 1
ATOM 6165 O O . HIS B 1 237 ? -23.891 -15.062 -15.281 1 67 237 HIS B O 1
ATOM 6171 N N . CYS B 1 238 ? -23.766 -13.82 -13.406 1 60.38 238 CYS B N 1
ATOM 6172 C CA . CYS B 1 238 ? -24.078 -14.992 -12.594 1 60.38 238 CYS B CA 1
ATOM 6173 C C . CYS B 1 238 ? -25.562 -15.344 -12.688 1 60.38 238 CYS B C 1
ATOM 6175 O O . CYS B 1 238 ? -25.922 -16.516 -12.734 1 60.38 238 CYS B O 1
ATOM 6177 N N . CYS B 1 239 ? -26.469 -14.203 -12.555 1 54.03 239 CYS B N 1
ATOM 6178 C CA . CYS B 1 239 ? -27.906 -14.453 -12.492 1 54.03 239 CYS B CA 1
ATOM 6179 C C . CYS B 1 239 ? -28.531 -14.344 -13.875 1 54.03 239 CYS B C 1
ATOM 6181 O O . CYS B 1 239 ? -29.75 -14.422 -14.016 1 54.03 239 CYS B O 1
ATOM 6183 N N . SER B 1 240 ? -28.094 -15.031 -14.883 1 50.47 240 SER B N 1
ATOM 6184 C CA . SER B 1 240 ? -28.766 -15.055 -16.188 1 50.47 240 SER B CA 1
ATOM 6185 C C . SER B 1 240 ? -29.906 -14.039 -16.234 1 50.47 240 SER B C 1
ATOM 6187 O O . SER B 1 240 ? -30.938 -14.289 -16.859 1 50.47 240 SER B O 1
ATOM 6189 N N . LEU B 1 241 ? -30.188 -13.094 -15.32 1 40.12 241 LEU B N 1
ATOM 6190 C CA . LEU B 1 241 ? -31.406 -12.281 -15.391 1 40.12 241 LEU B CA 1
ATOM 6191 C C . LEU B 1 241 ? -31.5 -11.57 -16.734 1 40.12 241 LEU B C 1
ATOM 6193 O O . LEU B 1 241 ? -32.594 -11.398 -17.266 1 40.12 241 LEU B O 1
ATOM 6197 N N . THR B 1 242 ? -30.844 -10.391 -17.047 1 38.72 242 THR B N 1
ATOM 6198 C CA . THR B 1 242 ? -31.188 -9.617 -18.234 1 38.72 242 THR B CA 1
ATOM 6199 C C . THR B 1 242 ? -30.609 -10.266 -19.5 1 38.72 242 THR B C 1
ATOM 6201 O O . THR B 1 242 ? -29.5 -10.805 -19.469 1 38.72 242 THR B O 1
ATOM 6204 N N . PRO B 1 243 ? -31.531 -10.531 -20.516 1 34.94 243 PRO B N 1
ATOM 6205 C CA . PRO B 1 243 ? -31.078 -10.773 -21.891 1 34.94 243 PRO B CA 1
ATOM 6206 C C . PRO B 1 243 ? -29.859 -9.938 -22.266 1 34.94 243 PRO B C 1
ATOM 6208 O O . PRO B 1 243 ? -29.625 -8.883 -21.672 1 34.94 243 PRO B O 1
ATOM 6211 N N . PRO B 1 244 ? -28.969 -10.477 -23.016 1 34.97 244 PRO B N 1
ATOM 6212 C CA . PRO B 1 244 ? -27.891 -9.617 -23.516 1 34.97 244 PRO B CA 1
ATOM 6213 C C . PRO B 1 244 ? -28.359 -8.211 -23.875 1 34.97 244 PRO B C 1
ATOM 6215 O O . PRO B 1 244 ? -29.359 -8.062 -24.594 1 34.97 244 PRO B O 1
ATOM 6218 N N . LEU B 1 245 ? -28.453 -7.242 -23.125 1 33.5 245 LEU B N 1
ATOM 6219 C CA . LEU B 1 245 ? -28.797 -5.945 -23.688 1 33.5 245 LEU B CA 1
ATOM 6220 C C . LEU B 1 245 ? -28.219 -5.801 -25.094 1 33.5 245 LEU B C 1
ATOM 6222 O O . LEU B 1 245 ? -27.078 -6.18 -25.344 1 33.5 245 LEU B O 1
ATOM 6226 N N . PRO B 1 246 ? -29.125 -5.66 -26.109 1 31.53 246 PRO B N 1
ATOM 6227 C CA . PRO B 1 246 ? -28.641 -5.398 -27.469 1 31.53 246 PRO B CA 1
ATOM 6228 C C . PRO B 1 246 ? -27.453 -4.43 -27.484 1 31.53 246 PRO B C 1
ATOM 6230 O O . PRO B 1 246 ? -27.375 -3.525 -26.656 1 31.53 246 PRO B O 1
ATOM 6233 N N . LEU B 1 247 ? -26.406 -4.875 -28.031 1 32.56 247 LEU B N 1
ATOM 6234 C CA . LEU B 1 247 ? -25.375 -3.971 -28.516 1 32.56 247 LEU B CA 1
ATOM 6235 C C . LEU B 1 247 ? -25.984 -2.713 -29.125 1 32.56 247 LEU B C 1
ATOM 6237 O O . LEU B 1 247 ? -26.672 -2.777 -30.156 1 32.56 247 LEU B O 1
ATOM 6241 N N . ILE B 1 248 ? -26.641 -1.853 -28.438 1 30.45 248 ILE B N 1
ATOM 6242 C CA . ILE B 1 248 ? -26.922 -0.656 -29.219 1 30.45 248 ILE B CA 1
ATOM 6243 C C . ILE B 1 248 ? -25.688 -0.278 -30.031 1 30.45 248 ILE B C 1
ATOM 6245 O O . ILE B 1 248 ? -24.594 -0.094 -29.469 1 30.45 248 ILE B O 1
ATOM 6249 N N . PRO B 1 249 ? -25.766 -0.535 -31.328 1 30.78 249 PRO B N 1
ATOM 6250 C CA . PRO B 1 249 ? -24.766 0.002 -32.25 1 30.78 249 PRO B CA 1
ATOM 6251 C C . PRO B 1 249 ? -24.375 1.446 -31.938 1 30.78 249 PRO B C 1
ATOM 6253 O O . PRO B 1 249 ? -25.234 2.342 -32 1 30.78 249 PRO B O 1
ATOM 6256 N N . THR B 1 250 ? -23.828 1.729 -30.781 1 31.42 250 THR B N 1
ATOM 6257 C CA . THR B 1 250 ? -23.469 3.129 -30.969 1 31.42 250 THR B CA 1
ATOM 6258 C C . THR B 1 250 ? -22.828 3.348 -32.344 1 31.42 250 THR B C 1
ATOM 6260 O O . THR B 1 250 ? -22.156 2.463 -32.844 1 31.42 250 THR B O 1
ATOM 6263 N N . PRO B 1 251 ? -23.438 4.258 -33.062 1 29.98 251 PRO B N 1
ATOM 6264 C CA . PRO B 1 251 ? -22.812 4.578 -34.344 1 29.98 251 PRO B CA 1
ATOM 6265 C C . PRO B 1 251 ? -21.281 4.473 -34.312 1 29.98 251 PRO B C 1
ATOM 6267 O O . PRO B 1 251 ? -20.688 4.613 -33.25 1 29.98 251 PRO B O 1
ATOM 6270 N N . LEU B 1 252 ? -20.688 3.832 -35.344 1 30.89 252 LEU B N 1
ATOM 6271 C CA . LEU B 1 252 ? -19.359 3.641 -35.906 1 30.89 252 LEU B CA 1
ATOM 6272 C C . LEU B 1 252 ? -18.484 4.875 -35.688 1 30.89 252 LEU B C 1
ATOM 6274 O O . LEU B 1 252 ? -17.438 5.027 -36.312 1 30.89 252 LEU B O 1
ATOM 6278 N N . GLY B 1 253 ? -19.047 6.008 -35.125 1 30.23 253 GLY B N 1
ATOM 6279 C CA . GLY B 1 253 ? -18 6.973 -35.375 1 30.23 253 GLY B CA 1
ATOM 6280 C C . GLY B 1 253 ? -16.672 6.566 -34.75 1 30.23 253 GLY B C 1
ATOM 6281 O O . GLY B 1 253 ? -16.625 5.711 -33.875 1 30.23 253 GLY B O 1
ATOM 6282 N N . GLU B 1 254 ? -15.484 7.129 -35.25 1 30.22 254 GLU B N 1
ATOM 6283 C CA . GLU B 1 254 ? -14.062 6.797 -35.25 1 30.22 254 GLU B CA 1
ATOM 6284 C C . GLU B 1 254 ? -13.594 6.359 -33.875 1 30.22 254 GLU B C 1
ATOM 6286 O O . GLU B 1 254 ? -12.984 5.297 -33.719 1 30.22 254 GLU B O 1
ATOM 6291 N N . TRP B 1 255 ? -12.969 7.305 -33.156 1 29.03 255 TRP B N 1
ATOM 6292 C CA . TRP B 1 255 ? -11.883 7.258 -32.188 1 29.03 255 TRP B CA 1
ATOM 6293 C C . TRP B 1 255 ? -12.406 6.875 -30.797 1 29.03 255 TRP B C 1
ATOM 6295 O O . TRP B 1 255 ? -11.766 7.172 -29.781 1 29.03 255 TRP B O 1
ATOM 6305 N N . GLY B 1 256 ? -13.711 6.586 -30.688 1 32.5 256 GLY B N 1
ATOM 6306 C CA . GLY B 1 256 ? -14.055 6.559 -29.266 1 32.5 256 GLY B CA 1
ATOM 6307 C C . GLY B 1 256 ? -13.57 5.305 -28.562 1 32.5 256 GLY B C 1
ATOM 6308 O O . GLY B 1 256 ? -13.43 4.25 -29.188 1 32.5 256 GLY B O 1
ATOM 6309 N N . PRO B 1 257 ? -12.969 5.379 -27.422 1 33.25 257 PRO B N 1
ATOM 6310 C CA . PRO B 1 257 ? -12.344 4.238 -26.75 1 33.25 257 PRO B CA 1
ATOM 6311 C C . PRO B 1 257 ? -13.297 3.053 -26.594 1 33.25 257 PRO B C 1
ATOM 6313 O O . PRO B 1 257 ? -14.469 3.238 -26.25 1 33.25 257 PRO B O 1
ATOM 6316 N N . ARG B 1 258 ? -13.266 1.95 -27.516 1 32.84 258 ARG B N 1
ATOM 6317 C CA . ARG B 1 258 ? -13.875 0.625 -27.469 1 32.84 258 ARG B CA 1
ATOM 6318 C C . ARG B 1 258 ? -14.109 0.18 -26.031 1 32.84 258 ARG B C 1
ATOM 6320 O O . ARG B 1 258 ? -13.172 0.118 -25.234 1 32.84 258 ARG B O 1
ATOM 6327 N N . VAL B 1 259 ? -15.203 0.498 -25.531 1 34.5 259 VAL B N 1
ATOM 6328 C CA . VAL B 1 259 ? -15.562 -0.204 -24.297 1 34.5 259 VAL B CA 1
ATOM 6329 C C . VAL B 1 259 ? -15.297 -1.698 -24.469 1 34.5 259 VAL B C 1
ATOM 6331 O O . VAL B 1 259 ? -15.805 -2.33 -25.391 1 34.5 259 VAL B O 1
ATOM 6334 N N . PRO B 1 260 ? -14.172 -2.262 -24.062 1 37.03 260 PRO B N 1
ATOM 6335 C CA . PRO B 1 260 ? -13.945 -3.691 -24.281 1 37.03 260 PRO B CA 1
ATOM 6336 C C . PRO B 1 260 ? -15.203 -4.527 -24.078 1 37.03 260 PRO B C 1
ATOM 6338 O O . PRO B 1 260 ? -16.016 -4.227 -23.203 1 37.03 260 PRO B O 1
ATOM 6341 N N . HIS B 1 261 ? -15.836 -5.074 -25.172 1 37.62 261 HIS B N 1
ATOM 6342 C CA . HIS B 1 261 ? -16.812 -6.164 -25.156 1 37.62 261 HIS B CA 1
ATOM 6343 C C . HIS B 1 261 ? -16.594 -7.078 -23.953 1 37.62 261 HIS B C 1
ATOM 6345 O O . HIS B 1 261 ? -15.57 -7.754 -23.859 1 37.62 261 HIS B O 1
ATOM 6351 N N . ARG B 1 262 ? -17 -6.73 -22.781 1 45.28 262 ARG B N 1
ATOM 6352 C CA . ARG B 1 262 ? -16.812 -7.5 -21.547 1 45.28 262 ARG B CA 1
ATOM 6353 C C . ARG B 1 262 ? -17.359 -8.922 -21.703 1 45.28 262 ARG B C 1
ATOM 6355 O O . ARG B 1 262 ? -18.547 -9.109 -21.969 1 45.28 262 ARG B O 1
ATOM 6362 N N . PRO B 1 263 ? -16.578 -9.969 -21.938 1 47.66 263 PRO B N 1
ATOM 6363 C CA . PRO B 1 263 ? -16.969 -11.367 -22.125 1 47.66 263 PRO B CA 1
ATOM 6364 C C . PRO B 1 263 ? -18.047 -11.812 -21.156 1 47.66 263 PRO B C 1
ATOM 6366 O O . PRO B 1 263 ? -18.047 -11.391 -20 1 47.66 263 PRO B O 1
ATOM 6369 N N . THR B 1 264 ? -19.281 -12.234 -21.641 1 58.47 264 THR B N 1
ATOM 6370 C CA . THR B 1 264 ? -20.438 -12.852 -20.984 1 58.47 264 THR B CA 1
ATOM 6371 C C . THR B 1 264 ? -20.016 -14.133 -20.266 1 58.47 264 THR B C 1
ATOM 6373 O O . THR B 1 264 ? -20.359 -15.234 -20.703 1 58.47 264 THR B O 1
ATOM 6376 N N . THR B 1 265 ? -18.922 -14.156 -19.547 1 69.56 265 THR B N 1
ATOM 6377 C CA . THR B 1 265 ? -18.484 -15.375 -18.859 1 69.56 265 THR B CA 1
ATOM 6378 C C . THR B 1 265 ? -19.219 -15.547 -17.531 1 69.56 265 THR B C 1
ATOM 6380 O O . THR B 1 265 ? -19.422 -14.578 -16.797 1 69.56 265 THR B O 1
ATOM 6383 N N . PRO B 1 266 ? -19.734 -16.781 -17.453 1 81.94 266 PRO B N 1
ATOM 6384 C CA . PRO B 1 266 ? -20.375 -17.062 -16.156 1 81.94 266 PRO B CA 1
ATOM 6385 C C . PRO B 1 266 ? -19.453 -16.766 -14.977 1 81.94 266 PRO B C 1
ATOM 6387 O O . PRO B 1 266 ? -18.234 -16.922 -15.086 1 81.94 266 PRO B O 1
ATOM 6390 N N . SER B 1 267 ? -20.047 -16.25 -13.953 1 88.38 267 SER B N 1
ATOM 6391 C CA . SER B 1 267 ? -19.281 -15.883 -12.773 1 88.38 267 SER B CA 1
ATOM 6392 C C . SER B 1 267 ? -19.734 -16.672 -11.547 1 88.38 267 SER B C 1
ATOM 6394 O O . SER B 1 267 ? -20.875 -17.156 -11.516 1 88.38 267 SER B O 1
ATOM 6396 N N . LEU B 1 268 ? -18.875 -16.922 -10.688 1 89.62 268 LEU B N 1
ATOM 6397 C CA . LEU B 1 268 ? -19.172 -17.5 -9.383 1 89.62 268 LEU B CA 1
ATOM 6398 C C . LEU B 1 268 ? -19.344 -16.422 -8.328 1 89.62 268 LEU B C 1
ATOM 6400 O O . LEU B 1 268 ? -18.578 -15.453 -8.289 1 89.62 268 LEU B O 1
ATOM 6404 N N . LEU B 1 269 ? -20.406 -16.484 -7.652 1 91.81 269 LEU B N 1
ATOM 6405 C CA . LEU B 1 269 ? -20.672 -15.578 -6.539 1 91.81 269 LEU B CA 1
ATOM 6406 C C . LEU B 1 269 ? -20.703 -16.344 -5.219 1 91.81 269 LEU B C 1
ATOM 6408 O O . LEU B 1 269 ? -21.406 -17.359 -5.102 1 91.81 269 LEU B O 1
ATOM 6412 N N . TRP B 1 270 ? -19.891 -15.93 -4.266 1 93.88 270 TRP B N 1
ATOM 6413 C CA . TRP B 1 270 ? -19.875 -16.625 -2.982 1 93.88 270 TRP B CA 1
ATOM 6414 C C . TRP B 1 270 ? -19.688 -15.633 -1.835 1 93.88 270 TRP B C 1
ATOM 6416 O O . TRP B 1 270 ? -19.438 -14.445 -2.062 1 93.88 270 TRP B O 1
ATOM 6426 N N . ALA B 1 271 ? -19.953 -16.062 -0.659 1 95.56 271 ALA B N 1
ATOM 6427 C CA . ALA B 1 271 ? -19.812 -15.227 0.54 1 95.56 271 ALA B CA 1
ATOM 6428 C C . ALA B 1 271 ? -18.891 -15.891 1.561 1 95.56 271 ALA B C 1
ATOM 6430 O O . ALA B 1 271 ? -18.859 -17.109 1.673 1 95.56 271 ALA B O 1
ATOM 6431 N N . THR B 1 272 ? -18.109 -15.141 2.156 1 96.56 272 THR B N 1
ATOM 6432 C CA . THR B 1 272 ? -17.375 -15.578 3.338 1 96.56 272 THR B CA 1
ATOM 6433 C C . THR B 1 272 ? -17.938 -14.922 4.594 1 96.56 272 THR B C 1
ATOM 6435 O O . THR B 1 272 ? -18.344 -13.75 4.57 1 96.56 272 THR B O 1
ATOM 6438 N N . ILE B 1 273 ? -17.969 -15.672 5.715 1 95.44 273 ILE B N 1
ATOM 6439 C CA . ILE B 1 273 ? -18.625 -15.195 6.93 1 95.44 273 ILE B CA 1
ATOM 6440 C C . ILE B 1 273 ? -17.625 -15.211 8.086 1 95.44 273 ILE B C 1
ATOM 6442 O O . ILE B 1 273 ? -16.969 -16.219 8.336 1 95.44 273 ILE B O 1
ATOM 6446 N N . ALA B 1 274 ? -17.438 -14.078 8.664 1 94.12 274 ALA B N 1
ATOM 6447 C CA . ALA B 1 274 ? -16.75 -13.984 9.945 1 94.12 274 ALA B CA 1
ATOM 6448 C C . ALA B 1 274 ? -17.75 -13.977 11.102 1 94.12 274 ALA B C 1
ATOM 6450 O O . ALA B 1 274 ? -18.141 -12.906 11.594 1 94.12 274 ALA B O 1
ATOM 6451 N N . ARG B 1 275 ? -18.094 -15.062 11.625 1 91.38 275 ARG B N 1
ATOM 6452 C CA . ARG B 1 275 ? -19.219 -15.25 12.547 1 91.38 275 ARG B CA 1
ATOM 6453 C C . ARG B 1 275 ? -18.969 -14.516 13.867 1 91.38 275 ARG B C 1
ATOM 6455 O O . ARG B 1 275 ? -19.875 -13.891 14.414 1 91.38 275 ARG B O 1
ATOM 6462 N N . ARG B 1 276 ? -17.766 -14.562 14.328 1 91 276 ARG B N 1
ATOM 6463 C CA . ARG B 1 276 ? -17.453 -13.922 15.602 1 91 276 ARG B CA 1
ATOM 6464 C C . ARG B 1 276 ? -17.656 -12.414 15.516 1 91 276 ARG B C 1
ATOM 6466 O O . ARG B 1 276 ? -18.141 -11.797 16.469 1 91 276 ARG B O 1
ATOM 6473 N N . GLN B 1 277 ? -17.328 -11.828 14.391 1 91.75 277 GLN B N 1
ATOM 6474 C CA . GLN B 1 277 ? -17.438 -10.383 14.219 1 91.75 277 GLN B CA 1
ATOM 6475 C C . GLN B 1 277 ? -18.797 -9.984 13.664 1 91.75 277 GLN B C 1
ATOM 6477 O O . GLN B 1 277 ? -19.125 -8.797 13.609 1 91.75 277 GLN B O 1
ATOM 6482 N N . GLY B 1 278 ? -19.547 -10.977 13.258 1 91.44 278 GLY B N 1
ATOM 6483 C CA . GLY B 1 278 ? -20.859 -10.711 12.68 1 91.44 278 GLY B CA 1
ATOM 6484 C C . GLY B 1 278 ? -20.781 -10.047 11.312 1 91.44 278 GLY B C 1
ATOM 6485 O O . GLY B 1 278 ? -21.656 -9.266 10.945 1 91.44 278 GLY B O 1
ATOM 6486 N N . LEU B 1 279 ? -19.688 -10.281 10.594 1 94.75 279 LEU B N 1
ATOM 6487 C CA . LEU B 1 279 ? -19.453 -9.641 9.305 1 94.75 279 LEU B CA 1
ATOM 6488 C C . LEU B 1 279 ? -19.406 -10.68 8.188 1 94.75 279 LEU B C 1
ATOM 6490 O O . LEU B 1 279 ? -19.188 -11.867 8.445 1 94.75 279 LEU B O 1
ATOM 6494 N N . PHE B 1 280 ? -19.734 -10.266 7.016 1 96.62 280 PHE B N 1
ATOM 6495 C CA . PHE B 1 280 ? -19.609 -11.117 5.836 1 96.62 280 PHE B CA 1
ATOM 6496 C C . PHE B 1 280 ? -19 -10.344 4.676 1 96.62 280 PHE B C 1
ATOM 6498 O O . PHE B 1 280 ? -18.969 -9.109 4.691 1 96.62 280 PHE B O 1
ATOM 6505 N N . SER B 1 281 ? -18.453 -11.055 3.725 1 96.44 281 SER B N 1
ATOM 6506 C CA . SER B 1 281 ? -17.938 -10.5 2.479 1 96.44 281 SER B CA 1
ATOM 6507 C C . SER B 1 281 ? -18.484 -11.25 1.27 1 96.44 281 SER B C 1
ATOM 6509 O O . SER B 1 281 ? -18.688 -12.461 1.328 1 96.44 281 SER B O 1
ATOM 6511 N N . LEU B 1 282 ? -18.812 -10.5 0.253 1 93.88 282 LEU B N 1
ATOM 6512 C CA . LEU B 1 282 ? -19.25 -11.086 -1.009 1 93.88 282 LEU B CA 1
ATOM 6513 C C . LEU B 1 282 ? -18.125 -11.07 -2.035 1 93.88 282 LEU B C 1
ATOM 6515 O O . LEU B 1 282 ? -17.359 -10.102 -2.123 1 93.88 282 LEU B O 1
ATOM 6519 N N . HIS B 1 283 ? -18 -12.148 -2.725 1 93.75 283 HIS B N 1
ATOM 6520 C CA . HIS B 1 283 ? -16.969 -12.289 -3.742 1 93.75 283 HIS B CA 1
ATOM 6521 C C . HIS B 1 283 ? -17.562 -12.719 -5.078 1 93.75 283 HIS B C 1
ATOM 6523 O O . HIS B 1 283 ? -18.578 -13.414 -5.117 1 93.75 283 HIS B O 1
ATOM 6529 N N . SER B 1 284 ? -16.969 -12.242 -6.039 1 91.81 284 SER B N 1
ATOM 6530 C CA . SER B 1 284 ? -17.344 -12.672 -7.383 1 91.81 284 SER B CA 1
ATOM 6531 C C . SER B 1 284 ? -16.109 -12.875 -8.258 1 91.81 284 SER B C 1
ATOM 6533 O O . SER B 1 284 ? -15.148 -12.102 -8.18 1 91.81 284 SER B O 1
ATOM 6535 N N . ALA B 1 285 ? -16.109 -13.914 -9.031 1 91.25 285 ALA B N 1
ATOM 6536 C CA . ALA B 1 285 ? -15.023 -14.211 -9.961 1 91.25 285 ALA B CA 1
ATOM 6537 C C . ALA B 1 285 ? -15.531 -15.008 -11.164 1 91.25 285 ALA B C 1
ATOM 6539 O O . ALA B 1 285 ? -16.453 -15.82 -11.031 1 91.25 285 ALA B O 1
ATOM 6540 N N . PRO B 1 286 ? -14.945 -14.789 -12.273 1 89.56 286 PRO B N 1
ATOM 6541 C CA . PRO B 1 286 ? -15.344 -15.602 -13.422 1 89.56 286 PRO B CA 1
ATOM 6542 C C . PRO B 1 286 ? -14.977 -17.078 -13.258 1 89.56 286 PRO B C 1
ATOM 6544 O O . PRO B 1 286 ? -13.922 -17.391 -12.688 1 89.56 286 PRO B O 1
ATOM 6547 N N . ILE B 1 287 ? -15.852 -17.922 -13.727 1 88.69 287 ILE B N 1
ATOM 6548 C CA . ILE B 1 287 ? -15.57 -19.344 -13.664 1 88.69 287 ILE B CA 1
ATOM 6549 C C . ILE B 1 287 ? -14.539 -19.719 -14.727 1 88.69 287 ILE B C 1
ATOM 6551 O O . ILE B 1 287 ? -13.531 -20.359 -14.43 1 88.69 287 ILE B O 1
ATOM 6555 N N . ASP B 1 288 ? -14.797 -19.281 -15.922 1 88.31 288 ASP B N 1
ATOM 6556 C CA . ASP B 1 288 ? -13.875 -19.5 -17.031 1 88.31 288 ASP B CA 1
ATOM 6557 C C . ASP B 1 288 ? -13.086 -18.219 -17.344 1 88.31 288 ASP B C 1
ATOM 6559 O O . ASP B 1 288 ? -13.68 -17.156 -17.547 1 88.31 288 ASP B O 1
ATOM 6563 N N . ILE B 1 289 ? -11.789 -18.328 -17.375 1 92.44 289 ILE B N 1
ATOM 6564 C CA . ILE B 1 289 ? -10.977 -17.141 -17.562 1 92.44 289 ILE B CA 1
ATOM 6565 C C . ILE B 1 289 ? -10.344 -17.156 -18.953 1 92.44 289 ILE B C 1
ATOM 6567 O O . ILE B 1 289 ? -9.648 -16.203 -19.328 1 92.44 289 ILE B O 1
ATOM 6571 N N . ALA B 1 290 ? -10.586 -18.172 -19.75 1 93.56 290 ALA B N 1
ATOM 6572 C CA . ALA B 1 290 ? -9.945 -18.328 -21.062 1 93.56 290 ALA B CA 1
ATOM 6573 C C . ALA B 1 290 ? -10.25 -17.156 -21.969 1 93.56 290 ALA B C 1
ATOM 6575 O O . ALA B 1 290 ? -9.336 -16.562 -22.562 1 93.56 290 ALA B O 1
ATOM 6576 N N . GLU B 1 291 ? -11.484 -16.781 -22.016 1 90.69 291 GLU B N 1
ATOM 6577 C CA . GLU B 1 291 ? -11.898 -15.711 -22.906 1 90.69 291 GLU B CA 1
ATOM 6578 C C . GLU B 1 291 ? -11.297 -14.375 -22.484 1 90.69 291 GLU B C 1
ATOM 6580 O O . GLU B 1 291 ? -11.016 -13.516 -23.328 1 90.69 291 GLU B O 1
ATOM 6585 N N . ILE B 1 292 ? -11.117 -14.266 -21.25 1 91.56 292 ILE B N 1
ATOM 6586 C CA . ILE B 1 292 ? -10.578 -13.023 -20.688 1 91.56 292 ILE B CA 1
ATOM 6587 C C . ILE B 1 292 ? -9.086 -12.938 -20.984 1 91.56 292 ILE B C 1
ATOM 6589 O O . ILE B 1 292 ? -8.562 -11.852 -21.25 1 91.56 292 ILE B O 1
ATOM 6593 N N . LEU B 1 293 ? -8.375 -14.047 -21 1 95.12 293 LEU B N 1
ATOM 6594 C CA . LEU B 1 293 ? -6.922 -14.062 -21.109 1 95.12 293 LEU B CA 1
ATOM 6595 C C . LEU B 1 293 ? -6.488 -14.125 -22.578 1 95.12 293 LEU B C 1
ATOM 6597 O O . LEU B 1 293 ? -5.363 -13.742 -22.906 1 95.12 293 LEU B O 1
ATOM 6601 N N . THR B 1 294 ? -7.336 -14.547 -23.453 1 94.88 294 THR B N 1
ATOM 6602 C CA . THR B 1 294 ? -7 -14.758 -24.859 1 94.88 294 THR B CA 1
ATOM 6603 C C . THR B 1 294 ? -6.418 -13.484 -25.469 1 94.88 294 THR B C 1
ATOM 6605 O O . THR B 1 294 ? -5.367 -13.523 -26.125 1 94.88 294 THR B O 1
ATOM 6608 N N . PRO B 1 295 ? -7.074 -12.297 -25.203 1 92.19 295 PRO B N 1
ATOM 6609 C CA . PRO B 1 295 ? -6.523 -11.078 -25.797 1 92.19 295 PRO B CA 1
ATOM 6610 C C . PRO B 1 295 ? -5.121 -10.75 -25.281 1 92.19 295 PRO B C 1
ATOM 6612 O O . PRO B 1 295 ? -4.332 -10.109 -25.984 1 92.19 295 PRO B O 1
ATOM 6615 N N . ILE B 1 296 ? -4.832 -11.156 -24.109 1 93 296 ILE B N 1
ATOM 6616 C CA . ILE B 1 296 ? -3.531 -10.875 -23.516 1 93 296 ILE B CA 1
ATOM 6617 C C . ILE B 1 296 ? -2.439 -11.617 -24.281 1 93 296 ILE B C 1
ATOM 6619 O O . ILE B 1 296 ? -1.379 -11.055 -24.562 1 93 296 ILE B O 1
ATOM 6623 N N . TRP B 1 297 ? -2.719 -12.836 -24.703 1 95.06 297 TRP B N 1
ATOM 6624 C CA . TRP B 1 297 ? -1.738 -13.664 -25.391 1 95.06 297 TRP B CA 1
ATOM 6625 C C . TRP B 1 297 ? -1.508 -13.148 -26.812 1 95.06 297 TRP B C 1
ATOM 6627 O O . TRP B 1 297 ? -0.435 -13.359 -27.391 1 95.06 297 TRP B O 1
ATOM 6637 N N . GLN B 1 298 ? -2.479 -12.438 -27.312 1 91.69 298 GLN B N 1
ATOM 6638 C CA . GLN B 1 298 ? -2.393 -11.938 -28.672 1 91.69 298 GLN B CA 1
ATOM 6639 C C . GLN B 1 298 ? -1.606 -10.633 -28.734 1 91.69 298 GLN B C 1
ATOM 6641 O O . GLN B 1 298 ? -1.164 -10.219 -29.812 1 91.69 298 GLN B O 1
ATOM 6646 N N . ARG B 1 299 ? -1.415 -10.07 -27.625 1 91.12 299 ARG B N 1
ATOM 6647 C CA . ARG B 1 299 ? -0.769 -8.758 -27.578 1 91.12 299 ARG B CA 1
ATOM 6648 C C . ARG B 1 299 ? 0.745 -8.891 -27.703 1 91.12 299 ARG B C 1
ATOM 6650 O O . ARG B 1 299 ? 1.425 -7.941 -28.094 1 91.12 299 ARG B O 1
ATOM 6657 N N . GLN B 1 300 ? 1.322 -10.055 -27.359 1 92.75 300 GLN B N 1
ATOM 6658 C CA . GLN B 1 300 ? 2.768 -10.25 -27.375 1 92.75 300 GLN B CA 1
ATOM 6659 C C . GLN B 1 300 ? 3.123 -11.734 -27.422 1 92.75 300 GLN B C 1
ATOM 6661 O O . GLN B 1 300 ? 2.354 -12.578 -26.969 1 92.75 300 GLN B O 1
ATOM 6666 N N . PRO B 1 301 ? 4.227 -12.016 -28.016 1 94.81 301 PRO B N 1
ATOM 6667 C CA . PRO B 1 301 ? 4.695 -13.398 -27.875 1 94.81 301 PRO B CA 1
ATOM 6668 C C . PRO B 1 301 ? 5.055 -13.75 -26.438 1 94.81 301 PRO B C 1
ATOM 6670 O O . PRO B 1 301 ? 5.668 -12.945 -25.719 1 94.81 301 PRO B O 1
ATOM 6673 N N . VAL B 1 302 ? 4.641 -14.938 -26 1 97.12 302 VAL B N 1
ATOM 6674 C CA . VAL B 1 302 ? 4.883 -15.328 -24.625 1 97.12 302 VAL B CA 1
ATOM 6675 C C . VAL B 1 302 ? 5.59 -16.688 -24.578 1 97.12 302 VAL B C 1
ATOM 6677 O O . VAL B 1 302 ? 5.305 -17.562 -25.391 1 97.12 302 VAL B O 1
ATOM 6680 N N . VAL B 1 303 ? 6.523 -16.797 -23.719 1 98.19 303 VAL B N 1
ATOM 6681 C CA . VAL B 1 303 ? 7.121 -18.062 -23.359 1 98.19 303 VAL B CA 1
ATOM 6682 C C . VAL B 1 303 ? 6.656 -18.484 -21.969 1 98.19 303 VAL B C 1
ATOM 6684 O O . VAL B 1 303 ? 7.059 -17.875 -20.969 1 98.19 303 VAL B O 1
ATOM 6687 N N . LEU B 1 304 ? 5.809 -19.5 -21.938 1 98.25 304 LEU B N 1
ATOM 6688 C CA . LEU B 1 304 ? 5.258 -19.984 -20.672 1 98.25 304 LEU B CA 1
ATOM 6689 C C . LEU B 1 304 ? 6.055 -21.172 -20.156 1 98.25 304 LEU B C 1
ATOM 6691 O O . LEU B 1 304 ? 6.211 -22.172 -20.859 1 98.25 304 LEU B O 1
ATOM 6695 N N . ILE B 1 305 ? 6.551 -21.016 -18.969 1 98 305 ILE B N 1
ATOM 6696 C CA . ILE B 1 305 ? 7.367 -22.094 -18.391 1 98 305 ILE B CA 1
ATOM 6697 C C . ILE B 1 305 ? 6.711 -22.625 -17.125 1 98 305 ILE B C 1
ATOM 6699 O O . ILE B 1 305 ? 6.465 -21.875 -16.188 1 98 305 ILE B O 1
ATOM 6703 N N . GLY B 1 306 ? 6.375 -23.906 -17.109 1 96.19 306 GLY B N 1
ATOM 6704 C CA . GLY B 1 306 ? 5.781 -24.562 -15.945 1 96.19 306 GLY B CA 1
ATOM 6705 C C . GLY B 1 306 ? 6.461 -25.859 -15.586 1 96.19 306 GLY B C 1
ATOM 6706 O O . GLY B 1 306 ? 7.367 -26.312 -16.297 1 96.19 306 GLY B O 1
ATOM 6707 N N . SER B 1 307 ? 6.086 -26.422 -14.492 1 92.31 307 SER B N 1
ATOM 6708 C CA . SER B 1 307 ? 6.641 -27.703 -14.062 1 92.31 307 SER B CA 1
ATOM 6709 C C . SER B 1 307 ? 6 -28.859 -14.812 1 92.31 307 SER B C 1
ATOM 6711 O O . SER B 1 307 ? 6.293 -29.078 -15.992 1 92.31 307 SER B O 1
ATOM 6713 N N . SER B 1 308 ? 5.066 -29.562 -14.227 1 86.19 308 SER B N 1
ATOM 6714 C CA . SER B 1 308 ? 4.328 -30.656 -14.859 1 86.19 308 SER B CA 1
ATOM 6715 C C . SER B 1 308 ? 2.844 -30.328 -14.969 1 86.19 308 SER B C 1
ATOM 6717 O O . SER B 1 308 ? 2.031 -30.844 -14.195 1 86.19 308 SER B O 1
ATOM 6719 N N . LEU B 1 309 ? 2.539 -29.594 -16.031 1 90.94 309 LEU B N 1
ATOM 6720 C CA . LEU B 1 309 ? 1.175 -29.125 -16.219 1 90.94 309 LEU B CA 1
ATOM 6721 C C . LEU B 1 309 ? 0.249 -30.266 -16.625 1 90.94 309 LEU B C 1
ATOM 6723 O O . LEU B 1 309 ? -0.855 -30.391 -16.078 1 90.94 309 LEU B O 1
ATOM 6727 N N . GLU B 1 310 ? 0.678 -31.047 -17.625 1 89.75 310 GLU B N 1
ATOM 6728 C CA . GLU B 1 310 ? -0.043 -32.219 -18.109 1 89.75 310 GLU B CA 1
ATOM 6729 C C . GLU B 1 310 ? 0.92 -33.312 -18.609 1 89.75 310 GLU B C 1
ATOM 6731 O O . GLU B 1 310 ? 2.074 -33 -18.922 1 89.75 310 GLU B O 1
ATOM 6736 N N . PRO B 1 311 ? 0.404 -34.5 -18.594 1 86.06 311 PRO B N 1
ATOM 6737 C CA . PRO B 1 311 ? 1.24 -35.562 -19.156 1 86.06 311 PRO B CA 1
ATOM 6738 C C . PRO B 1 311 ? 1.519 -35.375 -20.641 1 86.06 311 PRO B C 1
ATOM 6740 O O . PRO B 1 311 ? 2.621 -35.656 -21.125 1 86.06 311 PRO B O 1
ATOM 6743 N N . GLU B 1 312 ? 0.607 -34.75 -21.297 1 89.19 312 GLU B N 1
ATOM 6744 C CA . GLU B 1 312 ? 0.779 -34.531 -22.734 1 89.19 312 GLU B CA 1
ATOM 6745 C C . GLU B 1 312 ? 1.626 -33.281 -22.984 1 89.19 312 GLU B C 1
ATOM 6747 O O . GLU B 1 312 ? 1.483 -32.281 -22.297 1 89.19 312 G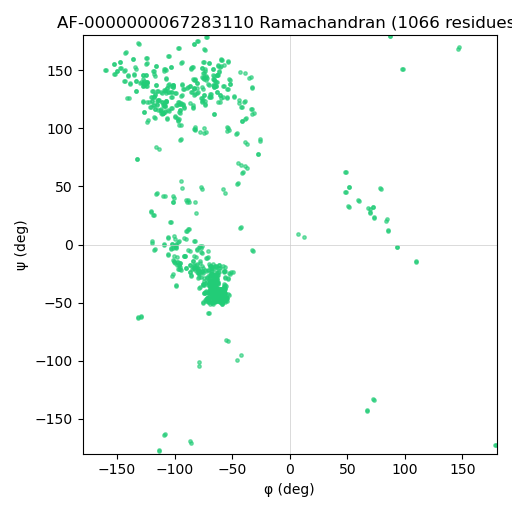LU B O 1
ATOM 6752 N N . THR B 1 313 ? 2.461 -33.344 -23.984 1 91.31 313 THR B N 1
ATOM 6753 C CA . THR B 1 313 ? 3.35 -32.25 -24.344 1 91.31 313 THR B CA 1
ATOM 6754 C C . THR B 1 313 ? 2.549 -31.016 -24.75 1 91.31 313 THR B C 1
ATOM 6756 O O . THR B 1 313 ? 2.914 -29.891 -24.406 1 91.31 313 THR B O 1
ATOM 6759 N N . GLU B 1 314 ? 1.469 -31.234 -25.469 1 93.38 314 GLU B N 1
ATOM 6760 C CA . GLU B 1 314 ? 0.683 -30.125 -25.984 1 93.38 314 GLU B CA 1
ATOM 6761 C C . GLU B 1 314 ? -0.151 -29.469 -24.875 1 93.38 314 GLU B C 1
ATOM 6763 O O . GLU B 1 314 ? -0.659 -28.359 -25.047 1 93.38 314 GLU B O 1
ATOM 6768 N N . ALA B 1 315 ? -0.356 -30.203 -23.812 1 93.62 315 ALA B N 1
ATOM 6769 C CA . ALA B 1 315 ? -1.094 -29.719 -22.656 1 93.62 315 ALA B CA 1
ATOM 6770 C C . ALA B 1 315 ? -2.418 -29.078 -23.062 1 93.62 315 ALA B C 1
ATOM 6772 O O . ALA B 1 315 ? -2.68 -27.922 -22.75 1 93.62 315 ALA B O 1
ATOM 6773 N N . PRO B 1 316 ? -3.285 -29.844 -23.656 1 94.06 316 PRO B N 1
ATOM 6774 C CA . PRO B 1 316 ? -4.527 -29.281 -24.203 1 94.06 316 PRO B CA 1
ATOM 6775 C C . PRO B 1 316 ? -5.441 -28.719 -23.125 1 94.06 316 PRO B C 1
ATOM 6777 O O . PRO B 1 316 ? -6.109 -27.703 -23.359 1 94.06 316 PRO B O 1
ATOM 6780 N N . ILE B 1 317 ? -5.527 -29.312 -21.969 1 93.19 317 ILE B N 1
ATOM 6781 C CA . ILE B 1 317 ? -6.41 -28.844 -20.906 1 93.19 317 ILE B CA 1
ATOM 6782 C C . ILE B 1 317 ? -5.918 -27.484 -20.391 1 93.19 317 ILE B C 1
ATOM 6784 O O . ILE B 1 317 ? -6.703 -26.547 -20.234 1 93.19 317 ILE B O 1
ATOM 6788 N N . PHE B 1 318 ? -4.617 -27.422 -20.172 1 94.88 318 PHE B N 1
ATOM 6789 C CA . PHE B 1 318 ? -4.012 -26.188 -19.688 1 94.88 318 PHE B CA 1
ATOM 6790 C C . PHE B 1 318 ? -4.238 -25.047 -20.688 1 94.88 318 PHE B C 1
ATOM 6792 O O . PHE B 1 318 ? -4.629 -23.953 -20.297 1 94.88 318 PHE B O 1
ATOM 6799 N N . ARG B 1 319 ? -4.031 -25.328 -21.906 1 95.56 319 ARG B N 1
ATOM 6800 C CA . ARG B 1 319 ? -4.199 -24.328 -22.953 1 95.56 319 ARG B CA 1
ATOM 6801 C C . ARG B 1 319 ? -5.648 -23.859 -23.047 1 95.56 319 ARG B C 1
ATOM 6803 O O . ARG B 1 319 ? -5.91 -22.672 -23.188 1 95.56 319 ARG B O 1
ATOM 6810 N N . GLN B 1 320 ? -6.52 -24.797 -22.906 1 92.5 320 GLN B N 1
ATOM 6811 C CA . GLN B 1 320 ? -7.938 -24.453 -22.953 1 92.5 320 GLN B CA 1
ATOM 6812 C C . GLN B 1 320 ? -8.336 -23.578 -21.781 1 92.5 320 GLN B C 1
ATOM 6814 O O . GLN B 1 320 ? -9.047 -22.578 -21.953 1 92.5 320 GLN B O 1
ATOM 6819 N N . HIS B 1 321 ? -7.812 -23.938 -20.641 1 93.06 321 HIS B N 1
ATOM 6820 C CA . HIS B 1 321 ? -8.148 -23.203 -19.438 1 93.06 321 HIS B CA 1
ATOM 6821 C C . HIS B 1 321 ? -7.664 -21.75 -19.516 1 93.06 321 HIS B C 1
ATOM 6823 O O . HIS B 1 321 ? -8.312 -20.844 -19 1 93.06 321 HIS B O 1
ATOM 6829 N N . LEU B 1 322 ? -6.535 -21.562 -20.219 1 96.12 322 LEU B N 1
ATOM 6830 C CA . LEU B 1 322 ? -5.922 -20.234 -20.219 1 96.12 322 LEU B CA 1
ATOM 6831 C C . LEU B 1 322 ? -6.215 -19.5 -21.531 1 96.12 322 LEU B C 1
ATOM 6833 O O . LEU B 1 322 ? -5.836 -18.344 -21.688 1 96.12 322 LEU B O 1
ATOM 6837 N N . GLY B 1 323 ? -6.852 -20.125 -22.422 1 95.38 323 GLY B N 1
ATOM 6838 C CA . GLY B 1 323 ? -7.184 -19.516 -23.688 1 95.38 323 GLY B CA 1
ATOM 6839 C C . GLY B 1 323 ? -5.988 -19.344 -24.609 1 95.38 323 GLY B C 1
ATOM 6840 O O . GLY B 1 323 ? -5.895 -18.359 -25.344 1 95.38 323 GLY B O 1
ATOM 6841 N N . LEU B 1 324 ? -5.059 -20.266 -24.5 1 95.44 324 LEU B N 1
ATOM 6842 C CA . LEU B 1 324 ? -3.879 -20.219 -25.359 1 95.44 324 LEU B CA 1
ATOM 6843 C C . LEU B 1 324 ? -4.184 -20.797 -26.734 1 95.44 324 LEU B C 1
ATOM 6845 O O . LEU B 1 324 ? -4.895 -21.797 -26.844 1 95.44 324 LEU B O 1
ATOM 6849 N N . GLY B 1 325 ? -3.715 -20.203 -27.719 1 87.25 325 GLY B N 1
ATOM 6850 C CA . GLY B 1 325 ? -3.988 -20.625 -29.078 1 87.25 325 GLY B CA 1
ATOM 6851 C C . GLY B 1 325 ? -3.279 -21.922 -29.453 1 87.25 325 GLY B C 1
ATOM 6852 O O . GLY B 1 325 ? -2.5 -22.453 -28.672 1 87.25 325 GLY B O 1
ATOM 6853 N N . GLU B 1 326 ? -3.553 -22.328 -30.703 1 81.06 326 GLU B N 1
ATOM 6854 C CA . GLU B 1 326 ? -3.035 -23.609 -31.203 1 81.06 326 GLU B CA 1
ATOM 6855 C C . GLU B 1 326 ? -1.637 -23.438 -31.781 1 81.06 326 GLU B C 1
ATOM 6857 O O . GLU B 1 326 ? -0.878 -24.406 -31.875 1 81.06 326 GLU B O 1
ATOM 6862 N N . GLU B 1 327 ? -1.312 -22.234 -32.062 1 82.81 327 GLU B N 1
ATOM 6863 C CA . GLU B 1 327 ? -0.047 -22.016 -32.781 1 82.81 327 GLU B CA 1
ATOM 6864 C C . GLU B 1 327 ? 1.106 -21.859 -31.781 1 82.81 327 GLU B C 1
ATOM 6866 O O . GLU B 1 327 ? 2.078 -21.156 -32.062 1 82.81 327 GLU B O 1
ATOM 6871 N N . LEU B 1 328 ? 1.074 -22.578 -30.719 1 89.88 328 LEU B N 1
ATOM 6872 C CA . LEU B 1 328 ? 2.143 -22.5 -29.734 1 89.88 328 LEU B CA 1
ATOM 6873 C C . LEU B 1 328 ? 3.1 -23.672 -29.875 1 89.88 328 LEU B C 1
ATOM 6875 O O . LEU B 1 328 ? 2.678 -24.781 -30.203 1 89.88 328 LEU B O 1
ATOM 6879 N N . THR B 1 329 ? 4.371 -23.391 -29.812 1 90.19 329 THR B N 1
ATOM 6880 C CA . THR B 1 329 ? 5.352 -24.469 -29.734 1 90.19 329 THR B CA 1
ATOM 6881 C C . THR B 1 329 ? 5.371 -25.062 -28.328 1 90.19 329 THR B C 1
ATOM 6883 O O . THR B 1 329 ? 5.52 -24.344 -27.344 1 90.19 329 THR B O 1
ATOM 6886 N N . CYS B 1 330 ? 5.145 -26.359 -28.312 1 92.62 330 CYS B N 1
ATOM 6887 C CA . CYS B 1 330 ? 5.117 -27.031 -27.016 1 92.62 330 CYS B CA 1
ATOM 6888 C C . CYS B 1 330 ? 6.312 -27.969 -26.859 1 92.62 330 CYS B C 1
ATOM 6890 O O . CYS B 1 330 ? 6.688 -28.672 -27.797 1 92.62 330 CYS B O 1
ATOM 6892 N N . LEU B 1 331 ? 6.934 -27.797 -25.719 1 93.25 331 LEU B N 1
ATOM 6893 C CA . LEU B 1 331 ? 8.055 -28.656 -25.406 1 93.25 331 LEU B CA 1
ATOM 6894 C C . LEU B 1 331 ? 7.941 -29.188 -23.969 1 93.25 331 LEU B C 1
ATOM 6896 O O . LEU B 1 331 ? 7.578 -28.438 -23.062 1 93.25 331 LEU B O 1
ATOM 6900 N N . LYS B 1 332 ? 8.125 -30.469 -23.844 1 93 332 LYS B N 1
ATOM 6901 C CA . LYS B 1 332 ? 8.18 -31.109 -22.531 1 93 332 LYS B CA 1
ATOM 6902 C C . LYS B 1 332 ? 9.516 -31.828 -22.344 1 93 332 LYS B C 1
ATOM 6904 O O . LYS B 1 332 ? 9.859 -32.719 -23.109 1 93 332 LYS B O 1
ATOM 6909 N N . PHE B 1 333 ? 10.227 -31.375 -21.375 1 90.19 333 PHE B N 1
ATOM 6910 C CA . PHE B 1 333 ? 11.523 -32 -21.125 1 90.19 333 PHE B CA 1
ATOM 6911 C C . PHE B 1 333 ? 11.359 -33.281 -20.297 1 90.19 333 PHE B C 1
ATOM 6913 O O . PHE B 1 333 ? 10.477 -33.375 -19.453 1 90.19 333 PHE B O 1
ATOM 6920 N N . SER B 1 334 ? 12.148 -34.25 -20.656 1 73.25 334 SER B N 1
ATOM 6921 C CA . SER B 1 334 ? 12.07 -35.562 -20.031 1 73.25 334 SER B CA 1
ATOM 6922 C C . SER B 1 334 ? 12.633 -35.531 -18.609 1 73.25 334 SER B C 1
ATOM 6924 O O . SER B 1 334 ? 13.57 -34.781 -18.328 1 73.25 334 SER B O 1
ATOM 6926 N N . ASP B 1 335 ? 11.992 -36.312 -17.75 1 66.44 335 ASP B N 1
ATOM 6927 C CA . ASP B 1 335 ? 12.422 -36.469 -16.359 1 66.44 335 ASP B CA 1
ATOM 6928 C C . ASP B 1 335 ? 13.469 -37.594 -16.234 1 66.44 335 ASP B C 1
ATOM 6930 O O . ASP B 1 335 ? 13.688 -38.094 -15.133 1 66.44 335 ASP B O 1
ATOM 6934 N N . SER B 1 336 ? 14 -38.031 -17.312 1 61.03 336 SER B N 1
ATOM 6935 C CA . SER B 1 336 ? 14.836 -39.219 -17.297 1 61.03 336 SER B CA 1
ATOM 6936 C C . SER B 1 336 ? 15.992 -39.062 -16.312 1 61.03 336 SER B C 1
ATOM 6938 O O . SER B 1 336 ? 16.453 -40.062 -15.727 1 61.03 336 SER B O 1
ATOM 6940 N N . GLN B 1 337 ? 16.328 -37.875 -16.016 1 64.69 337 GLN B N 1
ATOM 6941 C CA . GLN B 1 337 ? 17.469 -37.688 -15.117 1 64.69 337 GLN B CA 1
ATOM 6942 C C . GLN B 1 337 ? 17 -37.406 -13.703 1 64.69 337 GLN B C 1
ATOM 6944 O O . GLN B 1 337 ? 17.812 -37.219 -12.797 1 64.69 337 GLN B O 1
ATOM 6949 N N . THR B 1 338 ? 15.711 -37.5 -13.617 1 74.88 338 THR B N 1
ATOM 6950 C CA . THR B 1 338 ? 15.164 -37.25 -12.281 1 74.88 338 THR B CA 1
ATOM 6951 C C . THR B 1 338 ? 15.281 -38.469 -11.398 1 74.88 338 THR B C 1
ATOM 6953 O O . THR B 1 338 ? 15.07 -39.594 -11.859 1 74.88 338 THR B O 1
ATOM 6956 N N . GLU B 1 339 ? 15.688 -38.25 -10.266 1 81.12 339 GLU B N 1
ATOM 6957 C CA . GLU B 1 339 ? 15.852 -39.344 -9.305 1 81.12 339 GLU B CA 1
ATOM 6958 C C . GLU B 1 339 ? 14.508 -40 -8.969 1 81.12 339 GLU B C 1
ATOM 6960 O O . GLU B 1 339 ? 13.5 -39.281 -8.812 1 81.12 339 GLU B O 1
ATOM 6965 N N . ALA B 1 340 ? 14.562 -41.25 -8.938 1 88.44 340 ALA B N 1
ATOM 6966 C CA . ALA B 1 340 ? 13.352 -41.969 -8.609 1 88.44 340 ALA B CA 1
ATOM 6967 C C . ALA B 1 340 ? 13.039 -41.906 -7.121 1 88.44 340 ALA B C 1
ATOM 6969 O O . ALA B 1 340 ? 13.953 -41.875 -6.293 1 88.44 340 ALA B O 1
ATOM 6970 N N . ILE B 1 341 ? 11.781 -41.844 -6.875 1 91.06 341 ILE B N 1
ATOM 6971 C CA . ILE B 1 341 ? 11.359 -41.906 -5.48 1 91.06 341 ILE B CA 1
ATOM 6972 C C . ILE B 1 341 ? 11.039 -43.375 -5.102 1 91.06 341 ILE B C 1
ATOM 6974 O O . ILE B 1 341 ? 10.773 -44.188 -5.969 1 91.06 341 ILE B O 1
ATOM 6978 N N . GLN B 1 342 ? 11.141 -43.562 -3.783 1 93.19 342 GLN B N 1
ATOM 6979 C CA . GLN B 1 342 ? 10.609 -44.812 -3.242 1 93.19 342 GLN B CA 1
ATOM 6980 C C . GLN B 1 342 ? 9.164 -44.656 -2.801 1 93.19 342 GLN B C 1
ATOM 6982 O O . GLN B 1 342 ? 8.859 -43.875 -1.897 1 93.19 342 GLN B O 1
ATOM 6987 N N . LEU B 1 343 ? 8.305 -45.469 -3.492 1 95.44 343 LEU B N 1
ATOM 6988 C CA . LEU B 1 343 ? 6.883 -45.281 -3.238 1 95.44 343 LEU B CA 1
ATOM 6989 C C . LEU B 1 343 ? 6.32 -46.438 -2.418 1 95.44 343 LEU B C 1
ATOM 6991 O O . LEU B 1 343 ? 6.473 -47.594 -2.793 1 95.44 343 LEU B O 1
ATOM 6995 N N . TYR B 1 344 ? 5.777 -46.094 -1.32 1 95.38 344 TYR B N 1
ATOM 6996 C CA . TYR B 1 344 ? 5.098 -47.062 -0.469 1 95.38 344 TYR B CA 1
ATOM 6997 C C . TYR B 1 344 ? 3.588 -46.844 -0.497 1 95.38 344 TYR B C 1
ATOM 6999 O O . TYR B 1 344 ? 3.102 -45.75 -0.17 1 95.38 344 TYR B O 1
ATOM 7007 N N . ILE B 1 345 ? 2.84 -47.875 -0.902 1 94.31 345 ILE B N 1
ATOM 7008 C CA . ILE B 1 345 ? 1.382 -47.906 -0.871 1 94.31 345 ILE B CA 1
ATOM 7009 C C . ILE B 1 345 ? 0.894 -49.094 -0.077 1 94.31 345 ILE B C 1
ATOM 7011 O O . ILE B 1 345 ? 0.989 -50.25 -0.546 1 94.31 345 ILE B O 1
ATOM 7015 N N . PRO B 1 346 ? 0.44 -48.781 1.072 1 90.19 346 PRO B N 1
ATOM 7016 C CA . PRO B 1 346 ? -0.005 -49.938 1.858 1 90.19 346 PRO B CA 1
ATOM 7017 C C . PRO B 1 346 ? -1.218 -50.625 1.246 1 90.19 346 PRO B C 1
ATOM 7019 O O . PRO B 1 346 ? -2.047 -50 0.603 1 90.19 346 PRO B O 1
ATOM 7022 N N . TYR B 1 347 ? -1.139 -52 1.621 1 80.44 347 TYR B N 1
ATOM 7023 C CA . TYR B 1 347 ? -2.281 -52.781 1.167 1 80.44 347 TYR B CA 1
ATOM 7024 C C . TYR B 1 347 ? -3.402 -52.75 2.199 1 80.44 347 TYR B C 1
ATOM 7026 O O . TYR B 1 347 ? -3.145 -52.656 3.402 1 80.44 347 TYR B O 1
ATOM 7034 N N . GLN B 1 348 ? -4.652 -52.562 1.888 1 80.31 348 GLN B N 1
ATOM 7035 C CA . GLN B 1 348 ? -5.859 -52.812 2.674 1 80.31 348 GLN B CA 1
ATOM 7036 C C . GLN B 1 348 ? -6.148 -51.625 3.59 1 80.31 348 GLN B C 1
ATOM 7038 O O . GLN B 1 348 ? -6.629 -51.781 4.711 1 80.31 348 GLN B O 1
ATOM 7043 N N . LEU B 1 349 ? -5.664 -50.469 3.309 1 90.5 349 LEU B N 1
ATOM 7044 C CA . LEU B 1 349 ? -6.098 -49.312 4.059 1 90.5 349 LEU B CA 1
ATOM 7045 C C . LEU B 1 349 ? -7.535 -48.938 3.707 1 90.5 349 LEU B C 1
ATOM 7047 O O . LEU B 1 349 ? -7.93 -49 2.539 1 90.5 349 LEU B O 1
ATOM 7051 N N . PRO B 1 350 ? -8.297 -48.594 4.762 1 93.94 350 PRO B N 1
ATOM 7052 C CA . PRO B 1 350 ? -9.664 -48.156 4.488 1 93.94 350 PRO B CA 1
ATOM 7053 C C . PRO B 1 350 ? -9.719 -46.906 3.598 1 93.94 350 PRO B C 1
ATOM 7055 O O . PRO B 1 350 ? -8.766 -46.125 3.574 1 93.94 350 PRO B O 1
ATOM 7058 N N . LEU B 1 351 ? -10.812 -46.844 2.904 1 92.81 351 LEU B N 1
ATOM 7059 C CA . LEU B 1 351 ? -11.016 -45.656 2.053 1 92.81 351 LEU B CA 1
ATOM 7060 C C . LEU B 1 351 ? -11.164 -44.406 2.893 1 92.81 351 LEU B C 1
ATOM 7062 O O . LEU B 1 351 ? -11.727 -44.438 3.988 1 92.81 351 LEU B O 1
ATOM 7066 N N . PRO B 1 352 ? -10.664 -43.25 2.404 1 90.44 352 PRO B N 1
ATOM 7067 C CA . PRO B 1 352 ? -10.648 -42 3.162 1 90.44 352 PRO B CA 1
ATOM 7068 C C . PRO B 1 352 ? -12.039 -41.594 3.648 1 90.44 352 PRO B C 1
ATOM 7070 O O . PRO B 1 352 ? -12.164 -40.906 4.676 1 90.44 352 PRO B O 1
ATOM 7073 N N . ASN B 1 353 ? -13.117 -41.938 2.994 1 87.56 353 ASN B N 1
ATOM 7074 C CA . ASN B 1 353 ? -14.461 -41.5 3.371 1 87.56 353 ASN B CA 1
ATOM 7075 C C . ASN B 1 353 ? -15.109 -42.469 4.355 1 87.56 353 ASN B C 1
ATOM 7077 O O . ASN B 1 353 ? -16.281 -42.312 4.703 1 87.56 353 ASN B O 1
ATOM 7081 N N . THR B 1 354 ? -14.312 -43.406 4.914 1 92.19 354 THR B N 1
ATOM 7082 C CA . THR B 1 354 ? -14.836 -44.344 5.875 1 92.19 354 THR B CA 1
ATOM 7083 C C . THR B 1 354 ? -14.438 -43.969 7.297 1 92.19 354 THR B C 1
ATOM 7085 O O . THR B 1 354 ? -13.391 -43.344 7.512 1 92.19 354 THR B O 1
ATOM 7088 N N . PRO B 1 355 ? -15.18 -44.312 8.242 1 92.06 355 PRO B N 1
ATOM 7089 C CA . PRO B 1 355 ? -14.883 -43.969 9.633 1 92.06 355 PRO B CA 1
ATOM 7090 C C . PRO B 1 355 ? -13.602 -44.625 10.141 1 92.06 355 PRO B C 1
ATOM 7092 O O . PRO B 1 355 ? -12.961 -44.125 11.062 1 92.06 355 PRO B O 1
ATOM 7095 N N . GLU B 1 356 ? -13.234 -45.75 9.539 1 93.94 356 GLU B N 1
ATOM 7096 C CA . GLU B 1 356 ? -12.07 -46.5 9.984 1 93.94 356 GLU B CA 1
ATOM 7097 C C . GLU B 1 356 ? -10.773 -45.844 9.492 1 93.94 356 GLU B C 1
ATOM 7099 O O . GLU B 1 356 ? -9.688 -46.156 9.984 1 93.94 356 GLU B O 1
ATOM 7104 N N . PHE B 1 357 ? -10.891 -45.031 8.594 1 94.75 357 PHE B N 1
ATOM 7105 C CA . PHE B 1 357 ? -9.719 -44.469 7.914 1 94.75 357 PHE B CA 1
ATOM 7106 C C . PHE B 1 357 ? -8.82 -43.719 8.891 1 94.75 357 PHE B C 1
ATOM 7108 O O . PHE B 1 357 ? -7.605 -43.906 8.906 1 94.75 357 PHE B O 1
ATOM 7115 N N . GLN B 1 358 ? -9.391 -42.875 9.734 1 94.06 358 GLN B N 1
ATOM 7116 C CA . GLN B 1 358 ? -8.625 -42 10.617 1 94.06 358 GLN B CA 1
ATOM 7117 C C . GLN B 1 358 ? -7.719 -42.812 11.539 1 94.06 358 GLN B C 1
ATOM 7119 O O . GLN B 1 358 ? -6.52 -42.531 11.641 1 94.06 358 GLN B O 1
ATOM 7124 N N . ALA B 1 359 ? -8.32 -43.75 12.133 1 94 359 ALA B N 1
ATOM 7125 C CA . ALA B 1 359 ? -7.562 -44.594 13.062 1 94 359 ALA B CA 1
ATOM 7126 C C . ALA B 1 359 ? -6.465 -45.344 12.336 1 94 359 ALA B C 1
ATOM 7128 O O . ALA B 1 359 ? -5.332 -45.438 12.82 1 94 359 ALA B O 1
ATOM 7129 N N . ALA B 1 360 ? -6.809 -45.906 11.219 1 95 360 ALA B N 1
ATOM 7130 C CA . ALA B 1 360 ? -5.84 -46.656 10.43 1 95 360 ALA B CA 1
ATOM 7131 C C . ALA B 1 360 ? -4.707 -45.75 9.945 1 95 360 ALA B C 1
ATOM 7133 O O . ALA B 1 360 ? -3.539 -46.156 9.961 1 95 360 ALA B O 1
ATOM 7134 N N . PHE B 1 361 ? -5.043 -44.594 9.492 1 95.44 361 PHE B N 1
ATOM 7135 C CA . PHE B 1 361 ? -4.07 -43.625 9.023 1 95.44 361 PHE B CA 1
ATOM 7136 C C . PHE B 1 361 ? -3.09 -43.25 10.133 1 95.44 361 PHE B C 1
ATOM 7138 O O . PHE B 1 361 ? -1.874 -43.281 9.938 1 95.44 361 PHE B O 1
ATOM 7145 N N . ILE B 1 362 ? -3.6 -42.938 11.32 1 94.81 362 ILE B N 1
ATOM 7146 C CA . ILE B 1 362 ? -2.77 -42.531 12.445 1 94.81 362 ILE B CA 1
ATOM 7147 C C . ILE B 1 362 ? -1.824 -43.656 12.844 1 94.81 362 ILE B C 1
ATOM 7149 O O . ILE B 1 362 ? -0.645 -43.438 13.117 1 94.81 362 ILE B O 1
ATOM 7153 N N . HIS B 1 363 ? -2.352 -44.812 12.844 1 94.06 363 HIS B N 1
ATOM 7154 C CA . HIS B 1 363 ? -1.534 -46 13.18 1 94.06 363 HIS B CA 1
ATOM 7155 C C . HIS B 1 363 ? -0.382 -46.156 12.195 1 94.06 363 HIS B C 1
ATOM 7157 O O . HIS B 1 363 ? 0.758 -46.406 12.602 1 94.06 363 HIS B O 1
ATOM 7163 N N . LYS B 1 364 ? -0.693 -46.062 10.969 1 94.19 364 LYS B N 1
ATOM 7164 C CA . LYS B 1 364 ? 0.326 -46.219 9.938 1 94.19 364 LYS B CA 1
ATOM 7165 C C . LYS B 1 364 ? 1.371 -45.094 10.008 1 94.19 364 LYS B C 1
ATOM 7167 O O . LYS B 1 364 ? 2.564 -45.344 9.836 1 94.19 364 LYS B O 1
ATOM 7172 N N . VAL B 1 365 ? 0.939 -43.906 10.234 1 95.44 365 VAL B N 1
ATOM 7173 C CA . VAL B 1 365 ? 1.847 -42.75 10.352 1 95.44 365 VAL B CA 1
ATOM 7174 C C . VAL B 1 365 ? 2.816 -43 11.508 1 95.44 365 VAL B C 1
ATOM 7176 O O . VAL B 1 365 ? 4.023 -42.781 11.367 1 95.44 365 VAL B O 1
ATOM 7179 N N . ARG B 1 366 ? 2.26 -43.438 12.617 1 93.31 366 ARG B N 1
ATOM 7180 C CA . ARG B 1 366 ? 3.094 -43.719 13.781 1 93.31 366 ARG B CA 1
ATOM 7181 C C . ARG B 1 366 ? 4.16 -44.75 13.445 1 93.31 366 ARG B C 1
ATOM 7183 O O . ARG B 1 366 ? 5.328 -44.594 13.805 1 93.31 366 ARG B O 1
ATOM 7190 N N . THR B 1 367 ? 3.74 -45.75 12.781 1 90.94 367 THR B N 1
ATOM 7191 C CA . THR B 1 367 ? 4.656 -46.844 12.398 1 90.94 367 THR B CA 1
ATOM 7192 C C . THR B 1 367 ? 5.773 -46.281 11.508 1 90.94 367 THR B C 1
ATOM 7194 O O . THR B 1 367 ? 6.949 -46.594 11.734 1 90.94 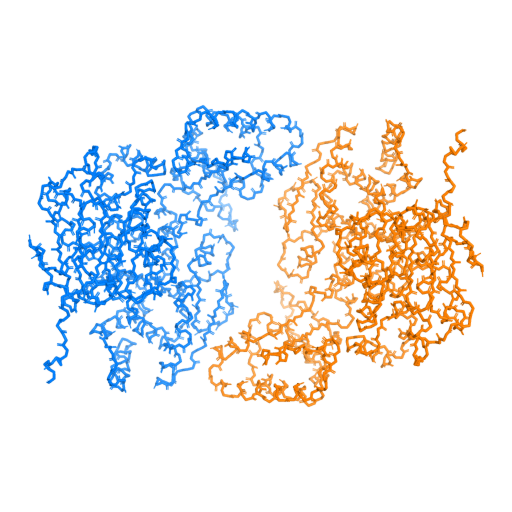367 THR B O 1
ATOM 7197 N N . LEU B 1 368 ? 5.418 -45.531 10.547 1 93.06 368 LEU B N 1
ATOM 7198 C CA . LEU B 1 368 ? 6.379 -45 9.586 1 93.06 368 LEU B CA 1
ATOM 7199 C C . LEU B 1 368 ? 7.348 -44.031 10.273 1 93.06 368 LEU B C 1
ATOM 7201 O O . LEU B 1 368 ? 8.547 -44.062 10 1 93.06 368 LEU B O 1
ATOM 7205 N N . VAL B 1 369 ? 6.836 -43.219 11.133 1 92.69 369 VAL B N 1
ATOM 7206 C CA . VAL B 1 369 ? 7.664 -42.25 11.836 1 92.69 369 VAL B CA 1
ATOM 7207 C C . VAL B 1 369 ? 8.641 -42.969 12.758 1 92.69 369 VAL B C 1
ATOM 7209 O O . VAL B 1 369 ? 9.805 -42.562 12.859 1 92.69 369 VAL B O 1
ATOM 7212 N N . CYS B 1 370 ? 8.219 -44 13.391 1 89.44 370 CYS B N 1
ATOM 7213 C CA . CYS B 1 370 ? 9.078 -44.781 14.266 1 89.44 370 CYS B CA 1
ATOM 7214 C C . CYS B 1 370 ? 10.203 -45.438 13.484 1 89.44 370 CYS B C 1
ATOM 7216 O O . CYS B 1 370 ? 11.352 -45.469 13.938 1 89.44 370 CYS B O 1
ATOM 7218 N N . LEU B 1 371 ? 9.82 -45.906 12.359 1 87.06 371 LEU B N 1
ATOM 7219 C CA . LEU B 1 371 ? 10.812 -46.531 11.508 1 87.06 371 LEU B CA 1
ATOM 7220 C C . LEU B 1 371 ? 11.828 -45.531 10.992 1 87.06 371 LEU B C 1
ATOM 7222 O O . LEU B 1 371 ? 13.016 -45.844 10.852 1 87.06 371 LEU B O 1
ATOM 7226 N N . SER B 1 372 ? 11.398 -44.312 10.734 1 84 372 SER B N 1
ATOM 7227 C CA . SER B 1 372 ? 12.258 -43.281 10.18 1 84 372 SER B CA 1
ATOM 7228 C C . SER B 1 372 ? 13.109 -42.625 11.258 1 84 372 SER B C 1
ATOM 7230 O O . SER B 1 372 ? 14.086 -41.938 10.953 1 84 372 SER B O 1
ATOM 7232 N N . ALA B 1 373 ? 12.742 -42.719 12.484 1 76.31 373 ALA B N 1
ATOM 7233 C CA . ALA B 1 373 ? 13.438 -42.094 13.609 1 76.31 373 ALA B CA 1
ATOM 7234 C C . ALA B 1 373 ? 14.891 -42.562 13.68 1 76.31 373 ALA B C 1
ATOM 7236 O O . ALA B 1 373 ? 15.734 -41.875 14.266 1 76.31 373 ALA B O 1
ATOM 7237 N N . THR B 1 374 ? 15.133 -43.656 13.023 1 70.75 374 THR B N 1
ATOM 7238 C CA . THR B 1 374 ? 16.484 -44.219 13.078 1 70.75 374 THR B CA 1
ATOM 7239 C C . THR B 1 374 ? 17.406 -43.5 12.094 1 70.75 374 THR B C 1
ATOM 7241 O O . THR B 1 374 ? 18.625 -43.656 12.164 1 70.75 374 THR B O 1
ATOM 7244 N N . SER B 1 375 ? 16.891 -42.719 11.25 1 74.5 375 SER B N 1
ATOM 7245 C CA . SER B 1 375 ? 17.688 -42 10.242 1 74.5 375 SER B CA 1
ATOM 7246 C C . SER B 1 375 ? 17.469 -40.5 10.328 1 74.5 375 SER B C 1
ATOM 7248 O O . SER B 1 375 ? 16.375 -40.031 10.633 1 74.5 375 SER B O 1
ATOM 7250 N N . PRO B 1 376 ? 18.578 -39.875 10.234 1 83.44 376 PRO B N 1
ATOM 7251 C CA . PRO B 1 376 ? 18.453 -38.406 10.25 1 83.44 376 PRO B CA 1
ATOM 7252 C C . PRO B 1 376 ? 17.719 -37.875 9.031 1 83.44 376 PRO B C 1
ATOM 7254 O O . PRO B 1 376 ? 17.766 -38.469 7.953 1 83.44 376 PRO B O 1
ATOM 7257 N N . GLY B 1 377 ? 16.906 -36.875 9.227 1 90.38 377 GLY B N 1
ATOM 7258 C CA . GLY B 1 377 ? 16.25 -36.219 8.109 1 90.38 377 GLY B CA 1
ATOM 7259 C C . GLY B 1 377 ? 14.859 -35.719 8.453 1 90.38 377 GLY B C 1
ATOM 7260 O O . GLY B 1 377 ? 14.281 -36.094 9.469 1 90.38 377 GLY B O 1
ATOM 7261 N N . LEU B 1 378 ? 14.336 -34.969 7.652 1 94 378 LEU B N 1
ATOM 7262 C CA . LEU B 1 378 ? 13.039 -34.344 7.84 1 94 378 LEU B CA 1
ATOM 7263 C C . LEU B 1 378 ? 11.906 -35.281 7.398 1 94 378 LEU B C 1
ATOM 7265 O O . LEU B 1 378 ? 12.008 -35.938 6.355 1 94 378 LEU B O 1
ATOM 7269 N N . THR B 1 379 ? 10.922 -35.438 8.219 1 95.62 379 THR B N 1
ATOM 7270 C CA . THR B 1 379 ? 9.695 -36.156 7.875 1 95.62 379 THR B CA 1
ATOM 7271 C C . THR B 1 379 ? 8.539 -35.156 7.723 1 95.62 379 THR B C 1
ATOM 7273 O O . THR B 1 379 ? 8.336 -34.312 8.57 1 95.62 379 THR B O 1
ATOM 7276 N N . VAL B 1 380 ? 7.809 -35.312 6.629 1 97.12 380 VAL B N 1
ATOM 7277 C CA . VAL B 1 380 ? 6.672 -34.438 6.387 1 97.12 380 VAL B CA 1
ATOM 7278 C C . VAL B 1 380 ? 5.395 -35.25 6.27 1 97.12 380 VAL B C 1
ATOM 7280 O O . VAL B 1 380 ? 5.344 -36.219 5.52 1 97.12 380 VAL B O 1
ATOM 7283 N N . VAL B 1 381 ? 4.41 -34.906 7.023 1 97.94 381 VAL B N 1
ATOM 7284 C CA . VAL B 1 381 ? 3.094 -35.531 6.941 1 97.94 381 VAL B CA 1
ATOM 7285 C C . VAL B 1 381 ? 2.088 -34.531 6.352 1 97.94 381 VAL B C 1
ATOM 7287 O O . VAL B 1 381 ? 1.764 -33.531 6.973 1 97.94 381 VAL B O 1
ATOM 7290 N N . LEU B 1 382 ? 1.591 -34.812 5.168 1 98.12 382 LEU B N 1
ATOM 7291 C CA . LEU B 1 382 ? 0.649 -33.938 4.477 1 98.12 382 LEU B CA 1
ATOM 7292 C C . LEU B 1 382 ? -0.788 -34.406 4.723 1 98.12 382 LEU B C 1
ATOM 7294 O O . LEU B 1 382 ? -1.19 -35.469 4.281 1 98.12 382 LEU B O 1
ATOM 7298 N N . VAL B 1 383 ? -1.51 -33.562 5.422 1 96.88 383 VAL B N 1
ATOM 7299 C CA . VAL B 1 383 ? -2.902 -33.844 5.758 1 96.88 383 VAL B CA 1
ATOM 7300 C C . VAL B 1 383 ? -3.785 -32.656 5.312 1 96.88 383 VAL B C 1
ATOM 7302 O O . VAL B 1 383 ? -3.703 -31.562 5.867 1 96.88 383 VAL B O 1
ATOM 7305 N N . GLY B 1 384 ? -4.633 -32.906 4.348 1 91.56 384 GLY B N 1
ATOM 7306 C CA . GLY B 1 384 ? -5.488 -31.859 3.812 1 91.56 384 GLY B CA 1
ATOM 7307 C C . GLY B 1 384 ? -6.637 -31.5 4.734 1 91.56 384 GLY B C 1
ATOM 7308 O O . GLY B 1 384 ? -7.023 -30.328 4.824 1 91.56 384 GLY B O 1
ATOM 7309 N N . ASP B 1 385 ? -7.168 -32.469 5.445 1 87.69 385 ASP B N 1
ATOM 7310 C CA . ASP B 1 385 ? -8.281 -32.281 6.367 1 87.69 385 ASP B CA 1
ATOM 7311 C C . ASP B 1 385 ? -7.82 -31.562 7.641 1 87.69 385 ASP B C 1
ATOM 7313 O O . ASP B 1 385 ? -6.988 -32.094 8.383 1 87.69 385 ASP B O 1
ATOM 7317 N N . VAL B 1 386 ? -8.469 -30.469 7.906 1 85.5 386 VAL B N 1
ATOM 7318 C CA . VAL B 1 386 ? -8 -29.609 8.984 1 85.5 386 VAL B CA 1
ATOM 7319 C C . VAL B 1 386 ? -8.164 -30.312 10.328 1 85.5 386 VAL B C 1
ATOM 7321 O O . VAL B 1 386 ? -7.215 -30.406 11.109 1 85.5 386 VAL B O 1
ATOM 7324 N N . PRO B 1 387 ? -9.281 -30.938 10.602 1 86.62 387 PRO B N 1
ATOM 7325 C CA . PRO B 1 387 ? -9.414 -31.625 11.891 1 86.62 387 PRO B CA 1
ATOM 7326 C C . PRO B 1 387 ? -8.445 -32.781 12.039 1 86.62 387 PRO B C 1
ATOM 7328 O O . PRO B 1 387 ? -7.867 -33 13.109 1 86.62 387 PRO B O 1
ATOM 7331 N N . LEU B 1 388 ? -8.297 -33.5 10.992 1 92 388 LEU B N 1
ATOM 7332 C CA . LEU B 1 388 ? -7.387 -34.656 11.031 1 92 388 LEU B CA 1
ATOM 7333 C C . LEU B 1 388 ? -5.949 -34.188 11.227 1 92 388 LEU B C 1
ATOM 7335 O O . LEU B 1 388 ? -5.184 -34.812 11.969 1 92 388 LEU B O 1
ATOM 7339 N N . LYS B 1 389 ? -5.531 -33.156 10.578 1 94.5 389 LYS B N 1
ATOM 7340 C CA . LYS B 1 389 ? -4.191 -32.594 10.703 1 94.5 389 LYS B CA 1
ATOM 7341 C C . LYS B 1 389 ? -3.873 -32.25 12.156 1 94.5 389 LYS B C 1
ATOM 7343 O O . LYS B 1 389 ? -2.805 -32.594 12.664 1 94.5 389 LYS B O 1
ATOM 7348 N N . SER B 1 390 ? -4.852 -31.625 12.797 1 92.94 390 SER B N 1
ATOM 7349 C CA . SER B 1 390 ? -4.672 -31.234 14.195 1 92.94 390 SER B CA 1
ATOM 7350 C C . SER B 1 390 ? -4.543 -32.469 15.094 1 92.94 390 SER B C 1
ATOM 7352 O O . SER B 1 390 ? -3.715 -32.5 16 1 92.94 390 SER B O 1
ATOM 7354 N N . GLN B 1 391 ? -5.367 -33.406 14.828 1 94.25 391 GLN B N 1
ATOM 7355 C CA . GLN B 1 391 ? -5.359 -34.656 15.617 1 94.25 391 GLN B CA 1
ATOM 7356 C C . GLN B 1 391 ? -4.027 -35.375 15.477 1 94.25 391 GLN B C 1
ATOM 7358 O O . GLN B 1 391 ? -3.436 -35.812 16.469 1 94.25 391 GLN B O 1
ATOM 7363 N N . VAL B 1 392 ? -3.557 -35.5 14.258 1 95.88 392 VAL B N 1
ATOM 7364 C CA . VAL B 1 392 ? -2.287 -36.188 13.984 1 95.88 392 VAL B CA 1
ATOM 7365 C C . VAL B 1 392 ? -1.148 -35.406 14.672 1 95.88 392 VAL B C 1
ATOM 7367 O O . VAL B 1 392 ? -0.281 -36.031 15.297 1 95.88 392 VAL B O 1
ATOM 7370 N N . GLY B 1 393 ? -1.178 -34.125 14.562 1 95.44 393 GLY B N 1
ATOM 7371 C CA . GLY B 1 393 ? -0.172 -33.281 15.219 1 95.44 393 GLY B CA 1
ATOM 7372 C C . GLY B 1 393 ? -0.118 -33.5 16.719 1 95.44 393 GLY B C 1
ATOM 7373 O O . GLY B 1 393 ? 0.961 -33.688 17.297 1 95.44 393 GLY B O 1
ATOM 7374 N N . ALA B 1 394 ? -1.282 -33.562 17.312 1 95.62 394 ALA B N 1
ATOM 7375 C CA . ALA B 1 394 ? -1.368 -33.719 18.75 1 95.62 394 ALA B CA 1
ATOM 7376 C C . ALA B 1 394 ? -0.86 -35.094 19.188 1 95.62 394 ALA B C 1
ATOM 7378 O O . ALA B 1 394 ? -0.091 -35.188 20.141 1 95.62 394 ALA B O 1
ATOM 7379 N N . ILE B 1 395 ? -1.272 -36.062 18.5 1 95.06 395 ILE B N 1
ATOM 7380 C CA . ILE B 1 395 ? -0.924 -37.438 18.844 1 95.06 395 ILE B CA 1
ATOM 7381 C C . ILE B 1 395 ? 0.579 -37.625 18.688 1 95.06 395 ILE B C 1
ATOM 7383 O O . ILE B 1 395 ? 1.239 -38.188 19.578 1 95.06 395 ILE B O 1
ATOM 7387 N N . LEU B 1 396 ? 1.18 -37.219 17.594 1 95.19 396 LEU B N 1
ATOM 7388 C CA . LEU B 1 396 ? 2.605 -37.406 17.344 1 95.19 396 LEU B CA 1
ATOM 7389 C C . LEU B 1 396 ? 3.439 -36.562 18.297 1 95.19 396 LEU B C 1
ATOM 7391 O O . LEU B 1 396 ? 4.52 -36.969 18.719 1 95.19 396 LEU B O 1
ATOM 7395 N N . ALA B 1 397 ? 2.926 -35.344 18.562 1 94.25 397 ALA B N 1
ATOM 7396 C CA . ALA B 1 397 ? 3.643 -34.469 19.5 1 94.25 397 ALA B CA 1
ATOM 7397 C C . ALA B 1 397 ? 3.719 -35.125 20.875 1 94.25 397 ALA B C 1
ATOM 7399 O O . ALA B 1 397 ? 4.711 -34.969 21.594 1 94.25 397 ALA B O 1
ATOM 7400 N N . SER B 1 398 ? 2.613 -35.812 21.266 1 94.5 398 SER B N 1
ATOM 7401 C CA . SER B 1 398 ? 2.6 -36.5 22.562 1 94.5 398 SER B CA 1
ATOM 7402 C C . SER B 1 398 ? 3.643 -37.594 22.609 1 94.5 398 SER B C 1
ATOM 7404 O O . SER B 1 398 ? 4.191 -37.906 23.672 1 94.5 398 SER B O 1
ATOM 7406 N N . GLU B 1 399 ? 4.008 -38.156 21.531 1 92.56 399 GLU B N 1
ATOM 7407 C CA . GLU B 1 399 ? 4.902 -39.312 21.469 1 92.56 399 GLU B CA 1
ATOM 7408 C C . GLU B 1 399 ? 6.332 -38.875 21.156 1 92.56 399 GLU B C 1
ATOM 7410 O O . GLU B 1 399 ? 7.289 -39.438 21.672 1 92.56 399 GLU B O 1
ATOM 7415 N N . PHE B 1 400 ? 6.5 -37.812 20.328 1 92.06 400 PHE B N 1
ATOM 7416 C CA . PHE B 1 400 ? 7.828 -37.5 19.812 1 92.06 400 PHE B CA 1
ATOM 7417 C C . PHE B 1 400 ? 8.266 -36.125 20.297 1 92.06 400 PHE B C 1
ATOM 7419 O O . PHE B 1 400 ? 9.359 -35.656 19.969 1 92.06 400 PHE B O 1
ATOM 7426 N N . GLY B 1 401 ? 7.371 -35.469 20.969 1 91.06 401 GLY B N 1
ATOM 7427 C CA . GLY B 1 401 ? 7.715 -34.219 21.641 1 91.06 401 GLY B CA 1
ATOM 7428 C C . GLY B 1 401 ? 7.914 -33.062 20.688 1 91.06 401 GLY B C 1
ATOM 7429 O O . GLY B 1 401 ? 7.117 -32.844 19.781 1 91.06 401 GLY B O 1
ATOM 7430 N N . SER B 1 402 ? 9.023 -32.312 20.922 1 90.44 402 SER B N 1
ATOM 7431 C CA . SER B 1 402 ? 9.273 -31.047 20.25 1 90.44 402 SER B CA 1
ATOM 7432 C C . SER B 1 402 ? 9.742 -31.266 18.812 1 90.44 402 SER B C 1
ATOM 7434 O O . SER B 1 402 ? 9.781 -30.328 18.016 1 90.44 402 SER B O 1
ATOM 7436 N N . ARG B 1 403 ? 9.969 -32.469 18.484 1 91.69 403 ARG B N 1
ATOM 7437 C CA . ARG B 1 403 ? 10.344 -32.781 17.109 1 91.69 403 ARG B CA 1
ATOM 7438 C C . ARG B 1 403 ? 9.18 -32.531 16.156 1 91.69 403 ARG B C 1
ATOM 7440 O O . ARG B 1 403 ? 9.383 -32.344 14.953 1 91.69 403 ARG B O 1
ATOM 7447 N N . VAL B 1 404 ? 8.016 -32.562 16.766 1 94.75 404 VAL B N 1
ATOM 7448 C CA . VAL B 1 404 ? 6.812 -32.438 15.945 1 94.75 404 VAL B CA 1
ATOM 7449 C C . VAL B 1 404 ? 6.359 -30.984 15.906 1 94.75 404 VAL B C 1
ATOM 7451 O O . VAL B 1 404 ? 6.168 -30.359 16.953 1 94.75 404 VAL B O 1
ATOM 7454 N N . GLN B 1 405 ? 6.289 -30.469 14.742 1 95.5 405 GLN B N 1
ATOM 7455 C CA . GLN B 1 405 ? 5.789 -29.109 14.555 1 95.5 405 GLN B CA 1
ATOM 7456 C C . GLN B 1 405 ? 4.656 -29.078 13.531 1 95.5 405 GLN B C 1
ATOM 7458 O O . GLN B 1 405 ? 4.715 -29.781 12.516 1 95.5 405 GLN B O 1
ATOM 7463 N N . VAL B 1 406 ? 3.639 -28.344 13.812 1 95.94 406 VAL B N 1
ATOM 7464 C CA . VAL B 1 406 ? 2.529 -28.156 12.883 1 95.94 406 VAL B CA 1
ATOM 7465 C C . VAL B 1 406 ? 2.684 -26.828 12.148 1 95.94 406 VAL B C 1
ATOM 7467 O O . VAL B 1 406 ? 2.539 -25.766 12.742 1 95.94 406 VAL B O 1
ATOM 7470 N N . GLU B 1 407 ? 2.977 -26.891 10.891 1 95.5 407 GLU B N 1
ATOM 7471 C CA . GLU B 1 407 ? 3.072 -25.75 9.977 1 95.5 407 GLU B CA 1
ATOM 7472 C C . GLU B 1 407 ? 3.979 -24.672 10.539 1 95.5 407 GLU B C 1
ATOM 7474 O O . GLU B 1 407 ? 3.59 -23.5 10.586 1 95.5 407 GLU B O 1
ATOM 7479 N N . LYS B 1 408 ? 5.074 -25.047 10.938 1 93.5 408 LYS B N 1
ATOM 7480 C CA . LYS B 1 408 ? 6.18 -24.188 11.328 1 93.5 408 LYS B CA 1
ATOM 7481 C C . LYS B 1 408 ? 7.449 -24.516 10.547 1 93.5 408 LYS B C 1
ATOM 7483 O O . LYS B 1 408 ? 7.711 -25.688 10.25 1 93.5 408 LYS B O 1
ATOM 7488 N N . THR B 1 409 ? 8.211 -23.547 10.266 1 90.94 409 THR B N 1
ATOM 7489 C CA . THR B 1 409 ? 9.383 -23.766 9.422 1 90.94 409 THR B CA 1
ATOM 7490 C C . THR B 1 409 ? 10.633 -23.938 10.281 1 90.94 409 THR B C 1
ATOM 7492 O O . THR B 1 409 ? 11.672 -24.391 9.781 1 90.94 409 THR B O 1
ATOM 7495 N N . CYS B 1 410 ? 10.617 -23.547 11.492 1 88.94 410 CYS B N 1
ATOM 7496 C CA . CYS B 1 410 ? 11.75 -23.75 12.383 1 88.94 410 CYS B CA 1
ATOM 7497 C C . CYS B 1 410 ? 11.727 -25.156 12.969 1 88.94 410 CYS B C 1
ATOM 7499 O O . CYS B 1 410 ? 11.023 -25.422 13.938 1 88.94 410 CYS B O 1
ATOM 7501 N N . LEU B 1 411 ? 12.539 -26.109 12.352 1 88.62 411 LEU B N 1
ATOM 7502 C CA . LEU B 1 411 ? 12.508 -27.516 12.727 1 88.62 411 LEU B CA 1
ATOM 7503 C C . LEU B 1 411 ? 13.898 -28 13.125 1 88.62 411 LEU B C 1
ATOM 7505 O O . LEU B 1 411 ? 14.906 -27.453 12.664 1 88.62 411 LEU B O 1
ATOM 7509 N N . ASP B 1 412 ? 13.906 -28.969 13.867 1 83.12 412 ASP B N 1
ATOM 7510 C CA . ASP B 1 412 ? 15.141 -29.688 14.188 1 83.12 412 ASP B CA 1
ATOM 7511 C C . ASP B 1 412 ? 15.609 -30.531 13.008 1 83.12 412 ASP B C 1
ATOM 7513 O O . ASP B 1 412 ? 14.875 -30.703 12.031 1 83.12 412 ASP B O 1
ATOM 7517 N N . GLU B 1 413 ? 16.875 -31.047 13.078 1 79.62 413 GLU B N 1
ATOM 7518 C CA . GLU B 1 413 ? 17.453 -31.859 12.023 1 79.62 413 GLU B CA 1
ATOM 7519 C C . GLU B 1 413 ? 16.594 -33.094 11.719 1 79.62 413 GLU B C 1
ATOM 7521 O O . GLU B 1 413 ? 16.438 -33.469 10.555 1 79.62 413 GLU B O 1
ATOM 7526 N N . ASN B 1 414 ? 16 -33.656 12.773 1 87.88 414 ASN B N 1
ATOM 7527 C CA . ASN B 1 414 ? 15.102 -34.781 12.609 1 87.88 414 ASN B CA 1
ATOM 7528 C C . ASN B 1 414 ? 13.656 -34.406 12.898 1 87.88 414 ASN B C 1
ATOM 7530 O O . ASN B 1 414 ? 12.914 -35.156 13.508 1 87.88 414 ASN B O 1
ATOM 7534 N N . GLY B 1 415 ? 13.359 -33.281 12.406 1 92.62 415 GLY B N 1
ATOM 7535 C CA . GLY B 1 415 ? 12.039 -32.719 12.695 1 92.62 415 GLY B CA 1
ATOM 7536 C C . GLY B 1 415 ? 10.93 -33.438 11.93 1 92.62 415 GLY B C 1
ATOM 7537 O O . GLY B 1 415 ? 11.18 -34.031 10.891 1 92.62 415 GLY B O 1
ATOM 7538 N N . ILE B 1 416 ? 9.758 -33.438 12.508 1 95.62 416 ILE B N 1
ATOM 7539 C CA . ILE B 1 416 ? 8.539 -33.969 11.906 1 95.62 416 ILE B CA 1
ATOM 7540 C C . ILE B 1 416 ? 7.555 -32.812 11.664 1 95.62 416 ILE B C 1
ATOM 7542 O O . ILE B 1 416 ? 7.059 -32.188 12.609 1 95.62 416 ILE B O 1
ATOM 7546 N N . LEU B 1 417 ? 7.273 -32.562 10.422 1 97.12 417 LEU B N 1
ATOM 7547 C CA . LEU B 1 417 ? 6.383 -31.453 10.055 1 97.12 417 LEU B CA 1
ATOM 7548 C C . LEU B 1 417 ? 5 -31.984 9.68 1 97.12 417 LEU B C 1
ATOM 7550 O O . LEU B 1 417 ? 4.871 -32.812 8.766 1 97.12 417 LEU B O 1
ATOM 7554 N N . ILE B 1 418 ? 4.027 -31.594 10.43 1 97.75 418 ILE B N 1
ATOM 7555 C CA . ILE B 1 418 ? 2.637 -31.828 10.055 1 97.75 418 ILE B CA 1
ATOM 7556 C C . ILE B 1 418 ? 2.094 -30.625 9.297 1 97.75 418 ILE B C 1
ATOM 7558 O O . ILE B 1 418 ? 2.086 -29.5 9.82 1 97.75 418 ILE B O 1
ATOM 7562 N N . SER B 1 419 ? 1.656 -30.859 8.07 1 97.19 419 SER B N 1
ATOM 7563 C CA . SER B 1 419 ? 1.355 -29.703 7.234 1 97.19 419 SER B CA 1
ATOM 7564 C C . SER B 1 419 ? 0.203 -30 6.281 1 97.19 419 SER B C 1
ATOM 7566 O O . SER B 1 419 ? -0.063 -31.156 5.957 1 97.19 419 SER B O 1
ATOM 7568 N N . GLY B 1 420 ? -0.464 -28.969 5.953 1 96.31 420 GLY B N 1
ATOM 7569 C CA . GLY B 1 420 ? -1.341 -29.016 4.793 1 96.31 420 GLY B CA 1
ATOM 7570 C C . GLY B 1 420 ? -0.603 -28.859 3.479 1 96.31 420 GLY B C 1
ATOM 7571 O O . GLY B 1 420 ? 0.605 -28.609 3.465 1 96.31 420 GLY B O 1
ATOM 7572 N N . TRP B 1 421 ? -1.346 -29 2.379 1 95.88 421 TRP B N 1
ATOM 7573 C CA . TRP B 1 421 ? -0.756 -28.938 1.047 1 95.88 421 TRP B CA 1
ATOM 7574 C C . TRP B 1 421 ? -0.216 -27.547 0.75 1 95.88 421 TRP B C 1
ATOM 7576 O O . TRP B 1 421 ? 0.915 -27.391 0.28 1 95.88 421 TRP B O 1
ATOM 7586 N N . GLU B 1 422 ? -0.962 -26.562 1.038 1 92.62 422 GLU B N 1
ATOM 7587 C CA . GLU B 1 422 ? -0.593 -25.188 0.708 1 92.62 422 GLU B CA 1
ATOM 7588 C C . GLU B 1 422 ? 0.65 -24.75 1.478 1 92.62 422 GLU B C 1
ATOM 7590 O O . GLU B 1 422 ? 1.565 -24.156 0.902 1 92.62 422 GLU B O 1
ATOM 7595 N N . PHE B 1 423 ? 0.676 -24.969 2.775 1 94.94 423 PHE B N 1
ATOM 7596 C CA . PHE B 1 423 ? 1.824 -24.594 3.594 1 94.94 423 PHE B CA 1
ATOM 7597 C C . PHE B 1 423 ? 3.094 -25.266 3.08 1 94.94 423 PHE B C 1
ATOM 7599 O O . PHE B 1 423 ? 4.137 -24.609 2.961 1 94.94 423 PHE B O 1
ATOM 7606 N N . TRP B 1 424 ? 2.967 -26.516 2.803 1 97 424 TRP B N 1
ATOM 7607 C CA . TRP B 1 424 ? 4.129 -27.25 2.312 1 97 424 TRP B CA 1
ATOM 7608 C C . TRP B 1 424 ? 4.633 -26.656 1 1 97 424 TRP B C 1
ATOM 7610 O O . TRP B 1 424 ? 5.828 -26.406 0.84 1 97 424 TRP B O 1
ATOM 7620 N N . ARG B 1 425 ? 3.748 -26.438 0.118 1 93.31 425 ARG B N 1
ATOM 7621 C CA . ARG B 1 425 ? 4.117 -25.891 -1.183 1 93.31 425 ARG B CA 1
ATOM 7622 C C . ARG B 1 425 ? 4.812 -24.531 -1.029 1 93.31 425 ARG B C 1
ATOM 7624 O O . ARG B 1 425 ? 5.793 -24.25 -1.721 1 93.31 425 ARG B O 1
ATOM 7631 N N . GLU B 1 426 ? 4.336 -23.781 -0.161 1 91.81 426 GLU B N 1
ATOM 7632 C CA . GLU B 1 426 ? 4.852 -22.438 0.041 1 91.81 426 GLU B CA 1
ATOM 7633 C C . GLU B 1 426 ? 6.234 -22.469 0.683 1 91.81 426 GLU B C 1
ATOM 7635 O O . GLU B 1 426 ? 7.066 -21.594 0.414 1 91.81 426 GLU B O 1
ATOM 7640 N N . HIS B 1 427 ? 6.535 -23.516 1.472 1 94.06 427 HIS B N 1
ATOM 7641 C CA . HIS B 1 427 ? 7.723 -23.438 2.314 1 94.06 427 HIS B CA 1
ATOM 7642 C C . HIS B 1 427 ? 8.719 -24.531 1.978 1 94.06 427 HIS B C 1
ATOM 7644 O O . HIS B 1 427 ? 9.797 -24.609 2.584 1 94.06 427 HIS B O 1
ATOM 7650 N N . GLN B 1 428 ? 8.461 -25.312 1.072 1 93.94 428 GLN B N 1
ATOM 7651 C CA . GLN B 1 428 ? 9.32 -26.453 0.784 1 93.94 428 GLN B CA 1
ATOM 7652 C C . GLN B 1 428 ? 10.727 -26 0.384 1 93.94 428 GLN B C 1
ATOM 7654 O O . GLN B 1 428 ? 11.703 -26.719 0.627 1 93.94 428 GLN B O 1
ATOM 7659 N N . LYS B 1 429 ? 10.859 -24.797 -0.105 1 90 429 LYS B N 1
ATOM 7660 C CA . LYS B 1 429 ? 12.156 -24.328 -0.585 1 90 429 LYS B CA 1
ATOM 7661 C C . LYS B 1 429 ? 13.047 -23.891 0.574 1 90 429 LYS B C 1
ATOM 7663 O O . LYS B 1 429 ? 14.273 -23.828 0.437 1 90 429 LYS B O 1
ATOM 7668 N N . VAL B 1 430 ? 12.477 -23.609 1.664 1 90.69 430 VAL B N 1
ATOM 7669 C CA . VAL B 1 430 ? 13.266 -23.125 2.791 1 90.69 430 VAL B CA 1
ATOM 7670 C C . VAL B 1 430 ? 13.469 -24.25 3.805 1 90.69 430 VAL B C 1
ATOM 7672 O O . VAL B 1 430 ? 14.102 -24.047 4.844 1 90.69 430 VAL B O 1
ATOM 7675 N N . LEU B 1 431 ? 12.938 -25.406 3.514 1 93.12 431 LEU B N 1
ATOM 7676 C CA . LEU B 1 431 ? 13.094 -26.594 4.363 1 93.12 431 LEU B CA 1
ATOM 7677 C C . LEU B 1 431 ? 14.008 -27.609 3.707 1 93.12 431 LEU B C 1
ATOM 7679 O O . LEU B 1 431 ? 14.109 -27.656 2.479 1 93.12 431 LEU B O 1
ATOM 7683 N N . PRO B 1 432 ? 14.703 -28.406 4.516 1 92.44 432 PRO B N 1
ATOM 7684 C CA . PRO B 1 432 ? 15.516 -29.469 3.91 1 92.44 432 PRO B CA 1
ATOM 7685 C C . PRO B 1 432 ? 14.68 -30.484 3.15 1 92.44 432 PRO B C 1
ATOM 7687 O O . PRO B 1 432 ? 13.484 -30.641 3.436 1 92.44 432 PRO B O 1
ATOM 7690 N N . ALA B 1 433 ? 15.289 -31.125 2.195 1 93.25 433 ALA B N 1
ATOM 7691 C CA . ALA B 1 433 ? 14.602 -32.188 1.482 1 93.25 433 ALA B CA 1
ATOM 7692 C C . ALA B 1 433 ? 14.203 -33.312 2.434 1 93.25 433 ALA B C 1
ATOM 7694 O O . ALA B 1 433 ? 15.039 -33.844 3.178 1 93.25 433 ALA B O 1
ATOM 7695 N N . PRO B 1 434 ? 13 -33.688 2.402 1 95 434 PRO B N 1
ATOM 7696 C CA . PRO B 1 434 ? 12.555 -34.719 3.34 1 95 434 PRO B CA 1
ATOM 7697 C C . PRO B 1 434 ? 13.031 -36.125 2.949 1 95 434 PRO B C 1
ATOM 7699 O O . PRO B 1 434 ? 13.141 -36.438 1.759 1 95 434 PRO B O 1
ATOM 7702 N N . GLN B 1 435 ? 13.258 -36.906 3.969 1 93.19 435 GLN B N 1
ATOM 7703 C CA . GLN B 1 435 ? 13.578 -38.312 3.75 1 93.19 435 GLN B CA 1
ATOM 7704 C C . GLN B 1 435 ? 12.312 -39.156 3.625 1 93.19 435 GLN B C 1
ATOM 7706 O O . GLN B 1 435 ? 12.328 -40.219 3.01 1 93.19 435 GLN B O 1
ATOM 7711 N N . LEU B 1 436 ? 11.32 -38.594 4.27 1 94.88 436 LEU B N 1
ATOM 7712 C CA . LEU B 1 436 ? 10.023 -39.25 4.258 1 94.88 436 LEU B CA 1
ATOM 7713 C C . LEU B 1 436 ? 8.883 -38.25 4.141 1 94.88 436 LEU B C 1
ATOM 7715 O O . LEU B 1 436 ? 8.828 -37.281 4.902 1 94.88 436 LEU B O 1
ATOM 7719 N N . ILE B 1 437 ? 8.047 -38.469 3.164 1 97 437 ILE B N 1
ATOM 7720 C CA . ILE B 1 437 ? 6.809 -37.719 3.055 1 97 437 ILE B CA 1
ATOM 7721 C C . ILE B 1 437 ? 5.613 -38.656 3.117 1 97 437 ILE B C 1
ATOM 7723 O O . ILE B 1 437 ? 5.566 -39.656 2.387 1 97 437 ILE B O 1
ATOM 7727 N N . ILE B 1 438 ? 4.762 -38.406 4.043 1 97.62 438 ILE B N 1
ATOM 7728 C CA . ILE B 1 438 ? 3.553 -39.219 4.203 1 97.62 438 ILE B CA 1
ATOM 7729 C C . ILE B 1 438 ? 2.338 -38.406 3.736 1 97.62 438 ILE B C 1
ATOM 7731 O O . ILE B 1 438 ? 2.076 -37.312 4.238 1 97.62 438 ILE B O 1
ATOM 7735 N N . ILE B 1 439 ? 1.617 -38.938 2.818 1 98.06 439 ILE B N 1
ATOM 7736 C CA . ILE B 1 439 ? 0.449 -38.281 2.262 1 98.06 439 ILE B CA 1
ATOM 7737 C C . ILE B 1 439 ? -0.823 -39 2.715 1 98.06 439 ILE B C 1
ATOM 7739 O O . ILE B 1 439 ? -1.025 -40.156 2.408 1 98.06 439 ILE B O 1
ATOM 7743 N N . ALA B 1 440 ? -1.644 -38.312 3.385 1 97.31 440 ALA B N 1
ATOM 7744 C CA . ALA B 1 440 ? -2.855 -38.906 3.941 1 97.31 440 ALA B CA 1
ATOM 7745 C C . ALA B 1 440 ? -3.859 -39.25 2.84 1 97.31 440 ALA B C 1
ATOM 7747 O O . ALA B 1 440 ? -4.316 -40.375 2.73 1 97.31 440 ALA B O 1
ATOM 7748 N N . THR B 1 441 ? -4.234 -38.188 2.109 1 96.5 441 THR B N 1
ATOM 7749 C CA . THR B 1 441 ? -5.215 -38.312 1.04 1 96.5 441 THR B CA 1
ATOM 7750 C C . THR B 1 441 ? -4.754 -37.594 -0.222 1 96.5 441 THR B C 1
ATOM 7752 O O . THR B 1 441 ? -3.965 -36.656 -0.149 1 96.5 441 THR B O 1
ATOM 7755 N N . LEU B 1 442 ? -5.25 -38.156 -1.34 1 96.62 442 LEU B N 1
ATOM 7756 C CA . LEU B 1 442 ? -4.973 -37.469 -2.598 1 96.62 442 LEU B CA 1
ATOM 7757 C C . LEU B 1 442 ? -5.488 -36.062 -2.562 1 96.62 442 LEU B C 1
ATOM 7759 O O . LEU B 1 442 ? -6.566 -35.781 -2.023 1 96.62 442 LEU B O 1
ATOM 7763 N N . PRO B 1 443 ? -4.723 -35.125 -3.035 1 96.25 443 PRO B N 1
ATOM 7764 C CA . PRO B 1 443 ? -5.117 -33.719 -2.977 1 96.25 443 PRO B CA 1
ATOM 7765 C C . PRO B 1 443 ? -6.156 -33.375 -4.035 1 96.25 443 PRO B C 1
ATOM 7767 O O . PRO B 1 443 ? -6.004 -32.344 -4.734 1 96.25 443 PRO B O 1
ATOM 7770 N N . LEU B 1 444 ? -7.211 -34.125 -4.176 1 95.94 444 LEU B N 1
ATOM 7771 C CA . LEU B 1 444 ? -8.359 -33.781 -5 1 95.94 444 LEU B CA 1
ATOM 7772 C C . LEU B 1 444 ? -9.133 -32.625 -4.371 1 95.94 444 LEU B C 1
ATOM 7774 O O . LEU B 1 444 ? -9.461 -32.656 -3.184 1 95.94 444 LEU B O 1
ATOM 7778 N N . PRO B 1 445 ? -9.336 -31.594 -5.191 1 94.88 445 PRO B N 1
ATOM 7779 C CA . PRO B 1 445 ? -10.164 -30.531 -4.617 1 94.88 445 PRO B CA 1
ATOM 7780 C C . PRO B 1 445 ? -11.477 -31.047 -4.035 1 94.88 445 PRO B C 1
ATOM 7782 O O . PRO B 1 445 ? -12.109 -31.938 -4.629 1 94.88 445 PRO B O 1
ATOM 7785 N N . SER B 1 446 ? -11.844 -30.562 -2.938 1 91.06 446 SER B N 1
ATOM 7786 C CA . SER B 1 446 ? -13.008 -31.078 -2.219 1 91.06 446 SER B CA 1
ATOM 7787 C C . SER B 1 446 ? -14.297 -30.469 -2.756 1 91.06 446 SER B C 1
ATOM 7789 O O . SER B 1 446 ? -14.414 -29.25 -2.908 1 91.06 446 SER B O 1
ATOM 7791 N N . LEU B 1 447 ? -15.25 -31.281 -2.959 1 91 447 LEU B N 1
ATOM 7792 C CA . LEU B 1 447 ? -16.562 -30.828 -3.404 1 91 447 LEU B CA 1
ATOM 7793 C C . LEU B 1 447 ? -17.297 -30.125 -2.277 1 91 447 LEU B C 1
ATOM 7795 O O . LEU B 1 447 ? -18.297 -29.438 -2.516 1 91 447 LEU B O 1
ATOM 7799 N N . GLU B 1 448 ? -16.75 -30.266 -1.126 1 85.56 448 GLU B N 1
ATOM 7800 C CA . GLU B 1 448 ? -17.344 -29.562 0.011 1 85.56 448 GLU B CA 1
ATOM 7801 C C . GLU B 1 448 ? -16.984 -28.078 -0.015 1 85.56 448 GLU B C 1
ATOM 7803 O O . GLU B 1 448 ? -17.641 -27.266 0.642 1 85.56 448 GLU B O 1
ATOM 7808 N N . HIS B 1 449 ? -15.922 -27.828 -0.689 1 89.5 449 HIS B N 1
ATOM 7809 C CA . HIS B 1 449 ? -15.578 -26.422 -0.871 1 89.5 449 HIS B CA 1
ATOM 7810 C C . HIS B 1 449 ? -16.5 -25.75 -1.88 1 89.5 449 HIS B C 1
ATOM 7812 O O . HIS B 1 449 ? -16.578 -26.156 -3.039 1 89.5 449 HIS B O 1
ATOM 7818 N N . PRO B 1 450 ? -17.141 -24.781 -1.437 1 88.19 450 PRO B N 1
ATOM 7819 C CA . PRO B 1 450 ? -18.172 -24.172 -2.287 1 88.19 450 PRO B CA 1
ATOM 7820 C C . PRO B 1 450 ? -17.609 -23.719 -3.637 1 88.19 450 PRO B C 1
ATOM 7822 O O . PRO B 1 450 ? -18.297 -23.844 -4.656 1 88.19 450 PRO B O 1
ATOM 7825 N N . LEU B 1 451 ? -16.453 -23.266 -3.713 1 91.38 451 LEU B N 1
ATOM 7826 C CA . LEU B 1 451 ? -15.883 -22.797 -4.973 1 91.38 451 LEU B CA 1
ATOM 7827 C C . LEU B 1 451 ? -15.633 -23.969 -5.922 1 91.38 451 LEU B C 1
ATOM 7829 O O . LEU B 1 451 ? -15.844 -23.844 -7.129 1 91.38 451 LEU B O 1
ATOM 7833 N N . VAL B 1 452 ? -15.195 -25.047 -5.379 1 94.25 452 VAL B N 1
ATOM 7834 C CA . VAL B 1 452 ? -15 -26.25 -6.172 1 94.25 452 VAL B CA 1
ATOM 7835 C C . VAL B 1 452 ? -16.344 -26.781 -6.656 1 94.25 452 VAL B C 1
ATOM 7837 O O . VAL B 1 452 ? -16.5 -27.109 -7.832 1 94.25 452 VAL B O 1
ATOM 7840 N N . ALA B 1 453 ? -17.281 -26.734 -5.727 1 92.62 453 ALA B N 1
ATOM 7841 C CA . ALA B 1 453 ? -18.625 -27.203 -6.066 1 92.62 453 ALA B CA 1
ATOM 7842 C C . ALA B 1 453 ? -19.234 -26.344 -7.176 1 92.62 453 ALA B C 1
ATOM 7844 O O . ALA B 1 453 ? -19.875 -26.875 -8.094 1 92.62 453 ALA B O 1
ATOM 7845 N N . GLY B 1 454 ? -19.047 -25.047 -7.004 1 90.19 454 GLY B N 1
ATOM 7846 C CA . GLY B 1 454 ? -19.547 -24.141 -8.023 1 90.19 454 GLY B CA 1
ATOM 7847 C C . GLY B 1 454 ? -18.938 -24.391 -9.391 1 90.19 454 GLY B C 1
ATOM 7848 O O . GLY B 1 454 ? -19.656 -24.391 -10.406 1 90.19 454 GLY B O 1
ATOM 7849 N N . ARG B 1 455 ? -17.672 -24.672 -9.453 1 92.19 455 ARG B N 1
ATOM 7850 C CA . ARG B 1 455 ? -16.984 -24.938 -10.719 1 92.19 455 ARG B CA 1
ATOM 7851 C C . ARG B 1 455 ? -17.438 -26.266 -11.312 1 92.19 455 ARG B C 1
ATOM 7853 O O . ARG B 1 455 ? -17.672 -26.359 -12.523 1 92.19 455 ARG B O 1
ATOM 7860 N N . VAL B 1 456 ? -17.578 -27.234 -10.477 1 95.31 456 VAL B N 1
ATOM 7861 C CA . VAL B 1 456 ? -18.031 -28.547 -10.906 1 95.31 456 VAL B CA 1
ATOM 7862 C C . VAL B 1 456 ? -19.438 -28.453 -11.484 1 95.31 456 VAL B C 1
ATOM 7864 O O . VAL B 1 456 ? -19.75 -29.062 -12.516 1 95.31 456 VAL B O 1
ATOM 7867 N N . ALA B 1 457 ? -20.266 -27.672 -10.781 1 91.62 457 ALA B N 1
ATOM 7868 C CA . ALA B 1 457 ? -21.625 -27.484 -11.273 1 91.62 457 ALA B CA 1
ATOM 7869 C C . ALA B 1 457 ? -21.625 -26.875 -12.672 1 91.62 457 ALA B C 1
ATOM 7871 O O . ALA B 1 457 ? -22.438 -27.25 -13.516 1 91.62 457 ALA B O 1
ATOM 7872 N N . HIS B 1 458 ? -20.766 -26.016 -12.875 1 88.62 458 HIS B N 1
ATOM 7873 C CA . HIS B 1 458 ? -20.641 -25.391 -14.188 1 88.62 458 HIS B CA 1
ATOM 7874 C C . HIS B 1 458 ? -20.25 -26.422 -15.25 1 88.62 458 HIS B C 1
ATOM 7876 O O . HIS B 1 458 ? -20.828 -26.453 -16.328 1 88.62 458 HIS B O 1
ATOM 7882 N N . TYR B 1 459 ? -19.25 -27.25 -14.969 1 92.62 459 TYR B N 1
ATOM 7883 C CA . TYR B 1 459 ? -18.844 -28.297 -15.883 1 92.62 459 TYR B CA 1
ATOM 7884 C C . TYR B 1 459 ? -20 -29.25 -16.188 1 92.62 459 TYR B C 1
ATOM 7886 O O . TYR B 1 459 ? -20.188 -29.656 -17.328 1 92.62 459 TYR B O 1
ATOM 7894 N N . LYS B 1 460 ? -20.75 -29.516 -15.18 1 93.62 460 LYS B N 1
ATOM 7895 C CA . LYS B 1 460 ? -21.891 -30.406 -15.336 1 93.62 460 LYS B CA 1
ATOM 7896 C C . LYS B 1 460 ? -22.938 -29.812 -16.281 1 93.62 460 LYS B C 1
ATOM 7898 O O . LYS B 1 460 ? -23.438 -30.5 -17.172 1 93.62 460 LYS B O 1
ATOM 7903 N N . ARG B 1 461 ? -23.172 -28.578 -16.094 1 89.56 461 ARG B N 1
ATOM 7904 C CA . ARG B 1 461 ? -24.141 -27.891 -16.938 1 89.56 461 ARG B CA 1
ATOM 7905 C C . ARG B 1 461 ? -23.688 -27.859 -18.391 1 89.56 461 ARG B C 1
ATOM 7907 O O . ARG B 1 461 ? -24.5 -27.906 -19.312 1 89.56 461 ARG B O 1
ATOM 7914 N N . SER B 1 462 ? -22.453 -27.797 -18.547 1 88.88 462 SER B N 1
ATOM 7915 C CA . SER B 1 462 ? -21.891 -27.75 -19.891 1 88.88 462 SER B CA 1
ATOM 7916 C C . SER B 1 462 ? -21.609 -29.156 -20.422 1 88.88 462 SER B C 1
ATOM 7918 O O . SER B 1 462 ? -20.922 -29.312 -21.438 1 88.88 462 SER B O 1
ATOM 7920 N N . HIS B 1 463 ? -21.969 -30.156 -19.703 1 94.31 463 HIS B N 1
ATOM 7921 C CA . HIS B 1 463 ? -21.812 -31.562 -20.078 1 94.31 463 HIS B CA 1
ATOM 7922 C C . HIS B 1 463 ? -20.344 -31.922 -20.297 1 94.31 463 HIS B C 1
ATOM 7924 O O . HIS B 1 463 ? -20.016 -32.594 -21.266 1 94.31 463 HIS B O 1
ATOM 7930 N N . GLN B 1 464 ? -19.547 -31.359 -19.484 1 93.19 464 GLN B N 1
ATOM 7931 C CA . GLN B 1 464 ? -18.109 -31.641 -19.531 1 93.19 464 GLN B CA 1
ATOM 7932 C C . GLN B 1 464 ? -17.688 -32.469 -18.328 1 93.19 464 GLN B C 1
ATOM 7934 O O . GLN B 1 464 ? -18.328 -32.438 -17.266 1 93.19 464 GLN B O 1
ATOM 7939 N N . ASP B 1 465 ? -16.688 -33.281 -18.516 1 95.62 465 ASP B N 1
ATOM 7940 C CA . ASP B 1 465 ? -16.172 -34.125 -17.453 1 95.62 465 ASP B CA 1
ATOM 7941 C C . ASP B 1 465 ? -15.359 -33.344 -16.438 1 95.62 465 ASP B C 1
ATOM 7943 O O . ASP B 1 465 ? -14.156 -33.156 -16.625 1 95.62 465 ASP B O 1
ATOM 7947 N N . TRP B 1 466 ? -16.031 -32.969 -15.383 1 95 466 TRP B N 1
ATOM 7948 C CA . TRP B 1 466 ? -15.438 -32.125 -14.367 1 95 466 TRP B CA 1
ATOM 7949 C C . TRP B 1 466 ? -14.273 -32.812 -13.664 1 95 466 TRP B C 1
ATOM 7951 O O . TRP B 1 466 ? -13.336 -32.156 -13.203 1 95 466 TRP B O 1
ATOM 7961 N N . PHE B 1 467 ? -14.305 -34.094 -13.469 1 96.31 467 PHE B N 1
ATOM 7962 C CA . PHE B 1 467 ? -13.25 -34.812 -12.773 1 96.31 467 PHE B CA 1
ATOM 7963 C C . PHE B 1 467 ? -11.992 -34.875 -13.633 1 96.31 467 PHE B C 1
ATOM 7965 O O . PHE B 1 467 ? -10.898 -34.562 -13.156 1 96.31 467 PHE B O 1
ATOM 7972 N N . ARG B 1 468 ? -12.094 -35.188 -14.875 1 94.44 468 ARG B N 1
ATOM 7973 C CA . ARG B 1 468 ? -10.969 -35.312 -15.789 1 94.44 468 ARG B CA 1
ATOM 7974 C C . ARG B 1 468 ? -10.375 -33.969 -16.141 1 94.44 468 ARG B C 1
ATOM 7976 O O . ARG B 1 468 ? -9.156 -33.844 -16.312 1 94.44 468 ARG B O 1
ATOM 7983 N N . LEU B 1 469 ? -11.227 -32.969 -16.188 1 93.69 469 LEU B N 1
ATOM 7984 C CA . LEU B 1 469 ? -10.797 -31.688 -16.719 1 93.69 469 LEU B CA 1
ATOM 7985 C C . LEU B 1 469 ? -10.367 -30.75 -15.602 1 93.69 469 LEU B C 1
ATOM 7987 O O . LEU B 1 469 ? -9.641 -29.781 -15.836 1 93.69 469 LEU B O 1
ATOM 7991 N N . TYR B 1 470 ? -10.781 -31.078 -14.43 1 94.12 470 TYR B N 1
ATOM 7992 C CA . TYR B 1 470 ? -10.531 -30.109 -13.367 1 94.12 470 TYR B CA 1
ATOM 7993 C C . TYR B 1 470 ? -9.93 -30.797 -12.141 1 94.12 470 TYR B C 1
ATOM 7995 O O . TYR B 1 470 ? -8.75 -30.594 -11.82 1 94.12 470 TYR B O 1
ATOM 8003 N N . LEU B 1 471 ? -10.539 -31.703 -11.469 1 96.31 471 LEU B N 1
ATOM 8004 C CA . LEU B 1 471 ? -10.109 -32.25 -10.18 1 96.31 471 LEU B CA 1
ATOM 8005 C C . LEU B 1 471 ? -8.82 -33.062 -10.336 1 96.31 471 LEU B C 1
ATOM 8007 O O . LEU B 1 471 ? -7.859 -32.844 -9.586 1 96.31 471 LEU B O 1
ATOM 8011 N N . LEU B 1 472 ? -8.828 -33.938 -11.273 1 95.81 472 LEU B N 1
ATOM 8012 C CA . LEU B 1 472 ? -7.691 -34.844 -11.414 1 95.81 472 LEU B CA 1
ATOM 8013 C C . LEU B 1 472 ? -6.438 -34.062 -11.82 1 95.81 472 LEU B C 1
ATOM 8015 O O . LEU B 1 472 ? -5.395 -34.188 -11.18 1 95.81 472 LEU B O 1
ATOM 8019 N N . PRO B 1 473 ? -6.539 -33.219 -12.852 1 93.81 473 PRO B N 1
ATOM 8020 C CA . PRO B 1 473 ? -5.344 -32.438 -13.203 1 93.81 473 PRO B CA 1
ATOM 8021 C C . PRO B 1 473 ? -4.824 -31.609 -12.047 1 93.81 473 PRO B C 1
ATOM 8023 O O . PRO B 1 473 ? -3.609 -31.484 -11.867 1 93.81 473 PRO B O 1
ATOM 8026 N N . SER B 1 474 ? -5.715 -31.016 -11.305 1 94.31 474 SER B N 1
ATOM 8027 C CA . SER B 1 474 ? -5.309 -30.234 -10.141 1 94.31 474 SER B CA 1
ATOM 8028 C C . SER B 1 474 ? -4.559 -31.094 -9.125 1 94.31 474 SER B C 1
ATOM 8030 O O . SER B 1 474 ? -3.529 -30.672 -8.594 1 94.31 474 SER B O 1
ATOM 8032 N N . ALA B 1 475 ? -5.055 -32.219 -8.906 1 96.06 475 ALA B N 1
ATOM 8033 C CA . ALA B 1 475 ? -4.441 -33.156 -7.949 1 96.06 475 ALA B CA 1
ATOM 8034 C C . ALA B 1 475 ? -3.066 -33.594 -8.43 1 96.06 475 ALA B C 1
ATOM 8036 O O . ALA B 1 475 ? -2.119 -33.656 -7.641 1 96.06 475 ALA B O 1
ATOM 8037 N N . LEU B 1 476 ? -2.986 -33.969 -9.68 1 95.19 476 LEU B N 1
ATOM 8038 C CA . LEU B 1 476 ? -1.722 -34.438 -10.234 1 95.19 476 LEU B CA 1
ATOM 8039 C C . LEU B 1 476 ? -0.65 -33.344 -10.141 1 95.19 476 LEU B C 1
ATOM 8041 O O . LEU B 1 476 ? 0.492 -33.625 -9.773 1 95.19 476 LEU B O 1
ATOM 8045 N N . ASN B 1 477 ? -1.017 -32.156 -10.461 1 93.25 477 ASN B N 1
ATOM 8046 C CA . ASN B 1 477 ? -0.09 -31.047 -10.367 1 93.25 477 ASN B CA 1
ATOM 8047 C C . ASN B 1 477 ? 0.399 -30.844 -8.938 1 93.25 477 ASN B C 1
ATOM 8049 O O . ASN B 1 477 ? 1.604 -30.734 -8.703 1 93.25 477 ASN B O 1
ATOM 8053 N N . GLU B 1 478 ? -0.543 -30.891 -8.039 1 94.88 478 GLU B N 1
ATOM 8054 C CA . GLU B 1 478 ? -0.213 -30.688 -6.633 1 94.88 478 GLU B CA 1
ATOM 8055 C C . GLU B 1 478 ? 0.691 -31.797 -6.109 1 94.88 478 GLU B C 1
ATOM 8057 O O . GLU B 1 478 ? 1.661 -31.531 -5.398 1 94.88 478 GLU B O 1
ATOM 8062 N N . LEU B 1 479 ? 0.386 -33 -6.461 1 95.88 479 LEU B N 1
ATOM 8063 C CA . LEU B 1 479 ? 1.146 -34.156 -6.008 1 95.88 479 LEU B CA 1
ATOM 8064 C C . LEU B 1 479 ? 2.584 -34.094 -6.512 1 95.88 479 LEU B C 1
ATOM 8066 O O . LEU B 1 479 ? 3.525 -34.281 -5.738 1 95.88 479 LEU B O 1
ATOM 8070 N N . GLN B 1 480 ? 2.744 -33.844 -7.746 1 94.25 480 GLN B N 1
ATOM 8071 C CA . GLN B 1 480 ? 4.074 -33.781 -8.344 1 94.25 480 GLN B CA 1
ATOM 8072 C C . GLN B 1 480 ? 4.93 -32.688 -7.715 1 94.25 480 GLN B C 1
ATOM 8074 O O . GLN B 1 480 ? 6.109 -32.906 -7.426 1 94.25 480 GLN B O 1
ATOM 8079 N N . ARG B 1 481 ? 4.348 -31.594 -7.535 1 93.75 481 ARG B N 1
ATOM 8080 C CA . ARG B 1 481 ? 5.078 -30.469 -6.949 1 93.75 481 ARG B CA 1
ATOM 8081 C C . ARG B 1 481 ? 5.422 -30.75 -5.488 1 93.75 481 ARG B C 1
ATOM 8083 O O . ARG B 1 481 ? 6.496 -30.375 -5.016 1 93.75 481 ARG B O 1
ATOM 8090 N N . ALA B 1 482 ? 4.555 -31.422 -4.809 1 96 482 ALA B N 1
ATOM 8091 C CA . ALA B 1 482 ? 4.75 -31.688 -3.385 1 96 482 ALA B CA 1
ATOM 8092 C C . ALA B 1 482 ? 5.902 -32.688 -3.166 1 96 482 ALA B C 1
ATOM 8094 O O . ALA B 1 482 ? 6.625 -32.562 -2.174 1 96 482 ALA B O 1
ATOM 8095 N N . ILE B 1 483 ? 6.152 -33.594 -4.051 1 95.56 483 ILE B N 1
ATOM 8096 C CA . ILE B 1 483 ? 7.129 -34.656 -3.799 1 95.56 483 ILE B CA 1
ATOM 8097 C C . ILE B 1 483 ? 8.461 -34.281 -4.453 1 95.56 483 ILE B C 1
ATOM 8099 O O . ILE B 1 483 ? 9.438 -35.031 -4.34 1 95.56 483 ILE B O 1
ATOM 8103 N N . ALA B 1 484 ? 8.508 -33.156 -5.16 1 93.75 484 ALA B N 1
ATOM 8104 C CA . ALA B 1 484 ? 9.711 -32.75 -5.891 1 93.75 484 ALA B CA 1
ATOM 8105 C C . ALA B 1 484 ? 10.93 -32.75 -4.973 1 93.75 484 ALA B C 1
ATOM 8107 O O . ALA B 1 484 ? 11.984 -33.281 -5.32 1 93.75 484 ALA B O 1
ATOM 8108 N N . PRO B 1 485 ? 10.836 -32.25 -3.754 1 94.38 485 PRO B N 1
ATOM 8109 C CA . PRO B 1 485 ? 12.016 -32.188 -2.885 1 94.38 485 PRO B CA 1
ATOM 8110 C C . PRO B 1 485 ? 12.516 -33.562 -2.488 1 94.38 485 PRO B C 1
ATOM 8112 O O . PRO B 1 485 ? 13.719 -33.75 -2.293 1 94.38 485 PRO B O 1
ATOM 8115 N N . VAL B 1 486 ? 11.609 -34.5 -2.338 1 94.31 486 VAL B N 1
ATOM 8116 C CA . VAL B 1 486 ? 11.961 -35.844 -1.879 1 94.31 486 VAL B CA 1
ATOM 8117 C C . VAL B 1 486 ? 12.859 -36.531 -2.912 1 94.31 486 VAL B C 1
ATOM 8119 O O . VAL B 1 486 ? 13.695 -37.375 -2.564 1 94.31 486 VAL B O 1
ATOM 8122 N N . ARG B 1 487 ? 12.68 -36.156 -4.125 1 91.56 487 ARG B N 1
ATOM 8123 C CA . ARG B 1 487 ? 13.484 -36.719 -5.199 1 91.56 487 ARG B CA 1
ATOM 8124 C C . ARG B 1 487 ? 14.961 -36.375 -5.027 1 91.56 487 ARG B C 1
ATOM 8126 O O . ARG B 1 487 ? 15.828 -37.156 -5.414 1 91.56 487 ARG B O 1
ATOM 8133 N N . GLU B 1 488 ? 15.227 -35.281 -4.438 1 86.06 488 GLU B N 1
ATOM 8134 C CA . GLU B 1 488 ? 16.594 -34.844 -4.207 1 86.06 488 GLU B CA 1
ATOM 8135 C C . GLU B 1 488 ? 17.297 -35.75 -3.176 1 86.06 488 GLU B C 1
ATOM 8137 O O . GLU B 1 488 ? 18.5 -36 -3.268 1 86.06 488 GLU B O 1
ATOM 8142 N N . SER B 1 489 ? 16.484 -36.188 -2.236 1 85.94 489 SER B N 1
ATOM 8143 C CA . SER B 1 489 ? 17.047 -37.031 -1.181 1 85.94 489 SER B CA 1
ATOM 8144 C C . SER B 1 489 ? 16.844 -38.531 -1.491 1 85.94 489 SER B C 1
ATOM 8146 O O . SER B 1 489 ? 17.234 -39.375 -0.7 1 85.94 489 SER B O 1
ATOM 8148 N N . GLN B 1 490 ? 16.281 -38.719 -2.631 1 87.12 490 GLN B N 1
ATOM 8149 C CA . GLN B 1 490 ? 15.898 -40.094 -2.947 1 87.12 490 GLN B CA 1
ATOM 8150 C C . GLN B 1 490 ? 15.141 -40.75 -1.79 1 87.12 490 GLN B C 1
ATOM 8152 O O . GLN B 1 490 ? 15.445 -41.875 -1.392 1 87.12 490 GLN B O 1
ATOM 8157 N N . GLY B 1 491 ? 14.281 -40 -1.31 1 91.25 491 GLY B N 1
ATOM 8158 C CA . GLY B 1 491 ? 13.547 -40.375 -0.118 1 91.25 491 GLY B CA 1
ATOM 8159 C C . GLY B 1 491 ? 12.32 -41.219 -0.422 1 91.25 491 GLY B C 1
ATOM 8160 O O . GLY B 1 491 ? 12.18 -41.75 -1.532 1 91.25 491 GLY B O 1
ATOM 8161 N N . ILE B 1 492 ? 11.516 -41.406 0.669 1 93.81 492 ILE B N 1
ATOM 8162 C CA . ILE B 1 492 ? 10.352 -42.281 0.593 1 93.81 492 ILE B CA 1
ATOM 8163 C C . ILE B 1 492 ? 9.078 -41.438 0.58 1 93.81 492 ILE B C 1
ATOM 8165 O O . ILE B 1 492 ? 8.953 -40.469 1.338 1 93.81 492 ILE B O 1
ATOM 8169 N N . VAL B 1 493 ? 8.211 -41.844 -0.333 1 96.38 493 VAL B N 1
ATOM 8170 C CA . VAL B 1 493 ? 6.859 -41.312 -0.356 1 96.38 493 VAL B CA 1
ATOM 8171 C C . VAL B 1 493 ? 5.852 -42.375 0.042 1 96.38 493 VAL B C 1
ATOM 8173 O O . VAL B 1 493 ? 5.703 -43.375 -0.654 1 96.38 493 VAL B O 1
ATOM 8176 N N . ALA B 1 494 ? 5.266 -42.156 1.168 1 96.56 494 ALA B N 1
ATOM 8177 C CA . ALA B 1 494 ? 4.191 -43.031 1.599 1 96.56 494 ALA B CA 1
ATOM 8178 C C . ALA B 1 494 ? 2.824 -42.469 1.248 1 96.56 494 ALA B C 1
ATOM 8180 O O . ALA B 1 494 ? 2.389 -41.469 1.85 1 96.56 494 ALA B O 1
ATOM 8181 N N . LEU B 1 495 ? 2.189 -43.062 0.297 1 96.81 495 LEU B N 1
ATOM 8182 C CA . LEU B 1 495 ? 0.857 -42.625 -0.118 1 96.81 495 LEU B CA 1
ATOM 8183 C C . LEU B 1 495 ? -0.218 -43.469 0.532 1 96.81 495 LEU B C 1
ATOM 8185 O O . LEU B 1 495 ? -0.434 -44.625 0.123 1 96.81 495 LEU B O 1
ATOM 8189 N N . LEU B 1 496 ? -0.917 -42.875 1.51 1 96.88 496 LEU B N 1
ATOM 8190 C CA . LEU B 1 496 ? -1.825 -43.656 2.344 1 96.88 496 LEU B CA 1
ATOM 8191 C C . LEU B 1 496 ? -3.271 -43.469 1.9 1 96.88 496 LEU B C 1
ATOM 8193 O O . LEU B 1 496 ? -4.164 -43.312 2.734 1 96.88 496 LEU B O 1
ATOM 8197 N N . ASP B 1 497 ? -3.525 -43.344 0.629 1 96.06 497 ASP B N 1
ATOM 8198 C CA . ASP B 1 497 ? -4.848 -43.25 0.012 1 96.06 497 ASP B CA 1
ATOM 8199 C C . ASP B 1 497 ? -5.094 -44.438 -0.917 1 96.06 497 ASP B C 1
ATOM 8201 O O . ASP B 1 497 ? -4.559 -44.5 -2.025 1 96.06 497 ASP B O 1
ATOM 8205 N N . SER B 1 498 ? -5.941 -45.281 -0.514 1 93.81 498 SER B N 1
ATOM 8206 C CA . SER B 1 498 ? -6.148 -46.531 -1.226 1 93.81 498 SER B CA 1
ATOM 8207 C C . SER B 1 498 ? -6.84 -46.312 -2.564 1 93.81 498 SER B C 1
ATOM 8209 O O . SER B 1 498 ? -6.918 -47.219 -3.395 1 93.81 498 SER B O 1
ATOM 8211 N N . ARG B 1 499 ? -7.262 -45.094 -2.887 1 92.31 499 ARG B N 1
ATOM 8212 C CA . ARG B 1 499 ? -7.91 -44.812 -4.16 1 92.31 499 ARG B CA 1
ATOM 8213 C C . ARG B 1 499 ? -6.918 -44.906 -5.316 1 92.31 499 ARG B C 1
ATOM 8215 O O . ARG B 1 499 ? -7.312 -45.094 -6.465 1 92.31 499 ARG B O 1
ATOM 8222 N N . VAL B 1 500 ? -5.676 -44.875 -4.961 1 94.5 500 VAL B N 1
ATOM 8223 C CA . VAL B 1 500 ? -4.645 -44.969 -5.988 1 94.5 500 VAL B CA 1
ATOM 8224 C C . VAL B 1 500 ? -4.621 -46.375 -6.586 1 94.5 500 VAL B C 1
ATOM 8226 O O . VAL B 1 500 ? -4.281 -46.562 -7.758 1 94.5 500 VAL B O 1
ATOM 8229 N N . ILE B 1 501 ? -5.012 -47.344 -5.785 1 92 501 ILE B N 1
ATOM 8230 C CA . ILE B 1 501 ? -4.977 -48.719 -6.25 1 92 501 ILE B CA 1
ATOM 8231 C C . ILE B 1 501 ? -6.379 -49.188 -6.656 1 92 501 ILE B C 1
ATOM 8233 O O . ILE B 1 501 ? -6.539 -50 -7.566 1 92 501 ILE B O 1
ATOM 8237 N N . ASN B 1 502 ? -7.363 -48.594 -6.102 1 91.62 502 ASN B N 1
ATOM 8238 C CA . ASN B 1 502 ? -8.719 -49.094 -6.238 1 91.62 502 ASN B CA 1
ATOM 8239 C C . ASN B 1 502 ? -9.484 -48.375 -7.34 1 91.62 502 ASN B C 1
ATOM 8241 O O . ASN B 1 502 ? -10.516 -48.875 -7.809 1 91.62 502 ASN B O 1
ATOM 8245 N N . ARG B 1 503 ? -9.039 -47.219 -7.699 1 93.5 503 ARG B N 1
ATOM 8246 C CA . ARG B 1 503 ? -9.773 -46.438 -8.695 1 93.5 503 ARG B CA 1
ATOM 8247 C C . ARG B 1 503 ? -9.07 -46.469 -10.047 1 93.5 503 ARG B C 1
ATOM 8249 O O . ARG B 1 503 ? -7.863 -46.75 -10.117 1 93.5 503 ARG B O 1
ATOM 8256 N N . SER B 1 504 ? -9.82 -46.125 -11.07 1 94.62 504 SER B N 1
ATOM 8257 C CA . SER B 1 504 ? -9.305 -46.219 -12.438 1 94.62 504 SER B CA 1
ATOM 8258 C C . SER B 1 504 ? -8.242 -45.156 -12.68 1 94.62 504 SER B C 1
ATOM 8260 O O . SER B 1 504 ? -7.293 -45.375 -13.43 1 94.62 504 SER B O 1
ATOM 8262 N N . TYR B 1 505 ? -8.414 -44.031 -12.055 1 95.31 505 TYR B N 1
ATOM 8263 C CA . TYR B 1 505 ? -7.469 -42.938 -12.289 1 95.31 505 TYR B CA 1
ATOM 8264 C C . TYR B 1 505 ? -6.16 -43.188 -11.547 1 95.31 505 TYR B C 1
ATOM 8266 O O . TYR B 1 505 ? -5.234 -42.375 -11.633 1 95.31 505 TYR B O 1
ATOM 8274 N N . GLY B 1 506 ? -6 -44.281 -10.773 1 95.5 506 GLY B N 1
ATOM 8275 C CA . GLY B 1 506 ? -4.789 -44.625 -10.055 1 95.5 506 GLY B CA 1
ATOM 8276 C C . GLY B 1 506 ? -3.574 -44.75 -10.961 1 95.5 506 GLY B C 1
ATOM 8277 O O . GLY B 1 506 ? -2.475 -44.344 -10.586 1 95.5 506 GLY B O 1
ATOM 8278 N N . ALA B 1 507 ? -3.834 -45.25 -12.07 1 94.88 507 ALA B N 1
ATOM 8279 C CA . ALA B 1 507 ? -2.74 -45.406 -13.031 1 94.88 507 ALA B CA 1
ATOM 8280 C C . ALA B 1 507 ? -2.154 -44.062 -13.406 1 94.88 507 ALA B C 1
ATOM 8282 O O . ALA B 1 507 ? -0.938 -43.906 -13.555 1 94.88 507 ALA B O 1
ATOM 8283 N N . GLN B 1 508 ? -3.004 -43.094 -13.586 1 94.38 508 GLN B N 1
ATOM 8284 C CA . GLN B 1 508 ? -2.553 -41.75 -13.914 1 94.38 508 GLN B CA 1
ATOM 8285 C C . GLN B 1 508 ? -1.757 -41.156 -12.766 1 94.38 508 GLN B C 1
ATOM 8287 O O . GLN B 1 508 ? -0.772 -40.438 -12.992 1 94.38 508 GLN B O 1
ATOM 8292 N N . ILE B 1 509 ? -2.189 -41.438 -11.57 1 95.75 509 ILE B N 1
ATOM 8293 C CA . ILE B 1 509 ? -1.485 -40.969 -10.391 1 95.75 509 ILE B CA 1
ATOM 8294 C C . ILE B 1 509 ? -0.085 -41.562 -10.336 1 95.75 509 ILE B C 1
ATOM 8296 O O . ILE B 1 509 ? 0.9 -40.875 -10.141 1 95.75 509 ILE B O 1
ATOM 8300 N N . LEU B 1 510 ? 0.001 -42.844 -10.57 1 94.44 510 LEU B N 1
ATOM 8301 C CA . LEU B 1 510 ? 1.283 -43.531 -10.531 1 94.44 510 LEU B CA 1
ATOM 8302 C C . LEU B 1 510 ? 2.203 -43.031 -11.641 1 94.44 510 LEU B C 1
ATOM 8304 O O . LEU B 1 510 ? 3.408 -42.875 -11.438 1 94.44 510 LEU B O 1
ATOM 8308 N N . THR B 1 511 ? 1.615 -42.75 -12.742 1 91.19 511 THR B N 1
ATOM 8309 C CA . THR B 1 511 ? 2.387 -42.219 -13.852 1 91.19 511 THR B CA 1
ATOM 8310 C C . THR B 1 511 ? 2.947 -40.844 -13.484 1 91.19 511 THR B C 1
ATOM 8312 O O . THR B 1 511 ? 4.109 -40.531 -13.773 1 91.19 511 THR B O 1
ATOM 8315 N N . ALA B 1 512 ? 2.156 -40.031 -12.852 1 90.5 512 ALA B N 1
ATOM 8316 C CA . ALA B 1 512 ? 2.57 -38.688 -12.453 1 90.5 512 ALA B CA 1
ATOM 8317 C C . ALA B 1 512 ? 3.689 -38.719 -11.414 1 90.5 512 ALA B C 1
ATOM 8319 O O . ALA B 1 512 ? 4.543 -37.844 -11.367 1 90.5 512 ALA B O 1
ATOM 8320 N N . LEU B 1 513 ? 3.695 -39.844 -10.641 1 92.5 513 LEU B N 1
ATOM 8321 C CA . LEU B 1 513 ? 4.684 -39.969 -9.57 1 92.5 513 LEU B CA 1
ATOM 8322 C C . LEU B 1 513 ? 5.965 -40.594 -10.102 1 92.5 513 LEU B C 1
ATOM 8324 O O . LEU B 1 513 ? 6.984 -40.625 -9.406 1 92.5 513 LEU B O 1
ATOM 8328 N N . SER B 1 514 ? 5.953 -40.969 -11.258 1 90.12 514 SER B N 1
ATOM 8329 C CA . SER B 1 514 ? 7.125 -41.625 -11.836 1 90.12 514 SER B CA 1
ATOM 8330 C C . SER B 1 514 ? 8.219 -40.625 -12.156 1 90.12 514 SER B C 1
ATOM 8332 O O . SER B 1 514 ? 7.926 -39.438 -12.445 1 90.12 514 SER B O 1
ATOM 8334 N N . PRO B 1 515 ? 9.484 -41.062 -12.141 1 90.88 515 PRO B N 1
ATOM 8335 C CA . PRO B 1 515 ? 9.961 -42.438 -11.898 1 90.88 515 PRO B CA 1
ATOM 8336 C C . PRO B 1 515 ? 9.875 -42.812 -10.43 1 90.88 515 PRO B C 1
ATOM 8338 O O . PRO B 1 515 ? 10.094 -42 -9.547 1 90.88 515 PRO B O 1
ATOM 8341 N N . LEU B 1 516 ? 9.523 -44.094 -10.242 1 92.44 516 LEU B N 1
ATOM 8342 C CA . LEU B 1 516 ? 9.328 -44.562 -8.867 1 92.44 516 LEU B CA 1
ATOM 8343 C C . LEU B 1 516 ? 9.664 -46.062 -8.75 1 92.44 516 LEU B C 1
ATOM 8345 O O . LEU B 1 516 ? 9.641 -46.781 -9.742 1 92.44 516 LEU B O 1
ATOM 8349 N N . ALA B 1 517 ? 10.117 -46.375 -7.613 1 91.5 517 ALA B N 1
ATOM 8350 C CA . ALA B 1 517 ? 10.281 -47.75 -7.207 1 91.5 517 ALA B CA 1
ATOM 8351 C C . ALA B 1 517 ? 9.289 -48.125 -6.109 1 91.5 517 ALA B C 1
ATOM 8353 O O . ALA B 1 517 ? 9.297 -47.531 -5.027 1 91.5 517 ALA B O 1
ATOM 8354 N N . ARG B 1 518 ? 8.492 -49.125 -6.359 1 91.44 518 ARG B N 1
ATOM 8355 C CA . ARG B 1 518 ? 7.48 -49.531 -5.391 1 91.44 518 ARG B CA 1
ATOM 8356 C C . ARG B 1 518 ? 8.086 -50.375 -4.293 1 91.44 518 ARG B C 1
ATOM 8358 O O . ARG B 1 518 ? 8.852 -51.312 -4.574 1 91.44 518 ARG B O 1
ATOM 8365 N N . ILE B 1 519 ? 7.719 -49.938 -3.137 1 88.56 519 ILE B N 1
ATOM 8366 C CA . ILE B 1 519 ? 8.18 -50.719 -1.99 1 88.56 519 ILE B CA 1
ATOM 8367 C C . ILE B 1 519 ? 6.977 -51.344 -1.281 1 88.56 519 ILE B C 1
ATOM 8369 O O . ILE B 1 519 ? 6.008 -50.656 -0.962 1 88.56 519 ILE B O 1
ATOM 8373 N N . ASN B 1 520 ? 6.988 -52.625 -1.132 1 78.69 520 ASN B N 1
ATOM 8374 C CA . ASN B 1 520 ? 5.84 -53.312 -0.552 1 78.69 520 ASN B CA 1
ATOM 8375 C C . ASN B 1 520 ? 6.07 -53.656 0.922 1 78.69 520 ASN B C 1
ATOM 8377 O O . ASN B 1 520 ? 5.145 -54.062 1.62 1 78.69 520 ASN B O 1
ATOM 8381 N N . TYR B 1 521 ? 7.297 -53.594 1.387 1 77.5 521 TYR B N 1
ATOM 8382 C CA . TYR B 1 521 ? 7.562 -53.906 2.787 1 77.5 521 TYR B CA 1
ATOM 8383 C C . TYR B 1 521 ? 8.328 -52.781 3.465 1 77.5 521 TYR B C 1
ATOM 8385 O O . TYR B 1 521 ? 9.086 -52.062 2.812 1 77.5 521 TYR B O 1
ATOM 8393 N N . LEU B 1 522 ? 7.926 -52.531 4.723 1 74.81 522 LEU B N 1
ATOM 8394 C CA . LEU B 1 522 ? 8.586 -51.5 5.52 1 74.81 522 LEU B CA 1
ATOM 8395 C C . LEU B 1 522 ? 9.688 -52.125 6.379 1 74.81 522 LEU B C 1
ATOM 8397 O O . LEU B 1 522 ? 9.43 -53 7.195 1 74.81 522 LEU B O 1
ATOM 8401 N N . ASP B 1 523 ? 10.938 -51.938 5.918 1 75.56 523 ASP B N 1
ATOM 8402 C CA . ASP B 1 523 ? 12.086 -52.375 6.711 1 75.56 523 ASP B CA 1
ATOM 8403 C C . ASP B 1 523 ? 12.945 -51.188 7.121 1 75.56 523 ASP B C 1
ATOM 8405 O O . ASP B 1 523 ? 13.062 -50.219 6.371 1 75.56 523 ASP B O 1
ATOM 8409 N N . PRO B 1 524 ? 13.375 -51.188 8.367 1 70.56 524 PRO B N 1
ATOM 8410 C CA . PRO B 1 524 ? 14.227 -50.094 8.836 1 70.56 524 PRO B CA 1
ATOM 8411 C C . PRO B 1 524 ? 15.398 -49.812 7.902 1 70.56 524 PRO B C 1
ATOM 8413 O O . PRO B 1 524 ? 15.922 -48.719 7.871 1 70.56 524 PRO B O 1
ATOM 8416 N N . SER B 1 525 ? 15.773 -50.812 7.133 1 71.12 525 SER B N 1
ATOM 8417 C CA . SER B 1 525 ? 16.922 -50.656 6.242 1 71.12 525 SER B CA 1
ATOM 8418 C C . SER B 1 525 ? 16.609 -49.688 5.117 1 71.12 525 SER B C 1
ATOM 8420 O O . SER B 1 525 ? 17.531 -49.125 4.5 1 71.12 525 SER B O 1
ATOM 8422 N N . LEU B 1 526 ? 15.312 -49.5 4.93 1 73.5 526 LEU B N 1
ATOM 8423 C CA . LEU B 1 526 ? 14.883 -48.594 3.869 1 73.5 526 LEU B CA 1
ATOM 8424 C C . LEU B 1 526 ? 15.273 -47.156 4.191 1 73.5 526 LEU B C 1
ATOM 8426 O O . LEU B 1 526 ? 15.453 -46.344 3.287 1 73.5 526 LEU B O 1
ATOM 8430 N N . PHE B 1 527 ? 15.398 -46.906 5.457 1 70.94 527 PHE B N 1
ATOM 8431 C CA . PHE B 1 527 ? 15.648 -45.531 5.887 1 70.94 527 PHE B CA 1
ATOM 8432 C C . PHE B 1 527 ? 17.125 -45.344 6.191 1 70.94 527 PHE B C 1
ATOM 8434 O O . PHE B 1 527 ? 17.562 -44.219 6.438 1 70.94 527 PHE B O 1
ATOM 8441 N N . SER B 1 528 ? 17.859 -46.5 6.301 1 61.03 528 SER B N 1
ATOM 8442 C CA . SER B 1 528 ? 19.281 -46.406 6.605 1 61.03 528 SER B CA 1
ATOM 8443 C C . SER B 1 528 ? 20.078 -45.906 5.398 1 61.03 528 SER B C 1
ATOM 8445 O O . SER B 1 528 ? 19.797 -46.312 4.262 1 61.03 528 SER B O 1
ATOM 8447 N N . GLN B 1 529 ? 20.438 -44.688 5.207 1 53.06 529 GLN B N 1
ATOM 8448 C CA . GLN B 1 529 ? 21.203 -43.938 4.223 1 53.06 529 GLN B CA 1
ATOM 8449 C C . GLN B 1 529 ? 22.297 -44.812 3.598 1 53.06 529 GLN B C 1
ATOM 8451 O O . GLN B 1 529 ? 22.984 -45.562 4.297 1 53.06 529 GLN B O 1
ATOM 8456 N N . HIS B 1 530 ? 22.172 -45.125 2.301 1 47.41 530 HIS B N 1
ATOM 8457 C CA . HIS B 1 530 ? 23.391 -45.406 1.531 1 47.41 530 HIS B CA 1
ATOM 8458 C C . HIS B 1 530 ? 24.469 -44.375 1.839 1 47.41 530 HIS B C 1
ATOM 8460 O O . HIS B 1 530 ? 24.344 -43.219 1.476 1 47.41 530 HIS B O 1
ATOM 8466 N N . SER B 1 531 ? 25.156 -44.188 2.902 1 40.91 531 SER B N 1
ATOM 8467 C CA . SER B 1 531 ? 26.391 -43.438 3.059 1 40.91 531 SER B CA 1
ATOM 8468 C C . SER B 1 531 ? 27.328 -43.625 1.87 1 40.91 531 SER B C 1
ATOM 8470 O O . SER B 1 531 ? 27.266 -44.656 1.2 1 40.91 531 SER B O 1
ATOM 8472 N N . LYS B 1 532 ? 28.25 -42.438 1.45 1 42.03 532 LYS B N 1
ATOM 8473 C CA . LYS B 1 532 ? 29.359 -42.312 0.519 1 42.03 532 LYS B CA 1
ATOM 8474 C C . LYS B 1 532 ? 30.312 -43.5 0.598 1 42.03 532 LYS B C 1
ATOM 8476 O O . LYS B 1 532 ? 31.422 -43.375 1.111 1 42.03 532 LYS B O 1
ATOM 8481 N N . ASP B 1 533 ? 30.125 -44.625 1.138 1 32.44 533 ASP B N 1
ATOM 8482 C CA . ASP B 1 533 ? 31.391 -45.344 1.006 1 32.44 533 ASP B CA 1
ATOM 8483 C C . ASP B 1 533 ? 31.75 -45.531 -0.463 1 32.44 533 ASP B C 1
ATOM 8485 O O . ASP B 1 533 ? 32.719 -46.25 -0.778 1 32.44 533 ASP B O 1
ATOM 8489 N N . ASP B 1 534 ? 30.75 -45.375 -1.404 1 31.36 534 ASP B N 1
ATOM 8490 C CA . ASP B 1 534 ? 31.375 -45.688 -2.695 1 31.36 534 ASP B CA 1
ATOM 8491 C C . ASP B 1 534 ? 32.125 -44.469 -3.236 1 31.36 534 ASP B C 1
ATOM 8493 O O . ASP B 1 534 ? 31.625 -43.75 -4.113 1 31.36 534 ASP B O 1
ATOM 8497 N N . SER B 1 535 ? 32.844 -43.562 -2.371 1 22.47 535 SER B N 1
ATOM 8498 C CA . SER B 1 535 ? 34.094 -43.156 -3.016 1 22.47 535 SER B CA 1
ATOM 8499 C C . SER B 1 535 ? 35.031 -44.344 -3.16 1 22.47 535 SER B C 1
ATOM 8501 O O . SER B 1 535 ? 35.125 -45.188 -2.264 1 22.47 535 SER B O 1
#

InterPro domains:
  IPR006555 ATP-dependent helicase, C-terminal [PF13307] (435-515)